Protein 7SCK (pdb70)

B-factor: mean 61.43, std 13.55, range [20.0, 104.61]

Solvent-accessible surface area: 49290 Å² total; per-residue (Å²): 87,88,148,71,103,34,166,60,0,16,5,47,8,0,5,37,52,87,70,7,164,152,119,31,11,70,0,22,12,17,100,113,102,177,69,48,113,68,9,84,10,0,91,7,1,21,40,12,0,80,45,22,53,5,85,24,75,72,55,88,119,0,0,0,21,0,0,20,9,4,2,4,19,8,18,114,134,20,115,66,33,12,128,108,5,139,63,65,2,128,88,39,177,59,7,108,84,0,71,1,1,1,4,1,2,4,51,12,0,35,138,84,101,48,63,73,80,23,34,10,95,33,21,10,1,2,14,0,9,1,15,2,16,18,75,50,15,18,11,63,0,1,1,0,1,1,16,4,36,108,123,21,40,122,38,13,38,62,113,13,67,16,99,61,4,35,9,66,0,102,61,143,33,20,1,0,0,36,5,81,14,25,53,64,56,86,6,8,110,5,12,48,28,2,72,109,18,69,76,36,148,27,2,1,12,7,10,11,4,97,76,61,186,78,60,82,151,104,105,67,105,92,5,82,134,19,35,74,87,37,115,122,84,80,45,171,110,5,7,48,55,0,1,1,0,2,3,1,66,7,32,53,30,6,25,80,28,2,10,77,0,0,45,2,0,0,0,0,2,5,1,10,34,9,20,18,16,0,0,38,55,20,6,61,11,40,51,0,0,4,61,14,32,46,63,29,10,106,72,7,25,49,17,3,130,52,16,106,33,65,66,7,1,38,2,10,0,11,0,1,8,0,3,27,6,0,0,4,0,1,30,23,2,1,23,0,0,0,0,3,0,22,16,36,18,54,71,35,38,3,10,1,41,5,0,5,10,56,34,1,1,0,4,15,0,5,4,49,45,17,17,13,4,5,6,0,2,29,0,18,47,24,7,48,68,169,27,40,60,77,0,0,0,4,0,9,1,71,71,48,12,117,50,126,80,57,39,12,11,103,2,0,48,13,0,8,154,6,130,41,5,19,8,0,0,0,1,4,14,6,126,124,110,81,19,43,187,158,96,39,48,104,36,105,18,84,42,47,46,39,85,11,183,64,95,41,34,10,10,11,0,79,56,36,142,63,6,122,12,23,0,0,1,2,0,28,35,55,1,60,21,37,33,27,19,2,22,0,1,0,32,0,0,52,35,4,12,31,9,0,0,0,3,1,18,48,8,14,80,146,33,125,100,126,147,120,51,5,11,38,32,177,133,49,43,27,6,0,0,0,8,1,2,0,0,0,0,0,40,0,0,2,25,0,0,23,83,18,4,9,71,71,7,30,78,44,0,36,152,65,64,7,0,12,7,0,0,0,1,0,0,4,3,2,0,0,14,39,1,4,3,10,0,2,26,43,41,126,10,115,165,157,97,86,99,60,41,18,66,64,0,0,38,53,0,9,78,69,13,27,64,26,5,10,17,80,4,26,1,0,0,0,4,5,3,9,70,13,177,37,68,90,137,104,26,93,23,109,56,19,82,204,88,75,77,1,26,35,37,83,4,2,41,12,153,74,5,23,56,28,126,145,41,68,1,40,0,36,28,29,138,119,36,159,58,2,56,68,3,25,105,8,0,35,117,24,91,12,92,21,101,52,60,124,119,0,0,0,1,0,1,28,29,40,2,9,51,11,85,107,11,171,57,172,107,22,22,126,36,5,69,140,28,102,62,34,55,138,0,18,1,1,0,2,1,0,33,45,1,1,6,114,130,92,75,77,16,5,6,51,5,93,24,73,42,0,1,2,0,0,0,0,1,6,7,37,25,20,0,69,24,0,1,1,0,6,4,13,38,2,81,20,4,73,128,39,124,3,88,151,113,49,76,20,129,38,130,20,53,1,0,2,7,11,87,67,19,111,96,66,8,59,121,29,1,61,54,9,19,122,157,54,19,164,30,3,10,2,2,46,91,135,122,25,42,59,143,194,96,111,28,91,17,3,57,2,4,14,69,0,10,0,1,4,7,4,92,43,15,59,13,7,50,39,23,11,2,7,4,0,3,6,10,0,0,0,0,5,1,6,77,14,36,29,13,1,0,55,55,31,7,10,13,75,14,0,6,4,31,0,36,51,131,68,1,78,65,1,24,75,22,0,117,86,19,30,93,123,12,4,73,12,7,7,68,3,0,52,25,0,11,72,23,21,2,74,26,8,104,14,5,0,64,5,0,0,19,3,0,2,10,54,25,2,13,17,26,23,64,55,31,34,94,7,1,4,5,50,63,12,72,207,37,27,30,77,29,24,14,73,16,26,24,78,1,36,91,106,40,6,0,0,0,0,0,16,0,106,85,112,40,142,29,0,49,122,0,0,54,39,0,17,129,1,97,12,8,35,30,0,0,0,0,2,4,13,102,140,94,112,26,23,117,115,75,105,19,41,178,44,167,10,84,47,70,49,32,126,18,79,92,64,72,28,7,24,4,0,81,19,23,122,71,6,130,10,4,0,0,0,0,2,36,9,43,6,38,30,3,35,25,39,0,1,12,0,0,2,14,1,2,38,15,11,22,11,7,0,0,0,0,4,10,40,4,11,68,111,30,144,162,123,111,58,57,70,24,18,51,100,87,28,31,62,3,1,0,0,26,0,9,0,0,0,0,1,4,7,0,0,22,12,1,25,121,125,20,50,64,70,0,49,102,36,0,22,81,86,82,11,0,23,7,0,0,0,0,0,4,0,4,63,25,2,12,67,8,1,0,1,0,0,8,27,17,131,9,123,101,166,156,88,122,102,46,18,14,88,0,0,35,55,0,11,87,54,34,65,81,29,11,9,88,74,11,4,1,0,0,0,6,13,5,12,97,41,157,45,76,108,199,106,32,52,19,57,76,21,43,76

Organism: Homo sapiens (NCBI:txid9606)

Structure (mmCIF, N/CA/C/O backbone):
data_7SCK
#
_entry.id   7SCK
#
_cell.length_a   1.00
_cell.length_b   1.00
_cell.length_c   1.00
_cell.angle_alpha   90.00
_cell.angle_beta   90.00
_cell.angle_gamma   90.00
#
_symmetry.space_group_name_H-M   'P 1'
#
loop_
_entity.id
_entity.type
_entity.pdbx_description
1 polymer Exostosin-1
2 polymer Exostosin-2
3 branched beta-D-mannopyranose-(1-4)-2-acetamido-2-deoxy-beta-D-glucopyranose-(1-4)-2-acetamido-2-deoxy-beta-D-glucopyranose
4 branched 'beta-D-glucopyranuronic acid-(1-4)-2-acetamido-2-deoxy-alpha-D-glucopyranose-(1-4)-beta-D-glucopyranuronic acid-(1-4)-2-acetamido-2-deoxy-alpha-D-glucopyranose'
5 non-polymer "URIDINE-5'-DIPHOSPHATE"
6 non-polymer 2-acetamido-2-deoxy-beta-D-glucopyranose
7 non-polymer 'MANGANESE (II) ION'
#
loop_
_atom_site.group_PDB
_atom_site.id
_atom_site.type_symbol
_atom_site.label_atom_id
_atom_site.label_alt_id
_atom_site.label_comp_id
_atom_site.label_asym_id
_atom_site.label_entity_id
_atom_site.label_seq_id
_atom_site.pdbx_PDB_ins_code
_atom_site.Cartn_x
_atom_site.Cartn_y
_atom_site.Cartn_z
_atom_site.occupancy
_atom_site.B_iso_or_equiv
_atom_site.auth_seq_id
_atom_site.auth_comp_id
_atom_site.auth_asym_id
_atom_site.auth_atom_id
_atom_site.pdbx_PDB_model_num
ATOM 1 N N . SER A 1 64 ? 105.750 111.416 141.747 1.00 83.36 90 SER A N 1
ATOM 2 C CA . SER A 1 64 ? 106.244 112.610 141.071 1.00 83.36 90 SER A CA 1
ATOM 3 C C . SER A 1 64 ? 107.341 113.295 141.879 1.00 83.36 90 SER A C 1
ATOM 4 O O . SER A 1 64 ? 108.165 114.024 141.330 1.00 83.36 90 SER A O 1
ATOM 7 N N . SER A 1 65 ? 107.338 113.064 143.193 1.00 81.32 91 SER A N 1
ATOM 8 C CA . SER A 1 65 ? 108.362 113.648 144.051 1.00 81.32 91 SER A CA 1
ATOM 9 C C . SER A 1 65 ? 109.693 112.920 143.911 1.00 81.32 91 SER A C 1
ATOM 10 O O . SER A 1 65 ? 110.757 113.538 144.031 1.00 81.32 91 SER A O 1
ATOM 13 N N . ILE A 1 66 ? 109.654 111.610 143.666 1.00 80.72 92 ILE A N 1
ATOM 14 C CA . ILE A 1 66 ? 110.886 110.839 143.543 1.00 80.72 92 ILE A CA 1
ATOM 15 C C . ILE A 1 66 ? 111.614 111.180 142.248 1.00 80.72 92 ILE A C 1
ATOM 16 O O . ILE A 1 66 ? 112.844 111.307 142.227 1.00 80.72 92 ILE A O 1
ATOM 21 N N . TYR A 1 67 ? 110.875 111.337 141.152 1.00 73.56 93 TYR A N 1
ATOM 22 C CA . TYR A 1 67 ? 111.454 111.475 139.821 1.00 73.56 93 TYR A CA 1
ATOM 23 C C . TYR A 1 67 ? 111.261 112.874 139.240 1.00 73.56 93 TYR A C 1
ATOM 24 O O . TYR A 1 67 ? 110.990 113.030 138.050 1.00 73.56 93 TYR A O 1
ATOM 33 N N . LYS A 1 68 ? 111.387 113.909 140.064 1.00 73.02 94 LYS A N 1
ATOM 34 C CA . LYS A 1 68 ? 111.278 115.285 139.571 1.00 73.02 94 LYS A CA 1
ATOM 35 C C . LYS A 1 68 ? 112.647 115.900 139.294 1.00 73.02 94 LYS A C 1
ATOM 36 O O . LYS A 1 68 ? 112.965 116.989 139.768 1.00 73.02 94 LYS A O 1
ATOM 42 N N . GLY A 1 69 ? 113.470 115.212 138.508 1.00 66.05 95 GLY A N 1
ATOM 43 C CA . GLY A 1 69 ? 114.808 115.700 138.244 1.00 66.05 95 GLY A CA 1
ATOM 44 C C . GLY A 1 69 ? 115.329 115.375 136.862 1.00 66.05 95 GLY A C 1
ATOM 45 O O . GLY A 1 69 ? 114.681 115.673 135.856 1.00 66.05 95 GLY A O 1
ATOM 46 N N . LYS A 1 70 ? 116.522 114.779 136.803 1.00 63.93 96 LYS A N 1
ATOM 47 C CA . LYS A 1 70 ? 117.062 114.305 135.536 1.00 63.93 96 LYS A CA 1
ATOM 48 C C . LYS A 1 70 ? 116.196 113.211 134.928 1.00 63.93 96 LYS A C 1
ATOM 49 O O . LYS A 1 70 ? 116.254 112.987 133.714 1.00 63.93 96 LYS A O 1
ATOM 55 N N . LYS A 1 71 ? 115.383 112.536 135.743 1.00 65.12 97 LYS A N 1
ATOM 56 C CA . LYS A 1 71 ? 114.469 111.502 135.277 1.00 65.12 97 LYS A CA 1
ATOM 57 C C . LYS A 1 71 ? 113.082 112.045 134.965 1.00 65.12 97 LYS A C 1
ATOM 58 O O . LYS A 1 71 ? 112.092 111.313 135.082 1.00 65.12 97 LYS A O 1
ATOM 64 N N . CYS A 1 72 ? 112.982 113.310 134.580 1.00 66.08 98 CYS A N 1
ATOM 65 C CA . CYS A 1 72 ? 111.684 113.924 134.352 1.00 66.08 98 CYS A CA 1
ATOM 66 C C . CYS A 1 72 ? 110.987 113.309 133.147 1.00 66.08 98 CYS A C 1
ATOM 67 O O . CYS A 1 72 ? 111.620 112.973 132.143 1.00 66.08 98 CYS A O 1
ATOM 70 N N . ARG A 1 73 ? 109.671 113.164 133.255 1.00 63.88 99 ARG A N 1
ATOM 71 C CA . ARG A 1 73 ? 108.830 112.650 132.188 1.00 63.88 99 ARG A CA 1
ATOM 72 C C . ARG A 1 73 ? 107.638 113.579 132.011 1.00 63.88 99 ARG A C 1
ATOM 73 O O . ARG A 1 73 ? 107.375 114.453 132.841 1.00 63.88 99 ARG A O 1
ATOM 81 N N . MET A 1 74 ? 106.909 113.387 130.910 1.00 65.43 100 MET A N 1
ATOM 82 C CA . MET A 1 74 ? 105.760 114.241 130.632 1.00 65.43 100 MET A CA 1
ATOM 83 C C . MET A 1 74 ? 104.609 114.000 131.601 1.00 65.43 100 MET A C 1
ATOM 84 O O . MET A 1 74 ? 103.760 114.880 131.764 1.00 65.43 100 MET A O 1
ATOM 89 N N . GLU A 1 75 ? 104.553 112.841 132.251 1.00 67.27 101 GLU A N 1
ATOM 90 C CA . GLU A 1 75 ? 103.474 112.592 133.197 1.00 67.27 101 GLU A CA 1
ATOM 91 C C . GLU A 1 75 ? 103.808 113.031 134.616 1.00 67.27 101 GLU A C 1
ATOM 92 O O . GLU A 1 75 ? 102.921 113.008 135.474 1.00 67.27 101 GLU A O 1
ATOM 98 N N . SER A 1 76 ? 105.051 113.425 134.886 1.00 67.71 102 SER A N 1
ATOM 99 C CA . SER A 1 76 ? 105.440 113.943 136.189 1.00 67.71 102 SER A CA 1
ATOM 100 C C . SER A 1 76 ? 105.841 115.409 136.140 1.00 67.71 102 SER A C 1
ATOM 101 O O . SER A 1 76 ? 105.281 116.227 136.875 1.00 67.71 102 SER A O 1
ATOM 104 N N . CYS A 1 77 ? 106.793 115.767 135.287 1.00 68.15 103 CYS A N 1
ATOM 105 C CA . CYS A 1 77 ? 107.250 117.151 135.188 1.00 68.15 103 CYS A CA 1
ATOM 106 C C . CYS A 1 77 ? 106.525 117.905 134.080 1.00 68.15 103 CYS A C 1
ATOM 107 O O . CYS A 1 77 ? 107.137 118.560 133.241 1.00 68.15 103 CYS A O 1
ATOM 110 N N . PHE A 1 78 ? 105.197 117.821 134.088 1.00 63.72 104 PHE A N 1
ATOM 111 C CA . PHE A 1 78 ? 104.367 118.522 133.118 1.00 63.72 104 PHE A CA 1
ATOM 112 C C . PHE A 1 78 ? 102.928 118.535 133.612 1.00 63.72 104 PHE A C 1
ATOM 113 O O . PHE A 1 78 ? 102.363 117.478 133.909 1.00 63.72 104 PHE A O 1
ATOM 121 N N . ASP A 1 79 ? 102.328 119.717 133.712 1.00 67.39 105 ASP A N 1
ATOM 122 C CA . ASP A 1 79 ? 100.974 119.855 134.235 1.00 67.39 105 ASP A CA 1
ATOM 123 C C . ASP A 1 79 ? 99.987 119.711 133.083 1.00 67.39 105 ASP A C 1
ATOM 124 O O . ASP A 1 79 ? 99.876 120.603 132.236 1.00 67.39 105 ASP A O 1
ATOM 129 N N . PHE A 1 80 ? 99.266 118.588 133.055 1.00 67.03 106 PHE A N 1
ATOM 130 C CA . PHE A 1 80 ? 98.334 118.339 131.960 1.00 67.03 106 PHE A CA 1
ATOM 131 C C . PHE A 1 80 ? 97.107 119.234 132.042 1.00 67.03 106 PHE A C 1
ATOM 132 O O . PHE A 1 80 ? 96.495 119.537 131.011 1.00 67.03 106 PHE A O 1
ATOM 140 N N . THR A 1 81 ? 96.740 119.673 133.246 1.00 67.17 107 THR A N 1
ATOM 141 C CA . THR A 1 81 ? 95.494 120.400 133.451 1.00 67.17 107 THR A CA 1
ATOM 142 C C . THR A 1 81 ? 95.478 121.770 132.789 1.00 67.17 107 THR A C 1
ATOM 143 O O . THR A 1 81 ? 94.406 122.373 132.690 1.00 67.17 107 THR A O 1
ATOM 147 N N . LEU A 1 82 ? 96.623 122.278 132.339 1.00 68.23 108 LEU A N 1
ATOM 148 C CA . LEU A 1 82 ? 96.647 123.612 131.756 1.00 68.23 108 LEU A CA 1
ATOM 149 C C . LEU A 1 82 ? 96.081 123.643 130.340 1.00 68.23 108 LEU A C 1
ATOM 150 O O . LEU A 1 82 ? 95.510 124.661 129.937 1.00 68.23 108 LEU A O 1
ATOM 155 N N . CYS A 1 83 ? 96.226 122.562 129.570 1.00 73.07 109 CYS A N 1
ATOM 156 C CA . CYS A 1 83 ? 95.619 122.524 128.241 1.00 73.07 109 CYS A CA 1
ATOM 157 C C . CYS A 1 83 ? 94.142 122.151 128.330 1.00 73.07 109 CYS A C 1
ATOM 158 O O . CYS A 1 83 ? 93.269 122.927 127.928 1.00 73.07 109 CYS A O 1
ATOM 161 N N . LYS A 1 84 ? 93.858 120.945 128.833 1.00 76.84 110 LYS A N 1
ATOM 162 C CA . LYS A 1 84 ? 92.523 120.503 129.269 1.00 76.84 110 LYS A CA 1
ATOM 163 C C . LYS A 1 84 ? 91.421 120.807 128.252 1.00 76.84 110 LYS A C 1
ATOM 164 O O . LYS A 1 84 ? 90.241 120.883 128.603 1.00 76.84 110 LYS A O 1
ATOM 170 N N . LYS A 1 85 ? 91.782 120.948 126.981 1.00 76.04 111 LYS A N 1
ATOM 171 C CA . LYS A 1 85 ? 90.803 121.273 125.951 1.00 76.04 111 LYS A CA 1
ATOM 172 C C . LYS A 1 85 ? 91.450 121.037 124.595 1.00 76.04 111 LYS A C 1
ATOM 173 O O . LYS A 1 85 ? 92.642 120.734 124.498 1.00 76.04 111 LYS A O 1
ATOM 179 N N . ASN A 1 86 ? 90.642 121.177 123.543 1.00 75.55 112 ASN A N 1
ATOM 180 C CA . ASN A 1 86 ? 91.173 121.102 122.189 1.00 75.55 112 ASN A CA 1
ATOM 181 C C . ASN A 1 86 ? 92.136 122.242 121.890 1.00 75.55 112 ASN A C 1
ATOM 182 O O . ASN A 1 86 ? 92.932 122.135 120.950 1.00 75.55 112 ASN A O 1
ATOM 187 N N . GLY A 1 87 ? 92.085 123.321 122.666 1.00 69.76 113 GLY A N 1
ATOM 188 C CA . GLY A 1 87 ? 93.021 124.414 122.506 1.00 69.76 113 GLY A CA 1
ATOM 189 C C . GLY A 1 87 ? 94.344 124.161 123.198 1.00 69.76 113 GLY A C 1
ATOM 190 O O . GLY A 1 87 ? 94.434 124.218 124.427 1.00 69.76 113 GLY A O 1
ATOM 191 N N . PHE A 1 88 ? 95.377 123.869 122.413 1.00 61.37 114 PHE A N 1
ATOM 192 C CA . PHE A 1 88 ? 96.736 123.658 122.906 1.00 61.37 114 PHE A CA 1
ATOM 193 C C . PHE A 1 88 ? 97.571 124.840 122.426 1.00 61.37 114 PHE A C 1
ATOM 194 O O . PHE A 1 88 ? 97.935 124.917 121.249 1.00 61.37 114 PHE A O 1
ATOM 202 N N . LYS A 1 89 ? 97.864 125.762 123.335 1.00 61.55 115 LYS A N 1
ATOM 203 C CA . LYS A 1 89 ? 98.501 127.019 122.981 1.00 61.55 115 LYS A CA 1
ATOM 204 C C . LYS A 1 89 ? 99.887 127.123 123.601 1.00 61.55 115 LYS A C 1
ATOM 205 O O . LYS A 1 89 ? 100.167 126.537 124.649 1.00 61.55 115 LYS A O 1
ATOM 211 N N . VAL A 1 90 ? 100.756 127.879 122.932 1.00 62.66 116 VAL A N 1
ATOM 212 C CA . VAL A 1 90 ? 102.135 128.084 123.356 1.00 62.66 116 VAL A CA 1
ATOM 213 C C . VAL A 1 90 ? 102.363 129.576 123.540 1.00 62.66 116 VAL A C 1
ATOM 214 O O . VAL A 1 90 ? 101.975 130.377 122.682 1.00 62.66 116 VAL A O 1
ATOM 218 N N . TYR A 1 91 ? 102.985 129.945 124.657 1.00 64.44 117 TYR A N 1
ATOM 219 C CA . TYR A 1 91 ? 103.222 131.335 125.019 1.00 64.44 117 TYR A CA 1
ATOM 220 C C . TYR A 1 91 ? 104.711 131.650 124.955 1.00 64.44 117 TYR A C 1
ATOM 221 O O . TYR A 1 91 ? 105.545 130.839 125.367 1.00 64.44 117 TYR A O 1
ATOM 230 N N . VAL A 1 92 ? 105.036 132.834 124.439 1.00 64.04 118 VAL A N 1
ATOM 231 C CA . VAL A 1 92 ? 106.414 133.289 124.286 1.00 64.04 118 VAL A CA 1
ATOM 232 C C . VAL A 1 92 ? 106.606 134.535 125.137 1.00 64.04 118 VAL A C 1
ATOM 233 O O . VAL A 1 92 ? 105.813 135.479 125.053 1.00 64.04 118 VAL A O 1
ATOM 237 N N . TYR A 1 93 ? 107.650 134.532 125.961 1.00 64.02 119 TYR A N 1
ATOM 238 C CA . TYR A 1 93 ? 107.900 135.654 126.849 1.00 64.02 119 TYR A CA 1
ATOM 239 C C . TYR A 1 93 ? 108.250 136.902 126.043 1.00 64.02 119 TYR A C 1
ATOM 240 O O . TYR A 1 93 ? 108.826 136.808 124.956 1.00 64.02 119 TYR A O 1
ATOM 249 N N . PRO A 1 94 ? 107.901 138.083 126.546 1.00 67.91 120 PRO A N 1
ATOM 250 C CA . PRO A 1 94 ? 108.273 139.315 125.847 1.00 67.91 120 PRO A CA 1
ATOM 251 C C . PRO A 1 94 ? 109.775 139.546 125.878 1.00 67.91 120 PRO A C 1
ATOM 252 O O . PRO A 1 94 ? 110.481 139.096 126.783 1.00 67.91 120 PRO A O 1
ATOM 256 N N . GLN A 1 95 ? 110.259 140.253 124.862 1.00 78.01 121 GLN A N 1
ATOM 257 C CA . GLN A 1 95 ? 111.667 140.605 124.754 1.00 78.01 121 GLN A CA 1
ATOM 258 C C . GLN A 1 95 ? 111.934 141.943 125.435 1.00 78.01 121 GLN A C 1
ATOM 259 O O . GLN A 1 95 ? 111.099 142.850 125.414 1.00 78.01 121 GLN A O 1
ATOM 265 N N . GLN A 1 96 ? 113.115 142.057 126.037 1.00 81.04 122 GLN A N 1
ATOM 266 C CA . GLN A 1 96 ? 113.428 143.162 126.935 1.00 81.04 122 GLN A CA 1
ATOM 267 C C . GLN A 1 96 ? 114.113 144.342 126.252 1.00 81.04 122 GLN A C 1
ATOM 268 O O . GLN A 1 96 ? 114.406 145.337 126.925 1.00 81.04 122 GLN A O 1
ATOM 274 N N . LYS A 1 97 ? 114.379 144.261 124.946 1.00 82.92 123 LYS A N 1
ATOM 275 C CA . LYS A 1 97 ? 115.000 145.355 124.192 1.00 82.92 123 LYS A CA 1
ATOM 276 C C . LYS A 1 97 ? 116.351 145.761 124.773 1.00 82.92 123 LYS A C 1
ATOM 277 O O . LYS A 1 97 ? 116.770 146.913 124.642 1.00 82.92 123 LYS A O 1
ATOM 283 N N . GLY A 1 98 ? 117.046 144.829 125.418 1.00 80.11 124 GLY A N 1
ATOM 284 C CA . GLY A 1 98 ? 118.334 145.142 126.002 1.00 80.11 124 GLY A CA 1
ATOM 285 C C . GLY A 1 98 ? 119.340 144.015 125.915 1.00 80.11 124 GLY A C 1
ATOM 286 O O . GLY A 1 98 ? 120.428 144.103 126.490 1.00 80.11 124 GLY A O 1
ATOM 287 N N . GLU A 1 99 ? 118.993 142.950 125.198 1.00 76.88 125 GLU A N 1
ATOM 288 C CA . GLU A 1 99 ? 119.847 141.779 125.086 1.00 76.88 125 GLU A CA 1
ATOM 289 C C . GLU A 1 99 ? 120.090 141.454 123.622 1.00 76.88 125 GLU A C 1
ATOM 290 O O . GLU A 1 99 ? 119.175 141.536 122.797 1.00 76.88 125 GLU A O 1
ATOM 296 N N . LYS A 1 100 ? 121.328 141.090 123.304 1.00 75.01 126 LYS A N 1
ATOM 297 C CA . LYS A 1 100 ? 121.630 140.600 121.969 1.00 75.01 126 LYS A CA 1
ATOM 298 C C . LYS A 1 100 ? 120.943 139.260 121.745 1.00 75.01 126 LYS A C 1
ATOM 299 O O . LYS A 1 100 ? 120.921 138.398 122.628 1.00 75.01 126 LYS A O 1
ATOM 305 N N . ILE A 1 101 ? 120.363 139.093 120.562 1.00 71.03 127 ILE A N 1
ATOM 306 C CA . ILE A 1 101 ? 119.639 137.882 120.205 1.00 71.03 127 ILE A CA 1
ATOM 307 C C . ILE A 1 101 ? 120.206 137.355 118.895 1.00 71.03 127 ILE A C 1
ATOM 308 O O . ILE A 1 101 ? 120.334 138.105 117.922 1.00 71.03 127 ILE A O 1
ATOM 313 N N . ALA A 1 102 ? 120.563 136.075 118.876 1.00 68.33 128 ALA A N 1
ATOM 314 C CA . ALA A 1 102 ? 121.038 135.469 117.645 1.00 68.33 128 ALA A CA 1
ATOM 315 C C . ALA A 1 102 ? 119.894 135.337 116.647 1.00 68.33 128 ALA A C 1
ATOM 316 O O . ALA A 1 102 ? 118.720 135.247 117.012 1.00 68.33 128 ALA A O 1
ATOM 318 N N . GLU A 1 103 ? 120.253 135.331 115.364 1.00 66.99 129 GLU A N 1
ATOM 319 C CA . GLU A 1 103 ? 119.238 135.274 114.320 1.00 66.99 129 GLU A CA 1
ATOM 320 C C . GLU A 1 103 ? 118.517 133.932 114.305 1.00 66.99 129 GLU A C 1
ATOM 321 O O . GLU A 1 103 ? 117.347 133.866 113.917 1.00 66.99 129 GLU A O 1
ATOM 327 N N . SER A 1 104 ? 119.188 132.858 114.727 1.00 64.53 130 SER A N 1
ATOM 328 C CA . SER A 1 104 ? 118.555 131.543 114.712 1.00 64.53 130 SER A CA 1
ATOM 329 C C . SER A 1 104 ? 117.468 131.427 115.777 1.00 64.53 130 SER A C 1
ATOM 330 O O . SER A 1 104 ? 116.362 130.941 115.497 1.00 64.53 130 SER A O 1
ATOM 333 N N . TYR A 1 105 ? 117.755 131.872 117.002 1.00 62.27 131 TYR A N 1
ATOM 334 C CA . TYR A 1 105 ? 116.725 131.861 118.034 1.00 62.27 131 TYR A CA 1
ATOM 335 C C . TYR A 1 105 ? 115.602 132.828 117.699 1.00 62.27 131 TYR A C 1
ATOM 336 O O . TYR A 1 105 ? 114.438 132.561 118.018 1.00 62.27 131 TYR A O 1
ATOM 345 N N . GLN A 1 106 ? 115.925 133.941 117.042 1.00 62.40 132 GLN A N 1
ATOM 346 C CA . GLN A 1 106 ? 114.883 134.854 116.595 1.00 62.40 132 GLN A CA 1
ATOM 347 C C . GLN A 1 106 ? 114.000 134.202 115.541 1.00 62.40 132 GLN A C 1
ATOM 348 O O . GLN A 1 106 ? 112.784 134.415 115.524 1.00 62.40 132 GLN A O 1
ATOM 354 N N . ASN A 1 107 ? 114.594 133.412 114.646 1.00 59.78 133 ASN A N 1
ATOM 355 C CA . ASN A 1 107 ? 113.801 132.681 113.663 1.00 59.78 133 ASN A CA 1
ATOM 356 C C . ASN A 1 107 ? 112.892 131.662 114.336 1.00 59.78 133 ASN A C 1
ATOM 357 O O . ASN A 1 107 ? 111.726 131.510 113.952 1.00 59.78 133 ASN A O 1
ATOM 362 N N . ILE A 1 108 ? 113.406 130.960 115.347 1.00 58.33 134 ILE A N 1
ATOM 363 C CA . ILE A 1 108 ? 112.580 130.011 116.093 1.00 58.33 134 ILE A CA 1
ATOM 364 C C . ILE A 1 108 ? 111.406 130.730 116.750 1.00 58.33 134 ILE A C 1
ATOM 365 O O . ILE A 1 108 ? 110.253 130.276 116.689 1.00 58.33 134 ILE A O 1
ATOM 370 N N . LEU A 1 109 ? 111.683 131.871 117.385 1.00 57.95 135 LEU A N 1
ATOM 371 C CA . LEU A 1 109 ? 110.631 132.637 118.045 1.00 57.95 135 LEU A CA 1
ATOM 372 C C . LEU A 1 109 ? 109.600 133.145 117.047 1.00 57.95 135 LEU A C 1
ATOM 373 O O . LEU A 1 109 ? 108.396 133.100 117.317 1.00 57.95 135 LEU A O 1
ATOM 378 N N . ALA A 1 110 ? 110.050 133.638 115.895 1.00 55.12 136 ALA A N 1
ATOM 379 C CA . ALA A 1 110 ? 109.120 134.129 114.888 1.00 55.12 136 ALA A CA 1
ATOM 380 C C . ALA A 1 110 ? 108.266 133.001 114.337 1.00 55.12 136 ALA A C 1
ATOM 381 O O . ALA A 1 110 ? 107.083 133.199 114.039 1.00 55.12 136 ALA A O 1
ATOM 383 N N . ALA A 1 111 ? 108.851 131.813 114.183 1.00 55.84 137 ALA A N 1
ATOM 384 C CA . ALA A 1 111 ? 108.086 130.670 113.698 1.00 55.84 137 ALA A CA 1
ATOM 385 C C . ALA A 1 111 ? 107.023 130.247 114.704 1.00 55.84 137 ALA A C 1
ATOM 386 O O . ALA A 1 111 ? 105.908 129.880 114.316 1.00 55.84 137 ALA A O 1
ATOM 388 N N . ILE A 1 112 ? 107.345 130.284 115.998 1.00 54.85 138 ILE A N 1
ATOM 389 C CA . ILE A 1 112 ? 106.329 129.980 117.004 1.00 54.85 138 ILE A CA 1
ATOM 390 C C . ILE A 1 112 ? 105.246 131.054 117.025 1.00 54.85 138 ILE A C 1
ATOM 391 O O . ILE A 1 112 ? 104.051 130.745 117.098 1.00 54.85 138 ILE A O 1
ATOM 396 N N . GLU A 1 113 ? 105.640 132.328 116.959 1.00 55.88 139 GLU A N 1
ATOM 397 C CA . GLU A 1 113 ? 104.673 133.421 117.046 1.00 55.88 139 GLU A CA 1
ATOM 398 C C . GLU A 1 113 ? 103.728 133.434 115.852 1.00 55.88 139 GLU A C 1
ATOM 399 O O . GLU A 1 113 ? 102.540 133.738 115.999 1.00 55.88 139 GLU A O 1
ATOM 405 N N . GLY A 1 114 ? 104.232 133.119 114.667 1.00 53.99 140 GLY A N 1
ATOM 406 C CA . GLY A 1 114 ? 103.385 133.045 113.499 1.00 53.99 140 GLY A CA 1
ATOM 407 C C . GLY A 1 114 ? 102.579 131.778 113.375 1.00 53.99 140 GLY A C 1
ATOM 408 O O . GLY A 1 114 ? 101.806 131.633 112.425 1.00 53.99 140 GLY A O 1
ATOM 409 N N . SER A 1 115 ? 102.737 130.851 114.312 1.00 53.81 141 SER A N 1
ATOM 410 C CA . SER A 1 115 ? 102.040 129.578 114.264 1.00 53.81 141 SER A CA 1
ATOM 411 C C . SER A 1 115 ? 100.626 129.708 114.822 1.00 53.81 141 SER A C 1
ATOM 412 O O . SER A 1 115 ? 100.227 130.743 115.362 1.00 53.81 141 SER A O 1
ATOM 415 N N . ARG A 1 116 ? 99.861 128.626 114.682 1.00 53.48 142 ARG A N 1
ATOM 416 C CA . ARG A 1 116 ? 98.533 128.531 115.268 1.00 53.48 142 ARG A CA 1
ATOM 417 C C . ARG A 1 116 ? 98.568 128.165 116.744 1.00 53.48 142 ARG A C 1
ATOM 418 O O . ARG A 1 116 ? 97.526 128.225 117.404 1.00 53.48 142 ARG A O 1
ATOM 426 N N . PHE A 1 117 ? 99.729 127.785 117.272 1.00 55.81 143 PHE A N 1
ATOM 427 C CA . PHE A 1 117 ? 99.890 127.463 118.682 1.00 55.81 143 PHE A CA 1
ATOM 428 C C . PHE A 1 117 ? 100.181 128.683 119.544 1.00 55.81 143 PHE A C 1
ATOM 429 O O . PHE A 1 117 ? 100.309 128.543 120.763 1.00 55.81 143 PHE A O 1
ATOM 437 N N . TYR A 1 118 ? 100.289 129.867 118.950 1.00 58.94 144 TYR A N 1
ATOM 438 C CA . TYR A 1 118 ? 100.737 131.057 119.659 1.00 58.94 144 TYR A CA 1
ATOM 439 C C . TYR A 1 118 ? 99.562 131.801 120.276 1.00 58.94 144 TYR A C 1
ATOM 440 O O . TYR A 1 118 ? 98.552 132.049 119.610 1.00 58.94 144 TYR A O 1
ATOM 449 N N . THR A 1 119 ? 99.706 132.161 121.550 1.00 63.08 145 THR A N 1
ATOM 450 C CA . THR A 1 119 ? 98.741 132.995 122.249 1.00 63.08 145 THR A CA 1
ATOM 451 C C . THR A 1 119 ? 99.498 134.003 123.099 1.00 63.08 145 THR A C 1
ATOM 452 O O . THR A 1 119 ? 100.657 133.793 123.463 1.00 63.08 145 THR A O 1
ATOM 456 N N . SER A 1 120 ? 98.830 135.112 123.406 1.00 63.19 146 SER A N 1
ATOM 457 C CA . SER A 1 120 ? 99.423 136.184 124.191 1.00 63.19 146 SER A CA 1
ATOM 458 C C . SER A 1 120 ? 99.039 136.130 125.663 1.00 63.19 146 SER A C 1
ATOM 459 O O . SER A 1 120 ? 99.470 136.994 126.431 1.00 63.19 146 SER A O 1
ATOM 462 N N . ASP A 1 121 ? 98.250 135.144 126.075 1.00 67.00 147 ASP A N 1
ATOM 463 C CA . ASP A 1 121 ? 97.762 135.072 127.446 1.00 67.00 147 ASP A CA 1
ATOM 464 C C . ASP A 1 121 ? 98.486 133.969 128.200 1.00 67.00 147 ASP A C 1
ATOM 465 O O . ASP A 1 121 ? 98.303 132.785 127.878 1.00 67.00 147 ASP A O 1
ATOM 470 N N . PRO A 1 122 ? 99.310 134.296 129.194 1.00 66.10 148 PRO A N 1
ATOM 471 C CA . PRO A 1 122 ? 99.980 133.244 129.974 1.00 66.10 148 PRO A CA 1
ATOM 472 C C . PRO A 1 122 ? 99.027 132.322 130.713 1.00 66.10 148 PRO A C 1
ATOM 473 O O . PRO A 1 122 ? 99.412 131.193 131.041 1.00 66.10 148 PRO A O 1
ATOM 477 N N . SER A 1 123 ? 97.805 132.767 131.004 1.00 65.85 149 SER A N 1
ATOM 478 C CA . SER A 1 123 ? 96.866 131.916 131.724 1.00 65.85 149 SER A CA 1
ATOM 479 C C . SER A 1 123 ? 96.322 130.806 130.833 1.00 65.85 149 SER A C 1
ATOM 480 O O . SER A 1 123 ? 96.154 129.668 131.283 1.00 65.85 149 SER A O 1
ATOM 483 N N . GLN A 1 124 ? 96.039 131.118 129.569 1.00 66.20 150 GLN A N 1
ATOM 484 C CA . GLN A 1 124 ? 95.411 130.142 128.686 1.00 66.20 150 GLN A CA 1
ATOM 485 C C . GLN A 1 124 ? 96.399 129.085 128.204 1.00 66.20 150 GLN A C 1
ATOM 486 O O . GLN A 1 124 ? 96.035 127.912 128.061 1.00 66.20 150 GLN A O 1
ATOM 492 N N . ALA A 1 125 ? 97.642 129.476 127.946 1.00 67.60 151 ALA A N 1
ATOM 493 C CA . ALA A 1 125 ? 98.606 128.576 127.335 1.00 67.60 151 ALA A CA 1
ATOM 494 C C . ALA A 1 125 ? 99.054 127.494 128.312 1.00 67.60 151 ALA A C 1
ATOM 495 O O . ALA A 1 125 ? 98.959 127.636 129.532 1.00 67.60 151 ALA A O 1
ATOM 497 N N . CYS A 1 126 ? 99.544 126.387 127.747 1.00 69.52 152 CYS A N 1
ATOM 498 C CA . CYS A 1 126 ? 100.159 125.325 128.534 1.00 69.52 152 CYS A CA 1
ATOM 499 C C . CYS A 1 126 ? 101.563 124.991 128.041 1.00 69.52 152 CYS A C 1
ATOM 500 O O . CYS A 1 126 ? 102.078 123.911 128.338 1.00 69.52 152 CYS A O 1
ATOM 503 N N . LEU A 1 127 ? 102.196 125.905 127.308 1.00 65.85 153 LEU A N 1
ATOM 504 C CA . LEU A 1 127 ? 103.586 125.745 126.892 1.00 65.85 153 LEU A CA 1
ATOM 505 C C . LEU A 1 127 ? 104.210 127.128 126.800 1.00 65.85 153 LEU A C 1
ATOM 506 O O . LEU A 1 127 ? 103.692 127.993 126.089 1.00 65.85 153 LEU A O 1
ATOM 511 N N . PHE A 1 128 ? 105.310 127.342 127.517 1.00 63.95 154 PHE A N 1
ATOM 512 C CA . PHE A 1 128 ? 105.961 128.643 127.581 1.00 63.95 154 PHE A CA 1
ATOM 513 C C . PHE A 1 128 ? 107.327 128.582 126.913 1.00 63.95 154 PHE A C 1
ATOM 514 O O . PHE A 1 128 ? 108.078 127.622 127.103 1.00 63.95 154 PHE A O 1
ATOM 522 N N . VAL A 1 129 ? 107.644 129.614 126.138 1.00 65.58 155 VAL A N 1
ATOM 523 C CA . VAL A 1 129 ? 108.908 129.712 125.416 1.00 65.58 155 VAL A CA 1
ATOM 524 C C . VAL A 1 129 ? 109.656 130.940 125.912 1.00 65.58 155 VAL A C 1
ATOM 525 O O . VAL A 1 129 ? 109.110 132.050 125.906 1.00 65.58 155 VAL A O 1
ATOM 529 N N . LEU A 1 130 ? 110.900 130.741 126.339 1.00 62.80 156 LEU A N 1
ATOM 530 C CA . LEU A 1 130 ? 111.716 131.847 126.811 1.00 62.80 156 LEU A CA 1
ATOM 531 C C . LEU A 1 130 ? 112.131 132.744 125.654 1.00 62.80 156 LEU A C 1
ATOM 532 O O . LEU A 1 130 ? 112.325 132.291 124.524 1.00 62.80 156 LEU A O 1
ATOM 537 N N . SER A 1 131 ? 112.261 134.036 125.946 1.00 64.55 157 SER A N 1
ATOM 538 C CA . SER A 1 131 ? 112.801 134.995 124.994 1.00 64.55 157 SER A CA 1
ATOM 539 C C . SER A 1 131 ? 114.304 135.170 125.132 1.00 64.55 157 SER A C 1
ATOM 540 O O . SER A 1 131 ? 114.918 135.828 124.289 1.00 64.55 157 SER A O 1
ATOM 543 N N . LEU A 1 132 ? 114.907 134.602 126.171 1.00 67.14 158 LEU A N 1
ATOM 544 C CA . LEU A 1 132 ? 116.353 134.616 126.319 1.00 67.14 158 LEU A CA 1
ATOM 545 C C . LEU A 1 132 ? 116.974 133.604 125.369 1.00 67.14 158 LEU A C 1
ATOM 546 O O . LEU A 1 132 ? 116.418 132.528 125.134 1.00 67.14 158 LEU A O 1
ATOM 551 N N . ASP A 1 133 ? 118.133 133.952 124.820 1.00 67.76 159 ASP A N 1
ATOM 552 C CA . ASP A 1 133 ? 118.798 133.109 123.830 1.00 67.76 159 ASP A CA 1
ATOM 553 C C . ASP A 1 133 ? 119.513 131.976 124.553 1.00 67.76 159 ASP A C 1
ATOM 554 O O . ASP A 1 133 ? 120.565 132.175 125.163 1.00 67.76 159 ASP A O 1
ATOM 559 N N . THR A 1 134 ? 118.940 130.778 124.484 1.00 63.91 160 THR A N 1
ATOM 560 C CA . THR A 1 134 ? 119.555 129.576 125.027 1.00 63.91 160 THR A CA 1
ATOM 561 C C . THR A 1 134 ? 120.135 128.675 123.943 1.00 63.91 160 THR A C 1
ATOM 562 O O . THR A 1 134 ? 120.458 127.518 124.224 1.00 63.91 160 THR A O 1
ATOM 566 N N . LEU A 1 135 ? 120.268 129.175 122.711 1.00 63.70 161 LEU A N 1
ATOM 567 C CA . LEU A 1 135 ? 120.743 128.337 121.615 1.00 63.70 161 LEU A CA 1
ATOM 568 C C . LEU A 1 135 ? 122.204 127.954 121.791 1.00 63.70 161 LEU A C 1
ATOM 569 O O . LEU A 1 135 ? 122.577 126.790 121.610 1.00 63.70 161 LEU A O 1
ATOM 574 N N . ASP A 1 136 ? 123.052 128.921 122.121 1.00 67.25 162 ASP A N 1
ATOM 575 C CA . ASP A 1 136 ? 124.482 128.690 122.258 1.00 67.25 162 ASP A CA 1
ATOM 576 C C . ASP A 1 136 ? 124.864 128.843 123.721 1.00 67.25 162 ASP A C 1
ATOM 577 O O . ASP A 1 136 ? 124.670 129.912 124.309 1.00 67.25 162 ASP A O 1
ATOM 582 N N . ARG A 1 137 ? 125.401 127.776 124.304 1.00 69.11 163 ARG A N 1
ATOM 583 C CA . ARG A 1 137 ? 125.865 127.795 125.682 1.00 69.11 163 ARG A CA 1
ATOM 584 C C . ARG A 1 137 ? 127.377 127.675 125.778 1.00 69.11 163 ARG A C 1
ATOM 585 O O . ARG A 1 137 ? 127.907 127.468 126.874 1.00 69.11 163 ARG A O 1
ATOM 593 N N . ASP A 1 138 ? 128.083 127.797 124.658 1.00 72.81 164 ASP A N 1
ATOM 594 C CA . ASP A 1 138 ? 129.537 127.769 124.680 1.00 72.81 164 ASP A CA 1
ATOM 595 C C . ASP A 1 138 ? 130.060 129.116 125.159 1.00 72.81 164 ASP A C 1
ATOM 596 O O . ASP A 1 138 ? 129.829 130.144 124.516 1.00 72.81 164 ASP A O 1
ATOM 601 N N . GLN A 1 139 ? 130.776 129.105 126.286 1.00 75.12 165 GLN A N 1
ATOM 602 C CA . GLN A 1 139 ? 131.238 130.350 126.888 1.00 75.12 165 GLN A CA 1
ATOM 603 C C . GLN A 1 139 ? 132.137 131.135 125.945 1.00 75.12 165 GLN A C 1
ATOM 604 O O . GLN A 1 139 ? 132.173 132.368 126.004 1.00 75.12 165 GLN A O 1
ATOM 610 N N . LEU A 1 140 ? 132.864 130.444 125.069 1.00 76.46 166 LEU A N 1
ATOM 611 C CA . LEU A 1 140 ? 133.742 131.107 124.119 1.00 76.46 166 LEU A CA 1
ATOM 612 C C . LEU A 1 140 ? 133.007 131.624 122.891 1.00 76.46 166 LEU A C 1
ATOM 613 O O . LEU A 1 140 ? 133.613 132.336 122.084 1.00 76.46 166 LEU A O 1
ATOM 618 N N . SER A 1 141 ? 131.732 131.284 122.725 1.00 74.07 167 SER A N 1
ATOM 619 C CA . SER A 1 141 ? 130.994 131.699 121.544 1.00 74.07 167 SER A CA 1
ATOM 620 C C . SER A 1 141 ? 130.595 133.169 121.639 1.00 74.07 167 SER A C 1
ATOM 621 O O . SER A 1 141 ? 130.290 133.669 122.723 1.00 74.07 167 SER A O 1
ATOM 624 N N . PRO A 1 142 ? 130.588 133.881 120.510 1.00 73.51 168 PRO A N 1
ATOM 625 C CA . PRO A 1 142 ? 130.196 135.299 120.539 1.00 73.51 168 PRO A CA 1
ATOM 626 C C . PRO A 1 142 ? 128.732 135.528 120.866 1.00 73.51 168 PRO A C 1
ATOM 627 O O . PRO A 1 142 ? 128.384 136.629 121.311 1.00 73.51 168 PRO A O 1
ATOM 631 N N . GLN A 1 143 ? 127.864 134.539 120.657 1.00 71.40 169 GLN A N 1
ATOM 632 C CA . GLN A 1 143 ? 126.434 134.684 120.893 1.00 71.40 169 GLN A CA 1
ATOM 633 C C . GLN A 1 143 ? 126.004 134.159 122.257 1.00 71.40 169 GLN A C 1
ATOM 634 O O . GLN A 1 143 ? 124.806 134.134 122.549 1.00 71.40 169 GLN A O 1
ATOM 640 N N . TYR A 1 144 ? 126.949 133.734 123.087 1.00 71.45 170 TYR A N 1
ATOM 641 C CA . TYR A 1 144 ? 126.636 133.338 124.451 1.00 71.45 170 TYR A CA 1
ATOM 642 C C . TYR A 1 144 ? 126.223 134.555 125.265 1.00 71.45 170 TYR A C 1
ATOM 643 O O . TYR A 1 144 ? 126.831 135.624 125.164 1.00 71.45 170 TYR A O 1
ATOM 652 N N . VAL A 1 145 ? 125.182 134.393 126.075 1.00 71.29 171 VAL A N 1
ATOM 653 C CA . VAL A 1 145 ? 124.653 135.465 126.911 1.00 71.29 171 VAL A CA 1
ATOM 654 C C . VAL A 1 145 ? 125.017 135.164 128.355 1.00 71.29 171 VAL A C 1
ATOM 655 O O . VAL A 1 145 ? 124.729 134.072 128.861 1.00 71.29 171 VAL A O 1
ATOM 659 N N . HIS A 1 146 ? 125.653 136.126 129.014 1.00 70.73 172 HIS A N 1
ATOM 660 C CA . HIS A 1 146 ? 126.150 135.937 130.367 1.00 70.73 172 HIS A CA 1
ATOM 661 C C . HIS A 1 146 ? 125.054 136.215 131.386 1.00 70.73 172 HIS A C 1
ATOM 662 O O . HIS A 1 146 ? 124.083 136.926 131.116 1.00 70.73 172 HIS A O 1
ATOM 669 N N . ASN A 1 147 ? 125.232 135.644 132.575 1.00 73.95 173 ASN A N 1
ATOM 670 C CA . ASN A 1 147 ? 124.324 135.837 133.701 1.00 73.95 173 ASN A CA 1
ATOM 671 C C . ASN A 1 147 ? 122.897 135.456 133.314 1.00 73.95 173 ASN A C 1
ATOM 672 O O . ASN A 1 147 ? 121.971 136.266 133.344 1.00 73.95 173 ASN A O 1
ATOM 677 N N . LEU A 1 148 ? 122.738 134.190 132.934 1.00 72.74 174 LEU A N 1
ATOM 678 C CA . LEU A 1 148 ? 121.443 133.669 132.520 1.00 72.74 174 LEU A CA 1
ATOM 679 C C . LEU A 1 148 ? 120.706 132.947 133.634 1.00 72.74 174 LEU A C 1
ATOM 680 O O . LEU A 1 148 ? 119.472 132.941 133.639 1.00 72.74 174 LEU A O 1
ATOM 685 N N . ARG A 1 149 ? 121.430 132.346 134.579 1.00 72.89 175 ARG A N 1
ATOM 686 C CA . ARG A 1 149 ? 120.778 131.640 135.676 1.00 72.89 175 ARG A CA 1
ATOM 687 C C . ARG A 1 149 ? 119.939 132.594 136.518 1.00 72.89 175 ARG A C 1
ATOM 688 O O . ARG A 1 149 ? 118.746 132.356 136.750 1.00 72.89 175 ARG A O 1
ATOM 696 N N . SER A 1 150 ? 120.546 133.693 136.972 1.00 73.87 176 SER A N 1
ATOM 697 C CA . SER A 1 150 ? 119.803 134.680 137.747 1.00 73.87 176 SER A CA 1
ATOM 698 C C . SER A 1 150 ? 118.776 135.405 136.890 1.00 73.87 176 SER A C 1
ATOM 699 O O . SER A 1 150 ? 117.746 135.852 137.407 1.00 73.87 176 SER A O 1
ATOM 702 N N . LYS A 1 151 ? 119.035 135.533 135.589 1.00 72.07 177 LYS A N 1
ATOM 703 C CA . LYS A 1 151 ? 118.110 136.245 134.719 1.00 72.07 177 LYS A CA 1
ATOM 704 C C . LYS A 1 151 ? 116.857 135.434 134.430 1.00 72.07 177 LYS A C 1
ATOM 705 O O . LYS A 1 151 ? 115.798 136.013 134.165 1.00 72.07 177 LYS A O 1
ATOM 711 N N . VAL A 1 152 ? 116.952 134.107 134.468 1.00 72.93 178 VAL A N 1
ATOM 712 C CA . VAL A 1 152 ? 115.773 133.276 134.266 1.00 72.93 178 VAL A CA 1
ATOM 713 C C . VAL A 1 152 ? 115.092 132.945 135.590 1.00 72.93 178 VAL A C 1
ATOM 714 O O . VAL A 1 152 ? 113.869 132.775 135.628 1.00 72.93 178 VAL A O 1
ATOM 718 N N . GLN A 1 153 ? 115.850 132.863 136.686 1.00 74.55 179 GLN A N 1
ATOM 719 C CA . GLN A 1 153 ? 115.233 132.638 137.986 1.00 74.55 179 GLN A CA 1
ATOM 720 C C . GLN A 1 153 ? 114.397 133.828 138.436 1.00 74.55 179 GLN A C 1
ATOM 721 O O . GLN A 1 153 ? 113.478 133.655 139.243 1.00 74.55 179 GLN A O 1
ATOM 727 N N . SER A 1 154 ? 114.683 135.024 137.923 1.00 72.13 180 SER A N 1
ATOM 728 C CA . SER A 1 154 ? 113.920 136.215 138.270 1.00 72.13 180 SER A CA 1
ATOM 729 C C . SER A 1 154 ? 112.616 136.338 137.495 1.00 72.13 180 SER A C 1
ATOM 730 O O . SER A 1 154 ? 111.839 137.257 137.771 1.00 72.13 180 SER A O 1
ATOM 733 N N . LEU A 1 155 ? 112.362 135.454 136.535 1.00 70.82 181 LEU A N 1
ATOM 734 C CA . LEU A 1 155 ? 111.116 135.499 135.782 1.00 70.82 181 LEU A CA 1
ATOM 735 C C . LEU A 1 155 ? 109.950 135.024 136.641 1.00 70.82 181 LEU A C 1
ATOM 736 O O . LEU A 1 155 ? 110.045 134.018 137.349 1.00 70.82 181 LEU A O 1
ATOM 741 N N . HIS A 1 156 ? 108.840 135.761 136.574 1.00 71.92 182 HIS A N 1
ATOM 742 C CA . HIS A 1 156 ? 107.692 135.456 137.420 1.00 71.92 182 HIS A CA 1
ATOM 743 C C . HIS A 1 156 ? 106.957 134.204 136.959 1.00 71.92 182 HIS A C 1
ATOM 744 O O . HIS A 1 156 ? 106.383 133.485 137.785 1.00 71.92 182 HIS A O 1
ATOM 751 N N . LEU A 1 157 ? 106.971 133.920 135.660 1.00 69.53 183 LEU A N 1
ATOM 752 C CA . LEU A 1 157 ? 106.228 132.808 135.083 1.00 69.53 183 LEU A CA 1
ATOM 753 C C . LEU A 1 157 ? 107.044 131.528 135.018 1.00 69.53 183 LEU A C 1
ATOM 754 O O . LEU A 1 157 ? 106.575 130.540 134.448 1.00 69.53 183 LEU A O 1
ATOM 759 N N . TRP A 1 158 ? 108.254 131.528 135.576 1.00 67.80 184 TRP A N 1
ATOM 760 C CA . TRP A 1 158 ? 109.142 130.384 135.417 1.00 67.80 184 TRP A CA 1
ATOM 761 C C . TRP A 1 158 ? 108.551 129.132 136.053 1.00 67.80 184 TRP A C 1
ATOM 762 O O . TRP A 1 158 ? 108.439 128.090 135.400 1.00 67.80 184 TRP A O 1
ATOM 773 N N . ASN A 1 159 ? 108.147 129.222 137.317 1.00 67.37 185 ASN A N 1
ATOM 774 C CA . ASN A 1 159 ? 107.525 128.105 138.027 1.00 67.37 185 ASN A CA 1
ATOM 775 C C . ASN A 1 159 ? 108.402 126.859 137.950 1.00 67.37 185 ASN A C 1
ATOM 776 O O . ASN A 1 159 ? 107.934 125.750 137.691 1.00 67.37 185 ASN A O 1
ATOM 781 N N . ASN A 1 160 ? 109.701 127.061 138.160 1.00 66.75 186 ASN A N 1
ATOM 782 C CA . ASN A 1 160 ? 110.713 126.020 138.019 1.00 66.75 186 ASN A CA 1
ATOM 783 C C . ASN A 1 160 ? 110.748 125.449 136.607 1.00 66.75 186 ASN A C 1
ATOM 784 O O . ASN A 1 160 ? 111.258 124.347 136.390 1.00 66.75 186 ASN A O 1
ATOM 789 N N . GLY A 1 161 ? 110.218 126.194 135.637 1.00 68.67 187 GLY A N 1
ATOM 790 C CA . GLY A 1 161 ? 110.114 125.727 134.269 1.00 68.67 187 GLY A CA 1
ATOM 791 C C . GLY A 1 161 ? 109.247 124.495 134.139 1.00 68.67 187 GLY A C 1
ATOM 792 O O . GLY A 1 161 ? 109.750 123.420 133.809 1.00 68.67 187 GLY A O 1
ATOM 793 N N . ARG A 1 162 ? 107.948 124.621 134.399 1.00 68.61 188 ARG A N 1
ATOM 794 C CA . ARG A 1 162 ? 107.105 123.432 134.421 1.00 68.61 188 ARG A CA 1
ATOM 795 C C . ARG A 1 162 ? 106.516 123.121 133.050 1.00 68.61 188 ARG A C 1
ATOM 796 O O . ARG A 1 162 ? 106.485 121.958 132.636 1.00 68.61 188 ARG A O 1
ATOM 804 N N . ASN A 1 163 ? 106.050 124.141 132.333 1.00 64.67 189 ASN A N 1
ATOM 805 C CA . ASN A 1 163 ? 105.542 123.940 130.984 1.00 64.67 189 ASN A CA 1
ATOM 806 C C . ASN A 1 163 ? 106.368 124.738 129.989 1.00 64.67 189 ASN A C 1
ATOM 807 O O . ASN A 1 163 ? 105.819 125.441 129.136 1.00 64.67 189 ASN A O 1
ATOM 812 N N . HIS A 1 164 ? 107.688 124.635 130.095 1.00 66.22 190 HIS A N 1
ATOM 813 C CA . HIS A 1 164 ? 108.608 125.445 129.313 1.00 66.22 190 HIS A CA 1
ATOM 814 C C . HIS A 1 164 ? 109.378 124.591 128.316 1.00 66.22 190 HIS A C 1
ATOM 815 O O . HIS A 1 164 ? 109.880 123.513 128.655 1.00 66.22 190 HIS A O 1
ATOM 822 N N . LEU A 1 165 ? 109.472 125.089 127.088 1.00 65.80 191 LEU A N 1
ATOM 823 C CA . LEU A 1 165 ? 110.286 124.491 126.040 1.00 65.80 191 LEU A CA 1
ATOM 824 C C . LEU A 1 165 ? 111.491 125.391 125.800 1.00 65.80 191 LEU A C 1
ATOM 825 O O . LEU A 1 165 ? 111.331 126.566 125.456 1.00 65.80 191 LEU A O 1
ATOM 830 N N . ILE A 1 166 ? 112.688 124.842 125.982 1.00 62.99 192 ILE A N 1
ATOM 831 C CA . ILE A 1 166 ? 113.935 125.585 125.854 1.00 62.99 192 ILE A CA 1
ATOM 832 C C . ILE A 1 166 ? 114.664 125.073 124.620 1.00 62.99 192 ILE A C 1
ATOM 833 O O . ILE A 1 166 ? 115.045 123.898 124.558 1.00 62.99 192 ILE A O 1
ATOM 838 N N . PHE A 1 167 ? 114.870 125.952 123.645 1.00 61.23 193 PHE A N 1
ATOM 839 C CA . PHE A 1 167 ? 115.576 125.596 122.422 1.00 61.23 193 PHE A CA 1
ATOM 840 C C . PHE A 1 167 ? 117.073 125.793 122.621 1.00 61.23 193 PHE A C 1
ATOM 841 O O . PHE A 1 167 ? 117.514 126.871 123.030 1.00 61.23 193 PHE A O 1
ATOM 849 N N . ASN A 1 168 ? 117.847 124.751 122.333 1.00 59.88 194 ASN A N 1
ATOM 850 C CA . ASN A 1 168 ? 119.291 124.772 122.518 1.00 59.88 194 ASN A CA 1
ATOM 851 C C . ASN A 1 168 ? 119.950 124.080 121.336 1.00 59.88 194 ASN A C 1
ATOM 852 O O . ASN A 1 168 ? 119.476 123.032 120.888 1.00 59.88 194 ASN A O 1
ATOM 857 N N . LEU A 1 169 ? 121.037 124.663 120.834 1.00 58.47 195 LEU A N 1
ATOM 858 C CA . LEU A 1 169 ? 121.757 124.115 119.692 1.00 58.47 195 LEU A CA 1
ATOM 859 C C . LEU A 1 169 ? 123.177 123.681 120.013 1.00 58.47 195 LEU A C 1
ATOM 860 O O . LEU A 1 169 ? 123.656 122.708 119.429 1.00 58.47 195 LEU A O 1
ATOM 865 N N . TYR A 1 170 ? 123.860 124.371 120.922 1.00 60.68 196 TYR A N 1
ATOM 866 C CA . TYR A 1 170 ? 125.225 124.038 121.295 1.00 60.68 196 TYR A CA 1
ATOM 867 C C . TYR A 1 170 ? 125.358 124.033 122.808 1.00 60.68 196 TYR A C 1
ATOM 868 O O . TYR A 1 170 ? 124.648 124.753 123.513 1.00 60.68 196 TYR A O 1
ATOM 877 N N . SER A 1 171 ? 126.275 123.212 123.306 1.00 65.61 197 SER A N 1
ATOM 878 C CA . SER A 1 171 ? 126.569 123.194 124.730 1.00 65.61 197 SER A CA 1
ATOM 879 C C . SER A 1 171 ? 127.979 122.664 124.943 1.00 65.61 197 SER A C 1
ATOM 880 O O . SER A 1 171 ? 128.481 121.862 124.152 1.00 65.61 197 SER A O 1
ATOM 883 N N . GLY A 1 172 ? 128.605 123.123 126.013 1.00 70.37 198 GLY A N 1
ATOM 884 C CA . GLY A 1 172 ? 129.903 122.627 126.414 1.00 70.37 198 GLY A CA 1
ATOM 885 C C . GLY A 1 172 ? 131.021 123.593 126.064 1.00 70.37 198 GLY A C 1
ATOM 886 O O . GLY A 1 172 ? 130.941 124.364 125.100 1.00 70.37 198 GLY A O 1
ATOM 887 N N . THR A 1 173 ? 132.082 123.550 126.864 1.00 71.13 199 THR A N 1
ATOM 888 C CA . THR A 1 173 ? 133.266 124.361 126.642 1.00 71.13 199 THR A CA 1
ATOM 889 C C . THR A 1 173 ? 134.322 123.546 125.898 1.00 71.13 199 THR A C 1
ATOM 890 O O . THR A 1 173 ? 134.065 122.441 125.415 1.00 71.13 199 THR A O 1
ATOM 894 N N . TRP A 1 174 ? 135.530 124.100 125.808 1.00 71.19 200 TRP A N 1
ATOM 895 C CA . TRP A 1 174 ? 136.588 123.452 125.034 1.00 71.19 200 TRP A CA 1
ATOM 896 C C . TRP A 1 174 ? 136.977 122.076 125.560 1.00 71.19 200 TRP A C 1
ATOM 897 O O . TRP A 1 174 ? 137.021 121.128 124.758 1.00 71.19 200 TRP A O 1
ATOM 908 N N . PRO A 1 175 ? 137.281 121.880 126.846 1.00 70.35 201 PRO A N 1
ATOM 909 C CA . PRO A 1 175 ? 137.671 120.536 127.284 1.00 70.35 201 PRO A CA 1
ATOM 910 C C . PRO A 1 175 ? 136.481 119.695 127.712 1.00 70.35 201 PRO A C 1
ATOM 911 O O . PRO A 1 175 ? 135.705 120.107 128.580 1.00 70.35 201 PRO A O 1
ATOM 915 N N . ASP A 1 176 ? 136.332 118.516 127.105 1.00 72.75 202 ASP A N 1
ATOM 916 C CA . ASP A 1 176 ? 135.279 117.561 127.449 1.00 72.75 202 ASP A CA 1
ATOM 917 C C . ASP A 1 176 ? 133.892 118.193 127.282 1.00 72.75 202 ASP A C 1
ATOM 918 O O . ASP A 1 176 ? 133.167 118.447 128.247 1.00 72.75 202 ASP A O 1
ATOM 923 N N . TYR A 1 177 ? 133.562 118.468 126.019 1.00 68.66 203 TYR A N 1
ATOM 924 C CA . TYR A 1 177 ? 132.242 118.981 125.669 1.00 68.66 203 TYR A CA 1
ATOM 925 C C . TYR A 1 177 ? 131.146 118.115 126.273 1.00 68.66 203 TYR A C 1
ATOM 926 O O . TYR A 1 177 ? 131.106 116.901 126.055 1.00 68.66 203 TYR A O 1
ATOM 935 N N . THR A 1 178 ? 130.250 118.744 127.029 1.00 70.50 204 THR A N 1
ATOM 936 C CA . THR A 1 178 ? 129.163 118.030 127.686 1.00 70.50 204 THR A CA 1
ATOM 937 C C . THR A 1 178 ? 127.895 118.865 127.569 1.00 70.50 204 THR A C 1
ATOM 938 O O . THR A 1 178 ? 127.855 119.879 126.866 1.00 70.50 204 THR A O 1
ATOM 942 N N . GLU A 1 179 ? 126.851 118.425 128.264 1.00 71.30 205 GLU A N 1
ATOM 943 C CA . GLU A 1 179 ? 125.548 119.086 128.236 1.00 71.30 205 GLU A CA 1
ATOM 944 C C . GLU A 1 179 ? 125.433 120.155 129.320 1.00 71.30 205 GLU A C 1
ATOM 945 O O . GLU A 1 179 ? 124.482 120.188 130.098 1.00 71.30 205 GLU A O 1
ATOM 951 N N . ASP A 1 180 ? 126.414 121.050 129.367 1.00 74.93 206 ASP A N 1
ATOM 952 C CA . ASP A 1 180 ? 126.391 122.175 130.298 1.00 74.93 206 ASP A CA 1
ATOM 953 C C . ASP A 1 180 ? 125.495 123.252 129.705 1.00 74.93 206 ASP A C 1
ATOM 954 O O . ASP A 1 180 ? 125.942 124.125 128.960 1.00 74.93 206 ASP A O 1
ATOM 959 N N . VAL A 1 181 ? 124.204 123.189 130.039 1.00 69.48 207 VAL A N 1
ATOM 960 C CA . VAL A 1 181 ? 123.254 124.157 129.506 1.00 69.48 207 VAL A CA 1
ATOM 961 C C . VAL A 1 181 ? 123.459 125.541 130.105 1.00 69.48 207 VAL A C 1
ATOM 962 O O . VAL A 1 181 ? 122.865 126.514 129.627 1.00 69.48 207 VAL A O 1
ATOM 966 N N . GLY A 1 182 ? 124.306 125.661 131.124 1.00 69.51 208 GLY A N 1
ATOM 967 C CA . GLY A 1 182 ? 124.536 126.928 131.786 1.00 69.51 208 GLY A CA 1
ATOM 968 C C . GLY A 1 182 ? 123.721 127.107 133.049 1.00 69.51 208 GLY A C 1
ATOM 969 O O . GLY A 1 182 ? 124.270 127.098 134.155 1.00 69.51 208 GLY A O 1
ATOM 970 N N . PHE A 1 183 ? 122.414 127.272 132.903 1.00 68.80 209 PHE A N 1
ATOM 971 C CA . PHE A 1 183 ? 121.543 127.471 134.047 1.00 68.80 209 PHE A CA 1
ATOM 972 C C . PHE A 1 183 ? 120.906 126.154 134.477 1.00 68.80 209 PHE A C 1
ATOM 973 O O . PHE A 1 183 ? 121.134 125.098 133.886 1.00 68.80 209 PHE A O 1
ATOM 981 N N . ASP A 1 184 ? 120.101 126.229 135.532 1.00 70.15 210 ASP A N 1
ATOM 982 C CA . ASP A 1 184 ? 119.345 125.084 136.024 1.00 70.15 210 ASP A CA 1
ATOM 983 C C . ASP A 1 184 ? 117.989 125.079 135.332 1.00 70.15 210 ASP A C 1
ATOM 984 O O . ASP A 1 184 ? 117.134 125.924 135.616 1.00 70.15 210 ASP A O 1
ATOM 989 N N . ILE A 1 185 ? 117.795 124.126 134.418 1.00 67.61 211 ILE A N 1
ATOM 990 C CA . ILE A 1 185 ? 116.556 124.058 133.652 1.00 67.61 211 ILE A CA 1
ATOM 991 C C . ILE A 1 185 ? 115.373 123.729 134.553 1.00 67.61 211 ILE A C 1
ATOM 992 O O . ILE A 1 185 ? 114.256 124.205 134.321 1.00 67.61 211 ILE A O 1
ATOM 997 N N . GLY A 1 186 ? 115.584 122.912 135.580 1.00 66.89 212 GLY A N 1
ATOM 998 C CA . GLY A 1 186 ? 114.519 122.570 136.498 1.00 66.89 212 GLY A CA 1
ATOM 999 C C . GLY A 1 186 ? 113.656 121.431 136.004 1.00 66.89 212 GLY A C 1
ATOM 1000 O O . GLY A 1 186 ? 114.068 120.268 136.046 1.00 66.89 212 GLY A O 1
ATOM 1001 N N . GLN A 1 187 ? 112.448 121.753 135.547 1.00 67.78 213 GLN A N 1
ATOM 1002 C CA . GLN A 1 187 ? 111.529 120.767 134.997 1.00 67.78 213 GLN A CA 1
ATOM 1003 C C . GLN A 1 187 ? 111.237 120.984 133.519 1.00 67.78 213 GLN A C 1
ATOM 1004 O O . GLN A 1 187 ? 110.462 120.221 132.938 1.00 67.78 213 GLN A O 1
ATOM 1010 N N . ALA A 1 188 ? 111.822 122.004 132.904 1.00 66.62 214 ALA A N 1
ATOM 1011 C CA . ALA A 1 188 ? 111.549 122.290 131.505 1.00 66.62 214 ALA A CA 1
ATOM 1012 C C . ALA A 1 188 ? 112.190 121.247 130.601 1.00 66.62 214 ALA A C 1
ATOM 1013 O O . ALA A 1 188 ? 113.346 120.859 130.792 1.00 66.62 214 ALA A O 1
ATOM 1015 N N . MET A 1 189 ? 111.427 120.790 129.613 1.00 66.08 215 MET A N 1
ATOM 1016 C CA . MET A 1 189 ? 111.966 119.907 128.590 1.00 66.08 215 MET A CA 1
ATOM 1017 C C . MET A 1 189 ? 112.737 120.731 127.572 1.00 66.08 215 MET A C 1
ATOM 1018 O O . MET A 1 189 ? 112.223 121.721 127.044 1.00 66.08 215 MET A O 1
ATOM 1023 N N . LEU A 1 190 ? 113.974 120.329 127.304 1.00 62.14 216 LEU A N 1
ATOM 1024 C CA . LEU A 1 190 ? 114.851 121.066 126.407 1.00 62.14 216 LEU A CA 1
ATOM 1025 C C . LEU A 1 190 ? 114.870 120.388 125.044 1.00 62.14 216 LEU A C 1
ATOM 1026 O O . LEU A 1 190 ? 115.147 119.189 124.942 1.00 62.14 216 LEU A O 1
ATOM 1031 N N . ALA A 1 191 ? 114.549 121.154 124.007 1.00 58.75 217 ALA A N 1
ATOM 1032 C CA . ALA A 1 191 ? 114.623 120.673 122.631 1.00 58.75 217 ALA A CA 1
ATOM 1033 C C . ALA A 1 191 ? 116.039 120.876 122.088 1.00 58.75 217 ALA A C 1
ATOM 1034 O O . ALA A 1 191 ? 116.281 121.615 121.136 1.00 58.75 217 ALA A O 1
ATOM 1036 N N . LYS A 1 192 ? 116.984 120.194 122.730 1.00 57.09 218 LYS A N 1
ATOM 1037 C CA . LYS A 1 192 ? 118.393 120.372 122.417 1.00 57.09 218 LYS A CA 1
ATOM 1038 C C . LYS A 1 192 ? 118.738 119.702 121.094 1.00 57.09 218 LYS A C 1
ATOM 1039 O O . LYS A 1 192 ? 118.076 118.758 120.657 1.00 57.09 218 LYS A O 1
ATOM 1045 N N . ALA A 1 193 ? 119.789 120.207 120.447 1.00 56.25 219 ALA A N 1
ATOM 1046 C CA . ALA A 1 193 ? 120.145 119.729 119.115 1.00 56.25 219 ALA A CA 1
ATOM 1047 C C . ALA A 1 193 ? 120.895 118.403 119.170 1.00 56.25 219 ALA A C 1
ATOM 1048 O O . ALA A 1 193 ? 120.403 117.378 118.685 1.00 56.25 219 ALA A O 1
ATOM 1050 N N . SER A 1 194 ? 122.086 118.403 119.758 1.00 54.40 220 SER A N 1
ATOM 1051 C CA . SER A 1 194 ? 122.954 117.228 119.774 1.00 54.40 220 SER A CA 1
ATOM 1052 C C . SER A 1 194 ? 122.845 116.582 121.149 1.00 54.40 220 SER A C 1
ATOM 1053 O O . SER A 1 194 ? 123.586 116.913 122.073 1.00 54.40 220 SER A O 1
ATOM 1056 N N . ILE A 1 195 ? 121.918 115.638 121.277 1.00 55.94 221 ILE A N 1
ATOM 1057 C CA . ILE A 1 195 ? 121.622 114.987 122.544 1.00 55.94 221 ILE A CA 1
ATOM 1058 C C . ILE A 1 195 ? 122.159 113.567 122.494 1.00 55.94 221 ILE A C 1
ATOM 1059 O O . ILE A 1 195 ? 121.843 112.809 121.571 1.00 55.94 221 ILE A O 1
ATOM 1064 N N . SER A 1 196 ? 122.967 113.209 123.483 1.00 58.05 222 SER A N 1
ATOM 1065 C CA . SER A 1 196 ? 123.402 111.833 123.609 1.00 58.05 222 SER A CA 1
ATOM 1066 C C . SER A 1 196 ? 122.247 110.968 124.100 1.00 58.05 222 SER A C 1
ATOM 1067 O O . SER A 1 196 ? 121.250 111.459 124.634 1.00 58.05 222 SER A O 1
ATOM 1070 N N . THR A 1 197 ? 122.385 109.660 123.899 1.00 58.75 223 THR A N 1
ATOM 1071 C CA . THR A 1 197 ? 121.281 108.760 124.205 1.00 58.75 223 THR A CA 1
ATOM 1072 C C . THR A 1 197 ? 121.066 108.634 125.707 1.00 58.75 223 THR A C 1
ATOM 1073 O O . THR A 1 197 ? 119.923 108.535 126.167 1.00 58.75 223 THR A O 1
ATOM 1077 N N . GLU A 1 198 ? 122.143 108.640 126.487 1.00 63.69 224 GLU A N 1
ATOM 1078 C CA . GLU A 1 198 ? 122.014 108.469 127.929 1.00 63.69 224 GLU A CA 1
ATOM 1079 C C . GLU A 1 198 ? 121.578 109.739 128.644 1.00 63.69 224 GLU A C 1
ATOM 1080 O O . GLU A 1 198 ? 121.256 109.679 129.835 1.00 63.69 224 GLU A O 1
ATOM 1086 N N . ASN A 1 199 ? 121.554 110.880 127.955 1.00 62.30 225 ASN A N 1
ATOM 1087 C CA . ASN A 1 199 ? 121.123 112.145 128.534 1.00 62.30 225 ASN A CA 1
ATOM 1088 C C . ASN A 1 199 ? 119.795 112.617 127.956 1.00 62.30 225 ASN A C 1
ATOM 1089 O O . ASN A 1 199 ? 119.445 113.793 128.094 1.00 62.30 225 ASN A O 1
ATOM 1094 N N . PHE A 1 200 ? 119.049 111.725 127.314 1.00 57.21 226 PHE A N 1
ATOM 1095 C CA . PHE A 1 200 ? 117.819 112.066 126.614 1.00 57.21 226 PHE A CA 1
ATOM 1096 C C . PHE A 1 200 ? 116.639 111.465 127.362 1.00 57.21 226 PHE A C 1
ATOM 1097 O O . PHE A 1 200 ? 116.590 110.249 127.576 1.00 57.21 226 PHE A O 1
ATOM 1105 N N . ARG A 1 201 ? 115.702 112.315 127.766 1.00 59.38 227 ARG A N 1
ATOM 1106 C CA . ARG A 1 201 ? 114.476 111.839 128.391 1.00 59.38 227 ARG A CA 1
ATOM 1107 C C . ARG A 1 201 ? 113.512 111.369 127.309 1.00 59.38 227 ARG A C 1
ATOM 1108 O O . ARG A 1 201 ? 113.140 112.164 126.440 1.00 59.38 227 ARG A O 1
ATOM 1116 N N . PRO A 1 202 ? 113.081 110.105 127.329 1.00 61.00 228 PRO A N 1
ATOM 1117 C CA . PRO A 1 202 ? 112.399 109.546 126.147 1.00 61.00 228 PRO A CA 1
ATOM 1118 C C . PRO A 1 202 ? 111.094 110.236 125.794 1.00 61.00 228 PRO A C 1
ATOM 1119 O O . PRO A 1 202 ? 110.950 110.752 124.679 1.00 61.00 228 PRO A O 1
ATOM 1123 N N . ASN A 1 203 ? 110.134 110.262 126.712 1.00 61.49 229 ASN A N 1
ATOM 1124 C CA . ASN A 1 203 ? 108.829 110.849 126.444 1.00 61.49 229 ASN A CA 1
ATOM 1125 C C . ASN A 1 203 ? 108.751 112.296 126.905 1.00 61.49 229 ASN A C 1
ATOM 1126 O O . ASN A 1 203 ? 107.653 112.852 127.014 1.00 61.49 229 ASN A O 1
ATOM 1131 N N . PHE A 1 204 ? 109.893 112.914 127.192 1.00 61.16 230 PHE A N 1
ATOM 1132 C CA . PHE A 1 204 ? 109.928 114.302 127.627 1.00 61.16 230 PHE A CA 1
ATOM 1133 C C . PHE A 1 204 ? 110.700 115.198 126.673 1.00 61.16 230 PHE A C 1
ATOM 1134 O O . PHE A 1 204 ? 110.150 116.192 126.188 1.00 61.16 230 PHE A O 1
ATOM 1142 N N . ASP A 1 205 ? 111.956 114.874 126.380 1.00 58.43 231 ASP A N 1
ATOM 1143 C CA . ASP A 1 205 ? 112.765 115.730 125.527 1.00 58.43 231 ASP A CA 1
ATOM 1144 C C . ASP A 1 205 ? 112.499 115.440 124.055 1.00 58.43 231 ASP A C 1
ATOM 1145 O O . ASP A 1 205 ? 112.015 114.370 123.678 1.00 58.43 231 ASP A O 1
ATOM 1150 N N . VAL A 1 206 ? 112.822 116.420 123.219 1.00 53.20 232 VAL A N 1
ATOM 1151 C CA . VAL A 1 206 ? 112.714 116.298 121.773 1.00 53.20 232 VAL A CA 1
ATOM 1152 C C . VAL A 1 206 ? 114.085 116.570 121.173 1.00 53.20 232 VAL A C 1
ATOM 1153 O O . VAL A 1 206 ? 114.670 117.632 121.410 1.00 53.20 232 VAL A O 1
ATOM 1157 N N . SER A 1 207 ? 114.595 115.614 120.400 1.00 50.94 233 SER A N 1
ATOM 1158 C CA . SER A 1 207 ? 115.890 115.751 119.741 1.00 50.94 233 SER A CA 1
ATOM 1159 C C . SER A 1 207 ? 115.682 116.489 118.426 1.00 50.94 233 SER A C 1
ATOM 1160 O O . SER A 1 207 ? 115.062 115.958 117.500 1.00 50.94 233 SER A O 1
ATOM 1163 N N . ILE A 1 208 ? 116.189 117.712 118.346 1.00 50.42 234 ILE A N 1
ATOM 1164 C CA . ILE A 1 208 ? 116.000 118.538 117.158 1.00 50.42 234 ILE A CA 1
ATOM 1165 C C . ILE A 1 208 ? 117.283 118.517 116.338 1.00 50.42 234 ILE A C 1
ATOM 1166 O O . ILE A 1 208 ? 118.358 118.227 116.878 1.00 50.42 234 ILE A O 1
ATOM 1171 N N . PRO A 1 209 ? 117.220 118.787 115.038 1.00 49.43 235 PRO A N 1
ATOM 1172 C CA . PRO A 1 209 ? 118.444 118.842 114.241 1.00 49.43 235 PRO A CA 1
ATOM 1173 C C . PRO A 1 209 ? 119.275 120.066 114.585 1.00 49.43 235 PRO A C 1
ATOM 1174 O O . PRO A 1 209 ? 118.784 121.059 115.126 1.00 49.43 235 PRO A O 1
ATOM 1178 N N . LEU A 1 210 ? 120.560 119.978 114.260 1.00 54.63 236 LEU A N 1
ATOM 1179 C CA . LEU A 1 210 ? 121.484 121.092 114.410 1.00 54.63 236 LEU A CA 1
ATOM 1180 C C . LEU A 1 210 ? 121.514 121.871 113.103 1.00 54.63 236 LEU A C 1
ATOM 1181 O O . LEU A 1 210 ? 121.934 121.340 112.070 1.00 54.63 236 LEU A O 1
ATOM 1186 N N . PHE A 1 211 ? 121.070 123.120 113.148 1.00 53.75 237 PHE A N 1
ATOM 1187 C CA . PHE A 1 211 ? 120.992 123.962 111.966 1.00 53.75 237 PHE A CA 1
ATOM 1188 C C . PHE A 1 211 ? 121.738 125.266 112.206 1.00 53.75 237 PHE A C 1
ATOM 1189 O O . PHE A 1 211 ? 121.824 125.755 113.334 1.00 53.75 237 PHE A O 1
ATOM 1197 N N . SER A 1 212 ? 122.275 125.824 111.127 1.00 56.13 238 SER A N 1
ATOM 1198 C CA . SER A 1 212 ? 123.056 127.050 111.190 1.00 56.13 238 SER A CA 1
ATOM 1199 C C . SER A 1 212 ? 122.125 128.259 111.222 1.00 56.13 238 SER A C 1
ATOM 1200 O O . SER A 1 212 ? 120.904 128.133 111.342 1.00 56.13 238 SER A O 1
ATOM 1203 N N . LYS A 1 213 ? 122.702 129.454 111.118 1.00 61.65 239 LYS A N 1
ATOM 1204 C CA . LYS A 1 213 ? 121.916 130.678 111.049 1.00 61.65 239 LYS A CA 1
ATOM 1205 C C . LYS A 1 213 ? 121.392 130.964 109.650 1.00 61.65 239 LYS A C 1
ATOM 1206 O O . LYS A 1 213 ? 120.520 131.825 109.497 1.00 61.65 239 LYS A O 1
ATOM 1212 N N . ASP A 1 214 ? 121.895 130.270 108.636 1.00 61.70 240 ASP A N 1
ATOM 1213 C CA . ASP A 1 214 ? 121.447 130.456 107.265 1.00 61.70 240 ASP A CA 1
ATOM 1214 C C . ASP A 1 214 ? 120.300 129.530 106.890 1.00 61.70 240 ASP A C 1
ATOM 1215 O O . ASP A 1 214 ? 119.840 129.572 105.744 1.00 61.70 240 ASP A O 1
ATOM 1220 N N . HIS A 1 215 ? 119.837 128.701 107.818 1.00 52.91 241 HIS A N 1
ATOM 1221 C CA . HIS A 1 215 ? 118.712 127.820 107.547 1.00 52.91 241 HIS A CA 1
ATOM 1222 C C . HIS A 1 215 ? 117.472 128.657 107.253 1.00 52.91 241 HIS A C 1
ATOM 1223 O O . HIS A 1 215 ? 117.184 129.607 107.995 1.00 52.91 241 HIS A O 1
ATOM 1230 N N . PRO A 1 216 ? 116.729 128.357 106.190 1.00 50.80 242 PRO A N 1
ATOM 1231 C CA . PRO A 1 216 ? 115.609 129.223 105.807 1.00 50.80 242 PRO A CA 1
ATOM 1232 C C . PRO A 1 216 ? 114.551 129.290 106.897 1.00 50.80 242 PRO A C 1
ATOM 1233 O O . PRO A 1 216 ? 114.284 128.310 107.595 1.00 50.80 242 PRO A O 1
ATOM 1237 N N . ARG A 1 217 ? 113.958 130.473 107.047 1.00 55.03 243 ARG A N 1
ATOM 1238 C CA . ARG A 1 217 ? 112.920 130.656 108.054 1.00 55.03 243 ARG A CA 1
ATOM 1239 C C . ARG A 1 217 ? 111.660 129.882 107.692 1.00 55.03 243 ARG A C 1
ATOM 1240 O O . ARG A 1 217 ? 111.122 129.132 108.514 1.00 55.03 243 ARG A O 1
ATOM 1248 N N . THR A 1 218 ? 111.181 130.040 106.459 1.00 54.59 244 THR A N 1
ATOM 1249 C CA . THR A 1 218 ? 109.934 129.420 106.030 1.00 54.59 244 THR A CA 1
ATOM 1250 C C . THR A 1 218 ? 110.014 128.704 104.692 1.00 54.59 244 THR A C 1
ATOM 1251 O O . THR A 1 218 ? 109.105 127.925 104.384 1.00 54.59 244 THR A O 1
ATOM 1255 N N . GLY A 1 219 ? 111.051 128.931 103.893 1.00 54.97 245 GLY A N 1
ATOM 1256 C CA . GLY A 1 219 ? 111.131 128.335 102.574 1.00 54.97 245 GLY A CA 1
ATOM 1257 C C . GLY A 1 219 ? 111.520 126.871 102.575 1.00 54.97 245 GLY A C 1
ATOM 1258 O O . GLY A 1 219 ? 111.196 126.127 103.507 1.00 54.97 245 GLY A O 1
ATOM 1259 N N . GLY A 1 220 ? 112.205 126.444 101.519 1.00 53.32 246 GLY A N 1
ATOM 1260 C CA . GLY A 1 220 ? 112.672 125.078 101.421 1.00 53.32 246 GLY A CA 1
ATOM 1261 C C . GLY A 1 220 ? 113.669 124.870 100.302 1.00 53.32 246 GLY A C 1
ATOM 1262 O O . GLY A 1 220 ? 113.508 125.415 99.207 1.00 53.32 246 GLY A O 1
ATOM 1263 N N . GLU A 1 221 ? 114.708 124.080 100.567 1.00 48.70 247 GLU A N 1
ATOM 1264 C CA . GLU A 1 221 ? 115.681 123.750 99.536 1.00 48.70 247 GLU A CA 1
ATOM 1265 C C . GLU A 1 221 ? 115.134 122.774 98.504 1.00 48.70 247 GLU A C 1
ATOM 1266 O O . GLU A 1 221 ? 115.751 122.615 97.445 1.00 48.70 247 GLU A O 1
ATOM 1272 N N . ARG A 1 222 ? 114.010 122.117 98.794 1.00 48.40 248 ARG A N 1
ATOM 1273 C CA . ARG A 1 222 ? 113.328 121.228 97.853 1.00 48.40 248 ARG A CA 1
ATOM 1274 C C . ARG A 1 222 ? 114.201 120.045 97.444 1.00 48.40 248 ARG A C 1
ATOM 1275 O O . ARG A 1 222 ? 114.103 119.545 96.321 1.00 48.40 248 ARG A O 1
ATOM 1283 N N . GLY A 1 223 ? 115.064 119.586 98.344 1.00 46.11 249 GLY A N 1
ATOM 1284 C CA . GLY A 1 223 ? 115.819 118.373 98.095 1.00 46.11 249 GLY A CA 1
ATOM 1285 C C . GLY A 1 223 ? 116.795 118.509 96.938 1.00 46.11 249 GLY A C 1
ATOM 1286 O O . GLY A 1 223 ? 117.092 119.600 96.447 1.00 46.11 249 GLY A O 1
ATOM 1287 N N . PHE A 1 224 ? 117.304 117.357 96.504 1.00 47.04 250 PHE A N 1
ATOM 1288 C CA . PHE A 1 224 ? 118.226 117.335 95.376 1.00 47.04 250 PHE A CA 1
ATOM 1289 C C . PHE A 1 224 ? 117.866 116.258 94.362 1.00 47.04 250 PHE A C 1
ATOM 1290 O O . PHE A 1 224 ? 118.161 116.397 93.171 1.00 47.04 250 PHE A O 1
ATOM 1298 N N . LEU A 1 225 ? 117.227 115.186 94.819 1.00 43.29 251 LEU A N 1
ATOM 1299 C CA . LEU A 1 225 ? 116.927 114.041 93.966 1.00 43.29 251 LEU A CA 1
ATOM 1300 C C . LEU A 1 225 ? 115.790 114.414 93.027 1.00 43.29 251 LEU A C 1
ATOM 1301 O O . LEU A 1 225 ? 114.615 114.322 93.386 1.00 43.29 251 LEU A O 1
ATOM 1306 N N . LYS A 1 226 ? 116.136 114.852 91.820 1.00 47.53 252 LYS A N 1
ATOM 1307 C CA . LYS A 1 226 ? 115.153 115.104 90.778 1.00 47.53 252 LYS A CA 1
ATOM 1308 C C . LYS A 1 226 ? 115.070 113.977 89.761 1.00 47.53 252 LYS A C 1
ATOM 1309 O O . LYS A 1 226 ? 114.172 113.993 88.914 1.00 47.53 252 LYS A O 1
ATOM 1315 N N . PHE A 1 227 ? 115.981 113.010 89.823 1.00 48.11 253 PHE A N 1
ATOM 1316 C CA . PHE A 1 227 ? 115.924 111.796 89.023 1.00 48.11 253 PHE A CA 1
ATOM 1317 C C . PHE A 1 227 ? 115.938 110.593 89.949 1.00 48.11 253 PHE A C 1
ATOM 1318 O O . PHE A 1 227 ? 116.713 110.548 90.908 1.00 48.11 253 PHE A O 1
ATOM 1326 N N . ASN A 1 228 ? 115.093 109.613 89.660 1.00 46.68 254 ASN A N 1
ATOM 1327 C CA . ASN A 1 228 ? 115.101 108.345 90.382 1.00 46.68 254 ASN A CA 1
ATOM 1328 C C . ASN A 1 228 ? 115.397 107.258 89.354 1.00 46.68 254 ASN A C 1
ATOM 1329 O O . ASN A 1 228 ? 114.485 106.677 88.761 1.00 46.68 254 ASN A O 1
ATOM 1334 N N . THR A 1 229 ? 116.680 106.991 89.144 1.00 48.50 255 THR A N 1
ATOM 1335 C CA . THR A 1 229 ? 117.134 106.065 88.121 1.00 48.50 255 THR A CA 1
ATOM 1336 C C . THR A 1 229 ? 117.733 104.821 88.760 1.00 48.50 255 THR A C 1
ATOM 1337 O O . THR A 1 229 ? 118.383 104.891 89.805 1.00 48.50 255 THR A O 1
ATOM 1341 N N . ILE A 1 230 ? 117.506 103.677 88.123 1.00 49.31 256 ILE A N 1
ATOM 1342 C CA . ILE A 1 230 ? 118.041 102.416 88.625 1.00 49.31 256 ILE A CA 1
ATOM 1343 C C . ILE A 1 230 ? 119.227 102.007 87.759 1.00 49.31 256 ILE A C 1
ATOM 1344 O O . ILE A 1 230 ? 119.233 102.285 86.553 1.00 49.31 256 ILE A O 1
ATOM 1349 N N . PRO A 1 231 ? 120.262 101.372 88.325 1.00 48.11 257 PRO A N 1
ATOM 1350 C CA . PRO A 1 231 ? 120.399 101.062 89.750 1.00 48.11 257 PRO A CA 1
ATOM 1351 C C . PRO A 1 231 ? 120.663 102.309 90.584 1.00 48.11 257 PRO A C 1
ATOM 1352 O O . PRO A 1 231 ? 121.285 103.248 90.090 1.00 48.11 257 PRO A O 1
ATOM 1356 N N . PRO A 1 232 ? 120.196 102.318 91.830 1.00 48.33 258 PRO A N 1
ATOM 1357 C CA . PRO A 1 232 ? 120.297 103.530 92.650 1.00 48.33 258 PRO A CA 1
ATOM 1358 C C . PRO A 1 232 ? 121.694 103.766 93.197 1.00 48.33 258 PRO A C 1
ATOM 1359 O O . PRO A 1 232 ? 121.869 103.986 94.399 1.00 48.33 258 PRO A O 1
ATOM 1363 N N . LEU A 1 233 ? 122.694 103.729 92.324 1.00 47.99 259 LEU A N 1
ATOM 1364 C CA . LEU A 1 233 ? 124.077 103.962 92.699 1.00 47.99 259 LEU A CA 1
ATOM 1365 C C . LEU A 1 233 ? 124.631 105.149 91.924 1.00 47.99 259 LEU A C 1
ATOM 1366 O O . LEU A 1 233 ? 124.126 105.521 90.863 1.00 47.99 259 LEU A O 1
ATOM 1371 N N . ARG A 1 234 ? 125.677 105.745 92.475 1.00 48.15 260 ARG A N 1
ATOM 1372 C CA . ARG A 1 234 ? 126.312 106.918 91.898 1.00 48.15 260 ARG A CA 1
ATOM 1373 C C . ARG A 1 234 ? 127.803 106.644 91.706 1.00 48.15 260 ARG A C 1
ATOM 1374 O O . ARG A 1 234 ? 128.262 105.501 91.792 1.00 48.15 260 ARG A O 1
ATOM 1382 N N . LYS A 1 235 ? 128.556 107.709 91.429 1.00 50.43 261 LYS A N 1
ATOM 1383 C CA . LYS A 1 235 ? 129.976 107.567 91.127 1.00 50.43 261 LYS A CA 1
ATOM 1384 C C . LYS A 1 235 ? 130.735 106.908 92.275 1.00 50.43 261 LYS A C 1
ATOM 1385 O O . LYS A 1 235 ? 131.461 105.930 92.074 1.00 50.43 261 LYS A O 1
ATOM 1391 N N . TYR A 1 236 ? 130.573 107.424 93.486 1.00 50.64 262 TYR A N 1
ATOM 1392 C CA . TYR A 1 236 ? 131.258 106.892 94.651 1.00 50.64 262 TYR A CA 1
ATOM 1393 C C . TYR A 1 236 ? 130.295 106.050 95.475 1.00 50.64 262 TYR A C 1
ATOM 1394 O O . TYR A 1 236 ? 129.137 105.841 95.105 1.00 50.64 262 TYR A O 1
ATOM 1403 N N . MET A 1 237 ? 130.767 105.569 96.596 1.00 50.12 263 MET A N 1
ATOM 1404 C CA . MET A 1 237 ? 129.925 104.837 97.529 1.00 50.12 263 MET A CA 1
ATOM 1405 C C . MET A 1 237 ? 129.902 105.466 98.913 1.00 50.12 263 MET A C 1
ATOM 1406 O O . MET A 1 237 ? 128.835 105.547 99.526 1.00 50.12 263 MET A O 1
ATOM 1411 N N . LEU A 1 238 ? 131.048 105.914 99.418 1.00 47.01 264 LEU A N 1
ATOM 1412 C CA . LEU A 1 238 ? 131.137 106.677 100.653 1.00 47.01 264 LEU A CA 1
ATOM 1413 C C . LEU A 1 238 ? 132.005 107.899 100.408 1.00 47.01 264 LEU A C 1
ATOM 1414 O O . LEU A 1 238 ? 133.065 107.800 99.786 1.00 47.01 264 LEU A O 1
ATOM 1419 N N . VAL A 1 239 ? 131.554 109.054 100.896 1.00 48.89 265 VAL A N 1
ATOM 1420 C CA . VAL A 1 239 ? 132.288 110.301 100.746 1.00 48.89 265 VAL A CA 1
ATOM 1421 C C . VAL A 1 239 ? 132.331 111.025 102.082 1.00 48.89 265 VAL A C 1
ATOM 1422 O O . VAL A 1 239 ? 131.470 110.845 102.945 1.00 48.89 265 VAL A O 1
ATOM 1426 N N . PHE A 1 240 ? 133.357 111.857 102.237 1.00 53.91 266 PHE A N 1
ATOM 1427 C CA . PHE A 1 240 ? 133.549 112.669 103.428 1.00 53.91 266 PHE A CA 1
ATOM 1428 C C . PHE A 1 240 ? 134.631 113.694 103.145 1.00 53.91 266 PHE A C 1
ATOM 1429 O O . PHE A 1 240 ? 135.672 113.358 102.575 1.00 53.91 266 PHE A O 1
A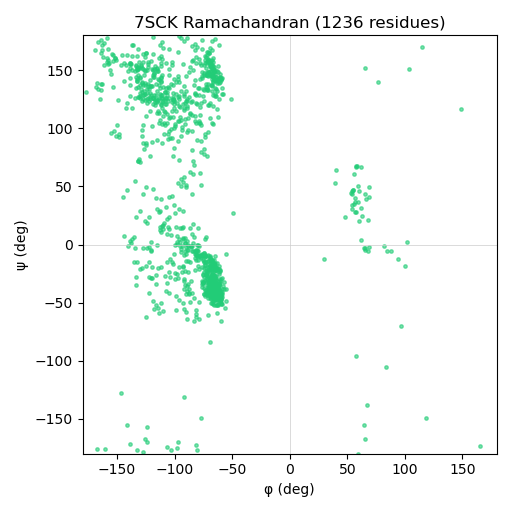TOM 1437 N N . LYS A 1 241 ? 134.383 114.936 103.545 1.00 57.60 267 LYS A N 1
ATOM 1438 C CA . LYS A 1 241 ? 135.392 115.985 103.438 1.00 57.60 267 LYS A CA 1
ATOM 1439 C C . LYS A 1 241 ? 135.155 116.973 104.566 1.00 57.60 267 LYS A C 1
ATOM 1440 O O . LYS A 1 241 ? 134.239 117.795 104.490 1.00 57.60 267 LYS A O 1
ATOM 1446 N N . GLY A 1 242 ? 135.977 116.888 105.602 1.00 62.13 268 GLY A N 1
ATOM 1447 C CA . GLY A 1 242 ? 135.858 117.785 106.735 1.00 62.13 268 GLY A CA 1
ATOM 1448 C C . GLY A 1 242 ? 137.129 117.750 107.548 1.00 62.13 268 GLY A C 1
ATOM 1449 O O . GLY A 1 242 ? 138.014 116.921 107.326 1.00 62.13 268 GLY A O 1
ATOM 1450 N N . LYS A 1 243 ? 137.205 118.660 108.507 1.00 67.46 269 LYS A N 1
ATOM 1451 C CA . LYS A 1 243 ? 138.428 118.833 109.270 1.00 67.46 269 LYS A CA 1
ATOM 1452 C C . LYS A 1 243 ? 138.601 117.730 110.304 1.00 67.46 269 LYS A C 1
ATOM 1453 O O . LYS A 1 243 ? 137.633 117.188 110.840 1.00 67.46 269 LYS A O 1
ATOM 1459 N N . ARG A 1 244 ? 139.858 117.403 110.574 1.00 72.67 270 ARG A N 1
ATOM 1460 C CA . ARG A 1 244 ? 140.238 116.473 111.621 1.00 72.67 270 ARG A CA 1
ATOM 1461 C C . ARG A 1 244 ? 141.009 117.225 112.694 1.00 72.67 270 ARG A C 1
ATOM 1462 O O . ARG A 1 244 ? 141.798 118.126 112.397 1.00 72.67 270 ARG A O 1
ATOM 1470 N N . TYR A 1 245 ? 140.775 116.852 113.945 1.00 74.92 271 TYR A N 1
ATOM 1471 C CA . TYR A 1 245 ? 141.334 117.554 115.091 1.00 74.92 271 TYR A CA 1
ATOM 1472 C C . TYR A 1 245 ? 142.434 116.701 115.703 1.00 74.92 271 TYR A C 1
ATOM 1473 O O . TYR A 1 245 ? 142.182 115.569 116.127 1.00 74.92 271 TYR A O 1
ATOM 1482 N N . LEU A 1 246 ? 143.649 117.245 115.749 1.00 79.71 272 LEU A N 1
ATOM 1483 C CA . LEU A 1 246 ? 144.773 116.490 116.282 1.00 79.71 272 LEU A CA 1
ATOM 1484 C C . LEU A 1 246 ? 144.808 116.483 117.804 1.00 79.71 272 LEU A C 1
ATOM 1485 O O . LEU A 1 246 ? 145.463 115.614 118.389 1.00 79.71 272 LEU A O 1
ATOM 1490 N N . THR A 1 247 ? 144.113 117.415 118.452 1.00 80.38 273 THR A N 1
ATOM 1491 C CA . THR A 1 247 ? 144.076 117.497 119.904 1.00 80.38 273 THR A CA 1
ATOM 1492 C C . THR A 1 247 ? 142.639 117.658 120.369 1.00 80.38 273 THR A C 1
ATOM 1493 O O . THR A 1 247 ? 141.856 118.382 119.748 1.00 80.38 273 THR A O 1
ATOM 1497 N N . GLY A 1 248 ? 142.300 116.984 121.464 1.00 76.56 274 GLY A N 1
ATOM 1498 C CA . GLY A 1 248 ? 140.984 117.127 122.050 1.00 76.56 274 GLY A CA 1
ATOM 1499 C C . GLY A 1 248 ? 140.185 115.842 122.082 1.00 76.56 274 GLY A C 1
ATOM 1500 O O . GLY A 1 248 ? 140.750 114.750 122.184 1.00 76.56 274 GLY A O 1
ATOM 1501 N N . ILE A 1 249 ? 138.863 115.964 121.995 1.00 72.20 275 ILE A N 1
ATOM 1502 C CA . ILE A 1 249 ? 137.955 114.828 122.057 1.00 72.20 275 ILE A CA 1
ATOM 1503 C C . ILE A 1 249 ? 136.996 114.907 120.880 1.00 72.20 275 ILE A C 1
ATOM 1504 O O . ILE A 1 249 ? 136.593 116.000 120.467 1.00 72.20 275 ILE A O 1
ATOM 1509 N N . GLY A 1 250 ? 136.652 113.749 120.324 1.00 67.99 276 GLY A N 1
ATOM 1510 C CA . GLY A 1 250 ? 135.700 113.666 119.238 1.00 67.99 276 GLY A CA 1
ATOM 1511 C C . GLY A 1 250 ? 136.283 113.472 117.857 1.00 67.99 276 GLY A C 1
ATOM 1512 O O . GLY A 1 250 ? 135.521 113.432 116.886 1.00 67.99 276 GLY A O 1
ATOM 1513 N N . SER A 1 251 ? 137.603 113.350 117.733 1.00 66.86 277 SER A N 1
ATOM 1514 C CA . SER A 1 251 ? 138.245 113.126 116.446 1.00 66.86 277 SER A CA 1
ATOM 1515 C C . SER A 1 251 ? 138.755 111.700 116.289 1.00 66.86 277 SER A C 1
ATOM 1516 O O . SER A 1 251 ? 139.465 111.409 115.318 1.00 66.86 277 SER A O 1
ATOM 1519 N N . ASP A 1 252 ? 138.410 110.805 117.217 1.00 65.10 278 ASP A N 1
ATOM 1520 C CA . ASP A 1 252 ? 138.844 109.417 117.099 1.00 65.10 278 ASP A CA 1
ATOM 1521 C C . ASP A 1 252 ? 138.278 108.771 115.841 1.00 65.10 278 ASP A C 1
ATOM 1522 O O . ASP A 1 252 ? 138.994 108.071 115.116 1.00 65.10 278 ASP A O 1
ATOM 1527 N N . THR A 1 253 ? 136.996 109.001 115.557 1.00 60.77 279 THR A N 1
ATOM 1528 C CA . THR A 1 253 ? 136.389 108.415 114.371 1.00 60.77 279 THR A CA 1
ATOM 1529 C C . THR A 1 253 ? 136.840 109.096 113.092 1.00 60.77 279 THR A C 1
ATOM 1530 O O . THR A 1 253 ? 136.681 108.520 112.013 1.00 60.77 279 THR A O 1
ATOM 1534 N N . ARG A 1 254 ? 137.391 110.300 113.181 1.00 60.80 280 ARG A N 1
ATOM 1535 C CA . ARG A 1 254 ? 137.856 110.995 111.992 1.00 60.80 280 ARG A CA 1
ATOM 1536 C C . ARG A 1 254 ? 139.327 110.745 111.695 1.00 60.80 280 ARG A C 1
ATOM 1537 O O . ARG A 1 254 ? 139.760 110.952 110.556 1.00 60.80 280 ARG A O 1
ATOM 1545 N N . ASN A 1 255 ? 140.100 110.302 112.683 1.00 63.30 281 ASN A N 1
ATOM 1546 C CA . ASN A 1 255 ? 141.504 109.986 112.469 1.00 63.30 281 ASN A CA 1
ATOM 1547 C C . ASN A 1 255 ? 141.727 108.585 111.918 1.00 63.30 281 ASN A C 1
ATOM 1548 O O . ASN A 1 255 ? 142.868 108.241 111.595 1.00 63.30 281 ASN A O 1
ATOM 1553 N N . ALA A 1 256 ? 140.678 107.771 111.801 1.00 59.60 282 ALA A N 1
ATOM 1554 C CA . ALA A 1 256 ? 140.798 106.402 111.317 1.00 59.60 282 ALA A CA 1
ATOM 1555 C C . ALA A 1 256 ? 140.180 106.202 109.939 1.00 59.60 282 ALA A C 1
ATOM 1556 O O . ALA A 1 256 ? 139.989 105.057 109.519 1.00 59.60 282 ALA A O 1
ATOM 1558 N N . LEU A 1 257 ? 139.861 107.279 109.227 1.00 58.35 283 LEU A N 1
ATOM 1559 C CA . LEU A 1 257 ? 139.241 107.147 107.917 1.00 58.35 283 LEU A CA 1
ATOM 1560 C C . LEU A 1 257 ? 140.238 10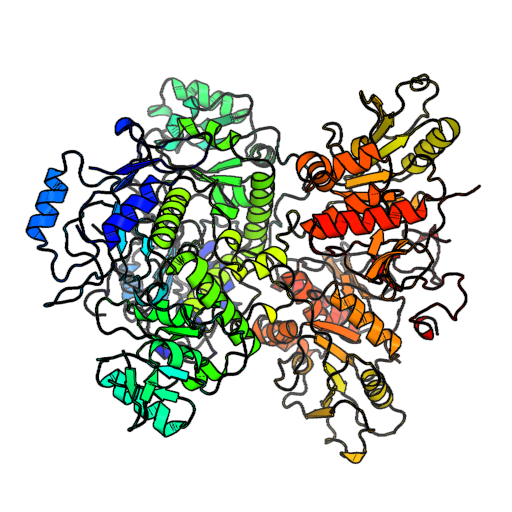6.803 106.819 1.00 58.35 283 LEU A C 1
ATOM 1561 O O . LEU A 1 257 ? 139.832 106.285 105.772 1.00 58.35 283 LEU A O 1
ATOM 1566 N N . TYR A 1 258 ? 141.529 107.073 107.032 1.00 60.85 284 TYR A N 1
ATOM 1567 C CA . TYR A 1 258 ? 142.533 106.701 106.041 1.00 60.85 284 TYR A CA 1
ATOM 1568 C C . TYR A 1 258 ? 142.670 105.189 105.925 1.00 60.85 284 TYR A C 1
ATOM 1569 O O . TYR A 1 258 ? 143.101 104.686 104.881 1.00 60.85 284 TYR A O 1
ATOM 1578 N N . HIS A 1 259 ? 142.322 104.454 106.984 1.00 59.17 285 HIS A N 1
ATOM 1579 C CA . HIS A 1 259 ? 142.318 102.998 106.912 1.00 59.17 285 HIS A CA 1
ATOM 1580 C C . HIS A 1 259 ? 141.339 102.510 105.856 1.00 59.17 285 HIS A C 1
ATOM 1581 O O . HIS A 1 259 ? 141.644 101.598 105.079 1.00 59.17 285 HIS A O 1
ATOM 1588 N N . VAL A 1 260 ? 140.150 103.108 105.817 1.00 56.89 286 VAL A N 1
ATOM 1589 C CA . VAL A 1 260 ? 139.105 102.632 104.924 1.00 56.89 286 VAL A CA 1
ATOM 1590 C C . VAL A 1 260 ? 139.210 103.296 103.560 1.00 56.89 286 VAL A C 1
ATOM 1591 O O . VAL A 1 260 ? 138.736 102.744 102.561 1.00 56.89 286 VAL A O 1
ATOM 1595 N N . HIS A 1 261 ? 139.827 104.471 103.489 1.00 53.81 287 HIS A N 1
ATOM 1596 C CA . HIS A 1 261 ? 139.934 105.185 102.226 1.00 53.81 287 HIS A CA 1
ATOM 1597 C C . HIS A 1 261 ? 140.645 104.328 101.189 1.00 53.81 287 HIS A C 1
ATOM 1598 O O . HIS A 1 261 ? 141.717 103.776 101.451 1.00 53.81 287 HIS A O 1
ATOM 1605 N N . ASN A 1 262 ? 140.042 104.212 100.011 1.00 52.36 288 ASN A N 1
ATOM 1606 C CA . ASN A 1 262 ? 140.637 103.461 98.916 1.00 52.36 288 ASN A CA 1
ATOM 1607 C C . ASN A 1 262 ? 140.881 104.294 97.671 1.00 52.36 288 ASN A C 1
ATOM 1608 O O . ASN A 1 262 ? 141.807 103.990 96.918 1.00 52.36 288 ASN A O 1
ATOM 1613 N N . GLY A 1 263 ? 140.083 105.329 97.434 1.00 53.83 289 GLY A N 1
ATOM 1614 C CA . GLY A 1 263 ? 140.290 106.247 96.342 1.00 53.83 289 GLY A CA 1
ATOM 1615 C C . GLY A 1 263 ? 139.425 105.996 95.126 1.00 53.83 289 GLY A C 1
ATOM 1616 O O . GLY A 1 263 ? 139.265 106.904 94.303 1.00 53.83 289 GLY A O 1
ATOM 1617 N N . GLU A 1 264 ? 138.857 104.801 94.993 1.00 54.55 290 GLU A N 1
ATOM 1618 C CA . GLU A 1 264 ? 138.019 104.489 93.839 1.00 54.55 290 GLU A CA 1
ATOM 1619 C C . GLU A 1 264 ? 136.555 104.823 94.109 1.00 54.55 290 GLU A C 1
ATOM 1620 O O . GLU A 1 264 ? 135.944 105.610 93.379 1.00 54.55 290 GLU A O 1
ATOM 1626 N N . ASP A 1 265 ? 135.982 104.228 95.157 1.00 53.61 291 ASP A N 1
ATOM 1627 C CA . ASP A 1 265 ? 134.605 104.479 95.547 1.00 53.61 291 ASP A CA 1
ATOM 1628 C C . ASP A 1 265 ? 134.444 104.922 96.994 1.00 53.61 291 ASP A C 1
ATOM 1629 O O . ASP A 1 265 ? 133.396 105.479 97.333 1.00 53.61 291 ASP A O 1
ATOM 1634 N N . VAL A 1 266 ? 135.437 104.694 97.845 1.00 50.14 292 VAL A N 1
ATOM 1635 C CA . VAL A 1 266 ? 135.419 105.124 99.237 1.00 50.14 292 VAL A CA 1
ATOM 1636 C C . VAL A 1 266 ? 136.436 106.250 99.359 1.00 50.14 292 VAL A C 1
ATOM 1637 O O . VAL A 1 266 ? 137.633 106.006 99.538 1.00 50.14 292 VAL A O 1
ATOM 1641 N N . VAL A 1 267 ? 135.969 107.491 99.257 1.00 50.57 293 VAL A N 1
ATOM 1642 C CA . VAL A 1 267 ? 136.834 108.664 99.304 1.00 50.57 293 VAL A CA 1
ATOM 1643 C C . VAL A 1 267 ? 136.573 109.397 100.611 1.00 50.57 293 VAL A C 1
ATOM 1644 O O . VAL A 1 267 ? 135.511 110.003 100.790 1.00 50.57 293 VAL A O 1
ATOM 1648 N N . LEU A 1 268 ? 137.550 109.357 101.516 1.00 53.87 294 LEU A N 1
ATOM 1649 C CA . LEU A 1 268 ? 137.440 109.977 102.836 1.00 53.87 294 LEU A CA 1
ATOM 1650 C C . LEU A 1 268 ? 138.545 111.022 102.959 1.00 53.87 294 LEU A C 1
ATOM 1651 O O . LEU A 1 268 ? 139.706 110.683 103.197 1.00 53.87 294 LEU A O 1
ATOM 1656 N N . LEU A 1 269 ? 138.177 112.289 102.804 1.00 59.14 295 LEU A N 1
ATOM 1657 C CA . LEU A 1 269 ? 139.121 113.395 102.797 1.00 59.14 295 LEU A CA 1
ATOM 1658 C C . LEU A 1 269 ? 139.084 114.139 104.124 1.00 59.14 295 LEU A C 1
ATOM 1659 O O . LEU A 1 269 ? 138.011 114.376 104.684 1.00 59.14 295 LEU A O 1
ATOM 1664 N N . THR A 1 270 ? 140.262 114.507 104.622 1.00 66.78 296 THR A N 1
ATOM 1665 C CA . THR A 1 270 ? 140.385 115.245 105.870 1.00 66.78 296 THR A CA 1
ATOM 1666 C C . THR A 1 270 ? 141.446 116.325 105.724 1.00 66.78 296 THR A C 1
ATOM 1667 O O . THR A 1 270 ? 142.348 116.222 104.890 1.00 66.78 296 THR A O 1
ATOM 1671 N N . THR A 1 271 ? 141.322 117.370 106.542 1.00 73.38 297 THR A N 1
ATOM 1672 C CA . THR A 1 271 ? 142.343 118.399 106.675 1.00 73.38 297 THR A CA 1
ATOM 1673 C C . THR A 1 271 ? 142.602 118.653 108.152 1.00 73.38 297 THR A C 1
ATOM 1674 O O . THR A 1 271 ? 141.676 118.622 108.967 1.00 73.38 297 THR A O 1
ATOM 1678 N N . CYS A 1 272 ? 143.863 118.890 108.495 1.00 81.08 298 CYS A N 1
ATOM 1679 C CA . CYS A 1 272 ? 144.250 119.135 109.876 1.00 81.08 298 CYS A CA 1
ATOM 1680 C C . CYS A 1 272 ? 144.218 120.609 110.247 1.00 81.08 298 CYS A C 1
ATOM 1681 O O . CYS A 1 272 ? 144.422 120.941 111.418 1.00 81.08 298 CYS A O 1
ATOM 1684 N N . LYS A 1 273 ? 143.962 121.496 109.290 1.00 85.63 299 LYS A N 1
ATOM 1685 C CA . LYS A 1 273 ? 143.987 122.935 109.542 1.00 85.63 299 LYS A CA 1
ATOM 1686 C C . LYS A 1 273 ? 142.787 123.314 110.397 1.00 85.63 299 LYS A C 1
ATOM 1687 O O . LYS A 1 273 ? 141.684 123.523 109.890 1.00 85.63 299 LYS A O 1
ATOM 1693 N N . HIS A 1 274 ? 143.003 123.410 111.706 1.00 88.14 300 HIS A N 1
ATOM 1694 C CA . HIS A 1 274 ? 141.969 123.798 112.653 1.00 88.14 300 HIS A CA 1
ATOM 1695 C C . HIS A 1 274 ? 142.473 124.970 113.479 1.00 88.14 300 HIS A C 1
ATOM 1696 O O . HIS A 1 274 ? 143.573 124.910 114.038 1.00 88.14 300 HIS A O 1
ATOM 1703 N N . GLY A 1 275 ? 141.669 126.027 113.559 1.00 91.17 301 GLY A N 1
ATOM 1704 C CA . GLY A 1 275 ? 142.070 127.193 114.330 1.00 91.17 301 GLY A CA 1
ATOM 1705 C C . GLY A 1 275 ? 143.261 127.895 113.705 1.00 91.17 301 GLY A C 1
ATOM 1706 O O . GLY A 1 275 ? 143.347 128.064 112.484 1.00 91.17 301 GLY A O 1
ATOM 1707 N N . LYS A 1 276 ? 144.196 128.319 114.559 1.00 93.23 302 LYS A N 1
ATOM 1708 C CA . LYS A 1 276 ? 145.394 129.017 114.118 1.00 93.23 302 LYS A CA 1
ATOM 1709 C C . LYS A 1 276 ? 146.695 128.348 114.538 1.00 93.23 302 LYS A C 1
ATOM 1710 O O . LYS A 1 276 ? 147.745 128.692 113.986 1.00 93.23 302 LYS A O 1
ATOM 1716 N N . ASP A 1 277 ? 146.663 127.414 115.488 1.00 93.96 303 ASP A N 1
ATOM 1717 C CA . ASP A 1 277 ? 147.862 126.734 115.963 1.00 93.96 303 ASP A CA 1
ATOM 1718 C C . ASP A 1 277 ? 147.945 125.293 115.472 1.00 93.96 303 ASP A C 1
ATOM 1719 O O . ASP A 1 277 ? 148.635 124.472 116.085 1.00 93.96 303 ASP A O 1
ATOM 1724 N N . TRP A 1 278 ? 147.253 124.967 114.378 1.00 90.50 304 TRP A N 1
ATOM 1725 C CA . TRP A 1 278 ? 147.260 123.596 113.877 1.00 90.50 304 TRP A CA 1
ATOM 1726 C C . TRP A 1 278 ? 148.632 123.186 113.361 1.00 90.50 304 TRP A C 1
ATOM 1727 O O . TRP A 1 278 ? 148.955 121.993 113.352 1.00 90.50 304 TRP A O 1
ATOM 1738 N N . GLN A 1 279 ? 149.443 124.150 112.920 1.00 89.93 305 GLN A N 1
ATOM 1739 C CA . GLN A 1 279 ? 150.764 123.823 112.397 1.00 89.93 305 GLN A CA 1
ATOM 1740 C C . GLN A 1 279 ? 151.673 123.269 113.483 1.00 89.93 305 GLN A C 1
ATOM 1741 O O . GLN A 1 279 ? 152.564 122.462 113.196 1.00 89.93 305 GLN A O 1
ATOM 1747 N N . LYS A 1 280 ? 151.474 123.698 114.729 1.00 90.21 306 LYS A N 1
ATOM 1748 C CA . LYS A 1 280 ? 152.352 123.269 115.812 1.00 90.21 306 LYS A CA 1
ATOM 1749 C C . LYS A 1 280 ? 152.230 121.773 116.074 1.00 90.21 306 LYS A C 1
ATOM 1750 O O . LYS A 1 280 ? 153.235 121.097 116.323 1.00 90.21 306 LYS A O 1
ATOM 1756 N N . HIS A 1 281 ? 151.013 121.239 116.029 1.00 89.57 307 HIS A N 1
ATOM 1757 C CA . HIS A 1 281 ? 150.758 119.855 116.401 1.00 89.57 307 HIS A CA 1
ATOM 1758 C C . HIS A 1 281 ? 150.677 118.915 115.207 1.00 89.57 307 HIS A C 1
ATOM 1759 O O . HIS A 1 281 ? 150.329 117.744 115.385 1.00 89.57 307 HIS A O 1
ATOM 1766 N N . LYS A 1 282 ? 150.987 119.389 114.004 1.00 90.13 308 LYS A N 1
ATOM 1767 C CA . LYS A 1 282 ? 150.881 118.547 112.822 1.00 90.13 308 LYS A CA 1
ATOM 1768 C C . LYS A 1 282 ? 151.901 117.417 112.873 1.00 90.13 308 LYS A C 1
ATOM 1769 O O . LYS A 1 282 ? 152.953 117.525 113.508 1.00 90.13 308 LYS A O 1
ATOM 1775 N N . ASP A 1 283 ? 151.577 116.323 112.197 1.00 87.34 309 ASP A N 1
ATOM 1776 C CA . ASP A 1 283 ? 152.442 115.154 112.132 1.00 87.34 309 ASP A CA 1
ATOM 1777 C C . ASP A 1 283 ? 152.726 114.814 110.670 1.00 87.34 309 ASP A C 1
ATOM 1778 O O . ASP A 1 283 ? 152.419 115.588 109.758 1.00 87.34 309 ASP A O 1
ATOM 1783 N N . SER A 1 284 ? 153.332 113.645 110.455 1.00 85.01 310 SER A N 1
ATOM 1784 C CA . SER A 1 284 ? 153.725 113.248 109.108 1.00 85.01 310 SER A CA 1
ATOM 1785 C C . SER A 1 284 ? 152.515 113.085 108.198 1.00 85.01 310 SER A C 1
ATOM 1786 O O . SER A 1 284 ? 152.553 113.470 107.024 1.00 85.01 310 SER A O 1
ATOM 1789 N N . ARG A 1 285 ? 151.431 112.514 108.722 1.00 78.69 311 ARG A N 1
ATOM 1790 C CA . ARG A 1 285 ? 150.290 112.183 107.879 1.00 78.69 311 ARG A CA 1
ATOM 1791 C C . ARG A 1 285 ? 149.549 113.425 107.404 1.00 78.69 311 ARG A C 1
ATOM 1792 O O . ARG A 1 285 ? 148.942 113.403 106.328 1.00 78.69 311 ARG A O 1
ATOM 1800 N N . CYS A 1 286 ? 149.587 114.511 108.180 1.00 81.93 312 CYS A N 1
ATOM 1801 C CA . CYS A 1 286 ? 148.777 115.680 107.851 1.00 81.93 312 CYS A CA 1
ATOM 1802 C C . CYS A 1 286 ? 149.202 116.306 106.530 1.00 81.93 312 CYS A C 1
ATOM 1803 O O . CYS A 1 286 ? 148.363 116.830 105.788 1.00 81.93 312 CYS A O 1
ATOM 1806 N N . ASP A 1 287 ? 150.500 116.275 106.221 1.00 81.56 313 ASP A N 1
ATOM 1807 C CA . ASP A 1 287 ? 150.968 116.868 104.972 1.00 81.56 313 ASP A CA 1
ATOM 1808 C C . ASP A 1 287 ? 150.385 116.147 103.763 1.00 81.56 313 ASP A C 1
ATOM 1809 O O . ASP A 1 287 ? 149.953 116.787 102.798 1.00 81.56 313 ASP A O 1
ATOM 1814 N N . ARG A 1 288 ? 150.364 114.814 103.799 1.00 79.04 314 ARG A N 1
ATOM 1815 C CA . ARG A 1 288 ? 149.794 114.051 102.693 1.00 79.04 314 ARG A CA 1
ATOM 1816 C C . ARG A 1 288 ? 148.295 114.294 102.578 1.00 79.04 314 ARG A C 1
ATOM 1817 O O . ARG A 1 288 ? 147.770 114.505 101.479 1.00 79.04 314 ARG A O 1
ATOM 1825 N N . ASP A 1 289 ? 147.590 114.269 103.711 1.00 76.67 315 ASP A N 1
ATOM 1826 C CA . ASP A 1 289 ? 146.139 114.411 103.686 1.00 76.67 315 ASP A CA 1
ATOM 1827 C C . ASP A 1 289 ? 145.720 115.792 103.202 1.00 76.67 315 ASP A C 1
ATOM 1828 O O . ASP A 1 289 ? 144.778 115.917 102.412 1.00 76.67 315 ASP A O 1
ATOM 1833 N N . ASN A 1 290 ? 146.403 116.841 103.664 1.00 75.22 316 ASN A N 1
ATOM 1834 C CA . ASN A 1 290 ? 146.005 118.192 103.287 1.00 75.22 316 ASN A CA 1
ATOM 1835 C C . ASN A 1 290 ? 146.187 118.437 101.796 1.00 75.22 316 ASN A C 1
ATOM 1836 O O . ASN A 1 290 ? 145.462 119.245 101.209 1.00 75.22 316 ASN A O 1
ATOM 1841 N N . THR A 1 291 ? 147.150 117.758 101.171 1.00 72.80 317 THR A N 1
ATOM 1842 C CA . THR A 1 291 ? 147.348 117.909 99.734 1.00 72.80 317 THR A CA 1
ATOM 1843 C C . THR A 1 291 ? 146.144 117.402 98.950 1.00 72.80 317 THR A C 1
ATOM 1844 O O . THR A 1 291 ? 145.723 118.030 97.973 1.00 72.80 317 THR A O 1
ATOM 1848 N N . GLU A 1 292 ? 145.577 116.268 99.363 1.00 71.66 318 GLU A N 1
ATOM 1849 C CA . GLU A 1 292 ? 144.428 115.686 98.681 1.00 71.66 318 GLU A CA 1
ATOM 1850 C C . GLU A 1 292 ? 143.119 116.389 99.010 1.00 71.66 318 GLU A C 1
ATOM 1851 O O . GLU A 1 292 ? 142.106 116.109 98.361 1.00 71.66 318 GLU A O 1
ATOM 1857 N N . TYR A 1 293 ? 143.118 117.287 99.994 1.00 66.20 319 TYR A N 1
ATOM 1858 C CA . TYR A 1 293 ? 141.883 117.932 100.420 1.00 66.20 319 TYR A CA 1
ATOM 1859 C C . TYR A 1 293 ? 141.313 118.819 99.320 1.00 66.20 319 TYR A C 1
ATOM 1860 O O . TYR A 1 293 ? 140.108 118.787 99.047 1.00 66.20 319 TYR A O 1
ATOM 1869 N N . GLU A 1 294 ? 142.164 119.612 98.666 1.00 72.28 320 GLU A N 1
ATOM 1870 C CA . GLU A 1 294 ? 141.684 120.536 97.645 1.00 72.28 320 GLU A CA 1
ATOM 1871 C C . GLU A 1 294 ? 141.302 119.840 96.347 1.00 72.28 320 GLU A C 1
ATOM 1872 O O . GLU A 1 294 ? 140.757 120.495 95.453 1.00 72.28 320 GLU A O 1
ATOM 1878 N N . LYS A 1 295 ? 141.577 118.541 96.218 1.00 68.17 321 LYS A N 1
ATOM 1879 C CA . LYS A 1 295 ? 141.295 117.850 94.967 1.00 68.17 321 LYS A CA 1
ATOM 1880 C C . LYS A 1 295 ? 139.804 117.809 94.661 1.00 68.17 321 LYS A C 1
ATOM 1881 O O . LYS A 1 295 ? 139.408 117.955 93.500 1.00 68.17 321 LYS A O 1
ATOM 1887 N N . TYR A 1 296 ? 138.966 117.618 95.677 1.00 64.84 322 TYR A N 1
ATOM 1888 C CA . TYR A 1 296 ? 137.543 117.377 95.487 1.00 64.84 322 TYR A CA 1
ATOM 1889 C C . TYR A 1 296 ? 136.716 118.468 96.153 1.00 64.84 322 TYR A C 1
ATOM 1890 O O . TYR A 1 296 ? 137.084 118.982 97.213 1.00 64.84 322 TYR A O 1
ATOM 1899 N N . ASP A 1 297 ? 135.600 118.817 95.522 1.00 61.71 323 ASP A N 1
ATOM 1900 C CA . ASP A 1 297 ? 134.668 119.796 96.064 1.00 61.71 323 ASP A CA 1
ATOM 1901 C C . ASP A 1 297 ? 133.611 119.089 96.899 1.00 61.71 323 ASP A C 1
ATOM 1902 O O . ASP A 1 297 ? 133.076 118.053 96.496 1.00 61.71 323 ASP A O 1
ATOM 1907 N N . TYR A 1 298 ? 133.307 119.661 98.064 1.00 58.42 324 TYR A N 1
ATOM 1908 C CA . TYR A 1 298 ? 132.392 119.013 98.999 1.00 58.42 324 TYR A CA 1
ATOM 1909 C C . TYR A 1 298 ? 130.973 118.948 98.445 1.00 58.42 324 TYR A C 1
ATOM 1910 O O . TYR A 1 298 ? 130.308 117.910 98.539 1.00 58.42 324 TYR A O 1
ATOM 1919 N N . ARG A 1 299 ? 130.486 120.049 97.869 1.00 58.48 325 ARG A N 1
ATOM 1920 C CA . ARG A 1 299 ? 129.125 120.061 97.339 1.00 58.48 325 ARG A CA 1
ATOM 1921 C C . ARG A 1 299 ? 128.984 119.123 96.149 1.00 58.48 325 ARG A C 1
ATOM 1922 O O . ARG A 1 299 ? 127.959 118.448 96.000 1.00 58.48 325 ARG A O 1
ATOM 1930 N N . GLU A 1 300 ? 129.998 119.069 95.286 1.00 59.18 326 GLU A N 1
ATOM 1931 C CA . GLU A 1 300 ? 129.974 118.138 94.166 1.00 59.18 326 GLU A CA 1
ATOM 1932 C C . GLU A 1 300 ? 130.203 116.700 94.608 1.00 59.18 326 GLU A C 1
ATOM 1933 O O . GLU A 1 300 ? 129.917 115.775 93.843 1.00 59.18 326 GLU A O 1
ATOM 1939 N N . MET A 1 301 ? 130.716 116.496 95.819 1.00 56.67 327 MET A N 1
ATOM 1940 C CA . MET A 1 301 ? 131.015 115.157 96.308 1.00 56.67 327 MET A CA 1
ATOM 1941 C C . MET A 1 301 ? 129.785 114.493 96.915 1.00 56.67 327 MET A C 1
ATOM 1942 O O . MET A 1 301 ? 129.546 113.301 96.690 1.00 56.67 327 MET A O 1
ATOM 1947 N N . LEU A 1 302 ? 128.997 115.246 97.689 1.00 53.22 328 LEU A N 1
ATOM 1948 C CA . LEU A 1 302 ? 127.781 114.691 98.275 1.00 53.22 328 LEU A CA 1
ATOM 1949 C C . LEU A 1 302 ? 126.761 114.326 97.208 1.00 53.22 328 LEU A C 1
ATOM 1950 O O . LEU A 1 302 ? 125.947 113.419 97.413 1.00 53.22 328 LEU A O 1
ATOM 1955 N N . HIS A 1 303 ? 126.790 115.012 96.072 1.00 50.22 329 HIS A N 1
ATOM 1956 C CA . HIS A 1 303 ? 125.851 114.753 94.994 1.00 50.22 329 HIS A CA 1
ATOM 1957 C C . HIS A 1 303 ? 126.288 113.618 94.083 1.00 50.22 329 HIS A C 1
ATOM 1958 O O . HIS A 1 303 ? 125.560 113.288 93.141 1.00 50.22 329 HIS A O 1
ATOM 1965 N N . ASN A 1 304 ? 127.452 113.017 94.331 1.00 51.89 330 ASN A N 1
ATOM 1966 C CA . ASN A 1 304 ? 127.957 111.922 93.512 1.00 51.89 330 ASN A CA 1
ATOM 1967 C C . ASN A 1 304 ? 128.210 110.664 94.330 1.00 51.89 330 ASN A C 1
ATOM 1968 O O . ASN A 1 304 ? 129.008 109.816 93.923 1.00 51.89 330 ASN A O 1
ATOM 1973 N N . ALA A 1 305 ? 127.544 110.519 95.471 1.00 46.64 331 ALA A N 1
ATOM 1974 C CA . ALA A 1 305 ? 127.718 109.358 96.329 1.00 46.64 331 ALA A CA 1
ATOM 1975 C C . ALA A 1 305 ? 126.363 108.779 96.689 1.00 46.64 331 ALA A C 1
ATOM 1976 O O . ALA A 1 305 ? 125.429 109.526 96.995 1.00 46.64 331 ALA A O 1
ATOM 1978 N N . THR A 1 306 ? 126.255 107.452 96.649 1.00 47.15 332 THR A N 1
ATOM 1979 C CA . THR A 1 306 ? 125.034 106.811 97.120 1.00 47.15 332 THR A CA 1
ATOM 1980 C C . THR A 1 306 ? 124.873 106.997 98.620 1.00 47.15 332 THR A C 1
ATOM 1981 O O . THR A 1 306 ? 123.756 107.192 99.113 1.00 47.15 332 THR A O 1
ATOM 1985 N N . PHE A 1 307 ? 125.974 106.955 99.359 1.00 45.94 333 PHE A N 1
ATOM 1986 C CA . PHE A 1 307 ? 125.960 107.142 100.798 1.00 45.94 333 PHE A CA 1
ATOM 1987 C C . PHE A 1 307 ? 126.952 108.229 101.188 1.00 45.94 333 PHE A C 1
ATOM 1988 O O . PHE A 1 307 ? 128.065 108.294 100.662 1.00 45.94 333 PHE A O 1
ATOM 1996 N N . CYS A 1 308 ? 126.531 109.092 102.111 1.00 47.50 334 CYS A N 1
ATOM 1997 C CA . CYS A 1 308 ? 127.363 110.177 102.618 1.00 47.50 334 CYS A CA 1
ATOM 1998 C C . CYS A 1 308 ? 127.672 109.912 104.079 1.00 47.50 334 CYS A C 1
ATOM 1999 O O . CYS A 1 308 ? 126.771 109.942 104.921 1.00 47.50 334 CYS A O 1
ATOM 2002 N N . LEU A 1 309 ? 128.939 109.657 104.379 1.00 48.92 335 LEU A N 1
ATOM 2003 C CA . LEU A 1 309 ? 129.358 109.462 105.757 1.00 48.92 335 LEU A CA 1
ATOM 2004 C C . LEU A 1 309 ? 129.144 110.744 106.551 1.00 48.92 335 LEU A C 1
ATOM 2005 O O . LEU A 1 309 ? 129.491 111.836 106.092 1.00 48.92 335 LEU A O 1
ATOM 2010 N N . VAL A 1 310 ? 128.565 110.613 107.739 1.00 51.35 336 VAL A N 1
ATOM 2011 C CA . VAL A 1 310 ? 128.307 111.752 108.615 1.00 51.35 336 VAL A CA 1
ATOM 2012 C C . VAL A 1 310 ? 128.916 111.434 109.974 1.00 51.35 336 VAL A C 1
ATOM 2013 O O . VAL A 1 310 ? 128.207 110.964 110.874 1.00 51.35 336 VAL A O 1
ATOM 2017 N N . PRO A 1 311 ? 130.210 111.639 110.161 1.00 54.34 337 PRO A N 1
ATOM 2018 C CA . PRO A 1 311 ? 130.860 111.251 111.413 1.00 54.34 337 PRO A CA 1
ATOM 2019 C C . PRO A 1 311 ? 130.622 112.294 112.499 1.00 54.34 337 PRO A C 1
ATOM 2020 O O . PRO A 1 311 ? 129.923 113.285 112.310 1.00 54.34 337 PRO A O 1
ATOM 2024 N N . ARG A 1 312 ? 131.229 112.044 113.651 1.00 60.30 338 ARG A N 1
ATOM 2025 C CA . ARG A 1 312 ? 131.114 112.920 114.805 1.00 60.30 338 ARG A CA 1
ATOM 2026 C C . ARG A 1 312 ? 132.285 113.892 114.839 1.00 60.30 338 ARG A C 1
ATOM 2027 O O . ARG A 1 312 ? 133.441 113.488 114.676 1.00 60.30 338 ARG A O 1
ATOM 2035 N N . GLY A 1 313 ? 131.984 115.171 115.045 1.00 66.60 339 GLY A N 1
ATOM 2036 C CA . GLY A 1 313 ? 133.020 116.167 115.233 1.00 66.60 339 GLY A CA 1
ATOM 2037 C C . GLY A 1 313 ? 133.347 116.348 116.699 1.00 66.60 339 GLY A C 1
ATOM 2038 O O . GLY A 1 313 ? 133.575 115.367 117.413 1.00 66.60 339 GLY A O 1
ATOM 2039 N N . ARG A 1 314 ? 133.390 117.598 117.163 1.00 70.18 340 ARG A N 1
ATOM 2040 C CA . ARG A 1 314 ? 133.531 117.833 118.596 1.00 70.18 340 ARG A CA 1
ATOM 2041 C C . ARG A 1 314 ? 132.305 117.340 119.350 1.00 70.18 340 ARG A C 1
ATOM 2042 O O . ARG A 1 314 ? 132.428 116.733 120.420 1.00 70.18 340 ARG A O 1
ATOM 2050 N N . ARG A 1 315 ? 131.119 117.578 118.801 1.00 63.83 341 ARG A N 1
ATOM 2051 C CA . ARG A 1 315 ? 129.856 117.162 119.388 1.00 63.83 341 ARG A CA 1
ATOM 2052 C C . ARG A 1 315 ? 129.238 116.043 118.554 1.00 63.83 341 ARG A C 1
ATOM 2053 O O . ARG A 1 315 ? 129.689 115.739 117.446 1.00 63.83 341 ARG A O 1
ATOM 2061 N N . LEU A 1 316 ? 128.194 115.421 119.109 1.00 55.46 342 LEU A N 1
ATOM 2062 C CA . LEU A 1 316 ? 127.606 114.242 118.476 1.00 55.46 342 LEU A CA 1
ATOM 2063 C C . LEU A 1 316 ? 126.999 114.577 117.118 1.00 55.46 342 LEU A C 1
ATOM 2064 O O . LEU A 1 316 ? 127.208 113.854 116.138 1.00 55.46 342 LEU A O 1
ATOM 2069 N N . GLY A 1 317 ? 126.247 115.670 117.037 1.00 52.28 343 GLY A N 1
ATOM 2070 C CA . GLY A 1 317 ? 125.601 116.054 115.802 1.00 52.28 343 GLY A CA 1
ATOM 2071 C C . GLY A 1 317 ? 126.454 116.985 114.971 1.00 52.28 343 GLY A C 1
ATOM 2072 O O . GLY A 1 317 ? 127.531 117.419 115.374 1.00 52.28 343 GLY A O 1
ATOM 2073 N N . SER A 1 318 ? 125.949 117.298 113.780 1.00 52.32 344 SER A N 1
ATOM 2074 C CA . SER A 1 318 ? 126.665 118.191 112.879 1.00 52.32 344 SER A CA 1
ATOM 2075 C C . SER A 1 318 ? 125.718 118.681 111.799 1.00 52.32 344 SER A C 1
ATOM 2076 O O . SER A 1 318 ? 124.635 118.128 111.600 1.00 52.32 344 SER A O 1
ATOM 2079 N N . PHE A 1 319 ? 126.144 119.736 111.102 1.00 52.40 345 PHE A N 1
ATOM 2080 C CA . PHE A 1 319 ? 125.395 120.220 109.949 1.00 52.40 345 PHE A CA 1
ATOM 2081 C C . PHE A 1 319 ? 125.390 119.211 108.816 1.00 52.40 345 PHE A C 1
ATOM 2082 O O . PHE A 1 319 ? 124.581 119.333 107.891 1.00 52.40 345 PHE A O 1
ATOM 2090 N N . ARG A 1 320 ? 126.292 118.234 108.859 1.00 52.69 346 ARG A N 1
ATOM 2091 C CA . ARG A 1 320 ? 126.438 117.283 107.770 1.00 52.69 346 ARG A CA 1
ATOM 2092 C C . ARG A 1 320 ? 125.229 116.370 107.629 1.00 52.69 346 ARG A C 1
ATOM 2093 O O . ARG A 1 320 ? 124.980 115.862 106.533 1.00 52.69 346 ARG A O 1
ATOM 2101 N N . PHE A 1 321 ? 124.472 116.154 108.705 1.00 44.45 347 PHE A N 1
ATOM 2102 C CA . PHE A 1 321 ? 123.302 115.285 108.631 1.00 44.45 347 PHE A CA 1
ATOM 2103 C C . PHE A 1 321 ? 122.238 115.870 107.711 1.00 44.45 347 PHE A C 1
ATOM 2104 O O . PHE A 1 321 ? 121.695 115.175 106.844 1.00 44.45 347 PHE A O 1
ATOM 2112 N N . LEU A 1 322 ? 121.923 117.151 107.889 1.00 45.02 348 LEU A N 1
ATOM 2113 C CA . LEU A 1 322 ? 120.897 117.778 107.063 1.00 45.02 348 LEU A CA 1
ATOM 2114 C C . LEU A 1 322 ? 121.349 117.898 105.616 1.00 45.02 348 LEU A C 1
ATOM 2115 O O . LEU A 1 322 ? 120.545 117.719 104.695 1.00 45.02 348 LEU A O 1
ATOM 2120 N N . GLU A 1 323 ? 122.629 118.201 105.392 1.00 48.21 349 GLU A N 1
ATOM 2121 C CA . GLU A 1 323 ? 123.140 118.246 104.027 1.00 48.21 349 GLU A CA 1
ATOM 2122 C C . GLU A 1 323 ? 123.105 116.869 103.381 1.00 48.21 349 GLU A C 1
ATOM 2123 O O . GLU A 1 323 ? 122.838 116.749 102.181 1.00 48.21 349 GLU A O 1
ATOM 2129 N N . ALA A 1 324 ? 123.371 115.818 104.157 1.00 43.75 350 ALA A N 1
ATOM 2130 C CA . ALA A 1 324 ? 123.250 114.463 103.631 1.00 43.75 350 ALA A CA 1
ATOM 2131 C C . ALA A 1 324 ? 121.812 114.148 103.250 1.00 43.75 350 ALA A C 1
ATOM 2132 O O . ALA A 1 324 ? 121.558 113.575 102.184 1.00 43.75 350 ALA A O 1
ATOM 2134 N N . LEU A 1 325 ? 120.854 114.512 104.109 1.00 39.02 351 LEU A N 1
ATOM 2135 C CA . LEU A 1 325 ? 119.452 114.264 103.782 1.00 39.02 351 LEU A CA 1
ATOM 2136 C C . LEU A 1 325 ? 119.041 115.035 102.537 1.00 39.02 351 LEU A C 1
ATOM 2137 O O . LEU A 1 325 ? 118.331 114.506 101.676 1.00 39.02 351 LEU A O 1
ATOM 2142 N N . GLN A 1 326 ? 119.473 116.289 102.426 1.00 40.58 352 GLN A N 1
ATOM 2143 C CA . GLN A 1 326 ? 119.108 117.099 101.272 1.00 40.58 352 GLN A CA 1
ATOM 2144 C C . GLN A 1 326 ? 119.726 116.560 99.990 1.00 40.58 352 GLN A C 1
ATOM 2145 O O . GLN A 1 326 ? 119.059 116.499 98.952 1.00 40.58 352 GLN A O 1
ATOM 2151 N N . ALA A 1 327 ? 120.993 116.157 100.040 1.00 44.86 353 ALA A N 1
ATOM 2152 C CA . ALA A 1 327 ? 121.701 115.715 98.847 1.00 44.86 353 ALA A CA 1
ATOM 2153 C C . ALA A 1 327 ? 121.257 114.346 98.362 1.00 44.86 353 ALA A C 1
ATOM 2154 O O . ALA A 1 327 ? 121.866 113.821 97.425 1.00 44.86 353 ALA A O 1
ATOM 2156 N N . ALA A 1 328 ? 120.240 113.755 98.986 1.00 44.87 354 ALA A N 1
ATOM 2157 C CA . ALA A 1 328 ? 119.641 112.471 98.639 1.00 44.87 354 ALA A CA 1
ATOM 2158 C C . ALA A 1 328 ? 120.564 111.295 98.902 1.00 44.87 354 ALA A C 1
ATOM 2159 O O . ALA A 1 328 ? 120.156 110.151 98.680 1.00 44.87 354 ALA A O 1
ATOM 2161 N N . CYS A 1 329 ? 121.787 111.524 99.362 1.00 46.89 355 CYS A N 1
ATOM 2162 C CA . CYS A 1 329 ? 122.662 110.420 99.717 1.00 46.89 355 CYS A CA 1
ATOM 2163 C C . CYS A 1 329 ? 122.321 109.937 101.115 1.00 46.89 355 CYS A C 1
ATOM 2164 O O . CYS A 1 329 ? 122.218 110.733 102.051 1.00 46.89 355 CYS A O 1
ATOM 2167 N N . VAL A 1 330 ? 122.139 108.631 101.254 1.00 43.20 356 VAL A N 1
ATOM 2168 C CA . VAL A 1 330 ? 121.698 108.047 102.512 1.00 43.20 356 VAL A CA 1
ATOM 2169 C C . VAL A 1 330 ? 122.804 108.229 103.542 1.00 43.20 356 VAL A C 1
ATOM 2170 O O . VAL A 1 330 ? 123.917 107.724 103.348 1.00 43.20 356 VAL A O 1
ATOM 2174 N N . PRO A 1 331 ? 122.550 108.928 104.643 1.00 41.39 357 PRO A N 1
ATOM 2175 C CA . PRO A 1 331 ? 123.614 109.161 105.620 1.00 41.39 357 PRO A CA 1
ATOM 2176 C C . PRO A 1 331 ? 123.969 107.899 106.384 1.00 41.39 357 PRO A C 1
ATOM 2177 O O . PRO A 1 331 ? 123.099 107.175 106.869 1.00 41.39 357 PRO A O 1
ATOM 2181 N N . VAL A 1 332 ? 125.268 107.642 106.485 1.00 46.10 358 VAL A N 1
ATOM 2182 C CA . VAL A 1 332 ? 125.780 106.568 107.323 1.00 46.10 358 VAL A CA 1
ATOM 2183 C C . VAL A 1 332 ? 126.370 107.204 108.571 1.00 46.10 358 VAL A C 1
ATOM 2184 O O . VAL A 1 332 ? 127.545 107.586 108.593 1.00 46.10 358 VAL A O 1
ATOM 2188 N N . MET A 1 333 ? 125.557 107.332 109.613 1.00 49.40 359 MET A N 1
ATOM 2189 C CA . MET A 1 333 ? 125.966 108.060 110.803 1.00 49.40 359 MET A CA 1
ATOM 2190 C C . MET A 1 333 ? 126.942 107.229 111.618 1.00 49.40 359 MET A C 1
ATOM 2191 O O . MET A 1 333 ? 126.663 106.075 111.952 1.00 49.40 359 MET A O 1
ATOM 2196 N N . LEU A 1 334 ? 128.090 107.824 111.940 1.00 53.51 360 LEU A N 1
ATOM 2197 C CA . LEU A 1 334 ? 129.101 107.176 112.762 1.00 53.51 360 LEU A CA 1
ATOM 2198 C C . LEU A 1 334 ? 129.227 107.828 114.133 1.00 53.51 360 LEU A C 1
ATOM 2199 O O . LEU A 1 334 ? 130.217 107.603 114.836 1.00 53.51 360 LEU A O 1
ATOM 2204 N N . SER A 1 335 ? 128.243 108.630 114.524 1.00 53.26 361 SER A N 1
ATOM 2205 C CA . SER A 1 335 ? 128.219 109.260 115.839 1.00 53.26 361 SER A CA 1
ATOM 2206 C C . SER A 1 335 ? 127.508 108.315 116.794 1.00 53.26 361 SER A C 1
ATOM 2207 O O . SER A 1 335 ? 126.278 108.286 116.855 1.00 53.26 361 SER A O 1
ATOM 2210 N N . ASN A 1 336 ? 128.282 107.534 117.539 1.00 57.11 362 ASN A N 1
ATOM 2211 C CA . ASN A 1 336 ? 127.698 106.593 118.479 1.00 57.11 362 ASN A CA 1
ATOM 2212 C C . ASN A 1 336 ? 126.945 107.330 119.577 1.00 57.11 362 ASN A C 1
ATOM 2213 O O . ASN A 1 336 ? 127.373 108.386 120.048 1.00 57.11 362 ASN A O 1
ATOM 2218 N N . GLY A 1 337 ? 125.816 106.760 119.983 1.00 55.28 363 GLY A N 1
ATOM 2219 C CA . GLY A 1 337 ? 125.023 107.350 121.045 1.00 55.28 363 GLY A CA 1
ATOM 2220 C C . GLY A 1 337 ? 124.409 108.683 120.688 1.00 55.28 363 GLY A C 1
ATOM 2221 O O . GLY A 1 337 ? 124.360 109.587 121.530 1.00 55.28 363 GLY A O 1
ATOM 2222 N N . TRP A 1 338 ? 123.940 108.829 119.455 1.00 48.54 364 TRP A N 1
ATOM 2223 C CA . TRP A 1 338 ? 123.253 110.033 119.017 1.00 48.54 364 TRP A CA 1
ATOM 2224 C C . TRP A 1 338 ? 121.779 109.714 118.852 1.00 48.54 364 TRP A C 1
ATOM 2225 O O . TRP A 1 338 ? 121.408 108.918 117.983 1.00 48.54 364 TRP A O 1
ATOM 2236 N N . GLU A 1 339 ? 120.943 110.327 119.684 1.00 51.35 365 GLU A N 1
ATOM 2237 C CA . GLU A 1 339 ? 119.503 110.261 119.474 1.00 51.35 365 GLU A CA 1
ATOM 2238 C C . GLU A 1 339 ? 119.166 111.058 118.223 1.00 51.35 365 GLU A C 1
ATOM 2239 O O . GLU A 1 339 ? 119.245 112.289 118.223 1.00 51.35 365 GLU A O 1
ATOM 2245 N N . LEU A 1 340 ? 118.790 110.358 117.160 1.00 45.06 366 LEU A N 1
ATOM 2246 C CA . LEU A 1 340 ? 118.572 111.000 115.879 1.00 45.06 366 LEU A CA 1
ATOM 2247 C C . LEU A 1 340 ? 117.434 112.008 115.986 1.00 45.06 366 LEU A C 1
ATOM 2248 O O . LEU A 1 340 ? 116.567 111.883 116.852 1.00 45.06 366 LEU A O 1
ATOM 2253 N N . PRO A 1 341 ? 117.432 113.035 115.139 1.00 43.72 367 PRO A N 1
ATOM 2254 C CA . PRO A 1 341 ? 116.393 114.066 115.234 1.00 43.72 367 PRO A CA 1
ATOM 2255 C C . PRO A 1 341 ? 114.997 113.483 115.076 1.00 43.72 367 PRO A C 1
ATOM 2256 O O . PRO A 1 341 ? 114.717 112.741 114.132 1.00 43.72 367 PRO A O 1
ATOM 2260 N N . PHE A 1 342 ? 114.118 113.833 116.020 1.00 44.12 368 PHE A N 1
ATOM 2261 C CA . PHE A 1 342 ? 112.721 113.394 116.018 1.00 44.12 368 PHE A CA 1
ATOM 2262 C C . PHE A 1 342 ? 112.611 111.873 115.994 1.00 44.12 368 PHE A C 1
ATOM 2263 O O . PHE A 1 342 ? 111.751 111.305 115.321 1.00 44.12 368 PHE A O 1
ATOM 2271 N N . SER A 1 343 ? 113.486 111.207 116.746 1.00 45.43 369 SER A N 1
ATOM 2272 C CA . SER A 1 343 ? 113.513 109.750 116.748 1.00 45.43 369 SER A CA 1
ATOM 2273 C C . SER A 1 343 ? 112.286 109.146 117.409 1.00 45.43 369 SER A C 1
ATOM 2274 O O . SER A 1 343 ? 112.007 107.961 117.199 1.00 45.43 369 SER A O 1
ATOM 2277 N N . GLU A 1 344 ? 111.552 109.923 118.204 1.00 48.92 370 GLU A N 1
ATOM 2278 C CA . GLU A 1 344 ? 110.365 109.386 118.858 1.00 48.92 370 GLU A CA 1
ATOM 2279 C C . GLU A 1 344 ? 109.238 109.140 117.867 1.00 48.92 370 GLU A C 1
ATOM 2280 O O . GLU A 1 344 ? 108.354 108.317 118.131 1.00 48.92 370 GLU A O 1
ATOM 2286 N N . VAL A 1 345 ? 109.247 109.829 116.731 1.00 43.25 371 VAL A N 1
ATOM 2287 C CA . VAL A 1 345 ? 108.187 109.696 115.740 1.00 43.25 371 VAL A CA 1
ATOM 2288 C C . VAL A 1 345 ? 108.685 109.207 114.391 1.00 43.25 371 VAL A C 1
ATOM 2289 O O . VAL A 1 345 ? 107.875 108.704 113.599 1.00 43.25 371 VAL A O 1
ATOM 2293 N N . ILE A 1 346 ? 109.976 109.318 114.099 1.00 40.13 372 ILE A N 1
ATOM 2294 C CA . ILE A 1 346 ? 110.540 108.936 112.810 1.00 40.1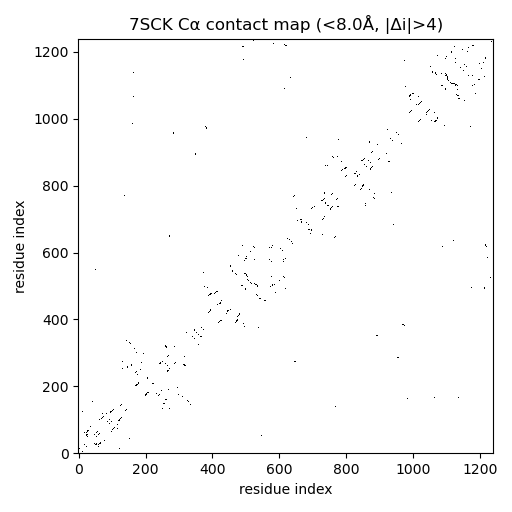3 372 ILE A CA 1
ATOM 2295 C C . ILE A 1 346 ? 111.314 107.642 112.983 1.00 40.13 372 ILE A C 1
ATOM 2296 O O . ILE A 1 346 ? 112.129 107.518 113.904 1.00 40.13 372 ILE A O 1
ATOM 2301 N N . ASN A 1 347 ? 111.059 106.679 112.104 1.00 39.56 373 ASN A N 1
ATOM 2302 C CA . ASN A 1 347 ? 111.859 105.464 112.035 1.00 39.56 373 ASN A CA 1
ATOM 2303 C C . ASN A 1 347 ? 113.047 105.736 111.121 1.00 39.56 373 ASN A C 1
ATOM 2304 O O . ASN A 1 347 ? 112.877 105.935 109.914 1.00 39.56 373 ASN A O 1
ATOM 2309 N N . TRP A 1 348 ? 114.247 105.763 111.697 1.00 39.02 374 TRP A N 1
ATOM 2310 C CA . TRP A 1 348 ? 115.448 106.104 110.949 1.00 39.02 374 TRP A CA 1
ATOM 2311 C C . TRP A 1 348 ? 116.110 104.910 110.281 1.00 39.02 374 TRP A C 1
ATOM 2312 O O . TRP A 1 348 ? 117.088 105.097 109.549 1.00 39.02 374 TRP A O 1
ATOM 2323 N N . ASN A 1 349 ? 115.617 103.696 110.510 1.00 40.43 375 ASN A N 1
ATOM 2324 C CA . ASN A 1 349 ? 116.086 102.561 109.733 1.00 40.43 375 ASN A CA 1
ATOM 2325 C C . ASN A 1 349 ? 115.633 102.642 108.284 1.00 40.43 375 ASN A C 1
ATOM 2326 O O . ASN A 1 349 ? 116.249 102.014 107.418 1.00 40.43 375 ASN A O 1
ATOM 2331 N N . GLN A 1 350 ? 114.581 103.401 108.003 1.00 39.37 376 GLN A N 1
ATOM 2332 C CA . GLN A 1 350 ? 114.042 103.515 106.660 1.00 39.37 376 GLN A CA 1
ATOM 2333 C C . GLN A 1 350 ? 114.694 104.615 105.838 1.00 39.37 376 GLN A C 1
ATOM 2334 O O . GLN A 1 350 ? 114.520 104.630 104.616 1.00 39.37 376 GLN A O 1
ATOM 2340 N N . ALA A 1 351 ? 115.442 105.526 106.462 1.00 38.90 377 ALA A N 1
ATOM 2341 C CA . ALA A 1 351 ? 116.029 106.648 105.744 1.00 38.90 377 ALA A CA 1
ATOM 2342 C C . ALA A 1 351 ? 117.527 106.806 105.950 1.00 38.90 377 ALA A C 1
ATOM 2343 O O . ALA A 1 351 ? 118.123 107.699 105.343 1.00 38.90 377 ALA A O 1
ATOM 2345 N N . ALA A 1 352 ? 118.150 105.984 106.786 1.00 39.28 378 ALA A N 1
ATOM 2346 C CA . ALA A 1 352 ? 119.571 106.135 107.042 1.00 39.28 378 ALA A CA 1
ATOM 2347 C C . ALA A 1 352 ? 120.131 104.814 107.537 1.00 39.28 378 ALA A C 1
ATOM 2348 O O . ALA A 1 352 ? 119.407 103.972 108.073 1.00 39.28 378 ALA A O 1
ATOM 2350 N N . VAL A 1 353 ? 121.432 104.647 107.348 1.00 43.18 379 VAL A N 1
ATOM 2351 C CA . VAL A 1 353 ? 122.157 103.482 107.831 1.00 43.18 379 VAL A CA 1
ATOM 2352 C C . VAL A 1 353 ? 122.916 103.885 109.083 1.00 43.18 379 VAL A C 1
ATOM 2353 O O . VAL A 1 353 ? 123.722 104.822 109.054 1.00 43.18 379 VAL A O 1
ATOM 2357 N N . ILE A 1 354 ? 122.663 103.187 110.181 1.00 46.77 380 ILE A N 1
ATOM 2358 C CA . ILE A 1 354 ? 123.290 103.490 111.459 1.00 46.77 380 ILE A CA 1
ATOM 2359 C C . ILE A 1 354 ? 124.502 102.588 111.615 1.00 46.77 380 ILE A C 1
ATOM 2360 O O . ILE A 1 354 ? 124.364 101.374 111.804 1.00 46.77 380 ILE A O 1
ATOM 2365 N N . GLY A 1 355 ? 125.689 103.179 111.539 1.00 52.88 381 GLY A N 1
ATOM 2366 C CA . GLY A 1 355 ? 126.912 102.419 111.660 1.00 52.88 381 GLY A CA 1
ATOM 2367 C C . GLY A 1 355 ? 127.624 102.668 112.969 1.00 52.88 381 GLY A C 1
ATOM 2368 O O . GLY A 1 355 ? 127.817 103.819 113.371 1.00 52.88 381 GLY A O 1
ATOM 2369 N N . ASP A 1 356 ? 128.015 101.596 113.646 1.00 59.88 382 ASP A N 1
ATOM 2370 C CA . ASP A 1 356 ? 128.714 101.731 114.911 1.00 59.88 382 ASP A CA 1
ATOM 2371 C C . ASP A 1 356 ? 130.136 102.227 114.679 1.00 59.88 382 ASP A C 1
ATOM 2372 O O . ASP A 1 356 ? 130.780 101.898 113.681 1.00 59.88 382 ASP A O 1
ATOM 2377 N N . GLU A 1 357 ? 130.623 103.038 115.620 1.00 61.30 383 GLU A N 1
ATOM 2378 C CA . GLU A 1 357 ? 131.973 103.575 115.500 1.00 61.30 383 GLU A CA 1
ATOM 2379 C C . GLU A 1 357 ? 133.027 102.494 115.689 1.00 61.30 383 GLU A C 1
ATOM 2380 O O . GLU A 1 357 ? 134.095 102.561 115.070 1.00 61.30 383 GLU A O 1
ATOM 2386 N N . ARG A 1 358 ? 132.754 101.498 116.534 1.00 62.65 384 ARG A N 1
ATOM 2387 C CA . ARG A 1 358 ? 133.738 100.447 116.768 1.00 62.65 384 ARG A CA 1
ATOM 2388 C C . ARG A 1 358 ? 134.009 99.652 115.499 1.00 62.65 384 ARG A C 1
ATOM 2389 O O . ARG A 1 358 ? 135.155 99.283 115.221 1.00 62.65 384 ARG A O 1
ATOM 2397 N N . LEU A 1 359 ? 132.969 99.376 114.720 1.00 61.17 385 LEU A N 1
ATOM 2398 C CA . LEU A 1 359 ? 133.111 98.626 113.474 1.00 61.17 385 LEU A CA 1
ATOM 2399 C C . LEU A 1 359 ? 133.272 99.581 112.292 1.00 61.17 385 LEU A C 1
ATOM 2400 O O . LEU A 1 359 ? 132.514 99.561 111.325 1.00 61.17 385 LEU A O 1
ATOM 2405 N N . LEU A 1 360 ? 134.289 100.436 112.389 1.00 57.75 386 LEU A N 1
ATOM 2406 C CA . LEU A 1 360 ? 134.545 101.403 111.327 1.00 57.75 386 LEU A CA 1
ATOM 2407 C C . LEU A 1 360 ? 135.189 100.754 110.112 1.00 57.75 386 LEU A C 1
ATOM 2408 O O . LEU A 1 360 ? 134.949 101.189 108.982 1.00 57.75 386 LEU A O 1
ATOM 2413 N N . LEU A 1 361 ? 136.009 99.722 110.320 1.00 57.11 387 LEU A N 1
ATOM 2414 C CA . LEU A 1 361 ? 136.673 99.065 109.200 1.00 57.11 387 LEU A CA 1
ATOM 2415 C C . LEU A 1 361 ? 135.702 98.237 108.370 1.00 57.11 387 LEU A C 1
ATOM 2416 O O . LEU A 1 361 ? 135.906 98.076 107.162 1.00 57.11 387 LEU A O 1
ATOM 2421 N N . GLN A 1 362 ? 134.644 97.714 108.989 1.00 57.13 388 GLN A N 1
ATOM 2422 C CA . GLN A 1 362 ? 133.666 96.889 108.289 1.00 57.13 388 GLN A CA 1
ATOM 2423 C C . GLN A 1 362 ? 132.596 97.707 107.583 1.00 57.13 388 GLN A C 1
ATOM 2424 O O . GLN A 1 362 ? 131.688 97.118 106.990 1.00 57.13 388 GLN A O 1
ATOM 2430 N N . ILE A 1 363 ? 132.674 99.037 107.642 1.00 57.39 389 ILE A N 1
ATOM 2431 C CA . ILE A 1 363 ? 131.640 99.870 107.024 1.00 57.39 389 ILE A CA 1
ATOM 2432 C C . ILE A 1 363 ? 131.520 99.637 105.522 1.00 57.39 389 ILE A C 1
ATOM 2433 O O . ILE A 1 363 ? 130.388 99.492 105.034 1.00 57.39 389 ILE A O 1
ATOM 2438 N N . PRO A 1 364 ? 132.605 99.613 104.736 1.00 57.08 390 PRO A N 1
ATOM 2439 C CA . PRO A 1 364 ? 132.422 99.382 103.294 1.00 57.08 390 PRO A CA 1
ATOM 2440 C C . PRO A 1 364 ? 131.786 98.040 102.974 1.00 57.08 390 PRO A C 1
ATOM 2441 O O . PRO A 1 364 ? 130.985 97.951 102.037 1.00 57.08 390 PRO A O 1
ATOM 2445 N N . SER A 1 365 ? 132.094 96.995 103.743 1.00 56.13 391 SER A N 1
ATOM 2446 C CA . SER A 1 365 ? 131.484 95.694 103.494 1.00 56.13 391 SER A CA 1
ATOM 2447 C C . SER A 1 365 ? 129.984 95.726 103.768 1.00 56.13 391 SER A C 1
ATOM 2448 O O . SER A 1 365 ? 129.179 95.277 102.940 1.00 56.13 391 SER A O 1
ATOM 2451 N N . THR A 1 366 ? 129.591 96.262 104.927 1.00 54.89 392 THR A N 1
ATOM 2452 C CA . THR A 1 366 ? 128.173 96.367 105.253 1.00 54.89 392 THR A CA 1
ATOM 2453 C C . THR A 1 366 ? 127.443 97.264 104.267 1.00 54.89 392 THR A C 1
ATOM 2454 O O . THR A 1 366 ? 126.258 97.051 103.992 1.00 54.89 392 THR A O 1
ATOM 2458 N N . ILE A 1 367 ? 128.131 98.264 103.726 1.00 53.76 393 ILE A N 1
ATOM 2459 C CA . ILE A 1 367 ? 127.521 99.142 102.736 1.00 53.76 393 ILE A CA 1
ATOM 2460 C C . ILE A 1 367 ? 127.306 98.403 101.421 1.00 53.76 393 ILE A C 1
ATOM 2461 O O . ILE A 1 367 ? 126.249 98.526 100.790 1.00 53.76 393 ILE A O 1
ATOM 2466 N N . ARG A 1 368 ? 128.301 97.628 100.984 1.00 55.51 394 ARG A N 1
ATOM 2467 C CA . ARG A 1 368 ? 128.160 96.874 99.744 1.00 55.51 394 ARG A CA 1
ATOM 2468 C C . ARG A 1 368 ? 127.101 95.788 99.862 1.00 55.51 394 ARG A C 1
ATOM 2469 O O . ARG A 1 368 ? 126.469 95.433 98.861 1.00 55.51 394 ARG A O 1
ATOM 2477 N N . SER A 1 369 ? 126.890 95.248 101.062 1.00 53.74 395 SER A N 1
ATOM 2478 C CA . SER A 1 369 ? 125.861 94.230 101.233 1.00 53.74 395 SER A CA 1
ATOM 2479 C C . SER A 1 369 ? 124.446 94.766 101.043 1.00 53.74 395 SER A C 1
ATOM 2480 O O . SER A 1 369 ? 123.516 93.964 100.917 1.00 53.74 395 SER A O 1
ATOM 2483 N N . ILE A 1 370 ? 124.257 96.084 101.028 1.00 52.31 396 ILE A N 1
ATOM 2484 C CA . ILE A 1 370 ? 122.920 96.648 100.891 1.00 52.31 396 ILE A CA 1
ATOM 2485 C C . ILE A 1 370 ? 122.422 96.438 99.468 1.00 52.31 396 ILE A C 1
ATOM 2486 O O . ILE A 1 370 ? 123.144 96.689 98.495 1.00 52.31 396 ILE A O 1
ATOM 2491 N N . HIS A 1 371 ? 121.182 95.980 99.342 1.00 50.83 397 HIS A N 1
ATOM 2492 C CA . HIS A 1 371 ? 120.598 95.648 98.055 1.00 50.83 397 HIS A CA 1
ATOM 2493 C C . HIS A 1 371 ? 120.073 96.898 97.357 1.00 50.83 397 HIS A C 1
ATOM 2494 O O . HIS A 1 371 ? 119.953 97.973 97.946 1.00 50.83 397 HIS A O 1
ATOM 2501 N N . GLN A 1 372 ? 119.759 96.741 96.071 1.00 50.32 398 GLN A N 1
ATOM 2502 C CA . GLN A 1 372 ? 119.277 97.859 95.268 1.00 50.32 398 GLN A CA 1
ATOM 2503 C C . GLN A 1 372 ? 117.933 98.377 95.767 1.00 50.32 398 GLN A C 1
ATOM 2504 O O . GLN A 1 372 ? 117.721 99.594 95.843 1.00 50.32 398 GLN A O 1
ATOM 2510 N N . ASP A 1 373 ? 117.009 97.473 96.103 1.00 50.46 399 ASP A N 1
ATOM 2511 C CA . ASP A 1 373 ? 115.690 97.893 96.568 1.00 50.46 399 ASP A CA 1
ATOM 2512 C C . ASP A 1 373 ? 115.780 98.663 97.878 1.00 50.46 399 ASP A C 1
ATOM 2513 O O . ASP A 1 373 ? 115.101 99.684 98.061 1.00 50.46 399 ASP A O 1
ATOM 2518 N N . LYS A 1 374 ? 116.619 98.190 98.801 1.00 45.35 400 LYS A N 1
ATOM 2519 C CA . LYS A 1 374 ? 116.817 98.898 100.057 1.00 45.35 400 LYS A CA 1
ATOM 2520 C C . LYS A 1 374 ? 117.369 100.295 99.814 1.00 45.35 400 LYS A C 1
ATOM 2521 O O . LYS A 1 374 ? 116.937 101.257 100.456 1.00 45.35 400 LYS A O 1
ATOM 2527 N N . ILE A 1 375 ? 118.318 100.429 98.886 1.00 44.09 401 ILE A N 1
ATOM 2528 C CA . ILE A 1 375 ? 118.896 101.738 98.591 1.00 44.09 401 ILE A CA 1
ATOM 2529 C C . ILE A 1 375 ? 117.850 102.663 97.986 1.00 44.09 401 ILE A C 1
ATOM 2530 O O . ILE A 1 375 ? 117.786 103.854 98.319 1.00 44.09 401 ILE A O 1
ATOM 2535 N N . LEU A 1 376 ? 117.023 102.138 97.081 1.00 43.52 402 LEU A N 1
ATOM 2536 C CA . LEU A 1 376 ? 115.966 102.951 96.489 1.00 43.52 402 LEU A CA 1
ATOM 2537 C C . LEU A 1 376 ? 115.019 103.468 97.564 1.00 43.52 402 LEU A C 1
ATOM 2538 O O . LEU A 1 376 ? 114.697 104.668 97.617 1.00 43.52 402 LEU A O 1
ATOM 2543 N N . ALA A 1 377 ? 114.596 102.574 98.461 1.00 42.83 403 ALA A N 1
ATOM 2544 C CA . ALA A 1 377 ? 113.710 102.973 99.546 1.00 42.83 403 ALA A CA 1
ATOM 2545 C C . ALA A 1 377 ? 114.370 104.003 100.450 1.00 42.83 403 ALA A C 1
ATOM 2546 O O . ALA A 1 377 ? 113.731 104.978 100.855 1.00 42.83 403 ALA A O 1
ATOM 2548 N N . LEU A 1 378 ? 115.649 103.803 100.780 1.00 41.38 404 LEU A N 1
ATOM 2549 C CA . LEU A 1 378 ? 116.340 104.720 101.679 1.00 41.38 404 LEU A CA 1
ATOM 2550 C C . LEU A 1 378 ? 116.457 106.111 101.075 1.00 41.38 404 LEU A C 1
ATOM 2551 O O . LEU A 1 378 ? 116.240 107.114 101.766 1.00 41.38 404 LEU A O 1
ATOM 2556 N N . ARG A 1 379 ? 116.802 106.194 99.790 1.00 43.46 405 ARG A N 1
ATOM 2557 C CA . ARG A 1 379 ? 116.909 107.496 99.142 1.00 43.46 405 ARG A CA 1
ATOM 2558 C C . ARG A 1 379 ? 115.565 108.210 99.126 1.00 43.46 405 ARG A C 1
ATOM 2559 O O . ARG A 1 379 ? 115.468 109.399 99.470 1.00 43.46 405 ARG A O 1
ATOM 2567 N N . GLN A 1 380 ? 114.507 107.497 98.738 1.00 41.83 406 GLN A N 1
ATOM 2568 C CA . GLN A 1 380 ? 113.202 108.144 98.702 1.00 41.83 406 GLN A CA 1
ATOM 2569 C C . GLN A 1 380 ? 112.762 108.574 100.097 1.00 41.83 406 GLN A C 1
ATOM 2570 O O . GLN A 1 380 ? 112.185 109.655 100.268 1.00 41.83 406 GLN A O 1
ATOM 2576 N N . GLN A 1 381 ? 113.055 107.760 101.111 1.00 39.00 407 GLN A N 1
ATOM 2577 C CA . GLN A 1 381 ? 112.629 108.085 102.465 1.00 39.00 407 GLN A CA 1
ATOM 2578 C C . GLN A 1 381 ? 113.385 109.284 103.016 1.00 39.00 407 GLN A C 1
ATOM 2579 O O . GLN A 1 381 ? 112.797 110.128 103.703 1.00 39.00 407 GLN A O 1
ATOM 2585 N N . THR A 1 382 ? 114.687 109.385 102.736 1.00 41.11 408 THR A N 1
ATOM 2586 C CA . THR A 1 382 ? 115.435 110.536 103.232 1.00 41.11 408 THR A CA 1
ATOM 2587 C C . THR A 1 382 ? 114.985 111.811 102.531 1.00 41.11 408 THR A C 1
ATOM 2588 O O . THR A 1 382 ? 114.896 112.877 103.155 1.00 41.11 408 THR A O 1
ATOM 2592 N N . GLN A 1 383 ? 114.651 111.718 101.241 1.00 39.35 409 GLN A N 1
ATOM 2593 C CA . GLN A 1 383 ? 114.101 112.885 100.562 1.00 39.35 409 GLN A CA 1
ATOM 2594 C C . GLN A 1 383 ? 112.763 113.300 101.162 1.00 39.35 409 GLN A C 1
ATOM 2595 O O . GLN A 1 383 ? 112.501 114.496 101.352 1.00 39.35 409 GLN A O 1
ATOM 2601 N N . PHE A 1 384 ? 111.904 112.326 101.471 1.00 37.45 410 PHE A N 1
ATOM 2602 C CA . PHE A 1 384 ? 110.622 112.645 102.093 1.00 37.45 410 PHE A CA 1
ATOM 2603 C C . PHE A 1 384 ? 110.816 113.303 103.452 1.00 37.45 410 PHE A C 1
ATOM 2604 O O . PHE A 1 384 ? 110.150 114.294 103.775 1.00 37.45 410 PHE A O 1
ATOM 2612 N N . LEU A 1 385 ? 111.720 112.758 104.267 1.00 35.32 411 LEU A N 1
ATOM 2613 C CA . LEU A 1 385 ? 111.958 113.324 105.589 1.00 35.32 411 LEU A CA 1
ATOM 2614 C C . LEU A 1 385 ? 112.470 114.751 105.490 1.00 35.32 411 LEU A C 1
ATOM 2615 O O . LEU A 1 385 ? 112.029 115.629 106.243 1.00 35.32 411 LEU A O 1
ATOM 2620 N N . TRP A 1 386 ? 113.392 115.007 104.561 1.00 35.98 412 TRP A N 1
ATOM 2621 C CA . TRP A 1 386 ? 113.857 116.372 104.362 1.00 35.98 412 TRP A CA 1
ATOM 2622 C C . TRP A 1 386 ? 112.709 117.293 103.984 1.00 35.98 412 TRP A C 1
ATOM 2623 O O . TRP A 1 386 ? 112.515 118.346 104.600 1.00 35.98 412 TRP A O 1
ATOM 2634 N N . GLU A 1 387 ? 111.928 116.911 102.974 1.00 38.66 413 GLU A N 1
ATOM 2635 C CA . GLU A 1 387 ? 110.895 117.814 102.485 1.00 38.66 413 GLU A CA 1
ATOM 2636 C C . GLU A 1 387 ? 109.758 117.995 103.478 1.00 38.66 413 GLU A C 1
ATOM 2637 O O . GLU A 1 387 ? 109.006 118.966 103.365 1.00 38.66 413 GLU A O 1
ATOM 2643 N N . ALA A 1 388 ? 109.609 117.090 104.442 1.00 36.78 414 ALA A N 1
ATOM 2644 C CA . ALA A 1 388 ? 108.483 117.152 105.363 1.00 36.78 414 ALA A CA 1
ATOM 2645 C C . ALA A 1 388 ? 108.827 117.792 106.701 1.00 36.78 414 ALA A C 1
ATOM 2646 O O . ALA A 1 388 ? 108.049 118.602 107.207 1.00 36.78 414 ALA A O 1
ATOM 2648 N N . TYR A 1 389 ? 109.968 117.447 107.301 1.00 39.01 415 TYR A N 1
ATOM 2649 C CA . TYR A 1 389 ? 110.226 117.835 108.679 1.00 39.01 415 TYR A CA 1
ATOM 2650 C C . TYR A 1 389 ? 111.457 118.708 108.892 1.00 39.01 415 TYR A C 1
ATOM 2651 O O . TYR A 1 389 ? 111.461 119.500 109.840 1.00 39.01 415 TYR A O 1
ATOM 2660 N N . PHE A 1 390 ? 112.492 118.605 108.053 1.00 38.52 416 PHE A N 1
ATOM 2661 C CA . PHE A 1 390 ? 113.755 119.284 108.318 1.00 38.52 416 PHE A CA 1
ATOM 2662 C C . PHE A 1 390 ? 114.074 120.395 107.326 1.00 38.52 416 PHE A C 1
ATOM 2663 O O . PHE A 1 390 ? 115.208 120.881 107.311 1.00 38.52 416 PHE A O 1
ATOM 2671 N N . SER A 1 391 ? 113.117 120.814 106.502 1.00 42.87 417 SER A N 1
ATOM 2672 C CA . SER A 1 391 ? 113.440 121.722 105.407 1.00 42.87 417 SER A CA 1
ATOM 2673 C C . SER A 1 391 ? 113.722 123.136 105.905 1.00 42.87 417 SER A C 1
ATOM 2674 O O . SER A 1 391 ? 114.676 123.776 105.452 1.00 42.87 417 SER A O 1
ATOM 2677 N N . SER A 1 392 ? 112.905 123.646 106.823 1.00 48.32 418 SER A N 1
ATOM 2678 C CA . SER A 1 392 ? 113.054 125.008 107.316 1.00 48.32 418 SER A CA 1
ATOM 2679 C C . SER A 1 392 ? 112.870 125.022 108.825 1.00 48.32 418 SER A C 1
ATOM 2680 O O . SER A 1 392 ? 112.492 124.020 109.437 1.00 48.32 418 SER A O 1
ATOM 2683 N N . VAL A 1 393 ? 113.151 126.181 109.427 1.00 50.69 419 VAL A N 1
ATOM 2684 C CA . VAL A 1 393 ? 113.075 126.305 110.879 1.00 50.69 419 VAL A CA 1
ATOM 2685 C C . VAL A 1 393 ? 111.633 126.185 111.354 1.00 50.69 419 VAL A C 1
ATOM 2686 O O . VAL A 1 393 ? 111.359 125.601 112.412 1.00 50.69 419 VAL A O 1
ATOM 2690 N N . GLU A 1 394 ? 110.689 126.730 110.585 1.00 51.53 420 GLU A N 1
ATOM 2691 C CA . GLU A 1 394 ? 109.287 126.586 110.954 1.00 51.53 420 GLU A CA 1
ATOM 2692 C C . GLU A 1 394 ? 108.878 125.121 110.964 1.00 51.53 420 GLU A C 1
ATOM 2693 O O . GLU A 1 394 ? 108.137 124.686 111.850 1.00 51.53 420 GLU A O 1
ATOM 2699 N N . LYS A 1 395 ? 109.371 124.339 109.999 1.00 47.14 421 LYS A N 1
ATOM 2700 C CA . LYS A 1 395 ? 109.097 122.907 109.996 1.00 47.14 421 LYS A CA 1
ATOM 2701 C C . LYS A 1 395 ? 109.596 122.253 111.274 1.00 47.14 421 LYS A C 1
ATOM 2702 O O . LYS A 1 395 ? 108.881 121.460 111.895 1.00 47.14 421 LYS A O 1
ATOM 2708 N N . ILE A 1 396 ? 110.812 122.595 111.697 1.00 49.58 422 ILE A N 1
ATOM 2709 C CA . ILE A 1 396 ? 111.398 121.965 112.874 1.00 49.58 422 ILE A CA 1
ATOM 2710 C C . ILE A 1 396 ? 110.604 122.319 114.124 1.00 49.58 422 ILE A C 1
ATOM 2711 O O . ILE A 1 396 ? 110.279 121.448 114.940 1.00 49.58 422 ILE A O 1
ATOM 2716 N N . VAL A 1 397 ? 110.276 123.601 114.295 1.00 52.47 423 VAL A N 1
ATOM 2717 C CA . VAL A 1 397 ? 109.587 124.008 115.516 1.00 52.47 423 VAL A CA 1
ATOM 2718 C C . VAL A 1 397 ? 108.158 123.472 115.536 1.00 52.47 423 VAL A C 1
ATOM 2719 O O . VAL A 1 397 ? 107.655 123.062 116.590 1.00 52.47 423 VAL A O 1
ATOM 2723 N N . LEU A 1 398 ? 107.484 123.447 114.381 1.00 50.64 424 LEU A N 1
ATOM 2724 C CA . LEU A 1 398 ? 106.149 122.866 114.330 1.00 50.64 424 LEU A CA 1
ATOM 2725 C C . LEU A 1 398 ? 106.191 121.376 114.628 1.00 50.64 424 LEU A C 1
ATOM 2726 O O . LEU A 1 398 ? 105.304 120.850 115.307 1.00 50.64 424 LEU A O 1
ATOM 2731 N N . THR A 1 399 ? 107.214 120.677 114.131 1.00 48.69 425 THR A N 1
ATOM 2732 C CA . THR A 1 399 ? 107.358 119.263 114.445 1.00 48.69 425 THR A CA 1
ATOM 2733 C C . THR A 1 399 ? 107.560 119.056 115.936 1.00 48.69 425 THR A C 1
ATOM 2734 O O . THR A 1 399 ? 106.971 118.144 116.527 1.00 48.69 425 THR A O 1
ATOM 2738 N N . THR A 1 400 ? 108.389 119.893 116.561 1.00 50.22 426 THR A N 1
ATOM 2739 C CA . THR A 1 400 ? 108.601 119.776 118.000 1.00 50.22 426 THR A CA 1
ATOM 2740 C C . THR A 1 400 ? 107.300 119.995 118.761 1.00 50.22 426 THR A C 1
ATOM 2741 O O . THR A 1 400 ? 106.954 119.226 119.669 1.00 50.22 426 THR A O 1
ATOM 2745 N N . LEU A 1 401 ? 106.553 121.032 118.384 1.00 52.36 427 LEU A N 1
ATOM 2746 C CA . LEU A 1 401 ? 105.305 121.328 119.074 1.00 52.36 427 LEU A CA 1
ATOM 2747 C C . LEU A 1 401 ? 104.291 120.207 118.890 1.00 52.36 427 LEU A C 1
ATOM 2748 O O . LEU A 1 401 ? 103.572 119.856 119.829 1.00 52.36 427 LEU A O 1
ATOM 2753 N N . GLU A 1 402 ? 104.219 119.624 117.689 1.00 50.39 428 GLU A N 1
ATOM 2754 C CA . GLU A 1 402 ? 103.262 118.545 117.456 1.00 50.39 428 GLU A CA 1
ATOM 2755 C C . GLU A 1 402 ? 103.668 117.256 118.162 1.00 50.39 428 GLU A C 1
ATOM 2756 O O . GLU A 1 402 ? 102.800 116.509 118.628 1.00 50.39 428 GLU A O 1
ATOM 2762 N N . ILE A 1 403 ? 104.968 116.977 118.258 1.00 49.90 429 ILE A N 1
ATOM 2763 C CA . ILE A 1 403 ? 105.422 115.832 119.040 1.00 49.90 429 ILE A CA 1
ATOM 2764 C C . ILE A 1 403 ? 105.060 116.021 120.505 1.00 49.90 429 ILE A C 1
ATOM 2765 O O . ILE A 1 403 ? 104.658 115.071 121.188 1.00 49.90 429 ILE A O 1
ATOM 2770 N N . ILE A 1 404 ? 105.197 117.248 121.012 1.00 54.57 430 ILE A N 1
ATOM 2771 C CA . ILE A 1 404 ? 104.745 117.539 122.372 1.00 54.57 430 ILE A CA 1
ATOM 2772 C C . ILE A 1 404 ? 103.238 117.340 122.488 1.00 54.57 430 ILE A C 1
ATOM 2773 O O . ILE A 1 404 ? 102.745 116.747 123.456 1.00 54.57 430 ILE A O 1
ATOM 2778 N N . GLN A 1 405 ? 102.488 117.824 121.497 1.00 53.92 431 GLN A N 1
ATOM 2779 C CA . GLN A 1 405 ? 101.030 117.783 121.552 1.00 53.92 431 GLN A CA 1
ATOM 2780 C C . GLN A 1 405 ? 100.512 116.353 121.569 1.00 53.92 431 GLN A C 1
ATOM 2781 O O . GLN A 1 405 ? 99.548 116.041 122.277 1.00 53.92 431 GLN A O 1
ATOM 2787 N N . ASP A 1 406 ? 101.137 115.470 120.793 1.00 54.39 432 ASP A N 1
ATOM 2788 C CA . ASP A 1 406 ? 100.705 114.081 120.738 1.00 54.39 432 ASP A CA 1
ATOM 2789 C C . ASP A 1 406 ? 100.852 113.360 122.069 1.00 54.39 432 ASP A C 1
ATOM 2790 O O . ASP A 1 406 ? 100.262 112.289 122.238 1.00 54.39 432 ASP A O 1
ATOM 2795 N N . ARG A 1 407 ? 101.615 113.907 123.010 1.00 56.75 433 ARG A N 1
ATOM 2796 C CA . ARG A 1 407 ? 101.849 113.242 124.283 1.00 56.75 433 ARG A CA 1
ATOM 2797 C C . ARG A 1 407 ? 100.829 113.610 125.351 1.00 56.75 433 ARG A C 1
ATOM 2798 O O . ARG A 1 407 ? 100.899 113.071 126.460 1.00 56.75 433 ARG A O 1
ATOM 2806 N N . ILE A 1 408 ? 99.885 114.499 125.049 1.00 55.91 434 ILE A N 1
ATOM 2807 C CA . ILE A 1 408 ? 98.893 114.909 126.039 1.00 55.91 434 ILE A CA 1
ATOM 2808 C C . ILE A 1 408 ? 97.678 113.995 125.992 1.00 55.91 434 ILE A C 1
ATOM 2809 O O . ILE A 1 408 ? 97.378 113.277 126.953 1.00 55.91 434 ILE A O 1
ATOM 2814 N N . PHE A 1 409 ? 96.962 114.007 124.872 1.00 55.69 435 PHE A N 1
ATOM 2815 C CA . PHE A 1 409 ? 95.823 113.125 124.649 1.00 55.69 435 PHE A CA 1
ATOM 2816 C C . PHE A 1 409 ? 96.310 111.916 123.862 1.00 55.69 435 PHE A C 1
ATOM 2817 O O . PHE A 1 409 ? 96.586 112.018 122.664 1.00 55.69 435 PHE A O 1
ATOM 2825 N N . LYS A 1 410 ? 96.417 110.772 124.536 1.00 54.18 436 LYS A N 1
ATOM 2826 C CA . LYS A 1 410 ? 96.976 109.591 123.893 1.00 54.18 436 LYS A CA 1
ATOM 2827 C C . LYS A 1 410 ? 96.047 109.032 122.824 1.00 54.18 436 LYS A C 1
ATOM 2828 O O . LYS A 1 410 ? 96.513 108.605 121.763 1.00 54.18 436 LYS A O 1
ATOM 2834 N N . HIS A 1 411 ? 94.739 109.026 123.079 1.00 54.72 437 HIS A N 1
ATOM 2835 C CA . HIS A 1 411 ? 93.779 108.534 122.101 1.00 54.72 437 HIS A CA 1
ATOM 2836 C C . HIS A 1 411 ? 93.670 109.437 120.882 1.00 54.72 437 HIS A C 1
ATOM 2837 O O . HIS A 1 411 ? 93.085 109.029 119.875 1.00 54.72 437 HIS A O 1
ATOM 2844 N N . ILE A 1 412 ? 94.205 110.651 120.954 1.00 51.68 438 ILE A N 1
ATOM 2845 C CA . ILE A 1 412 ? 94.266 111.540 119.803 1.00 51.68 438 ILE A CA 1
ATOM 2846 C C . ILE A 1 412 ? 95.731 111.766 119.467 1.00 51.68 438 ILE A C 1
ATOM 2847 O O . ILE A 1 412 ? 96.365 112.694 119.982 1.00 51.68 438 ILE A O 1
ATOM 2852 N N . SER A 1 413 ? 96.279 110.919 118.604 1.00 51.57 439 SER A N 1
ATOM 2853 C CA . SER A 1 413 ? 97.696 110.977 118.291 1.00 51.57 439 SER A CA 1
ATOM 2854 C C . SER A 1 413 ? 97.911 110.408 116.901 1.00 51.57 439 SER A C 1
ATOM 2855 O O . SER A 1 413 ? 97.053 109.710 116.355 1.00 51.57 439 SER A O 1
ATOM 2858 N N . ARG A 1 414 ? 99.072 110.716 116.339 1.00 44.36 440 ARG A N 1
ATOM 2859 C CA . ARG A 1 414 ? 99.450 110.216 115.028 1.00 44.36 440 ARG A CA 1
ATOM 2860 C C . ARG A 1 414 ? 100.191 108.897 115.194 1.00 44.36 440 ARG A C 1
ATOM 2861 O O . ARG A 1 414 ? 101.203 108.832 115.900 1.00 44.36 440 ARG A O 1
ATOM 2869 N N . ASN A 1 415 ? 99.685 107.851 114.552 1.00 44.34 441 ASN A N 1
ATOM 2870 C CA . ASN A 1 415 ? 100.368 106.571 114.549 1.00 44.34 441 ASN A CA 1
ATOM 2871 C C . ASN A 1 415 ? 101.636 106.658 113.701 1.00 44.34 441 ASN A C 1
ATOM 2872 O O . ASN A 1 415 ? 101.836 107.596 112.926 1.00 44.34 441 ASN A O 1
ATOM 2877 N N . SER A 1 416 ? 102.508 105.660 113.862 1.00 42.46 442 SER A N 1
ATOM 2878 C CA . SER A 1 416 ? 103.790 105.672 113.168 1.00 42.46 442 SER A CA 1
ATOM 2879 C C . SER A 1 416 ? 103.637 105.673 111.656 1.00 42.46 442 SER A C 1
ATOM 2880 O O . SER A 1 416 ? 104.533 106.149 110.954 1.00 42.46 442 SER A O 1
ATOM 2883 N N . LEU A 1 417 ? 102.528 105.157 111.138 1.00 43.64 443 LEU A N 1
ATOM 2884 C CA . LEU A 1 417 ? 102.276 105.204 109.707 1.00 43.64 443 LEU A CA 1
ATOM 2885 C C . LEU A 1 417 ? 102.017 106.620 109.215 1.00 43.64 443 LEU A C 1
ATOM 2886 O O . LEU A 1 417 ? 102.133 106.878 108.014 1.00 43.64 443 LEU A O 1
ATOM 2891 N N . ILE A 1 418 ? 101.685 107.545 110.115 1.00 40.66 444 ILE A N 1
ATOM 2892 C CA . ILE A 1 418 ? 101.435 108.924 109.711 1.00 40.66 444 ILE A CA 1
ATOM 2893 C C . ILE A 1 418 ? 102.743 109.698 109.586 1.00 40.66 444 ILE A C 1
ATOM 2894 O O . ILE A 1 418 ? 102.960 110.422 108.609 1.00 40.66 444 ILE A O 1
ATOM 2899 N N . TRP A 1 419 ? 103.633 109.560 110.572 1.00 41.58 445 TRP A N 1
ATOM 2900 C CA . TRP A 1 419 ? 104.903 110.279 110.544 1.00 41.58 445 TRP A CA 1
ATOM 2901 C C . TRP A 1 419 ? 105.801 109.796 109.414 1.00 41.58 445 TRP A C 1
ATOM 2902 O O . TRP A 1 419 ? 106.428 110.606 108.722 1.00 41.58 445 TRP A O 1
ATOM 2913 N N . ASN A 1 420 ? 105.879 108.482 109.213 1.00 40.22 446 ASN A N 1
ATOM 2914 C CA . ASN A 1 420 ? 106.851 107.877 108.313 1.00 40.22 446 ASN A CA 1
ATOM 2915 C C . ASN A 1 420 ? 106.283 107.608 106.928 1.00 40.22 446 ASN A C 1
ATOM 2916 O O . ASN A 1 420 ? 106.700 106.655 106.264 1.00 40.22 446 ASN A O 1
ATOM 2921 N N . LYS A 1 421 ? 105.342 108.424 106.473 1.00 42.70 447 LYS A N 1
ATOM 2922 C CA . LYS A 1 421 ? 104.764 108.231 105.157 1.00 42.70 447 LYS A CA 1
ATOM 2923 C C . LYS A 1 421 ? 104.172 109.547 104.693 1.00 42.70 447 LYS A C 1
ATOM 2924 O O . LYS A 1 421 ? 103.872 110.432 105.496 1.00 42.70 447 LYS A O 1
ATOM 2930 N N . HIS A 1 422 ? 104.015 109.667 103.386 1.00 41.94 448 HIS A N 1
ATOM 2931 C CA . HIS A 1 422 ? 103.382 110.846 102.832 1.00 41.94 448 HIS A CA 1
ATOM 2932 C C . HIS A 1 422 ? 101.960 110.952 103.377 1.00 41.94 448 HIS A C 1
ATOM 2933 O O . HIS A 1 422 ? 101.273 109.933 103.515 1.00 41.94 448 HIS A O 1
ATOM 2940 N N . PRO A 1 423 ? 101.484 112.160 103.710 1.00 41.68 449 PRO A N 1
ATOM 2941 C CA . PRO A 1 423 ? 102.123 113.472 103.589 1.00 41.68 449 PRO A CA 1
ATOM 2942 C C . PRO A 1 423 ? 102.991 113.866 104.776 1.00 41.68 449 PRO A C 1
ATOM 2943 O O . PRO A 1 423 ? 103.772 114.804 104.670 1.00 41.68 449 PRO A O 1
ATOM 2947 N N . GLY A 1 424 ? 102.843 113.171 105.892 1.00 41.27 450 GLY A N 1
ATOM 2948 C CA . GLY A 1 424 ? 103.606 113.456 107.087 1.00 41.27 450 GLY A CA 1
ATOM 2949 C C . GLY A 1 424 ? 102.727 113.949 108.223 1.00 41.27 450 GLY A C 1
ATOM 2950 O O . GLY A 1 424 ? 101.547 114.255 108.060 1.00 41.27 450 GLY A O 1
ATOM 2951 N N . GLY A 1 425 ? 103.347 114.030 109.400 1.00 41.86 451 GLY A N 1
ATOM 2952 C CA . GLY A 1 425 ? 102.610 114.353 110.607 1.00 41.86 451 GLY A CA 1
ATOM 2953 C C . GLY A 1 425 ? 102.163 115.794 110.708 1.00 41.86 451 GLY A C 1
ATOM 2954 O O . GLY A 1 425 ? 101.210 116.084 111.437 1.00 41.86 451 GLY A O 1
ATOM 2955 N N . LEU A 1 426 ? 102.833 116.707 110.005 1.00 42.73 452 LEU A N 1
ATOM 2956 C CA . LEU A 1 426 ? 102.436 118.109 110.050 1.00 42.73 452 LEU A CA 1
ATOM 2957 C C . LEU A 1 426 ? 101.047 118.306 109.466 1.00 42.73 452 LEU A C 1
ATOM 2958 O O . LEU A 1 426 ? 100.243 119.077 110.002 1.00 42.73 452 LEU A O 1
ATOM 2963 N N . PHE A 1 427 ? 100.748 117.623 108.367 1.00 40.02 453 PHE A N 1
ATOM 2964 C CA . PHE A 1 427 ? 99.487 117.799 107.667 1.00 40.02 453 PHE A CA 1
ATOM 2965 C C . PHE A 1 427 ? 98.428 116.780 108.055 1.00 40.02 453 PHE A C 1
ATOM 2966 O O . PHE A 1 427 ? 97.313 116.843 107.531 1.00 40.02 453 PHE A O 1
ATOM 2974 N N . VAL A 1 428 ? 98.737 115.848 108.945 1.00 41.39 454 VAL A N 1
ATOM 2975 C CA . VAL A 1 428 ? 97.775 114.863 109.416 1.00 41.39 454 VAL A CA 1
ATOM 2976 C C . VAL A 1 428 ? 97.509 115.157 110.884 1.00 41.39 454 VAL A C 1
ATOM 2977 O O . VAL A 1 428 ? 98.362 114.909 111.744 1.00 41.39 454 VAL A O 1
ATOM 2981 N N . LEU A 1 429 ? 96.323 115.689 111.171 1.00 42.98 455 LEU A N 1
ATOM 2982 C CA . LEU A 1 429 ? 95.962 116.126 112.507 1.00 42.98 455 LEU A CA 1
ATOM 2983 C C . LEU A 1 429 ? 95.064 115.090 113.156 1.00 42.98 455 LEU A C 1
ATOM 2984 O O . LEU A 1 429 ? 93.944 114.868 112.674 1.00 42.98 455 LEU A O 1
ATOM 2989 N N . PRO A 1 430 ? 95.499 114.433 114.234 1.00 47.71 456 PRO A N 1
ATOM 2990 C CA . PRO A 1 430 ? 94.662 113.402 114.861 1.00 47.71 456 PRO A CA 1
ATOM 2991 C C . PRO A 1 430 ? 93.387 113.933 115.491 1.00 47.71 456 PRO A C 1
ATOM 2992 O O . PRO A 1 430 ? 92.484 113.136 115.772 1.00 47.71 456 PRO A O 1
ATOM 2996 N N . GLN A 1 431 ? 93.285 115.241 115.735 1.00 49.65 457 GLN A N 1
ATOM 2997 C CA . GLN A 1 431 ? 92.068 115.792 116.319 1.00 49.65 457 GLN A CA 1
ATOM 2998 C C . GLN A 1 431 ? 90.877 115.631 115.385 1.00 49.65 457 GLN A C 1
ATOM 2999 O O . GLN A 1 431 ? 89.726 115.652 115.836 1.00 49.65 457 GLN A O 1
ATOM 3005 N N . TYR A 1 432 ? 91.128 115.474 114.086 1.00 45.75 458 TYR A N 1
ATOM 3006 C CA . TYR A 1 432 ? 90.062 115.134 113.153 1.00 45.75 458 TYR A CA 1
ATOM 3007 C C . TYR A 1 432 ? 89.597 113.700 113.364 1.00 45.75 458 TYR A C 1
ATOM 3008 O O . TYR A 1 432 ? 88.431 113.452 113.691 1.00 45.75 458 TYR A O 1
ATOM 3017 N N . SER A 1 433 ? 90.502 112.743 113.186 1.00 49.07 459 SER A N 1
ATOM 3018 C CA . SER A 1 433 ? 90.214 111.337 113.423 1.00 49.07 459 SER A CA 1
ATOM 3019 C C . SER A 1 433 ? 91.528 110.582 113.505 1.00 49.07 459 SER A C 1
ATOM 3020 O O . SER A 1 433 ? 92.440 110.835 112.718 1.00 49.07 459 SER A O 1
ATOM 3023 N N . SER A 1 434 ? 91.622 109.668 114.460 1.00 53.23 460 SER A N 1
ATOM 3024 C CA . SER A 1 434 ? 92.793 108.818 114.595 1.00 53.23 460 SER A CA 1
ATOM 3025 C C . SER A 1 434 ? 92.713 107.578 113.717 1.00 53.23 460 SER A C 1
ATOM 3026 O O . SER A 1 434 ? 93.659 106.785 113.696 1.00 53.23 460 SER A O 1
ATOM 3029 N N . TYR A 1 435 ? 91.610 107.397 112.998 1.00 52.49 461 TYR A N 1
ATOM 3030 C CA . TYR A 1 435 ? 91.446 106.261 112.103 1.00 52.49 461 TYR A CA 1
ATOM 3031 C C . TYR A 1 435 ? 92.085 106.582 110.759 1.00 52.49 461 TYR A C 1
ATOM 3032 O O . TYR A 1 435 ? 91.733 107.579 110.122 1.00 52.49 461 TYR A O 1
ATOM 3041 N N . LEU A 1 436 ? 93.023 105.735 110.331 1.00 49.00 462 LEU A N 1
ATOM 3042 C CA . LEU A 1 436 ? 93.776 105.997 109.112 1.00 49.00 462 LEU A CA 1
ATOM 3043 C C . LEU A 1 436 ? 92.900 105.986 107.872 1.00 49.00 462 LEU A C 1
ATOM 3044 O O . LEU A 1 436 ? 93.239 106.649 106.886 1.00 49.00 462 LEU A O 1
ATOM 3049 N N . GLY A 1 437 ? 91.788 105.260 107.893 1.00 47.23 463 GLY A N 1
ATOM 3050 C CA . GLY A 1 437 ? 90.910 105.245 106.745 1.00 47.23 463 GLY A CA 1
ATOM 3051 C C . GLY A 1 437 ? 90.099 106.499 106.551 1.00 47.23 463 GLY A C 1
ATOM 3052 O O . GLY A 1 437 ? 89.466 106.656 105.505 1.00 47.23 463 GLY A O 1
ATOM 3053 N N . ASP A 1 438 ? 90.101 107.396 107.529 1.00 50.42 464 ASP A N 1
ATOM 3054 C CA . ASP A 1 438 ? 89.412 108.671 107.406 1.00 50.42 464 ASP A CA 1
ATOM 3055 C C . ASP A 1 438 ? 90.242 109.717 106.678 1.00 50.42 464 ASP A C 1
ATOM 3056 O O . ASP A 1 438 ? 89.830 110.877 106.605 1.00 50.42 464 ASP A O 1
ATOM 3061 N N . PHE A 1 439 ? 91.392 109.328 106.138 1.00 44.95 465 PHE A N 1
ATOM 3062 C CA . PHE A 1 439 ? 92.282 110.203 105.403 1.00 44.95 465 PHE A CA 1
ATOM 3063 C C . PHE A 1 439 ? 92.430 109.714 103.970 1.00 44.95 465 PHE A C 1
ATOM 3064 O O . PHE A 1 439 ? 92.318 108.514 103.705 1.00 44.95 465 PHE A O 1
ATOM 3072 N N . PRO A 1 440 ? 92.680 110.611 103.028 1.00 42.07 466 PRO A N 1
ATOM 3073 C CA . PRO A 1 440 ? 92.722 110.203 101.621 1.00 42.07 466 PRO A CA 1
ATOM 3074 C C . PRO A 1 440 ? 94.081 109.700 101.170 1.00 42.07 466 PRO A C 1
ATOM 3075 O O . PRO A 1 440 ? 94.327 109.577 99.966 1.00 42.07 466 PRO A O 1
ATOM 3079 N N . TYR A 1 441 ? 94.976 109.402 102.113 1.00 40.92 467 TYR A N 1
ATOM 3080 C CA . TYR A 1 441 ? 96.342 109.047 101.764 1.00 40.92 467 TYR A CA 1
ATOM 3081 C C . TYR A 1 441 ? 96.701 107.596 102.035 1.00 40.92 467 TYR A C 1
ATOM 3082 O O . TYR A 1 441 ? 97.681 107.109 101.466 1.00 40.92 467 TYR A O 1
ATOM 3091 N N . TYR A 1 442 ? 95.949 106.898 102.879 1.00 44.09 468 TYR A N 1
ATOM 3092 C CA . TYR A 1 442 ? 96.335 105.579 103.360 1.00 44.09 468 TYR A CA 1
ATOM 3093 C C . TYR A 1 442 ? 95.406 104.478 102.855 1.00 44.09 468 TYR A C 1
ATOM 3094 O O . TYR A 1 442 ? 95.246 103.445 103.506 1.00 44.09 468 TYR A O 1
ATOM 3103 N N . TYR A 1 443 ? 94.789 104.686 101.691 1.00 45.70 469 TYR A N 1
ATOM 3104 C CA . TYR A 1 443 ? 93.921 103.661 101.123 1.00 45.70 469 TYR A CA 1
ATOM 3105 C C . TYR A 1 443 ? 94.726 102.476 100.608 1.00 45.70 469 TYR A C 1
ATOM 3106 O O . TYR A 1 443 ? 94.331 101.321 100.797 1.00 45.70 469 TYR A O 1
ATOM 3115 N N . ALA A 1 444 ? 95.858 102.741 99.953 1.00 46.63 470 ALA A N 1
ATOM 3116 C CA . ALA A 1 444 ? 96.684 101.657 99.434 1.00 46.63 470 ALA A CA 1
ATOM 3117 C C . ALA A 1 444 ? 97.371 100.889 100.556 1.00 46.63 470 ALA A C 1
ATOM 3118 O O . ALA A 1 444 ? 97.518 99.665 100.474 1.00 46.63 470 ALA A O 1
ATOM 3120 N N . ASN A 1 445 ? 97.814 101.584 101.604 1.00 49.14 471 ASN A N 1
ATOM 3121 C CA . ASN A 1 445 ? 98.518 100.907 102.689 1.00 49.14 471 ASN A CA 1
ATOM 3122 C C . ASN A 1 445 ? 97.604 99.959 103.447 1.00 49.14 471 ASN A C 1
ATOM 3123 O O . ASN A 1 445 ? 98.080 98.991 104.049 1.00 49.14 471 ASN A O 1
ATOM 3128 N N . LEU A 1 446 ? 96.305 100.223 103.441 1.00 49.92 472 LEU A N 1
ATOM 3129 C CA . LEU A 1 446 ? 95.309 99.299 103.949 1.00 49.92 472 LEU A CA 1
ATOM 3130 C C . LEU A 1 446 ? 94.711 98.534 102.772 1.00 49.92 472 LEU A C 1
ATOM 3131 O O . LEU A 1 446 ? 95.144 98.677 101.625 1.00 49.92 472 LEU A O 1
ATOM 3136 N N . GLY A 1 447 ? 93.706 97.717 103.044 1.00 49.02 473 GLY A N 1
ATOM 3137 C CA . GLY A 1 447 ? 93.008 97.040 101.974 1.00 49.02 473 GLY A CA 1
ATOM 3138 C C . GLY A 1 447 ? 91.682 97.701 101.672 1.00 49.02 473 GLY A C 1
ATOM 3139 O O . GLY A 1 447 ? 90.673 97.020 101.459 1.00 49.02 473 GLY A O 1
ATOM 3140 N N . LEU A 1 448 ? 91.670 99.029 101.652 1.00 47.11 474 LEU A N 1
ATOM 3141 C CA . LEU A 1 448 ? 90.438 99.792 101.558 1.00 47.11 474 LEU A CA 1
ATOM 3142 C C . LEU A 1 448 ? 90.337 100.509 100.222 1.00 47.11 474 LEU A C 1
ATOM 3143 O O . LEU A 1 448 ? 91.332 100.987 99.673 1.00 47.11 474 LEU A O 1
ATOM 3148 N N . LYS A 1 449 ? 89.119 100.575 99.710 1.00 46.69 475 LYS A N 1
ATOM 3149 C CA . LYS A 1 449 ? 88.759 101.335 98.532 1.00 46.69 475 LYS A CA 1
ATOM 3150 C C . LYS A 1 449 ? 88.067 102.626 98.941 1.00 46.69 475 LYS A C 1
ATOM 3151 O O . LYS A 1 449 ? 87.486 102.712 100.028 1.00 46.69 475 LYS A O 1
ATOM 3157 N N . PRO A 1 450 ? 88.121 103.658 98.104 1.00 47.02 476 PRO A N 1
ATOM 3158 C CA . PRO A 1 450 ? 87.486 104.918 98.466 1.00 47.02 476 PRO A CA 1
ATOM 3159 C C . PRO A 1 450 ? 85.997 104.730 98.663 1.00 47.02 476 PRO A C 1
ATOM 3160 O O . PRO A 1 450 ? 85.365 103.889 97.996 1.00 47.02 476 PRO A O 1
ATOM 3164 N N . PRO A 1 451 ? 85.395 105.476 99.586 1.00 48.69 477 PRO A N 1
ATOM 3165 C CA . PRO A 1 451 ? 83.955 105.332 99.820 1.00 48.69 477 PRO A CA 1
ATOM 3166 C C . PRO A 1 451 ? 83.169 105.662 98.562 1.00 48.69 477 PRO A C 1
ATOM 3167 O O . PRO A 1 451 ? 83.543 106.546 97.789 1.00 48.69 477 PRO A O 1
ATOM 3171 N N . SER A 1 452 ? 82.074 104.935 98.359 1.00 52.25 478 SER A N 1
ATOM 3172 C CA . SER A 1 452 ? 81.281 105.052 97.145 1.00 52.25 478 SER A CA 1
ATOM 3173 C C . SER A 1 452 ? 80.197 106.112 97.238 1.00 52.25 478 SER A C 1
ATOM 3174 O O . SER A 1 452 ? 79.424 106.269 96.290 1.00 52.25 478 SER A O 1
ATOM 3177 N N . LYS A 1 453 ? 80.117 106.838 98.347 1.00 55.12 479 LYS A N 1
ATOM 3178 C CA . LYS A 1 453 ? 79.092 107.850 98.541 1.00 55.12 479 LYS A CA 1
ATOM 3179 C C . LYS A 1 453 ? 79.748 109.186 98.856 1.00 55.12 479 LYS A C 1
ATOM 3180 O O . LYS A 1 453 ? 80.835 109.238 99.437 1.00 55.12 479 LYS A O 1
ATOM 3186 N N . PHE A 1 454 ? 79.078 110.271 98.471 1.00 54.92 480 PHE A N 1
ATOM 3187 C CA . PHE A 1 454 ? 79.589 111.611 98.715 1.00 54.92 480 PHE A CA 1
ATOM 3188 C C . PHE A 1 454 ? 78.464 112.519 99.189 1.00 54.92 480 PHE A C 1
ATOM 3189 O O . PHE A 1 454 ? 77.279 112.223 99.014 1.00 54.92 480 PHE A O 1
ATOM 3197 N N . THR A 1 455 ? 78.858 113.640 99.792 1.00 56.16 481 THR A N 1
ATOM 3198 C CA . THR A 1 455 ? 77.939 114.641 100.321 1.00 56.16 481 THR A CA 1
ATOM 3199 C C . THR A 1 455 ? 78.111 115.937 99.545 1.00 56.16 481 THR A C 1
ATOM 3200 O O . THR A 1 455 ? 79.239 116.397 99.347 1.00 56.16 481 THR A O 1
ATOM 3204 N N . ALA A 1 456 ? 77.003 116.521 99.111 1.00 57.58 482 ALA A N 1
ATOM 3205 C CA . ALA A 1 456 ? 77.020 117.756 98.342 1.00 57.58 482 ALA A CA 1
ATOM 3206 C C . ALA A 1 456 ? 76.798 118.941 99.270 1.00 57.58 482 ALA A C 1
ATOM 3207 O O . ALA A 1 456 ? 75.839 118.955 100.049 1.00 57.58 482 ALA A O 1
ATOM 3209 N N . VAL A 1 457 ? 77.684 119.929 99.187 1.00 61.44 483 VAL A N 1
ATOM 3210 C CA . VAL A 1 457 ? 77.586 121.153 99.973 1.00 61.44 483 VAL A CA 1
ATOM 3211 C C . VAL A 1 457 ? 77.413 122.308 99.002 1.00 61.44 483 VAL A C 1
ATOM 3212 O O . VAL A 1 457 ? 78.280 122.545 98.152 1.00 61.44 483 VAL A O 1
ATOM 3216 N N . ILE A 1 458 ? 76.303 123.025 99.127 1.00 68.77 484 ILE A N 1
ATOM 3217 C CA . ILE A 1 458 ? 75.960 124.111 98.220 1.00 68.77 484 ILE A CA 1
ATOM 3218 C C . ILE A 1 458 ? 76.081 125.419 98.984 1.00 68.77 484 ILE A C 1
ATOM 3219 O O . ILE A 1 458 ? 75.438 125.600 100.026 1.00 68.77 484 ILE A O 1
ATOM 3224 N N . HIS A 1 459 ? 76.905 126.326 98.473 1.00 74.14 485 HIS A N 1
ATOM 3225 C CA . HIS A 1 459 ? 77.111 127.632 99.083 1.00 74.14 485 HIS A CA 1
ATOM 3226 C C . HIS A 1 459 ? 76.165 128.618 98.416 1.00 74.14 485 HIS A C 1
ATOM 3227 O O . HIS A 1 459 ? 76.378 129.010 97.265 1.00 74.14 485 HIS A O 1
ATOM 3234 N N . ALA A 1 460 ? 75.122 129.016 99.138 1.00 77.44 486 ALA A N 1
ATOM 3235 C CA . ALA A 1 460 ? 74.130 129.954 98.638 1.00 77.44 486 ALA A CA 1
ATOM 3236 C C . ALA A 1 460 ? 74.352 131.311 99.284 1.00 77.44 486 ALA A C 1
ATOM 3237 O O . ALA A 1 460 ? 74.407 131.417 100.513 1.00 77.44 486 ALA A O 1
ATOM 3239 N N . VAL A 1 461 ? 74.486 132.342 98.455 1.00 82.71 487 VAL A N 1
ATOM 3240 C CA . VAL A 1 461 ? 74.608 133.713 98.933 1.00 82.71 487 VAL A CA 1
ATOM 3241 C C . VAL A 1 461 ? 73.499 134.615 98.419 1.00 82.71 487 VAL A C 1
ATOM 3242 O O . VAL A 1 461 ? 73.426 135.779 98.839 1.00 82.71 487 VAL A O 1
ATOM 3246 N N . THR A 1 462 ? 72.637 134.128 97.532 1.00 87.88 488 THR A N 1
ATOM 3247 C CA . THR A 1 462 ? 71.520 134.889 97.003 1.00 87.88 488 THR A CA 1
ATOM 3248 C C . THR A 1 462 ? 70.198 134.321 97.511 1.00 87.88 488 THR A C 1
ATOM 3249 O O . THR A 1 462 ? 70.071 133.109 97.709 1.00 87.88 488 THR A O 1
ATOM 3253 N N . PRO A 1 463 ? 69.197 135.168 97.734 1.00 91.89 489 PRO A N 1
ATOM 3254 C CA . PRO A 1 463 ? 67.913 134.670 98.236 1.00 91.89 489 PRO A CA 1
ATOM 3255 C C . PRO A 1 463 ? 67.181 133.848 97.189 1.00 91.89 489 PRO A C 1
ATOM 3256 O O . PRO A 1 463 ? 67.361 134.025 95.982 1.00 91.89 489 PRO A O 1
ATOM 3260 N N . LEU A 1 464 ? 66.341 132.936 97.672 1.00 95.36 490 LEU A N 1
ATOM 3261 C CA . LEU A 1 464 ? 65.518 132.096 96.805 1.00 95.36 490 LEU A CA 1
ATOM 3262 C C . LEU A 1 464 ? 64.249 132.865 96.462 1.00 95.36 490 LEU A C 1
ATOM 3263 O O . LEU A 1 464 ? 63.290 132.882 97.235 1.00 95.36 490 LEU A O 1
ATOM 3268 N N . VAL A 1 465 ? 64.240 133.507 95.294 1.00 95.03 491 VAL A N 1
ATOM 3269 C CA . VAL A 1 465 ? 63.120 134.337 94.885 1.00 95.03 491 VAL A CA 1
ATOM 3270 C C . VAL A 1 465 ? 62.269 133.688 93.797 1.00 95.03 491 VAL A C 1
ATOM 3271 O O . VAL A 1 465 ? 61.052 133.905 93.771 1.00 95.03 491 VAL A O 1
ATOM 3275 N N . SER A 1 466 ? 62.864 132.903 92.902 1.00 93.72 492 SER A N 1
ATOM 3276 C CA . SER A 1 466 ? 62.141 132.272 91.809 1.00 93.72 492 SER A CA 1
ATOM 3277 C C . SER A 1 466 ? 62.532 130.806 91.719 1.00 93.72 492 SER A C 1
ATOM 3278 O O . SER A 1 466 ? 63.628 130.413 92.126 1.00 93.72 492 SER A O 1
ATOM 3281 N N . GLN A 1 467 ? 61.620 129.994 91.183 1.00 93.50 493 GLN A N 1
ATOM 3282 C CA . GLN A 1 467 ? 61.883 128.567 91.053 1.00 93.50 493 GLN A CA 1
ATOM 3283 C C . GLN A 1 467 ? 62.879 128.248 89.948 1.00 93.50 493 GLN A C 1
ATOM 3284 O O . GLN A 1 467 ? 63.314 127.096 89.844 1.00 93.50 493 GLN A O 1
ATOM 3290 N N . SER A 1 468 ? 63.249 129.228 89.129 1.00 93.45 494 SER A N 1
ATOM 3291 C CA . SER A 1 468 ? 64.170 129.024 88.022 1.00 93.45 494 SER A CA 1
ATOM 3292 C C . SER A 1 468 ? 65.619 129.306 88.396 1.00 93.45 494 SER A C 1
ATOM 3293 O O . SER A 1 468 ? 66.488 129.273 87.519 1.00 93.45 494 SER A O 1
ATOM 3296 N N . GLN A 1 469 ? 65.898 129.587 89.667 1.00 88.06 495 GLN A N 1
ATOM 3297 C CA . GLN A 1 469 ? 67.259 129.881 90.082 1.00 88.06 495 GLN A CA 1
ATOM 3298 C C . GLN A 1 469 ? 68.142 128.642 89.943 1.00 88.06 495 GLN A C 1
ATOM 3299 O O . GLN A 1 469 ? 67.685 127.515 90.152 1.00 88.06 495 GLN A O 1
ATOM 3305 N N . PRO A 1 470 ? 69.415 128.828 89.586 1.00 84.36 496 PRO A N 1
ATOM 3306 C CA . PRO A 1 470 ? 70.293 127.671 89.353 1.00 84.36 496 PRO A CA 1
ATOM 3307 C C . PRO A 1 470 ? 70.527 126.807 90.578 1.00 84.36 496 PRO A C 1
ATOM 3308 O O . PRO A 1 470 ? 70.924 125.645 90.424 1.00 84.36 496 PRO A O 1
ATOM 3312 N N . VAL A 1 471 ? 70.309 127.326 91.787 1.00 81.90 497 VAL A N 1
ATOM 3313 C CA . VAL A 1 471 ? 70.545 126.519 92.979 1.00 81.90 497 VAL A CA 1
ATOM 3314 C C . VAL A 1 471 ? 69.540 125.376 93.079 1.00 81.90 497 VAL A C 1
ATOM 3315 O O . VAL A 1 471 ? 69.830 124.339 93.687 1.00 81.90 497 VAL A O 1
ATOM 3319 N N . LEU A 1 472 ? 68.353 125.531 92.490 1.00 83.16 498 LEU A N 1
ATOM 3320 C CA . LEU A 1 472 ? 67.345 124.479 92.579 1.00 83.16 498 LEU A CA 1
ATOM 3321 C C . LEU A 1 472 ? 67.636 123.345 91.605 1.00 83.16 498 LEU A C 1
ATOM 3322 O O . LEU A 1 472 ? 67.628 122.172 91.989 1.00 83.16 498 LEU A O 1
ATOM 3327 N N . LYS A 1 473 ? 67.895 123.678 90.339 1.00 80.35 499 LYS A N 1
ATOM 3328 C CA . LYS A 1 473 ? 68.178 122.645 89.348 1.00 80.35 499 LYS A CA 1
ATOM 3329 C C . LYS A 1 473 ? 69.457 121.891 89.678 1.00 80.35 499 LYS A C 1
ATOM 3330 O O . LYS A 1 473 ? 69.611 120.729 89.289 1.00 80.35 499 LYS A O 1
ATOM 3336 N N . LEU A 1 474 ? 70.385 122.533 90.386 1.00 77.22 500 LEU A N 1
ATOM 3337 C CA . LEU A 1 474 ? 71.616 121.858 90.771 1.00 77.22 500 LEU A CA 1
ATOM 3338 C C . LEU A 1 474 ? 71.389 120.895 91.926 1.00 77.22 500 LEU A C 1
ATOM 3339 O O . LEU A 1 474 ? 72.042 119.848 91.995 1.00 77.22 500 LEU A O 1
ATOM 3344 N N . LEU A 1 475 ? 70.482 121.232 92.842 1.00 78.47 501 LEU A N 1
ATOM 3345 C CA . LEU A 1 475 ? 70.219 120.358 93.980 1.00 78.47 501 LEU A CA 1
ATOM 3346 C C . LEU A 1 475 ? 69.615 119.033 93.529 1.00 78.47 501 LEU A C 1
ATOM 3347 O O . LEU A 1 475 ? 70.008 117.967 94.016 1.00 78.47 501 LEU A O 1
ATOM 3352 N N . VAL A 1 476 ? 68.662 119.077 92.596 1.00 75.42 502 VAL A N 1
ATOM 3353 C CA . VAL A 1 476 ? 68.082 117.841 92.084 1.00 75.42 502 VAL A CA 1
ATOM 3354 C C . VAL A 1 476 ? 69.089 117.092 91.219 1.00 75.42 502 VAL A C 1
ATOM 3355 O O . VAL A 1 476 ? 69.079 115.856 91.171 1.00 75.42 502 VAL A O 1
ATOM 3359 N N . ALA A 1 477 ? 69.976 117.817 90.532 1.00 71.97 503 ALA A N 1
ATOM 3360 C CA . ALA A 1 477 ? 70.956 117.166 89.669 1.00 71.97 503 ALA A CA 1
ATOM 3361 C C . ALA A 1 477 ? 71.890 116.268 90.468 1.00 71.97 503 ALA A C 1
ATOM 3362 O O . ALA A 1 477 ? 72.198 115.149 90.045 1.00 71.97 503 ALA A O 1
ATOM 3364 N N . ALA A 1 478 ? 72.352 116.740 91.625 1.00 69.77 504 ALA A N 1
ATOM 3365 C CA . ALA A 1 478 ? 73.215 115.917 92.461 1.00 69.77 504 ALA A CA 1
ATOM 3366 C C . ALA A 1 478 ? 72.457 114.753 93.083 1.00 69.77 504 ALA A C 1
ATOM 3367 O O . ALA A 1 478 ? 73.042 113.690 93.315 1.00 69.77 504 ALA A O 1
ATOM 3369 N N . ALA A 1 479 ? 71.164 114.935 93.367 1.00 69.45 505 ALA A N 1
ATOM 3370 C CA . ALA A 1 479 ? 70.384 113.875 94.000 1.00 69.45 505 ALA A CA 1
ATOM 3371 C C . ALA A 1 479 ? 70.229 112.666 93.085 1.00 69.45 505 ALA A C 1
ATOM 3372 O O . ALA A 1 479 ? 70.318 111.522 93.543 1.00 69.45 505 ALA A O 1
ATOM 3374 N N . LYS A 1 480 ? 70.000 112.896 91.790 1.00 69.31 506 LYS A N 1
ATOM 3375 C CA . LYS A 1 480 ? 69.762 111.791 90.870 1.00 69.31 506 LYS A CA 1
ATOM 3376 C C . LYS A 1 480 ? 70.974 110.885 90.725 1.00 69.31 506 LYS A C 1
ATOM 3377 O O . LYS A 1 480 ? 70.834 109.754 90.247 1.00 69.31 506 LYS A O 1
ATOM 3383 N N . SER A 1 481 ? 72.155 111.352 91.118 1.00 63.84 507 SER A N 1
ATOM 3384 C CA . SER A 1 481 ? 73.349 110.527 91.039 1.00 63.84 507 SER A CA 1
ATOM 3385 C C . SER A 1 481 ? 73.251 109.357 92.007 1.00 63.84 507 SER A C 1
ATOM 3386 O O . SER A 1 481 ? 72.758 109.496 93.128 1.00 63.84 507 SER A O 1
ATOM 3389 N N . GLN A 1 482 ? 73.715 108.191 91.559 1.00 61.02 508 GLN A N 1
ATOM 3390 C CA . GLN A 1 482 ? 73.646 106.985 92.372 1.00 61.02 508 GLN A CA 1
ATOM 3391 C C . GLN A 1 482 ? 74.650 106.982 93.514 1.00 61.02 508 GLN A C 1
ATOM 3392 O O . GLN A 1 482 ? 74.566 106.113 94.386 1.00 61.02 508 GLN A O 1
ATOM 3398 N N . TYR A 1 483 ? 75.590 107.920 93.532 1.00 59.08 509 TYR A N 1
ATOM 3399 C CA . TYR A 1 483 ? 76.595 107.953 94.583 1.00 59.08 509 TYR A CA 1
ATOM 3400 C C . TYR A 1 483 ? 76.250 108.910 95.713 1.00 59.08 509 TYR A C 1
ATOM 3401 O O . TYR A 1 483 ? 76.811 108.780 96.803 1.00 59.08 509 TYR A O 1
ATOM 3410 N N . CYS A 1 484 ? 75.354 109.863 95.483 1.00 62.49 510 CYS A N 1
ATOM 3411 C CA . CYS A 1 484 ? 75.082 110.883 96.485 1.00 62.49 510 CYS A CA 1
ATOM 3412 C C . CYS A 1 484 ? 74.448 110.273 97.727 1.00 62.49 510 CYS A C 1
ATOM 3413 O O . CYS A 1 484 ? 73.639 109.345 97.643 1.00 62.49 510 CYS A O 1
ATOM 3416 N N . ALA A 1 485 ? 74.828 110.798 98.886 1.00 62.64 511 ALA A N 1
ATOM 3417 C CA . ALA A 1 485 ? 74.243 110.406 100.160 1.00 62.64 511 ALA A CA 1
ATOM 3418 C C . ALA A 1 485 ? 73.328 111.466 100.749 1.00 62.64 511 ALA A C 1
ATOM 3419 O O . ALA A 1 485 ? 72.282 111.126 101.306 1.00 62.64 511 ALA A O 1
ATOM 3421 N N . GLN A 1 486 ? 73.691 112.742 100.643 1.00 61.02 512 GLN A N 1
ATOM 3422 C CA . GLN A 1 486 ? 72.864 113.826 101.159 1.00 61.02 512 GLN A CA 1
ATOM 3423 C C . GLN A 1 486 ? 73.337 115.133 100.541 1.00 61.02 512 GLN A C 1
ATOM 3424 O O . GLN A 1 486 ? 74.318 115.175 99.797 1.00 61.02 512 GLN A O 1
ATOM 3430 N N . ILE A 1 487 ? 72.617 116.205 100.852 1.00 61.18 513 ILE A N 1
ATOM 3431 C CA . ILE A 1 487 ? 72.917 117.541 100.361 1.00 61.18 513 ILE A CA 1
ATOM 3432 C C . ILE A 1 487 ? 72.844 118.512 101.528 1.00 61.18 513 ILE A C 1
ATOM 3433 O O . ILE A 1 487 ? 71.905 118.464 102.330 1.00 61.18 513 ILE A O 1
ATOM 3438 N N . ILE A 1 488 ? 73.837 119.390 101.626 1.00 63.22 514 ILE A N 1
ATOM 3439 C CA . ILE A 1 488 ? 73.864 120.456 102.619 1.00 63.22 514 ILE A CA 1
ATOM 3440 C C . ILE A 1 488 ? 73.830 121.777 101.873 1.00 63.22 514 ILE A C 1
ATOM 3441 O O . ILE A 1 488 ? 74.666 122.018 100.994 1.00 63.22 514 ILE A O 1
ATOM 3446 N N . VAL A 1 489 ? 72.868 122.627 102.212 1.00 70.30 515 VAL A N 1
ATOM 3447 C CA . VAL A 1 489 ? 72.736 123.940 101.597 1.00 70.30 515 VAL A CA 1
ATOM 3448 C C . VAL A 1 489 ? 73.128 124.970 102.641 1.00 70.30 515 VAL A C 1
ATOM 3449 O O . VAL A 1 489 ? 72.361 125.252 103.571 1.00 70.30 515 VAL A O 1
ATOM 3453 N N . LEU A 1 490 ? 74.325 125.532 102.494 1.00 74.36 516 LEU A N 1
ATOM 3454 C CA . LEU A 1 490 ? 74.817 126.560 103.407 1.00 74.36 516 LEU A CA 1
ATOM 3455 C C . LEU A 1 490 ? 74.171 127.878 103.018 1.00 74.36 516 LEU A C 1
ATOM 3456 O O . LEU A 1 490 ? 74.519 128.483 102.002 1.00 74.36 516 LEU A O 1
ATOM 3461 N N . TRP A 1 491 ? 73.218 128.324 103.832 1.00 84.35 517 TRP A N 1
ATOM 3462 C CA . TRP A 1 491 ? 72.466 129.542 103.551 1.00 84.35 517 TRP A CA 1
ATOM 3463 C C . TRP A 1 491 ? 73.149 130.696 104.269 1.00 84.35 517 TRP A C 1
ATOM 3464 O O . TRP A 1 491 ? 72.957 130.916 105.465 1.00 84.35 517 TRP A O 1
ATOM 3475 N N . ASN A 1 492 ? 73.961 131.445 103.523 1.00 82.05 518 ASN A N 1
ATOM 3476 C CA . ASN A 1 492 ? 74.665 132.606 104.049 1.00 82.05 518 ASN A CA 1
ATOM 3477 C C . ASN A 1 492 ? 74.084 133.916 103.534 1.00 82.05 518 ASN A C 1
ATOM 3478 O O . ASN A 1 492 ? 74.818 134.890 103.347 1.00 82.05 518 ASN A O 1
ATOM 3483 N N . CYS A 1 493 ? 72.779 133.957 103.297 1.00 86.46 519 CYS A N 1
ATOM 3484 C CA . CYS A 1 493 ? 72.125 135.142 102.766 1.00 86.46 519 CYS A CA 1
ATOM 3485 C C . CYS A 1 493 ? 71.599 136.021 103.895 1.00 86.46 519 CYS A C 1
ATOM 3486 O O . CYS A 1 493 ? 71.338 135.552 105.006 1.00 86.46 519 CYS A O 1
ATOM 3489 N N . ASP A 1 494 ? 71.451 137.315 103.597 1.00 90.05 520 ASP A N 1
ATOM 3490 C CA . ASP A 1 494 ? 70.904 138.242 104.582 1.00 90.05 520 ASP A CA 1
ATOM 3491 C C . ASP A 1 494 ? 69.446 137.936 104.894 1.00 90.05 520 ASP A C 1
ATOM 3492 O O . ASP A 1 494 ? 69.018 138.069 106.045 1.00 90.05 520 ASP A O 1
ATOM 3497 N N . LYS A 1 495 ? 68.674 137.531 103.890 1.00 90.58 521 LYS A N 1
ATOM 3498 C CA . LYS A 1 495 ? 67.279 137.193 104.093 1.00 90.58 521 LYS A CA 1
ATOM 3499 C C . LYS A 1 495 ? 67.159 135.916 104.921 1.00 90.58 521 LYS A C 1
ATOM 3500 O O . LYS A 1 495 ? 68.080 135.097 104.954 1.00 90.58 521 LYS A O 1
ATOM 3506 N N . PRO A 1 496 ? 66.032 135.729 105.615 1.00 91.82 522 PRO A N 1
ATOM 3507 C CA . PRO A 1 496 ? 65.859 134.516 106.429 1.00 91.82 522 PRO A CA 1
ATOM 3508 C C . PRO A 1 496 ? 65.808 133.241 105.601 1.00 91.82 522 PRO A C 1
ATOM 3509 O O . PRO A 1 496 ? 65.843 133.285 104.367 1.00 91.82 522 PRO A O 1
ATOM 3513 N N . LEU A 1 497 ? 65.721 132.100 106.278 1.00 94.08 523 LEU A N 1
ATOM 3514 C CA . LEU A 1 497 ? 65.734 130.819 105.589 1.00 94.08 523 LEU A CA 1
ATOM 3515 C C . LEU A 1 497 ? 64.457 130.634 104.772 1.00 94.08 523 LEU A C 1
ATOM 3516 O O . LEU A 1 497 ? 63.383 131.083 105.184 1.00 94.08 523 LEU A O 1
ATOM 3521 N N . PRO A 1 498 ? 64.541 129.983 103.615 1.00 100.40 524 PRO A N 1
ATOM 3522 C CA . PRO A 1 498 ? 63.333 129.711 102.830 1.00 100.40 524 PRO A CA 1
ATOM 3523 C C . PRO A 1 498 ? 62.464 128.654 103.495 1.00 100.40 524 PRO A C 1
ATOM 3524 O O . PRO A 1 498 ? 62.884 127.943 104.411 1.00 100.40 524 PRO A O 1
ATOM 3528 N N . ALA A 1 499 ? 61.226 128.564 103.016 1.00 102.53 525 ALA A N 1
ATOM 3529 C CA . ALA A 1 499 ? 60.283 127.593 103.546 1.00 102.53 525 ALA A CA 1
ATOM 3530 C C . ALA A 1 499 ? 60.723 126.170 103.208 1.00 102.53 525 ALA A C 1
ATOM 3531 O O . ALA A 1 499 ? 61.435 125.923 102.231 1.00 102.53 525 ALA A O 1
ATOM 3533 N N . LYS A 1 500 ? 60.289 125.226 104.047 1.00 103.23 526 LYS A N 1
ATOM 3534 C CA . LYS A 1 500 ? 60.669 123.829 103.855 1.00 103.23 526 LYS A CA 1
ATOM 3535 C C . LYS A 1 500 ? 60.107 123.273 102.553 1.00 103.23 526 LYS A C 1
ATOM 3536 O O . LYS A 1 500 ? 60.780 122.507 101.855 1.00 103.23 526 LYS A O 1
ATOM 3542 N N . HIS A 1 501 ? 58.871 123.643 102.211 1.00 104.61 527 HIS A N 1
ATOM 3543 C CA . HIS A 1 501 ? 58.271 123.157 100.975 1.00 104.61 527 HIS A CA 1
ATOM 3544 C C . HIS A 1 501 ? 58.975 123.701 99.741 1.00 104.61 527 HIS A C 1
ATOM 3545 O O . HIS A 1 501 ? 58.793 123.153 98.648 1.00 104.61 527 HIS A O 1
ATOM 3552 N N . ARG A 1 502 ? 59.771 124.764 99.886 1.00 101.17 528 ARG A N 1
ATOM 3553 C CA . ARG A 1 502 ? 60.498 125.306 98.747 1.00 101.17 528 ARG A CA 1
ATOM 3554 C C . ARG A 1 502 ? 61.581 124.360 98.245 1.00 101.17 528 ARG A C 1
ATOM 3555 O O . ARG A 1 502 ? 62.017 124.494 97.097 1.00 101.17 528 ARG A O 1
ATOM 3563 N N . TRP A 1 503 ? 62.022 123.415 99.067 1.00 95.93 529 TRP A N 1
ATOM 3564 C CA . TRP A 1 503 ? 63.039 122.465 98.638 1.00 95.93 529 TRP A CA 1
ATOM 3565 C C . TRP A 1 503 ? 62.394 121.352 97.824 1.00 95.93 529 TRP A C 1
ATOM 3566 O O . TRP A 1 503 ? 61.501 120.667 98.334 1.00 95.93 529 TRP A O 1
ATOM 3577 N N . PRO A 1 504 ? 62.802 121.139 96.575 1.00 95.38 530 PRO A N 1
ATOM 3578 C CA . PRO A 1 504 ? 62.213 120.055 95.785 1.00 95.38 530 PRO A CA 1
ATOM 3579 C C . PRO A 1 504 ? 62.533 118.696 96.386 1.00 95.38 530 PRO A C 1
ATOM 3580 O O . PRO A 1 504 ? 63.565 118.503 97.032 1.00 95.38 530 PRO A O 1
ATOM 3584 N N . ALA A 1 505 ? 61.621 117.751 96.175 1.00 95.74 531 ALA A N 1
ATOM 3585 C CA . ALA A 1 505 ? 61.767 116.419 96.746 1.00 95.74 531 ALA A CA 1
ATOM 3586 C C . ALA A 1 505 ? 62.945 115.692 96.112 1.00 95.74 531 ALA A C 1
ATOM 3587 O O . ALA A 1 505 ? 63.130 115.731 94.892 1.00 95.74 531 ALA A O 1
ATOM 3589 N N . THR A 1 506 ? 63.744 115.028 96.945 1.00 89.24 532 THR A N 1
ATOM 3590 C CA . THR A 1 506 ? 64.912 114.293 96.485 1.00 89.24 532 THR A CA 1
ATOM 3591 C C . THR A 1 506 ? 64.992 112.960 97.215 1.00 89.24 532 THR A C 1
ATOM 3592 O O . THR A 1 506 ? 64.475 112.802 98.324 1.00 89.24 532 THR A O 1
ATOM 3596 N N . ALA A 1 507 ? 65.650 111.994 96.572 1.00 84.18 533 ALA A N 1
ATOM 3597 C CA . ALA A 1 507 ? 65.826 110.681 97.184 1.00 84.18 533 ALA A CA 1
ATOM 3598 C C . ALA A 1 507 ? 66.705 110.764 98.425 1.00 84.18 533 ALA A C 1
ATOM 3599 O O . ALA A 1 507 ? 66.407 110.145 99.453 1.00 84.18 533 ALA A O 1
ATOM 3601 N N . VAL A 1 508 ? 67.793 111.521 98.348 1.00 74.99 534 VAL A N 1
ATOM 3602 C CA . VAL A 1 508 ? 68.715 111.681 99.468 1.00 74.99 534 VAL A CA 1
ATOM 3603 C C . VAL A 1 508 ? 68.189 112.778 100.387 1.00 74.99 534 VAL A C 1
ATOM 3604 O O . VAL A 1 508 ? 67.506 113.700 99.918 1.00 74.99 534 VAL A O 1
ATOM 3608 N N . PRO A 1 509 ? 68.466 112.722 101.687 1.00 70.54 535 PRO A N 1
ATOM 3609 C CA . PRO A 1 509 ? 68.017 113.796 102.577 1.00 70.54 535 PRO A CA 1
ATOM 3610 C C . PRO A 1 509 ? 68.726 115.106 102.273 1.00 70.54 535 PRO A C 1
ATOM 3611 O O . PRO A 1 509 ? 69.871 115.130 101.815 1.00 70.54 535 PRO A O 1
ATOM 3615 N N . VAL A 1 510 ? 68.026 116.206 102.534 1.00 68.49 536 VAL A N 1
ATOM 3616 C CA . VAL A 1 510 ? 68.557 117.550 102.346 1.00 68.49 536 VAL A CA 1
ATOM 3617 C C . VAL A 1 510 ? 68.555 118.255 103.694 1.00 68.49 536 VAL A C 1
ATOM 3618 O O . VAL A 1 510 ? 67.518 118.320 104.365 1.00 68.49 536 VAL A O 1
ATOM 3622 N N . VAL A 1 511 ? 69.711 118.780 104.086 1.00 68.64 537 VAL A N 1
ATOM 3623 C CA . VAL A 1 511 ? 69.893 119.459 105.361 1.00 68.64 537 VAL A CA 1
ATOM 3624 C C . VAL A 1 511 ? 70.344 120.883 105.080 1.00 68.64 537 VAL A C 1
ATOM 3625 O O . VAL A 1 511 ? 71.294 121.098 104.319 1.00 68.64 537 VAL A O 1
ATOM 3629 N N . VAL A 1 512 ? 69.665 121.852 105.686 1.00 74.47 538 VAL A N 1
ATOM 3630 C CA . VAL A 1 512 ? 69.961 123.266 105.487 1.00 74.47 538 VAL A CA 1
ATOM 3631 C C . VAL A 1 512 ? 70.552 123.820 106.773 1.00 74.47 538 VAL A C 1
ATOM 3632 O O . VAL A 1 512 ? 69.983 123.638 107.855 1.00 74.47 538 VAL A O 1
ATOM 3636 N N . ILE A 1 513 ? 71.697 124.488 106.653 1.00 79.68 539 ILE A N 1
ATOM 3637 C CA . ILE A 1 513 ? 72.399 125.087 107.781 1.00 79.68 539 ILE A CA 1
ATOM 3638 C C . ILE A 1 513 ? 72.533 126.581 107.524 1.00 79.68 539 ILE A C 1
ATOM 3639 O O . ILE A 1 513 ? 73.021 126.992 106.465 1.00 79.68 539 ILE A O 1
ATOM 3644 N N . GLU A 1 514 ? 72.102 127.388 108.489 1.00 87.57 540 GLU A N 1
ATOM 3645 C CA . GLU A 1 514 ? 72.261 128.834 108.416 1.00 87.57 540 GLU A CA 1
ATOM 3646 C C . GLU A 1 514 ? 73.569 129.216 109.096 1.00 87.57 540 GLU A C 1
ATOM 3647 O O . GLU A 1 514 ? 73.740 128.983 110.298 1.00 87.57 540 GLU A O 1
ATOM 3653 N N . GLY A 1 515 ? 74.489 129.790 108.327 1.00 88.87 541 GLY A N 1
ATOM 3654 C CA . GLY A 1 515 ? 75.806 130.103 108.857 1.00 88.87 541 GLY A CA 1
ATOM 3655 C C . GLY A 1 515 ? 75.737 131.186 109.918 1.00 88.87 541 GLY A C 1
ATOM 3656 O O . GLY A 1 515 ? 75.146 132.251 109.704 1.00 88.87 541 GLY A O 1
ATOM 3657 N N . GLU A 1 516 ? 76.345 130.915 111.076 1.00 89.77 542 GLU A N 1
ATOM 3658 C CA . GLU A 1 516 ? 76.417 131.923 112.128 1.00 89.77 542 GLU A CA 1
ATOM 3659 C C . GLU A 1 516 ? 77.248 133.121 111.686 1.00 89.77 542 GLU A C 1
ATOM 3660 O O . GLU A 1 516 ? 76.868 134.273 111.925 1.00 89.77 542 GLU A O 1
ATOM 3666 N N . SER A 1 517 ? 78.384 132.869 111.040 1.00 82.37 543 SER A N 1
ATOM 3667 C CA . SER A 1 517 ? 79.250 133.914 110.507 1.00 82.37 543 SER A CA 1
ATOM 3668 C C . SER A 1 517 ? 79.256 133.787 108.990 1.00 82.37 543 SER A C 1
ATOM 3669 O O . SER A 1 517 ? 79.746 132.792 108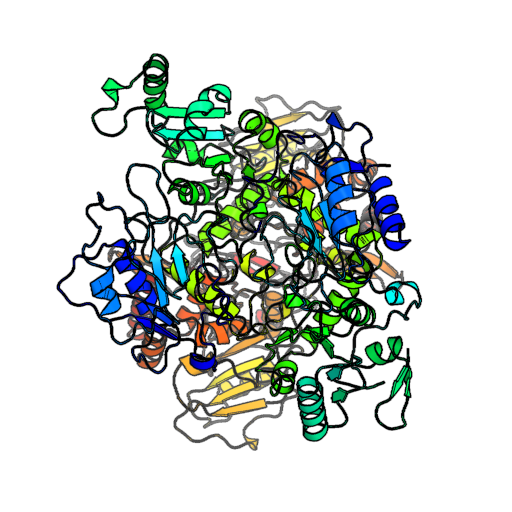.448 1.00 82.37 543 SER A O 1
ATOM 3672 N N . LYS A 1 518 ? 78.719 134.797 108.308 1.00 82.98 544 LYS A N 1
ATOM 3673 C CA . LYS A 1 518 ? 78.557 134.753 106.856 1.00 82.98 544 LYS A CA 1
ATOM 3674 C C . LYS A 1 518 ? 79.854 135.164 106.154 1.00 82.98 544 LYS A C 1
ATOM 3675 O O . LYS A 1 518 ? 79.957 136.206 105.510 1.00 82.98 544 LYS A O 1
ATOM 3681 N N . VAL A 1 519 ? 80.857 134.301 106.287 1.00 71.31 545 VAL A N 1
ATOM 3682 C CA . VAL A 1 519 ? 82.169 134.519 105.699 1.00 71.31 545 VAL A CA 1
ATOM 3683 C C . VAL A 1 519 ? 82.502 133.336 104.800 1.00 71.31 545 VAL A C 1
ATOM 3684 O O . VAL A 1 519 ? 81.995 132.226 104.977 1.00 71.31 545 VAL A O 1
ATOM 3688 N N . MET A 1 520 ? 83.374 133.589 103.820 1.00 66.57 546 MET A N 1
ATOM 3689 C CA . MET A 1 520 ? 83.724 132.560 102.848 1.00 66.57 546 MET A CA 1
ATOM 3690 C C . MET A 1 520 ? 84.452 131.383 103.480 1.00 66.57 546 MET A C 1
ATOM 3691 O O . MET A 1 520 ? 84.467 130.297 102.894 1.00 66.57 546 MET A O 1
ATOM 3696 N N . SER A 1 521 ? 85.050 131.566 104.653 1.00 63.27 547 SER A N 1
ATOM 3697 C CA . SER A 1 521 ? 85.712 130.464 105.334 1.00 63.27 547 SER A CA 1
ATOM 3698 C C . SER A 1 521 ? 84.737 129.524 106.024 1.00 63.27 547 SER A C 1
ATOM 3699 O O . SER A 1 521 ? 85.160 128.464 106.497 1.00 63.27 547 SER A O 1
ATOM 3702 N N . SER A 1 522 ? 83.454 129.882 106.101 1.00 62.84 548 SER A N 1
ATOM 3703 C CA . SER A 1 522 ? 82.474 128.997 106.723 1.00 62.84 548 SER A CA 1
ATOM 3704 C C . SER A 1 522 ? 82.160 127.798 105.841 1.00 62.84 548 SER A C 1
ATOM 3705 O O . SER A 1 522 ? 81.765 126.744 106.350 1.00 62.84 548 SER A O 1
ATOM 3708 N N . ARG A 1 523 ? 82.325 127.938 104.525 1.00 59.88 549 ARG A N 1
ATOM 3709 C CA . ARG A 1 523 ? 82.046 126.845 103.604 1.00 59.88 549 ARG A CA 1
ATOM 3710 C C . ARG A 1 523 ? 83.038 125.700 103.728 1.00 59.88 549 ARG A C 1
ATOM 3711 O O . ARG A 1 523 ? 82.777 124.620 103.189 1.00 59.88 549 ARG A O 1
ATOM 3719 N N . PHE A 1 524 ? 84.162 125.902 104.413 1.00 53.93 550 PHE A N 1
ATOM 3720 C CA . PHE A 1 524 ? 85.165 124.865 104.600 1.00 53.93 550 PHE A CA 1
ATOM 3721 C C . PHE A 1 524 ? 85.219 124.368 106.038 1.00 53.93 550 PHE A C 1
ATOM 3722 O O . PHE A 1 524 ? 86.214 123.760 106.444 1.00 53.93 550 PHE A O 1
ATOM 3730 N N . LEU A 1 525 ? 84.178 124.620 106.819 1.00 54.07 551 LEU A N 1
ATOM 3731 C CA . LEU A 1 525 ? 84.154 124.136 108.185 1.00 54.07 551 LEU A CA 1
ATOM 3732 C C . LEU A 1 525 ? 83.882 122.634 108.213 1.00 54.07 551 LEU A C 1
ATOM 3733 O O . LEU A 1 525 ? 83.164 122.108 107.360 1.00 54.07 551 LEU A O 1
ATOM 3738 N N . PRO A 1 526 ? 84.444 121.922 109.183 1.00 54.22 552 PRO A N 1
ATOM 3739 C CA . PRO A 1 526 ? 84.171 120.478 109.325 1.00 54.22 552 PRO A CA 1
ATOM 3740 C C . PRO A 1 526 ? 82.807 120.200 109.952 1.00 54.22 552 PRO A C 1
ATOM 3741 O O . PRO A 1 526 ? 82.662 119.904 111.138 1.00 54.22 552 PRO A O 1
ATOM 3745 N N . TYR A 1 527 ? 81.767 120.301 109.129 1.00 59.08 553 TYR A N 1
ATOM 3746 C CA . TYR A 1 527 ? 80.411 120.074 109.608 1.00 59.08 553 TYR A CA 1
ATOM 3747 C C . TYR A 1 527 ? 80.216 118.619 110.009 1.00 59.08 553 TYR A C 1
ATOM 3748 O O . TYR A 1 527 ? 80.694 117.704 109.332 1.00 59.08 553 TYR A O 1
ATOM 3757 N N . ASP A 1 528 ? 79.506 118.406 111.117 1.00 62.81 554 ASP A N 1
ATOM 3758 C CA . ASP A 1 528 ? 79.167 117.057 111.548 1.00 62.81 554 ASP A CA 1
ATOM 3759 C C . ASP A 1 528 ? 78.032 116.455 110.732 1.00 62.81 554 ASP A C 1
ATOM 3760 O O . ASP A 1 528 ? 77.754 115.260 110.875 1.00 62.81 554 ASP A O 1
ATOM 3765 N N . ASN A 1 529 ? 77.375 117.247 109.886 1.00 64.49 555 ASN A N 1
ATOM 3766 C CA . ASN A 1 529 ? 76.293 116.747 109.051 1.00 64.49 555 ASN A CA 1
ATOM 3767 C C . ASN A 1 529 ? 76.783 116.036 107.797 1.00 64.49 555 ASN A C 1
ATOM 3768 O O . ASN A 1 529 ? 75.969 115.420 107.101 1.00 64.49 555 ASN A O 1
ATOM 3773 N N . ILE A 1 530 ? 78.074 116.100 107.491 1.00 60.38 556 ILE A N 1
ATOM 3774 C CA . ILE A 1 530 ? 78.639 115.390 106.350 1.00 60.38 556 ILE A CA 1
ATOM 3775 C C . ILE A 1 530 ? 79.002 113.985 106.813 1.00 60.38 556 ILE A C 1
ATOM 3776 O O . ILE A 1 530 ? 79.901 113.804 107.638 1.00 60.38 556 ILE A O 1
ATOM 3781 N N . ILE A 1 531 ? 78.296 112.984 106.282 1.00 58.69 557 ILE A N 1
ATOM 3782 C CA . ILE A 1 531 ? 78.483 111.599 106.704 1.00 58.69 557 ILE A CA 1
ATOM 3783 C C . ILE A 1 531 ? 79.368 110.803 105.756 1.00 58.69 557 ILE A C 1
ATOM 3784 O O . ILE A 1 531 ? 79.609 109.612 106.009 1.00 58.69 557 ILE A O 1
ATOM 3789 N N . THR A 1 532 ? 79.858 111.413 104.681 1.00 55.38 558 THR A N 1
ATOM 3790 C CA . THR A 1 532 ? 80.717 110.742 103.721 1.00 55.38 558 THR A CA 1
ATOM 3791 C C . THR A 1 532 ? 82.078 111.420 103.680 1.00 55.38 558 THR A C 1
ATOM 3792 O O . THR A 1 532 ? 82.190 112.636 103.861 1.00 55.38 558 THR A O 1
ATOM 3796 N N . ASP A 1 533 ? 83.118 110.617 103.438 1.00 52.83 559 ASP A N 1
ATOM 3797 C CA . ASP A 1 533 ? 84.470 111.159 103.371 1.00 52.83 559 ASP A CA 1
ATOM 3798 C C . ASP A 1 533 ? 84.661 112.059 102.159 1.00 52.83 559 ASP A C 1
ATOM 3799 O O . ASP A 1 533 ? 85.575 112.890 102.146 1.00 52.83 559 ASP A O 1
ATOM 3804 N N . ALA A 1 534 ? 83.827 111.913 101.139 1.00 48.76 560 ALA A N 1
ATOM 3805 C CA . ALA A 1 534 ? 83.926 112.735 99.946 1.00 48.76 560 ALA A CA 1
ATOM 3806 C C . ALA A 1 534 ? 82.945 113.895 100.013 1.00 48.76 560 ALA A C 1
ATOM 3807 O O . ALA A 1 534 ? 81.841 113.772 100.549 1.00 48.76 560 ALA A O 1
ATOM 3809 N N . VAL A 1 535 ? 83.361 115.033 99.465 1.00 47.93 561 VAL A N 1
ATOM 3810 C CA . VAL A 1 535 ? 82.550 116.243 99.451 1.00 47.93 561 VAL A CA 1
ATOM 3811 C C . VAL A 1 535 ? 82.525 116.789 98.036 1.00 47.93 561 VAL A C 1
ATOM 3812 O O . VAL A 1 535 ? 83.581 117.017 97.437 1.00 47.93 561 VAL A O 1
ATOM 3816 N N . LEU A 1 536 ? 81.329 116.999 97.502 1.00 52.33 562 LEU A N 1
ATOM 3817 C CA . LEU A 1 536 ? 81.143 117.675 96.222 1.00 52.33 562 LEU A CA 1
ATOM 3818 C C . LEU A 1 536 ? 80.751 119.115 96.524 1.00 52.33 562 LEU A C 1
ATOM 3819 O O . LEU A 1 536 ? 79.595 119.403 96.842 1.00 52.33 562 LEU A O 1
ATOM 3824 N N . SER A 1 537 ? 81.721 120.018 96.438 1.00 56.98 563 SER A N 1
ATOM 3825 C CA . SER A 1 537 ? 81.485 121.414 96.769 1.00 56.98 563 SER A CA 1
ATOM 3826 C C . SER A 1 537 ? 81.056 122.179 95.528 1.00 56.98 563 SER A C 1
ATOM 3827 O O . SER A 1 537 ? 81.784 122.226 94.533 1.00 56.98 563 SER A O 1
ATOM 3830 N N . LEU A 1 538 ? 79.875 122.784 95.592 1.00 63.62 564 LEU A N 1
ATOM 3831 C CA . LEU A 1 538 ? 79.322 123.536 94.481 1.00 63.62 564 LEU A CA 1
ATOM 3832 C C . LEU A 1 538 ? 78.916 124.920 94.957 1.00 63.62 564 LEU A C 1
ATOM 3833 O O . LEU A 1 538 ? 78.587 125.120 96.129 1.00 63.62 564 LEU A O 1
ATOM 3838 N N . ASP A 1 539 ? 78.960 125.875 94.041 1.00 70.11 565 ASP A N 1
ATOM 3839 C CA . ASP A 1 539 ? 78.433 127.202 94.299 1.00 70.11 565 ASP A CA 1
ATOM 3840 C C . ASP A 1 539 ? 76.960 127.257 93.907 1.00 70.11 565 ASP A C 1
ATOM 3841 O O . ASP A 1 539 ? 76.382 126.285 93.417 1.00 70.11 565 ASP A O 1
ATOM 3846 N N . GLU A 1 540 ? 76.347 128.415 94.137 1.00 78.74 566 GLU A N 1
ATOM 3847 C CA . GLU A 1 540 ? 74.949 128.585 93.763 1.00 78.74 566 GLU A CA 1
ATOM 3848 C C . GLU A 1 540 ? 74.773 128.593 92.251 1.00 78.74 566 GLU A C 1
ATOM 3849 O O . GLU A 1 540 ? 73.749 128.121 91.744 1.00 78.74 566 GLU A O 1
ATOM 3855 N N . ASP A 1 541 ? 75.752 129.119 91.517 1.00 75.93 567 ASP A N 1
ATOM 3856 C CA . ASP A 1 541 ? 75.658 129.273 90.073 1.00 75.93 567 ASP A CA 1
ATOM 3857 C C . ASP A 1 541 ? 76.395 128.170 89.323 1.00 75.93 567 ASP A C 1
ATOM 3858 O O . ASP A 1 541 ? 76.848 128.389 88.196 1.00 75.93 567 ASP A O 1
ATOM 3863 N N . THR A 1 542 ? 76.534 126.995 89.930 1.00 72.62 568 THR A N 1
ATOM 3864 C CA . THR A 1 542 ? 77.216 125.879 89.287 1.00 72.62 568 THR A CA 1
ATOM 3865 C C . THR A 1 542 ? 76.224 125.054 88.480 1.00 72.62 568 THR A C 1
ATOM 3866 O O . THR A 1 542 ? 75.226 124.565 89.017 1.00 72.62 568 THR A O 1
ATOM 3870 N N . VAL A 1 543 ? 76.501 124.897 87.190 1.00 66.63 569 VAL A N 1
ATOM 3871 C CA . VAL A 1 543 ? 75.645 124.148 86.280 1.00 66.63 569 VAL A CA 1
ATOM 3872 C C . VAL A 1 543 ? 76.323 122.823 85.977 1.00 66.63 569 VAL A C 1
ATOM 3873 O O . VAL A 1 543 ? 77.469 122.792 85.514 1.00 66.63 569 VAL A O 1
ATOM 3877 N N . LEU A 1 544 ? 75.619 121.729 86.246 1.00 64.71 570 LEU A N 1
ATOM 3878 C CA . LEU A 1 544 ? 76.175 120.399 86.067 1.00 64.71 570 LEU A CA 1
ATOM 3879 C C . LEU A 1 544 ? 75.075 119.457 85.608 1.00 64.71 570 LEU A C 1
ATOM 3880 O O . LEU A 1 544 ? 73.884 119.752 85.727 1.00 64.71 570 LEU A O 1
ATOM 3885 N N . SER A 1 545 ? 75.495 118.322 85.072 1.00 61.45 571 SER A N 1
ATOM 3886 C CA . SER A 1 545 ? 74.612 117.203 84.804 1.00 61.45 571 SER A CA 1
ATOM 3887 C C . SER A 1 545 ? 74.972 116.052 85.731 1.00 61.45 571 SER A C 1
ATOM 3888 O O . SER A 1 545 ? 76.055 116.015 86.318 1.00 61.45 571 SER A O 1
ATOM 3891 N N . THR A 1 546 ? 74.039 115.111 85.870 1.00 60.50 572 THR A N 1
ATOM 3892 C CA . THR A 1 546 ? 74.288 113.947 86.710 1.00 60.50 572 THR A CA 1
ATOM 3893 C C . THR A 1 546 ? 75.458 113.125 86.187 1.00 60.50 572 THR A C 1
ATOM 3894 O O . THR A 1 546 ? 76.236 112.576 86.976 1.00 60.50 572 THR A O 1
ATOM 3898 N N . THR A 1 547 ? 75.603 113.036 84.865 1.00 61.05 573 THR A N 1
ATOM 3899 C CA . THR A 1 547 ? 76.712 112.284 84.291 1.00 61.05 573 THR A CA 1
ATOM 3900 C C . THR A 1 547 ? 78.049 112.919 84.644 1.00 61.05 573 THR A C 1
ATOM 3901 O O . THR A 1 547 ? 79.026 112.211 84.909 1.00 61.05 573 THR A O 1
ATOM 3905 N N . GLU A 1 548 ? 78.118 114.253 84.640 1.00 60.39 574 GLU A N 1
ATOM 3906 C CA . GLU A 1 548 ? 79.358 114.930 85.008 1.00 60.39 574 GLU A CA 1
ATOM 3907 C C . GLU A 1 548 ? 79.737 114.644 86.454 1.00 60.39 574 GLU A C 1
ATOM 3908 O O . GLU A 1 548 ? 80.905 114.376 86.756 1.00 60.39 574 GLU A O 1
ATOM 3914 N N . VAL A 1 549 ? 78.762 114.684 87.361 1.00 57.37 575 VAL A N 1
ATOM 3915 C CA . VAL A 1 549 ? 79.038 114.375 88.759 1.00 57.37 575 VAL A CA 1
ATOM 3916 C C . VAL A 1 549 ? 79.487 112.930 88.903 1.00 57.37 575 VAL A C 1
ATOM 3917 O O . VAL A 1 549 ? 80.439 112.629 89.638 1.00 57.37 575 VAL A O 1
ATOM 3921 N N . ASP A 1 550 ? 78.809 112.011 88.212 1.00 58.61 576 ASP A N 1
ATOM 3922 C CA . ASP A 1 550 ? 79.182 110.604 88.293 1.00 58.61 576 ASP A CA 1
ATOM 3923 C C . ASP A 1 550 ? 80.600 110.381 87.789 1.00 58.61 576 ASP A C 1
ATOM 3924 O O . ASP A 1 550 ? 81.386 109.661 88.418 1.00 58.61 576 ASP A O 1
ATOM 3929 N N . PHE A 1 551 ? 80.949 111.002 86.661 1.00 56.24 577 PHE A N 1
ATOM 3930 C CA . PHE A 1 551 ? 82.294 110.858 86.120 1.00 56.24 577 PHE A CA 1
ATOM 3931 C C . PHE A 1 551 ? 83.333 111.439 87.065 1.00 56.24 577 PHE A C 1
ATOM 3932 O O . PHE A 1 551 ? 84.378 110.824 87.302 1.00 56.24 577 PHE A O 1
ATOM 3940 N N . ALA A 1 552 ? 83.064 112.625 87.615 1.00 50.14 578 ALA A N 1
ATOM 3941 C CA . ALA A 1 552 ? 84.024 113.249 88.516 1.00 50.14 578 ALA A CA 1
ATOM 3942 C C . ALA A 1 552 ? 84.242 112.394 89.752 1.00 50.14 578 ALA A C 1
ATOM 3943 O O . ALA A 1 552 ? 85.376 112.237 90.212 1.00 50.14 578 ALA A O 1
ATOM 3945 N N . PHE A 1 553 ? 83.174 111.818 90.298 1.00 47.23 579 PHE A N 1
ATOM 3946 C CA . PHE A 1 553 ? 83.338 110.983 91.480 1.00 47.23 579 PHE A CA 1
ATOM 3947 C C . PHE A 1 553 ? 84.072 109.689 91.150 1.00 47.23 579 PHE A C 1
ATOM 3948 O O . PHE A 1 553 ? 84.912 109.230 91.934 1.00 47.23 579 PHE A O 1
ATOM 3956 N N . THR A 1 554 ? 83.783 109.088 89.993 1.00 49.02 580 THR A N 1
ATOM 3957 C CA . THR A 1 554 ? 84.489 107.868 89.613 1.00 49.02 580 THR A CA 1
ATOM 3958 C C . THR A 1 554 ? 85.976 108.136 89.415 1.00 49.02 580 THR A C 1
ATOM 3959 O O . THR A 1 554 ? 86.821 107.327 89.815 1.00 49.02 580 THR A O 1
ATOM 3963 N N . VAL A 1 555 ? 86.313 109.270 88.799 1.00 46.82 581 VAL A N 1
ATOM 3964 C CA . VAL A 1 555 ? 87.711 109.644 88.618 1.00 46.82 581 VAL A CA 1
ATOM 3965 C C . VAL A 1 555 ? 88.363 109.954 89.960 1.00 46.82 581 VAL A C 1
ATOM 3966 O O . VAL A 1 555 ? 89.530 109.622 90.191 1.00 46.82 581 VAL A O 1
ATOM 3970 N N . TRP A 1 556 ? 87.620 110.588 90.867 1.00 43.29 582 TRP A N 1
ATOM 3971 C CA . TRP A 1 556 ? 88.128 110.820 92.211 1.00 43.29 582 TRP A CA 1
ATOM 3972 C C . TRP A 1 556 ? 88.432 109.513 92.918 1.00 43.29 582 TRP A C 1
ATOM 3973 O O . TRP A 1 556 ? 89.370 109.442 93.718 1.00 43.29 582 TRP A O 1
ATOM 3984 N N . GLN A 1 557 ? 87.656 108.469 92.633 1.00 44.65 583 GLN A N 1
ATOM 3985 C CA . GLN A 1 557 ? 87.859 107.192 93.303 1.00 44.65 583 GLN A CA 1
ATOM 3986 C C . GLN A 1 557 ? 89.235 106.601 93.026 1.00 44.65 583 GLN A C 1
ATOM 3987 O O . GLN A 1 557 ? 89.674 105.715 93.765 1.00 44.65 583 GLN A O 1
ATOM 3993 N N . SER A 1 558 ? 89.923 107.052 91.981 1.00 45.86 584 SER A N 1
ATOM 3994 C CA . SER A 1 558 ? 91.296 106.625 91.752 1.00 45.86 584 SER A CA 1
ATOM 3995 C C . SER A 1 558 ? 92.314 107.573 92.363 1.00 45.86 584 SER A C 1
ATOM 3996 O O . SER A 1 558 ? 93.445 107.154 92.634 1.00 45.86 584 SER A O 1
ATOM 3999 N N . PHE A 1 559 ? 91.943 108.833 92.584 1.00 44.65 585 PHE A N 1
ATOM 4000 C CA . PHE A 1 559 ? 92.840 109.852 93.128 1.00 44.65 585 PHE A CA 1
ATOM 4001 C C . PHE A 1 559 ? 92.140 110.585 94.266 1.00 44.65 585 PHE A C 1
ATOM 4002 O O . PHE A 1 559 ? 91.752 111.751 94.130 1.00 44.65 585 PHE A O 1
ATOM 4010 N N . PRO A 1 560 ? 91.966 109.924 95.411 1.00 43.33 586 PRO A N 1
ATOM 4011 C CA . PRO A 1 560 ? 91.197 110.544 96.498 1.00 43.33 586 PRO A CA 1
ATOM 4012 C C . PRO A 1 560 ? 91.919 111.686 97.191 1.00 43.33 586 PRO A C 1
ATOM 4013 O O . PRO A 1 560 ? 91.257 112.564 97.759 1.00 43.33 586 PRO A O 1
ATOM 4017 N N . GLU A 1 561 ? 93.252 111.710 97.164 1.00 43.78 587 GLU A N 1
ATOM 4018 C CA . GLU A 1 561 ? 94.004 112.712 97.909 1.00 43.78 587 GLU A CA 1
ATOM 4019 C C . GLU A 1 561 ? 94.069 114.059 97.208 1.00 43.78 587 GLU A C 1
ATOM 4020 O O . GLU A 1 561 ? 94.578 115.015 97.795 1.00 43.78 587 GLU A O 1
ATOM 4026 N N . ARG A 1 562 ? 93.564 114.166 95.992 1.00 42.28 588 ARG A N 1
ATOM 4027 C CA . ARG A 1 562 ? 93.641 115.387 95.213 1.00 42.28 588 ARG A CA 1
ATOM 4028 C C . ARG A 1 562 ? 92.279 116.063 95.162 1.00 42.28 588 ARG A C 1
ATOM 4029 O O . ARG A 1 562 ? 91.320 115.649 95.814 1.00 42.28 588 ARG A O 1
ATOM 4037 N N . ILE A 1 563 ? 92.210 117.126 94.375 1.00 47.15 589 ILE A N 1
ATOM 4038 C CA . ILE A 1 563 ? 90.968 117.824 94.086 1.00 47.15 589 ILE A CA 1
ATOM 4039 C C . ILE A 1 563 ? 90.595 117.527 92.641 1.00 47.15 589 ILE A C 1
ATOM 4040 O O . ILE A 1 563 ? 91.388 117.772 91.724 1.00 47.15 589 ILE A O 1
ATOM 4045 N N . VAL A 1 564 ? 89.393 117.005 92.436 1.00 47.22 590 VAL A N 1
ATOM 4046 C CA . VAL A 1 564 ? 88.885 116.674 91.112 1.00 47.22 590 VAL A CA 1
ATOM 4047 C C . VAL A 1 564 ? 87.786 117.671 90.784 1.00 47.22 590 VAL A C 1
ATOM 4048 O O . VAL A 1 564 ? 86.736 117.684 91.437 1.00 47.22 590 VAL A O 1
ATOM 4052 N N . GLY A 1 565 ? 88.014 118.504 89.775 1.00 51.15 591 GLY A N 1
ATOM 4053 C CA . GLY A 1 565 ? 87.046 119.531 89.434 1.00 51.15 591 GLY A CA 1
ATOM 4054 C C . GLY A 1 565 ? 87.280 120.077 88.045 1.00 51.15 591 GLY A C 1
ATOM 4055 O O . GLY A 1 565 ? 88.313 119.834 87.419 1.00 51.15 591 GLY A O 1
ATOM 4056 N N . TYR A 1 566 ? 86.294 120.824 87.569 1.00 58.36 592 TYR A N 1
ATOM 4057 C CA . TYR A 1 566 ? 86.266 121.345 86.205 1.00 58.36 592 TYR A CA 1
ATOM 4058 C C . TYR A 1 566 ? 87.100 122.611 86.001 1.00 58.36 592 TYR A C 1
ATOM 4059 O O . TYR A 1 566 ? 87.981 122.618 85.133 1.00 58.36 592 TYR A O 1
ATOM 4068 N N . PRO A 1 567 ? 86.875 123.702 86.760 1.00 56.61 593 PRO A N 1
ATOM 4069 C CA . PRO A 1 567 ? 87.476 124.988 86.375 1.00 56.61 593 PRO A CA 1
ATOM 4070 C C . PRO A 1 567 ? 88.958 125.108 86.703 1.00 56.61 593 PRO A C 1
ATOM 4071 O O . PRO A 1 567 ? 89.327 125.580 87.783 1.00 56.61 593 PRO A O 1
ATOM 4075 N N . ALA A 1 568 ? 89.817 124.687 85.778 1.00 54.24 594 ALA A N 1
ATOM 4076 C CA . ALA A 1 568 ? 91.254 124.743 86.011 1.00 54.24 594 ALA A CA 1
ATOM 4077 C C . ALA A 1 568 ? 91.794 126.154 85.811 1.00 54.24 594 ALA A C 1
ATOM 4078 O O . ALA A 1 568 ? 91.462 126.826 84.831 1.00 54.24 594 ALA A O 1
ATOM 4080 N N . ARG A 1 569 ? 92.639 126.593 86.743 1.00 56.87 595 ARG A N 1
ATOM 4081 C CA . ARG A 1 569 ? 93.339 127.867 86.664 1.00 56.87 595 ARG A CA 1
ATOM 4082 C C . ARG A 1 569 ? 94.818 127.636 86.939 1.00 56.87 595 ARG A C 1
ATOM 4083 O O . ARG A 1 569 ? 95.190 126.706 87.656 1.00 56.87 595 ARG A O 1
ATOM 4091 N N . SER A 1 570 ? 95.660 128.489 86.368 1.00 55.03 596 SER A N 1
ATOM 4092 C CA . SER A 1 570 ? 97.103 128.322 86.450 1.00 55.03 596 SER A CA 1
ATOM 4093 C C . SER A 1 570 ? 97.745 129.513 87.147 1.00 55.03 596 SER A C 1
ATOM 4094 O O . SER A 1 570 ? 97.145 130.580 87.296 1.00 55.03 596 SER A O 1
ATOM 4097 N N . HIS A 1 571 ? 98.991 129.319 87.571 1.00 52.79 597 HIS A N 1
ATOM 4098 C CA . HIS A 1 571 ? 99.793 130.373 88.170 1.00 52.79 597 HIS A CA 1
ATOM 4099 C C . HIS A 1 571 ? 101.103 130.501 87.409 1.00 52.79 597 HIS A C 1
ATOM 4100 O O . HIS A 1 571 ? 101.486 129.615 86.641 1.00 52.79 597 HIS A O 1
ATOM 4107 N N . PHE A 1 572 ? 101.794 131.616 87.631 1.00 58.45 598 PHE A N 1
ATOM 4108 C CA . PHE A 1 572 ? 103.043 131.872 86.932 1.00 58.45 598 PHE A CA 1
ATOM 4109 C C . PHE A 1 572 ? 103.841 132.926 87.681 1.00 58.45 598 PHE A C 1
ATOM 4110 O O . PHE A 1 572 ? 103.365 133.523 88.650 1.00 58.45 598 PHE A O 1
ATOM 4118 N N . TRP A 1 573 ? 105.067 133.149 87.215 1.00 63.22 599 TRP A N 1
ATOM 4119 C CA . TRP A 1 573 ? 105.951 134.164 87.771 1.00 63.22 599 TRP A CA 1
ATOM 4120 C C . TRP A 1 573 ? 106.133 135.288 86.763 1.00 63.22 599 TRP A C 1
ATOM 4121 O O . TRP A 1 573 ? 106.519 135.043 85.617 1.00 63.22 599 TRP A O 1
ATOM 4132 N N . ASP A 1 574 ? 105.857 136.515 87.195 1.00 69.92 600 ASP A N 1
ATOM 4133 C CA . ASP A 1 574 ? 105.985 137.701 86.354 1.00 69.92 600 ASP A CA 1
ATOM 4134 C C . ASP A 1 574 ? 107.312 138.371 86.688 1.00 69.92 600 ASP A C 1
ATOM 4135 O O . ASP A 1 574 ? 107.434 139.058 87.705 1.00 69.92 600 ASP A O 1
ATOM 4140 N N . ASN A 1 575 ? 108.310 138.170 85.824 1.00 72.57 601 ASN A N 1
ATOM 4141 C CA . ASN A 1 575 ? 109.614 138.782 86.052 1.00 72.57 601 ASN A CA 1
ATOM 4142 C C . ASN A 1 575 ? 109.555 140.297 85.916 1.00 72.57 601 ASN A C 1
ATOM 4143 O O . ASN A 1 575 ? 110.364 141.003 86.528 1.00 72.57 601 ASN A O 1
ATOM 4148 N N . SER A 1 576 ? 108.612 140.812 85.123 1.00 72.49 602 SER A N 1
ATOM 4149 C CA . SER A 1 576 ? 108.503 142.257 84.953 1.00 72.49 602 SER A CA 1
ATOM 4150 C C . SER A 1 576 ? 108.128 142.947 86.257 1.00 72.49 602 SER A C 1
ATOM 4151 O O . SER A 1 576 ? 108.381 144.146 86.419 1.00 72.49 602 SER A O 1
ATOM 4154 N N . LYS A 1 577 ? 107.525 142.214 87.192 1.00 70.44 603 LYS A N 1
ATOM 4155 C CA . LYS A 1 577 ? 107.203 142.737 88.510 1.00 70.44 603 LYS A CA 1
ATOM 4156 C C . LYS A 1 577 ? 107.828 141.927 89.636 1.00 70.44 603 LYS A C 1
ATOM 4157 O O . LYS A 1 577 ? 107.666 142.295 90.805 1.00 70.44 603 LYS A O 1
ATOM 4163 N N . GLU A 1 578 ? 108.535 140.840 89.318 1.00 73.20 604 GLU A N 1
ATOM 4164 C CA . GLU A 1 578 ? 109.209 139.998 90.307 1.00 73.20 604 GLU A CA 1
ATOM 4165 C C . GLU A 1 578 ? 108.237 139.501 91.377 1.00 73.20 604 GLU A C 1
ATOM 4166 O O . GLU A 1 578 ? 108.517 139.550 92.576 1.00 73.20 604 GLU A O 1
ATOM 4172 N N . ARG A 1 579 ? 107.081 139.013 90.931 1.00 67.13 605 ARG A N 1
ATOM 4173 C CA . ARG A 1 579 ? 106.066 138.503 91.841 1.00 67.13 605 ARG A CA 1
ATOM 4174 C C . ARG A 1 579 ? 105.241 137.441 91.131 1.00 67.13 605 ARG A C 1
ATOM 4175 O O . ARG A 1 579 ? 105.211 137.365 89.901 1.00 67.13 605 ARG A O 1
ATOM 4183 N N . TRP A 1 580 ? 104.566 136.616 91.930 1.00 58.30 606 TRP A N 1
ATOM 4184 C CA . TRP A 1 580 ? 103.704 135.576 91.390 1.00 58.30 606 TRP A CA 1
ATOM 4185 C C . TRP A 1 580 ? 102.476 136.187 90.724 1.00 58.30 606 TRP A C 1
ATOM 4186 O O . TRP A 1 580 ? 102.052 137.302 91.038 1.00 58.30 606 TRP A O 1
ATOM 4197 N N . GLY A 1 581 ? 101.905 135.439 89.793 1.00 60.99 607 GLY A N 1
ATOM 4198 C CA . GLY A 1 581 ? 100.773 135.922 89.027 1.00 60.99 607 GLY A CA 1
ATOM 4199 C C . GLY A 1 581 ? 99.736 134.838 88.838 1.00 60.99 607 GLY A C 1
ATOM 4200 O O . GLY A 1 581 ? 100.057 133.662 88.654 1.00 60.99 607 GLY A O 1
ATOM 4201 N N . TYR A 1 582 ? 98.476 135.255 88.880 1.00 61.55 608 TYR A N 1
ATOM 4202 C CA . TYR A 1 582 ? 97.333 134.362 88.756 1.00 61.55 608 TYR A CA 1
ATOM 4203 C C . TYR A 1 582 ? 96.778 134.462 87.345 1.00 61.55 608 TYR A C 1
ATOM 4204 O O . TYR A 1 582 ? 96.486 135.562 86.866 1.00 61.55 608 TYR A O 1
ATOM 4213 N N . THR A 1 583 ? 96.636 133.321 86.684 1.00 59.74 609 THR A N 1
ATOM 4214 C CA . THR A 1 583 ? 96.099 133.268 85.335 1.00 59.74 609 THR A CA 1
ATOM 4215 C C . THR A 1 583 ? 94.841 132.418 85.319 1.00 59.74 609 THR A C 1
ATOM 4216 O O . THR A 1 583 ? 94.789 131.351 85.936 1.00 59.74 609 THR A O 1
ATOM 4220 N N . SER A 1 584 ? 93.824 132.906 84.617 1.00 63.04 610 SER A N 1
ATOM 4221 C CA . SER A 1 584 ? 92.591 132.167 84.430 1.00 63.04 610 SER A CA 1
ATOM 4222 C C . SER A 1 584 ? 92.276 131.893 82.971 1.00 63.04 610 SER A C 1
ATOM 4223 O O . SER A 1 584 ? 91.291 131.200 82.691 1.00 63.04 610 SER A O 1
ATOM 4226 N N . LYS A 1 585 ? 93.071 132.411 82.040 1.00 65.99 611 LYS A N 1
ATOM 4227 C CA . LYS A 1 585 ? 92.832 132.169 80.629 1.00 65.99 611 LYS A CA 1
ATOM 4228 C C . LYS A 1 585 ? 93.138 130.717 80.279 1.00 65.99 611 LYS A C 1
ATOM 4229 O O . LYS A 1 585 ? 93.783 129.989 81.039 1.00 65.99 611 LYS A O 1
ATOM 4235 N N . TRP A 1 586 ? 92.659 130.296 79.111 1.00 67.47 612 TRP A N 1
ATOM 4236 C CA . TRP A 1 586 ? 92.918 128.940 78.641 1.00 67.47 612 TRP A CA 1
ATOM 4237 C C . TRP A 1 586 ? 94.403 128.791 78.348 1.00 67.47 612 TRP A C 1
ATOM 4238 O O . TRP A 1 586 ? 94.894 129.278 77.325 1.00 67.47 612 TRP A O 1
ATOM 4249 N N . THR A 1 587 ? 95.119 128.123 79.240 1.00 63.81 613 THR A N 1
ATOM 4250 C CA . THR A 1 587 ? 96.540 127.875 79.073 1.00 63.81 613 THR A CA 1
ATOM 4251 C C . THR A 1 587 ? 96.776 126.394 78.821 1.00 63.81 613 THR A C 1
ATOM 4252 O O . THR A 1 587 ? 95.941 125.545 79.140 1.00 63.81 613 THR A O 1
ATOM 4256 N N . ASN A 1 588 ? 97.936 126.092 78.243 1.00 60.50 614 ASN A N 1
ATOM 4257 C CA . ASN A 1 588 ? 98.306 124.709 77.970 1.00 60.50 614 ASN A CA 1
ATOM 4258 C C . ASN A 1 588 ? 98.671 123.938 79.224 1.00 60.50 614 ASN A C 1
ATOM 4259 O O . ASN A 1 588 ? 99.134 122.801 79.108 1.00 60.50 614 ASN A O 1
ATOM 4264 N N . ASP A 1 589 ? 98.501 124.527 80.404 1.00 55.38 615 ASP A N 1
ATOM 4265 C CA . ASP A 1 589 ? 98.822 123.860 81.655 1.00 55.38 615 ASP A CA 1
ATOM 4266 C C . ASP A 1 589 ? 98.045 124.538 82.772 1.00 55.38 615 ASP A C 1
ATOM 4267 O O . ASP A 1 589 ? 97.636 125.696 82.655 1.00 55.38 615 ASP A O 1
ATOM 4272 N N . TYR A 1 590 ? 97.848 123.800 83.860 1.00 53.36 616 TYR A N 1
ATOM 4273 C CA . TYR A 1 590 ? 97.089 124.287 84.998 1.00 53.36 616 TYR A CA 1
ATOM 4274 C C . TYR A 1 590 ? 97.714 123.764 86.281 1.00 53.36 616 TYR A C 1
ATOM 4275 O O . TYR A 1 590 ? 98.399 122.740 86.291 1.00 53.36 616 TYR A O 1
ATOM 4284 N N . SER A 1 591 ? 97.469 124.483 87.370 1.00 51.58 617 SER A N 1
ATOM 4285 C CA . SER A 1 591 ? 97.860 124.014 88.689 1.00 51.58 617 SER A CA 1
ATOM 4286 C C . SER A 1 591 ? 96.800 124.261 89.749 1.00 51.58 617 SER A C 1
ATOM 4287 O O . SER A 1 591 ? 97.039 123.937 90.915 1.00 51.58 617 SER A O 1
ATOM 4290 N N . MET A 1 592 ? 95.652 124.829 89.390 1.00 54.66 618 MET A N 1
ATOM 4291 C CA . MET A 1 592 ? 94.568 125.065 90.331 1.00 54.66 618 MET A CA 1
ATOM 4292 C C . MET A 1 592 ? 93.240 124.741 89.671 1.00 54.66 618 MET A C 1
ATOM 4293 O O . MET A 1 592 ? 92.944 125.248 88.587 1.00 54.66 618 MET A O 1
ATOM 4298 N N . VAL A 1 593 ? 92.441 123.909 90.329 1.00 52.44 619 VAL A N 1
ATOM 4299 C CA . VAL A 1 593 ? 91.048 123.690 89.960 1.00 52.44 619 VAL A CA 1
ATOM 4300 C C . VAL A 1 593 ? 90.197 124.204 91.112 1.00 52.44 619 VAL A C 1
ATOM 4301 O O . VAL A 1 593 ? 90.353 123.764 92.257 1.00 52.44 619 VAL A O 1
ATOM 4305 N N . LEU A 1 594 ? 89.310 125.146 90.815 1.00 54.54 620 LEU A N 1
ATOM 4306 C CA . LEU A 1 594 ? 88.620 125.874 91.864 1.00 54.54 620 LEU A CA 1
ATOM 4307 C C . LEU A 1 594 ? 87.646 124.971 92.613 1.00 54.54 620 LEU A C 1
ATOM 4308 O O . LEU A 1 594 ? 87.171 123.954 92.102 1.00 54.54 620 LEU A O 1
ATOM 4313 N N . THR A 1 595 ? 87.353 125.364 93.848 1.00 56.73 621 THR A N 1
ATOM 4314 C CA . THR A 1 595 ? 86.407 124.653 94.696 1.00 56.73 621 THR A CA 1
ATOM 4315 C C . THR A 1 595 ? 84.960 124.987 94.357 1.00 56.73 621 THR A C 1
ATOM 4316 O O . THR A 1 595 ? 84.048 124.446 94.990 1.00 56.73 621 THR A O 1
ATOM 4320 N N . GLY A 1 596 ? 84.733 125.858 93.372 1.00 61.68 622 GLY A N 1
ATOM 4321 C CA . GLY A 1 596 ? 83.375 126.152 92.952 1.00 61.68 622 GLY A CA 1
ATOM 4322 C C . GLY A 1 596 ? 82.648 124.930 92.425 1.00 61.68 622 GLY A C 1
ATOM 4323 O O . GLY A 1 596 ? 81.436 124.798 92.596 1.00 61.68 622 GLY A O 1
ATOM 4324 N N . ALA A 1 597 ? 83.373 124.031 91.760 1.00 57.71 623 ALA A N 1
ATOM 4325 C CA . ALA A 1 597 ? 82.817 122.740 91.344 1.00 57.71 623 ALA A CA 1
ATOM 4326 C C . ALA A 1 597 ? 83.967 121.733 91.365 1.00 57.71 623 ALA A C 1
ATOM 4327 O O . ALA A 1 597 ? 84.689 121.577 90.378 1.00 57.71 623 ALA A O 1
ATOM 4329 N N . ALA A 1 598 ? 84.128 121.057 92.500 1.00 49.91 624 ALA A N 1
ATOM 4330 C CA . ALA A 1 598 ? 85.248 120.149 92.677 1.00 49.91 624 ALA A CA 1
ATOM 4331 C C . ALA A 1 598 ? 84.916 119.148 93.766 1.00 49.91 624 ALA A C 1
ATOM 4332 O O . ALA A 1 598 ? 84.098 119.418 94.646 1.00 49.91 624 ALA A O 1
ATOM 4334 N N . ILE A 1 599 ? 85.563 117.991 93.696 1.00 44.87 625 ILE A N 1
ATOM 4335 C CA . ILE A 1 599 ? 85.377 116.908 94.652 1.00 44.87 625 ILE A CA 1
ATOM 4336 C C . ILE A 1 599 ? 86.694 116.691 95.378 1.00 44.87 625 ILE A C 1
ATOM 4337 O O . ILE A 1 599 ? 87.741 116.538 94.741 1.00 44.87 625 ILE A O 1
ATOM 4342 N N . TYR A 1 600 ? 86.640 116.676 96.705 1.00 45.08 626 TYR A N 1
ATOM 4343 C CA . TYR A 1 600 ? 87.834 116.528 97.517 1.00 45.08 626 TYR A CA 1
ATOM 4344 C C . TYR A 1 600 ? 87.451 115.872 98.831 1.00 45.08 626 TYR A C 1
ATOM 4345 O O . TYR A 1 600 ? 86.287 115.869 99.230 1.00 45.08 626 TYR A O 1
ATOM 4354 N N . HIS A 1 601 ? 88.447 115.309 99.500 1.00 43.91 627 HIS A N 1
ATOM 4355 C CA . HIS A 1 601 ? 88.208 114.637 100.766 1.00 43.91 627 HIS A CA 1
ATOM 4356 C C . HIS A 1 601 ? 87.810 115.648 101.830 1.00 43.91 627 HIS A C 1
ATOM 4357 O O . HIS A 1 601 ? 88.284 116.787 101.836 1.00 43.91 627 HIS A O 1
ATOM 4364 N N . LYS A 1 602 ? 86.928 115.229 102.738 1.00 48.69 628 LYS A N 1
ATOM 4365 C CA . LYS A 1 602 ? 86.417 116.160 103.736 1.00 48.69 628 LYS A CA 1
ATOM 4366 C C . LYS A 1 602 ? 87.435 116.481 104.820 1.00 48.69 628 LYS A C 1
ATOM 4367 O O . LYS A 1 602 ? 87.168 117.356 105.651 1.00 48.69 628 LYS A O 1
ATOM 4373 N N . TYR A 1 603 ? 88.581 115.798 104.843 1.00 42.57 629 TYR A N 1
ATOM 4374 C CA . TYR A 1 603 ? 89.639 116.173 105.773 1.00 42.57 629 TYR A CA 1
ATOM 4375 C C . TYR A 1 603 ? 90.238 117.528 105.428 1.00 42.57 629 TYR A C 1
ATOM 4376 O O . TYR A 1 603 ? 90.762 118.218 106.312 1.00 42.57 629 TYR A O 1
ATOM 4385 N N . TYR A 1 604 ? 90.177 117.927 104.162 1.00 42.78 630 TYR A N 1
ATOM 4386 C CA . TYR A 1 604 ? 90.682 119.237 103.787 1.00 42.78 630 TYR A CA 1
ATOM 4387 C C . TYR A 1 604 ? 89.854 120.359 104.392 1.00 42.78 630 TYR A C 1
ATOM 4388 O O . TYR A 1 604 ? 90.382 121.455 104.604 1.00 42.78 630 TYR A O 1
ATOM 4397 N N . HIS A 1 605 ? 88.584 120.101 104.709 1.00 45.72 631 HIS A N 1
ATOM 4398 C CA . HIS A 1 605 ? 87.802 121.062 105.477 1.00 45.72 631 HIS A CA 1
ATOM 4399 C C . HIS A 1 605 ? 88.425 121.305 106.845 1.00 45.72 631 HIS A C 1
ATOM 4400 O O . HIS A 1 605 ? 88.621 122.455 107.258 1.00 45.72 631 HIS A O 1
ATOM 4407 N N . TYR A 1 606 ? 88.756 120.229 107.558 1.00 42.95 632 TYR A N 1
ATOM 4408 C CA . TYR A 1 606 ? 89.404 120.379 108.854 1.00 42.95 632 TYR A CA 1
ATOM 4409 C C . TYR A 1 606 ? 90.757 121.058 108.714 1.00 42.95 632 TYR A C 1
ATOM 4410 O O . TYR A 1 606 ? 91.138 121.886 109.553 1.00 42.95 632 TYR A O 1
ATOM 4419 N N . LEU A 1 607 ? 91.503 120.710 107.665 1.00 43.93 633 LEU A N 1
ATOM 4420 C CA . LEU A 1 607 ? 92.809 121.322 107.449 1.00 43.93 633 LEU A CA 1
ATOM 4421 C C . LEU A 1 607 ? 92.685 122.826 107.252 1.00 43.93 633 LEU A C 1
ATOM 4422 O O . LEU A 1 607 ? 93.431 123.605 107.852 1.00 43.93 633 LEU A O 1
ATOM 4427 N N . TYR A 1 608 ? 91.740 123.252 106.420 1.00 47.77 634 TYR A N 1
ATOM 4428 C CA . TYR A 1 608 ? 91.532 124.678 106.210 1.00 47.77 634 TYR A CA 1
ATOM 4429 C C . TYR A 1 608 ? 91.082 125.358 107.492 1.00 47.77 634 TYR A C 1
ATOM 4430 O O . TYR A 1 608 ? 91.504 126.480 107.788 1.00 47.77 634 TYR A O 1
ATOM 4439 N N . SER A 1 609 ? 90.227 124.694 108.268 1.00 45.52 635 SER A N 1
ATOM 4440 C CA . SER A 1 609 ? 89.682 125.328 109.462 1.00 45.52 635 SER A CA 1
ATOM 4441 C C . SER A 1 609 ? 90.739 125.495 110.547 1.00 45.52 635 SER A C 1
ATOM 4442 O O . SER A 1 609 ? 90.714 126.483 111.290 1.00 45.52 635 SER A O 1
ATOM 4445 N N . HIS A 1 610 ? 91.671 124.553 110.664 1.00 44.28 636 HIS A N 1
ATOM 4446 C CA . HIS A 1 610 ? 92.596 124.560 111.791 1.00 44.28 636 HIS A CA 1
ATOM 4447 C C . HIS A 1 610 ? 94.041 124.855 111.416 1.00 44.28 636 HIS A C 1
ATOM 4448 O O . HIS A 1 610 ? 94.672 125.713 112.040 1.00 44.28 636 HIS A O 1
ATOM 4455 N N . TYR A 1 611 ? 94.591 124.159 110.422 1.00 45.02 637 TYR A N 1
ATOM 4456 C CA . TYR A 1 611 ? 96.020 124.253 110.138 1.00 45.02 637 TYR A CA 1
ATOM 4457 C C . TYR A 1 611 ? 96.424 125.655 109.697 1.00 45.02 637 TYR A C 1
ATOM 4458 O O . TYR A 1 611 ? 97.458 126.171 110.133 1.00 45.02 637 TYR A O 1
ATOM 4467 N N . LEU A 1 612 ? 95.633 126.282 108.838 1.00 46.82 638 LEU A N 1
ATOM 4468 C CA . LEU A 1 612 ? 96.009 127.571 108.287 1.00 46.82 638 LEU A CA 1
ATOM 4469 C C . LEU A 1 612 ? 96.006 128.649 109.370 1.00 46.82 638 LEU A C 1
ATOM 4470 O O . LEU A 1 612 ? 95.270 128.551 110.354 1.00 46.82 638 LEU A O 1
ATOM 4475 N N . PRO A 1 613 ? 96.824 129.687 109.211 1.00 51.51 639 PRO A N 1
ATOM 4476 C CA . PRO A 1 613 ? 96.883 130.740 110.225 1.00 51.51 639 PRO A CA 1
ATOM 4477 C C . PRO A 1 613 ? 95.625 131.591 110.220 1.00 51.51 639 PRO A C 1
ATOM 4478 O O . PRO A 1 613 ? 94.896 131.674 109.231 1.00 51.51 639 PRO A O 1
ATOM 4482 N N . ALA A 1 614 ? 95.384 132.238 111.360 1.00 54.90 640 ALA A N 1
ATOM 4483 C CA . ALA A 1 614 ? 94.227 133.115 111.476 1.00 54.90 640 ALA A CA 1
ATOM 4484 C C . ALA A 1 614 ? 94.330 134.314 110.546 1.00 54.90 640 ALA A C 1
ATOM 4485 O O . ALA A 1 614 ? 93.303 134.835 110.104 1.00 54.90 640 ALA A O 1
ATOM 4487 N N . SER A 1 615 ? 95.546 134.766 110.237 1.00 54.20 641 SER A N 1
ATOM 4488 C CA . SER A 1 615 ? 95.709 135.960 109.411 1.00 54.20 641 SER A CA 1
ATOM 4489 C C . SER A 1 615 ? 95.217 135.726 107.987 1.00 54.20 641 SER A C 1
ATOM 4490 O O . SER A 1 615 ? 94.487 136.553 107.427 1.00 54.20 641 SER A O 1
ATOM 4493 N N . LEU A 1 616 ? 95.612 134.604 107.383 1.00 55.63 642 LEU A N 1
ATOM 4494 C CA . LEU A 1 616 ? 95.196 134.307 106.016 1.00 55.63 642 LEU A CA 1
ATOM 4495 C C . LEU A 1 616 ? 93.686 134.139 105.922 1.00 55.63 642 LEU A C 1
ATOM 4496 O O . LEU A 1 616 ? 93.047 134.677 105.011 1.00 55.63 642 LEU A O 1
ATOM 4501 N N . LYS A 1 617 ? 93.096 133.402 106.863 1.00 54.35 643 LYS A N 1
ATOM 4502 C CA . LYS A 1 617 ? 91.654 133.197 106.851 1.00 54.35 643 LYS A CA 1
ATOM 4503 C C . LYS A 1 617 ? 90.909 134.501 107.101 1.00 54.35 643 LYS A C 1
ATOM 4504 O O . LYS A 1 617 ? 89.859 134.747 106.497 1.00 54.35 643 LYS A O 1
ATOM 4510 N N . ASN A 1 618 ? 91.433 135.350 107.988 1.00 57.24 644 ASN A N 1
ATOM 4511 C CA . ASN A 1 618 ? 90.809 136.646 108.229 1.00 57.24 644 ASN A CA 1
ATOM 4512 C C . ASN A 1 618 ? 90.863 137.526 106.989 1.00 57.24 644 ASN A C 1
ATOM 4513 O O . ASN A 1 618 ? 89.892 138.220 106.676 1.00 57.24 644 ASN A O 1
ATOM 4518 N N . MET A 1 619 ? 91.987 137.515 106.271 1.00 59.67 645 MET A N 1
ATOM 4519 C CA . MET A 1 619 ? 92.069 138.279 105.029 1.00 59.67 645 MET A CA 1
ATOM 4520 C C . MET A 1 619 ? 91.100 137.734 103.987 1.00 59.67 645 MET A C 1
ATOM 4521 O O . MET A 1 619 ? 90.475 138.501 103.241 1.00 59.67 645 MET A O 1
ATOM 4526 N N . VAL A 1 620 ? 90.969 136.407 103.921 1.00 59.93 646 VAL A N 1
ATOM 4527 C CA . VAL A 1 620 ? 90.007 135.789 103.013 1.00 59.93 646 VAL A CA 1
ATOM 4528 C C . VAL A 1 620 ? 88.596 136.248 103.346 1.00 59.93 646 VAL A C 1
ATOM 4529 O O . VAL A 1 620 ? 87.810 136.593 102.455 1.00 59.93 646 VAL A O 1
ATOM 4533 N N . ASP A 1 621 ? 88.255 136.266 104.635 1.00 60.49 647 ASP A N 1
ATOM 4534 C CA . ASP A 1 621 ? 86.941 136.740 105.051 1.00 60.49 647 ASP A CA 1
ATOM 4535 C C . ASP A 1 621 ? 86.742 138.209 104.700 1.00 60.49 647 ASP A C 1
ATOM 4536 O O . ASP A 1 621 ? 85.662 138.605 104.246 1.00 60.49 647 ASP A O 1
ATOM 4541 N N . GLN A 1 622 ? 87.770 139.033 104.908 1.00 61.13 648 GLN A N 1
ATOM 4542 C CA . GLN A 1 622 ? 87.639 140.465 104.659 1.00 61.13 648 GLN A CA 1
ATOM 4543 C C . GLN A 1 622 ? 87.419 140.757 103.180 1.00 61.13 648 GLN A C 1
ATOM 4544 O O . GLN A 1 622 ? 86.554 141.563 102.821 1.00 61.13 648 GLN A O 1
ATOM 4550 N N . LEU A 1 623 ? 88.188 140.113 102.303 1.00 63.44 649 LEU A N 1
ATOM 4551 C CA . LEU A 1 623 ? 88.027 140.380 100.878 1.00 63.44 649 LEU A CA 1
ATOM 4552 C C . LEU A 1 623 ? 86.882 139.602 100.247 1.00 63.44 649 LEU A C 1
ATOM 4553 O O . LEU A 1 623 ? 86.507 139.909 99.110 1.00 63.44 649 LEU A O 1
ATOM 4558 N N . ALA A 1 624 ? 86.314 138.623 100.953 1.00 62.71 650 ALA A N 1
ATOM 4559 C CA . ALA A 1 624 ? 85.284 137.744 100.399 1.00 62.71 650 ALA A CA 1
ATOM 4560 C C . ALA A 1 624 ? 85.756 137.097 99.099 1.00 62.71 650 ALA A C 1
ATOM 4561 O O . ALA A 1 624 ? 85.039 137.068 98.097 1.00 62.71 650 ALA A O 1
ATOM 4563 N N . ASN A 1 625 ? 86.982 136.581 99.115 1.00 62.94 651 ASN A N 1
ATOM 4564 C CA . ASN A 1 625 ? 87.582 135.964 97.940 1.00 62.94 651 ASN A CA 1
ATOM 4565 C C . ASN A 1 625 ? 88.698 135.036 98.400 1.00 62.94 651 ASN A C 1
ATOM 4566 O O . ASN A 1 625 ? 88.990 134.928 99.593 1.00 62.94 651 ASN A O 1
ATOM 4571 N N . CYS A 1 626 ? 89.309 134.352 97.434 1.00 62.02 652 CYS A N 1
ATOM 4572 C CA . CYS A 1 626 ? 90.534 133.574 97.591 1.00 62.02 652 CYS A CA 1
ATOM 4573 C C . CYS A 1 626 ? 90.376 132.336 98.462 1.00 62.02 652 CYS A C 1
ATOM 4574 O O . CYS A 1 626 ? 91.377 131.836 98.988 1.00 62.02 652 CYS A O 1
ATOM 4577 N N . GLU A 1 627 ? 89.160 131.822 98.643 1.00 60.97 653 GLU A N 1
ATOM 4578 C CA . GLU A 1 627 ? 89.011 130.585 99.404 1.00 60.97 653 GLU A CA 1
ATOM 4579 C C . GLU A 1 627 ? 89.464 129.376 98.589 1.00 60.97 653 GLU A C 1
ATOM 4580 O O . GLU A 1 627 ? 90.165 128.497 99.106 1.00 60.97 653 GLU A O 1
ATOM 4586 N N . ASP A 1 628 ? 89.091 129.328 97.309 1.00 58.80 654 ASP A N 1
ATOM 4587 C CA . ASP A 1 628 ? 89.479 128.207 96.459 1.00 58.80 654 ASP A CA 1
ATOM 4588 C C . ASP A 1 628 ? 90.982 128.187 96.214 1.00 58.80 654 ASP A C 1
ATOM 4589 O O . ASP A 1 628 ? 91.601 127.115 96.200 1.00 58.80 654 ASP A O 1
ATOM 4594 N N . ILE A 1 629 ? 91.587 129.360 96.012 1.00 55.11 655 ILE A N 1
ATOM 4595 C CA . ILE A 1 629 ? 93.032 129.424 95.817 1.00 55.11 655 ILE A CA 1
ATOM 4596 C C . ILE A 1 629 ? 93.754 128.896 97.046 1.00 55.11 655 ILE A C 1
ATOM 4597 O O . ILE A 1 629 ? 94.713 128.126 96.937 1.00 55.11 655 ILE A O 1
ATOM 4602 N N . LEU A 1 630 ? 93.303 129.294 98.232 1.00 51.60 656 LEU A N 1
ATOM 4603 C CA . LEU A 1 630 ? 93.943 128.829 99.454 1.00 51.60 656 LEU A CA 1
ATOM 4604 C C . LEU A 1 630 ? 93.742 127.333 99.644 1.00 51.60 656 LEU A C 1
ATOM 4605 O O . LEU A 1 630 ? 94.649 126.633 100.111 1.00 51.60 656 LEU A O 1
ATOM 4610 N N . MET A 1 631 ? 92.561 126.821 99.285 1.00 50.42 657 MET A N 1
ATOM 4611 C CA . MET A 1 631 ? 92.329 125.384 99.381 1.00 50.42 657 MET A CA 1
ATOM 4612 C C . MET A 1 631 ? 93.271 124.614 98.466 1.00 50.42 657 MET A C 1
ATOM 4613 O O . MET A 1 631 ? 93.840 123.593 98.865 1.00 50.42 657 MET A O 1
ATOM 4618 N N . ASN A 1 632 ? 93.452 125.091 97.234 1.00 47.40 658 ASN A N 1
ATOM 4619 C CA . ASN A 1 632 ? 94.379 124.432 96.318 1.00 47.40 658 ASN A CA 1
ATOM 4620 C C . ASN A 1 632 ? 95.813 124.534 96.814 1.00 47.40 658 ASN A C 1
ATOM 4621 O O . ASN A 1 632 ? 96.589 123.586 96.671 1.00 47.40 658 ASN A O 1
ATOM 4626 N N . PHE A 1 633 ? 96.190 125.685 97.374 1.00 45.80 659 PHE A N 1
ATOM 4627 C CA . PHE A 1 633 ? 97.504 125.820 97.991 1.00 45.80 659 PHE A CA 1
ATOM 4628 C C . PHE A 1 633 ? 97.712 124.749 99.047 1.00 45.80 659 PHE A C 1
ATOM 4629 O O . PHE A 1 633 ? 98.735 124.059 99.058 1.00 45.80 659 PHE A O 1
ATOM 4637 N N . LEU A 1 634 ? 96.735 124.587 99.935 1.00 43.50 660 LEU A N 1
ATOM 4638 C CA . LEU A 1 634 ? 96.870 123.618 101.012 1.00 43.50 660 LEU A CA 1
ATOM 4639 C C . LEU A 1 634 ? 96.930 122.194 100.474 1.00 43.50 660 LEU A C 1
ATOM 4640 O O . LEU A 1 634 ? 97.719 121.375 100.958 1.00 43.50 660 LEU A O 1
ATOM 4645 N N . VAL A 1 635 ? 96.107 121.880 99.469 1.00 42.90 661 VAL A N 1
ATOM 4646 C CA . VAL A 1 635 ? 96.085 120.524 98.921 1.00 42.90 661 VAL A CA 1
ATOM 4647 C C . VAL A 1 635 ? 97.391 120.205 98.203 1.00 42.90 661 VAL A C 1
ATOM 4648 O O . VAL A 1 635 ? 97.945 119.111 98.353 1.00 42.90 661 VAL A O 1
ATOM 4652 N N . SER A 1 636 ? 97.899 121.142 97.403 1.00 41.02 662 SER A N 1
ATOM 4653 C CA . SER A 1 636 ? 99.167 120.918 96.723 1.00 41.02 662 SER A CA 1
ATOM 4654 C C . SER A 1 636 ? 100.329 120.884 97.704 1.00 41.02 662 SER A C 1
ATOM 4655 O O . SER A 1 636 ? 101.344 120.238 97.434 1.00 41.02 662 SER A O 1
ATOM 4658 N N . ALA A 1 637 ? 100.207 121.572 98.837 1.00 39.07 663 ALA A N 1
ATOM 4659 C CA . ALA A 1 637 ? 101.251 121.503 99.848 1.00 39.07 663 ALA A CA 1
ATOM 4660 C C . ALA A 1 637 ? 101.239 120.162 100.561 1.00 39.07 663 ALA A C 1
ATOM 4661 O O . ALA A 1 637 ? 102.299 119.576 100.807 1.00 39.07 663 ALA A O 1
ATOM 4663 N N . VAL A 1 638 ? 100.053 119.661 100.911 1.00 39.55 664 VAL A N 1
ATOM 4664 C CA . VAL A 1 638 ? 99.977 118.394 101.628 1.00 39.55 664 VAL A CA 1
ATOM 4665 C C . VAL A 1 638 ? 100.335 117.229 100.710 1.00 39.55 664 VAL A C 1
ATOM 4666 O O . VAL A 1 638 ? 101.066 116.316 101.106 1.00 39.55 664 VAL A O 1
ATOM 4670 N N . THR A 1 639 ? 99.861 117.249 99.466 1.00 40.60 665 THR A N 1
ATOM 4671 C CA . THR A 1 639 ? 100.037 116.109 98.576 1.00 40.60 665 THR A CA 1
ATOM 4672 C C . THR A 1 639 ? 101.298 116.181 97.729 1.00 40.60 665 THR A C 1
ATOM 4673 O O . THR A 1 639 ? 101.772 115.137 97.269 1.00 40.60 665 THR A O 1
ATOM 4677 N N . LYS A 1 640 ? 101.849 117.376 97.511 1.00 40.19 666 LYS A N 1
ATOM 4678 C CA . LYS A 1 640 ? 103.007 117.567 96.639 1.00 40.19 666 LYS A CA 1
ATOM 4679 C C . LYS A 1 640 ? 102.733 117.045 95.236 1.00 40.19 666 LYS A C 1
ATOM 4680 O O . LYS A 1 640 ? 103.649 116.629 94.523 1.00 40.19 666 LYS A O 1
ATOM 4686 N N . LEU A 1 641 ? 101.469 117.057 94.837 1.00 39.52 667 LEU A N 1
ATOM 4687 C CA . LEU A 1 641 ? 101.042 116.563 93.542 1.00 39.52 667 LEU A CA 1
ATOM 4688 C C . LEU A 1 641 ? 100.109 117.585 92.919 1.00 39.52 667 LEU A C 1
ATOM 4689 O O . LEU A 1 641 ? 99.420 118.316 93.637 1.00 39.52 667 LEU A O 1
ATOM 4694 N N . PRO A 1 642 ? 100.073 117.667 91.592 1.00 40.65 668 PRO A N 1
ATOM 4695 C CA . PRO A 1 642 ? 99.177 118.620 90.953 1.00 40.65 668 PRO A CA 1
ATOM 4696 C C . PRO A 1 642 ? 97.732 118.177 91.085 1.00 40.65 668 PRO A C 1
ATOM 4697 O O . PRO A 1 642 ? 97.447 116.981 91.263 1.00 40.65 668 PRO A O 1
ATOM 4701 N N . PRO A 1 643 ? 96.785 119.105 91.011 1.00 45.12 669 PRO A N 1
ATOM 4702 C CA . PRO A 1 643 ? 95.374 118.724 91.062 1.00 45.12 669 PRO A CA 1
ATOM 4703 C C . PRO A 1 643 ? 94.925 118.071 89.763 1.00 45.12 669 PRO A C 1
ATOM 4704 O O . PRO A 1 643 ? 95.571 118.184 88.719 1.00 45.12 669 PRO A O 1
ATOM 4708 N N . ILE A 1 644 ? 93.793 117.377 89.842 1.00 46.10 670 ILE A N 1
ATOM 4709 C CA . ILE A 1 644 ? 93.219 116.691 88.692 1.00 46.10 670 ILE A CA 1
ATOM 4710 C C . ILE A 1 644 ? 92.072 117.521 88.142 1.00 46.10 670 ILE A C 1
ATOM 4711 O O . ILE A 1 644 ? 91.142 117.873 88.874 1.00 46.10 670 ILE A O 1
ATOM 4716 N N . LYS A 1 645 ? 92.131 117.833 86.855 1.00 50.85 671 LYS A N 1
ATOM 4717 C CA . LYS A 1 645 ? 91.011 118.421 86.142 1.00 50.85 671 LYS A CA 1
ATOM 4718 C C . LYS A 1 645 ? 90.383 117.364 85.247 1.00 50.85 671 LYS A C 1
ATOM 4719 O O . LYS A 1 645 ? 91.089 116.613 84.567 1.00 50.85 671 LYS A O 1
ATOM 4725 N N . VAL A 1 646 ? 89.057 117.306 85.253 1.00 50.28 672 VAL A N 1
ATOM 4726 C CA . VAL A 1 646 ? 88.321 116.301 84.505 1.00 50.28 672 VAL A CA 1
ATOM 4727 C C . VAL A 1 646 ? 87.441 116.989 83.475 1.00 50.28 672 VAL A C 1
ATOM 4728 O O . VAL A 1 646 ? 87.002 118.127 83.663 1.00 50.28 672 VAL A O 1
ATOM 4732 N N . THR A 1 647 ? 87.202 116.286 82.369 1.00 53.92 673 THR A N 1
ATOM 4733 C CA . THR A 1 647 ? 86.374 116.745 81.257 1.00 53.92 673 THR A CA 1
ATOM 4734 C C . THR A 1 647 ? 86.894 118.034 80.635 1.00 53.92 673 THR A C 1
ATOM 4735 O O . THR A 1 647 ? 87.914 118.582 81.061 1.00 53.92 673 THR A O 1
ATOM 4739 N N . GLN A 1 648 ? 86.188 118.514 79.617 1.00 61.62 674 GLN A N 1
ATOM 4740 C CA . GLN A 1 648 ? 86.569 119.687 78.848 1.00 61.62 674 GLN A CA 1
ATOM 4741 C C . GLN A 1 648 ? 85.823 120.938 79.300 1.00 61.62 674 GLN A C 1
ATOM 4742 O O . GLN A 1 648 ? 85.847 121.956 78.600 1.00 61.62 674 GLN A O 1
ATOM 4748 N N . LYS A 1 649 ? 85.203 120.874 80.479 1.00 65.77 675 LYS A N 1
ATOM 4749 C CA . LYS A 1 649 ? 84.383 122.014 80.968 1.00 65.77 675 LYS A CA 1
ATOM 4750 C C . LYS A 1 649 ? 85.269 123.242 81.169 1.00 65.77 675 LYS A C 1
ATOM 4751 O O . LYS A 1 649 ? 86.161 123.192 82.038 1.00 65.77 675 LYS A O 1
ATOM 4757 N N . LYS A 1 650 ? 85.015 124.302 80.402 1.00 70.61 676 LYS A N 1
ATOM 4758 C CA . LYS A 1 650 ? 85.860 125.518 80.485 1.00 70.61 676 LYS A CA 1
ATOM 4759 C C . LYS A 1 650 ? 85.176 126.581 81.346 1.00 70.61 676 LYS A C 1
ATOM 4760 O O . LYS A 1 650 ? 85.901 127.428 81.903 1.00 70.61 676 LYS A O 1
ATOM 4766 N N . GLN A 1 651 ? 83.845 126.536 81.461 1.00 73.49 677 GLN A N 1
ATOM 4767 C CA . GLN A 1 651 ? 83.085 127.525 82.279 1.00 73.49 677 GLN A CA 1
ATOM 4768 C C . GLN A 1 651 ? 82.007 126.799 83.090 1.00 73.49 677 GLN A C 1
ATOM 4769 O O . GLN A 1 651 ? 81.107 126.216 82.467 1.00 73.49 677 GLN A O 1
ATOM 4775 N N . TYR A 1 652 ? 82.080 126.850 84.424 1.00 72.83 678 TYR A N 1
ATOM 4776 C CA . TYR A 1 652 ? 81.149 126.126 85.279 1.00 72.83 678 TYR A CA 1
ATOM 4777 C C . TYR A 1 652 ? 80.083 127.032 85.885 1.00 72.83 678 TYR A C 1
ATOM 4778 O O . TYR A 1 652 ? 79.322 126.585 86.749 1.00 72.83 678 TYR A O 1
ATOM 4787 N N . LYS A 1 653 ? 80.008 128.286 85.455 1.00 76.90 679 LYS A N 1
ATOM 4788 C CA . LYS A 1 653 ? 79.068 129.262 85.984 1.00 76.90 679 LYS A CA 1
ATOM 4789 C C . LYS A 1 653 ? 78.023 129.589 84.923 1.00 76.90 679 LYS A C 1
ATOM 4790 O O . LYS A 1 653 ? 78.102 129.131 83.780 1.00 76.90 679 LYS A O 1
ATOM 4796 N N . GLU A 1 654 ? 77.037 130.388 85.318 1.00 77.05 680 GLU A N 1
ATOM 4797 C CA . GLU A 1 654 ? 76.000 130.876 84.413 1.00 77.05 680 GLU A CA 1
ATOM 4798 C C . GLU A 1 654 ? 75.244 129.731 83.746 1.00 77.05 680 GLU A C 1
ATOM 4799 O O . GLU A 1 654 ? 74.560 128.955 84.413 1.00 77.05 680 GLU A O 1
ATOM 4805 N N . PRO A 1 669 ? 87.491 143.932 87.533 1.00 72.41 695 PRO A N 1
ATOM 4806 C CA . PRO A 1 669 ? 88.957 143.962 87.577 1.00 72.41 695 PRO A CA 1
ATOM 4807 C C . PRO A 1 669 ? 89.499 143.830 88.996 1.00 72.41 695 PRO A C 1
ATOM 4808 O O . PRO A 1 669 ? 90.630 143.385 89.189 1.00 72.41 695 PRO A O 1
ATOM 4812 N N . ASP A 1 670 ? 88.688 144.220 89.980 1.00 70.80 696 ASP A N 1
ATOM 4813 C CA . ASP A 1 670 ? 89.120 144.126 91.369 1.00 70.80 696 ASP A CA 1
ATOM 4814 C C . ASP A 1 670 ? 89.307 142.677 91.797 1.00 70.80 696 ASP A C 1
ATOM 4815 O O . ASP A 1 670 ? 90.156 142.388 92.647 1.00 70.80 696 ASP A O 1
ATOM 4820 N N . HIS A 1 671 ? 88.533 141.760 91.215 1.00 70.11 697 HIS A N 1
ATOM 4821 C CA . HIS A 1 671 ? 88.635 140.349 91.574 1.00 70.11 697 HIS A CA 1
ATOM 4822 C C . HIS A 1 671 ? 90.036 139.812 91.295 1.00 70.11 697 HIS A C 1
ATOM 4823 O O . HIS A 1 671 ? 90.643 139.144 92.144 1.00 70.11 697 HIS A O 1
ATOM 4830 N N . PHE A 1 672 ? 90.574 140.118 90.112 1.00 68.50 698 PHE A N 1
ATOM 4831 C CA . PHE A 1 672 ? 91.890 139.611 89.738 1.00 68.50 698 PHE A CA 1
ATOM 4832 C C . PHE A 1 672 ? 92.983 140.173 90.635 1.00 68.50 698 PHE A C 1
ATOM 4833 O O . PHE A 1 672 ? 93.905 139.448 91.027 1.00 68.50 698 PHE A O 1
ATOM 4841 N N . ALA A 1 673 ? 92.916 141.468 90.949 1.00 64.83 699 ALA A N 1
ATOM 4842 C CA . ALA A 1 673 ? 93.947 142.072 91.785 1.00 64.83 699 ALA A CA 1
ATOM 4843 C C . ALA A 1 673 ? 93.956 141.455 93.174 1.00 64.83 699 ALA A C 1
ATOM 4844 O O . ALA A 1 673 ? 95.022 141.164 93.730 1.00 64.83 699 ALA A O 1
ATOM 4846 N N . GLN A 1 674 ? 92.772 141.246 93.750 1.00 65.58 700 GLN A N 1
ATOM 4847 C CA . GLN A 1 674 ? 92.691 140.601 95.053 1.00 65.58 700 GLN A CA 1
ATOM 4848 C C . GLN A 1 674 ? 93.222 139.180 94.988 1.00 65.58 700 GLN A C 1
ATOM 4849 O O . GLN A 1 674 ? 93.933 138.738 95.895 1.00 65.58 700 GLN A O 1
ATOM 4855 N N . ARG A 1 675 ? 92.901 138.451 93.916 1.00 64.07 701 ARG A N 1
ATOM 4856 C CA . ARG A 1 675 ? 93.412 137.090 93.780 1.00 64.07 701 ARG A CA 1
ATOM 4857 C C . ARG A 1 675 ? 94.934 137.071 93.699 1.00 64.07 701 ARG A C 1
ATOM 4858 O O . ARG A 1 675 ? 95.585 136.219 94.314 1.00 64.07 701 ARG A O 1
ATOM 4866 N N . GLN A 1 676 ? 95.519 137.997 92.939 1.00 63.23 702 GLN A N 1
ATOM 4867 C CA . GLN A 1 676 ? 96.972 138.021 92.790 1.00 63.23 702 GLN A CA 1
ATOM 4868 C C . GLN A 1 676 ? 97.660 138.408 94.094 1.00 63.23 702 GLN A C 1
ATOM 4869 O O . GLN A 1 676 ? 98.682 137.812 94.471 1.00 63.23 702 GLN A O 1
ATOM 4875 N N . SER A 1 677 ? 97.115 139.399 94.801 1.00 61.35 703 SER A N 1
ATOM 4876 C CA . SER A 1 677 ? 97.652 139.740 96.112 1.00 61.35 703 SER A CA 1
ATOM 4877 C C . SER A 1 677 ? 97.539 138.558 97.062 1.00 61.35 703 SER A C 1
ATOM 4878 O O . SER A 1 677 ? 98.451 138.298 97.855 1.00 61.35 703 SER A O 1
ATOM 4881 N N . CYS A 1 678 ? 96.425 137.826 96.989 1.00 62.51 704 CYS A N 1
ATOM 4882 C CA . CYS A 1 678 ? 96.267 136.623 97.794 1.00 62.51 704 CYS A CA 1
ATOM 4883 C C . CYS A 1 678 ? 97.347 135.607 97.474 1.00 62.51 704 CYS A C 1
ATOM 4884 O O . CYS A 1 678 ? 97.914 134.991 98.380 1.00 62.51 704 CYS A O 1
ATOM 4887 N N . MET A 1 679 ? 97.626 135.400 96.188 1.00 60.83 705 MET A N 1
ATOM 4888 C CA . MET A 1 679 ? 98.637 134.422 95.803 1.00 60.83 705 MET A CA 1
ATOM 4889 C C . MET A 1 679 ? 100.001 134.804 96.349 1.00 60.83 705 MET A C 1
ATOM 4890 O O . MET A 1 679 ? 100.722 133.958 96.890 1.00 60.83 705 MET A O 1
ATOM 4895 N N . ASN A 1 680 ? 100.365 136.083 96.231 1.00 58.87 706 ASN A N 1
ATOM 4896 C CA . ASN A 1 680 ? 101.649 136.528 96.765 1.00 58.87 706 ASN A CA 1
ATOM 4897 C C . ASN A 1 680 ? 101.704 136.370 98.279 1.00 58.87 706 ASN A C 1
ATOM 4898 O O . ASN A 1 680 ? 102.723 135.937 98.829 1.00 58.87 706 ASN A O 1
ATOM 4903 N N . THR A 1 681 ? 100.614 136.711 98.971 1.00 56.94 707 THR A N 1
ATOM 4904 C CA . THR A 1 681 ? 100.584 136.583 100.424 1.00 56.94 707 THR A CA 1
ATOM 4905 C C . THR A 1 681 ? 100.714 135.129 100.854 1.00 56.94 707 THR A C 1
ATOM 4906 O O . THR A 1 681 ? 101.446 134.813 101.802 1.00 56.94 707 THR A O 1
ATOM 4910 N N . PHE A 1 682 ? 100.004 134.230 100.172 1.00 55.51 708 PHE A N 1
ATOM 4911 C CA . PHE A 1 682 ? 100.081 132.814 100.507 1.00 55.51 708 PHE A CA 1
ATOM 4912 C C . PHE A 1 682 ? 101.474 132.273 100.237 1.00 55.51 708 PHE A C 1
ATOM 4913 O O . PHE A 1 682 ? 101.990 131.460 101.010 1.00 55.51 708 PHE A O 1
ATOM 4921 N N . ALA A 1 683 ? 102.096 132.704 99.138 1.00 54.57 709 ALA A N 1
ATOM 4922 C CA . ALA A 1 683 ? 103.464 132.285 98.856 1.00 54.57 709 ALA A CA 1
ATOM 4923 C C . ALA A 1 683 ? 104.417 132.776 99.934 1.00 54.57 709 ALA A C 1
ATOM 4924 O O . ALA A 1 683 ? 105.325 132.046 100.351 1.00 54.57 709 ALA A O 1
ATOM 4926 N N . SER A 1 684 ? 104.228 134.013 100.397 1.00 53.58 710 SER A N 1
ATOM 4927 C CA . SER A 1 684 ? 105.070 134.541 101.464 1.00 53.58 710 SER A CA 1
ATOM 4928 C C . SER A 1 684 ? 104.898 133.743 102.748 1.00 53.58 710 SER A C 1
ATOM 4929 O O . SER A 1 684 ? 105.879 133.453 103.441 1.00 53.58 710 SER A O 1
ATOM 4932 N N . TRP A 1 685 ? 103.660 133.380 103.086 1.00 51.41 711 TRP A N 1
ATOM 4933 C CA . TRP A 1 685 ? 103.437 132.622 104.314 1.00 51.41 711 TRP A CA 1
ATOM 4934 C C . TRP A 1 685 ? 104.002 131.211 104.207 1.00 51.41 711 TRP A C 1
ATOM 4935 O O . TRP A 1 685 ? 104.668 130.729 105.130 1.00 51.41 711 TRP A O 1
ATOM 4946 N N . PHE A 1 686 ? 103.732 130.526 103.096 1.00 50.86 712 PHE A N 1
ATOM 4947 C CA . PHE A 1 686 ? 104.264 129.181 102.908 1.00 50.86 712 PHE A CA 1
ATOM 4948 C C . PHE A 1 686 ? 105.779 129.191 102.798 1.00 50.86 712 PHE A C 1
ATOM 4949 O O . PHE A 1 686 ? 106.433 128.195 103.122 1.00 50.86 712 PHE A O 1
ATOM 4957 N N . GLY A 1 687 ? 106.351 130.305 102.355 1.00 51.66 713 GLY A N 1
ATOM 4958 C CA . GLY A 1 687 ? 107.763 130.379 102.069 1.00 51.66 713 GLY A CA 1
ATOM 4959 C C . GLY A 1 687 ? 108.135 129.975 100.665 1.00 51.66 713 GLY A C 1
ATOM 4960 O O . GLY A 1 687 ? 109.308 130.109 100.290 1.00 51.66 713 GLY A O 1
ATOM 4961 N N . TYR A 1 688 ? 107.181 129.498 99.876 1.00 47.91 714 TYR A N 1
ATOM 4962 C CA . TYR A 1 688 ? 107.433 129.049 98.513 1.00 47.91 714 TYR A CA 1
ATOM 4963 C C . TYR A 1 688 ? 106.088 128.880 97.822 1.00 47.91 714 TYR A C 1
ATOM 4964 O O . TYR A 1 688 ? 105.034 129.191 98.386 1.00 47.91 714 TYR A O 1
ATOM 4973 N N . MET A 1 689 ? 106.131 128.387 96.589 1.00 47.08 715 MET A N 1
ATOM 4974 C CA . MET A 1 689 ? 104.919 128.106 95.840 1.00 47.08 715 MET A CA 1
ATOM 4975 C C . MET A 1 689 ? 104.697 126.605 95.828 1.00 47.08 715 MET A C 1
ATOM 4976 O O . MET A 1 689 ? 105.446 125.885 95.150 1.00 47.08 715 MET A O 1
ATOM 4981 N N . PRO A 1 690 ? 103.702 126.082 96.547 1.00 45.01 716 PRO A N 1
ATOM 4982 C CA . PRO A 1 690 ? 103.470 124.638 96.551 1.00 45.01 716 PRO A CA 1
ATOM 4983 C C . PRO A 1 690 ? 102.661 124.146 95.365 1.00 45.01 716 PRO A C 1
ATOM 4984 O O . PRO A 1 690 ? 102.543 122.928 95.187 1.00 45.01 716 PRO A O 1
ATOM 4988 N N . LEU A 1 691 ? 102.115 125.050 94.560 1.00 47.36 717 LEU A N 1
ATOM 4989 C CA . LEU A 1 691 ? 101.351 124.653 93.390 1.00 47.36 717 LEU A CA 1
ATOM 4990 C C . LEU A 1 691 ? 102.269 124.074 92.321 1.00 47.36 717 LEU A C 1
ATOM 4991 O O . LEU A 1 691 ? 103.359 124.592 92.067 1.00 47.36 717 LEU A O 1
ATOM 4996 N N . ILE A 1 692 ? 101.817 122.992 91.691 1.00 46.31 718 ILE A N 1
ATOM 4997 C CA . ILE A 1 692 ? 102.601 122.248 90.713 1.00 46.31 718 ILE A CA 1
ATOM 4998 C C . ILE A 1 692 ? 101.815 122.176 89.413 1.00 46.31 718 ILE A C 1
ATOM 4999 O O . ILE A 1 692 ? 100.635 121.810 89.418 1.00 46.31 718 ILE A O 1
ATOM 5004 N N . HIS A 1 693 ? 102.464 122.520 88.306 1.00 51.18 719 HIS A N 1
ATOM 5005 C CA . HIS A 1 693 ? 101.801 122.527 87.010 1.00 51.18 719 HIS A CA 1
ATOM 5006 C C . HIS A 1 693 ? 101.495 121.110 86.537 1.00 51.18 719 HIS A C 1
ATOM 5007 O O . HIS A 1 693 ? 102.107 120.135 86.980 1.00 51.18 719 HIS A O 1
ATOM 5014 N N . SER A 1 694 ? 100.532 121.007 85.620 1.00 53.72 720 SER A N 1
ATOM 5015 C CA . SER A 1 694 ? 100.188 119.736 84.991 1.00 53.72 720 SER A CA 1
ATOM 5016 C C . SER A 1 694 ? 99.370 120.025 83.744 1.00 53.72 720 SER A C 1
ATOM 5017 O O . SER A 1 694 ? 98.425 120.818 83.797 1.00 53.72 720 SER A O 1
ATOM 5020 N N . GLN A 1 695 ? 99.721 119.378 82.631 1.00 55.02 721 GLN A N 1
ATOM 5021 C CA . GLN A 1 695 ? 99.078 119.642 81.348 1.00 55.02 721 GLN A CA 1
ATOM 5022 C C . GLN A 1 695 ? 98.327 118.425 80.817 1.00 55.02 721 GLN A C 1
ATOM 5023 O O . GLN A 1 695 ? 98.357 118.143 79.619 1.00 55.02 721 GLN A O 1
ATOM 5029 N N . MET A 1 696 ? 97.654 117.697 81.698 1.00 50.99 722 MET A N 1
ATOM 5030 C CA . MET A 1 696 ? 96.797 116.584 81.327 1.00 50.99 722 MET A CA 1
ATOM 5031 C C . MET A 1 696 ? 95.453 116.700 82.032 1.00 50.99 722 MET A C 1
ATOM 5032 O O . MET A 1 696 ? 95.349 117.278 83.117 1.00 50.99 722 MET A O 1
ATOM 5037 N N . ARG A 1 697 ? 94.421 116.135 81.410 1.00 52.42 723 ARG A N 1
ATOM 5038 C CA . ARG A 1 697 ? 93.098 116.054 82.010 1.00 52.42 723 ARG A CA 1
ATOM 5039 C C . ARG A 1 697 ? 92.570 114.641 81.846 1.00 52.42 723 ARG A C 1
ATOM 5040 O O . ARG A 1 697 ? 92.948 113.934 80.907 1.00 52.42 723 ARG A O 1
ATOM 5048 N N . LEU A 1 698 ? 91.717 114.221 82.772 1.00 51.45 724 LEU A N 1
ATOM 5049 C CA . LEU A 1 698 ? 91.124 112.892 82.739 1.00 51.45 724 LEU A CA 1
ATOM 5050 C C . LEU A 1 698 ? 89.746 112.976 82.103 1.00 51.45 724 LEU A C 1
ATOM 5051 O O . LEU A 1 698 ? 88.798 113.469 82.723 1.00 51.45 724 LEU A O 1
ATOM 5056 N N . ASP A 1 699 ? 89.643 112.496 80.873 1.00 54.48 725 ASP A N 1
ATOM 5057 C CA . ASP A 1 699 ? 88.423 112.481 80.091 1.00 54.48 725 ASP A CA 1
ATOM 5058 C C . ASP A 1 699 ? 87.912 111.054 79.995 1.00 54.48 725 ASP A C 1
ATOM 5059 O O . ASP A 1 699 ? 88.684 110.100 80.145 1.00 54.48 725 ASP A O 1
ATOM 5064 N N . PRO A 1 700 ? 86.615 110.863 79.769 1.00 55.47 726 PRO A N 1
ATOM 5065 C CA . PRO A 1 700 ? 86.094 109.499 79.661 1.00 55.47 726 PRO A CA 1
ATOM 5066 C C . PRO A 1 700 ? 86.660 108.799 78.441 1.00 55.47 726 PRO A C 1
ATOM 5067 O O . PRO A 1 700 ? 86.980 109.425 77.429 1.00 55.47 726 PRO A O 1
ATOM 5071 N N . VAL A 1 701 ? 86.801 107.477 78.555 1.00 54.37 727 VAL A N 1
ATOM 5072 C CA . VAL A 1 701 ? 87.154 106.679 77.393 1.00 54.37 727 VAL A CA 1
ATOM 5073 C C . VAL A 1 701 ? 86.044 106.812 76.362 1.00 54.37 727 VAL A C 1
ATOM 5074 O O . VAL A 1 701 ? 84.855 106.853 76.704 1.00 54.37 727 VAL A O 1
ATOM 5078 N N . LEU A 1 702 ? 86.433 106.907 75.088 1.00 57.92 728 LEU A N 1
ATOM 5079 C CA . LEU A 1 702 ? 85.498 107.102 73.977 1.00 57.92 728 LEU A CA 1
ATOM 5080 C C . LEU A 1 702 ? 84.806 108.462 74.065 1.00 57.92 728 LEU A C 1
ATOM 5081 O O . LEU A 1 702 ? 83.597 108.572 73.861 1.00 57.92 728 LEU A O 1
ATOM 5086 N N . PHE A 1 703 ? 85.575 109.504 74.369 1.00 59.06 729 PHE A N 1
ATOM 5087 C CA . PHE A 1 703 ? 85.063 110.868 74.401 1.00 59.06 729 PHE A CA 1
ATOM 5088 C C . PHE A 1 703 ? 85.355 111.535 73.066 1.00 59.06 729 PHE A C 1
ATOM 5089 O O . PHE A 1 703 ? 86.510 111.579 72.632 1.00 59.06 729 PHE A O 1
ATOM 5097 N N . LYS A 1 704 ? 84.309 112.052 72.420 1.00 66.98 730 LYS A N 1
ATOM 5098 C CA . LYS A 1 704 ? 84.417 112.629 71.079 1.00 66.98 730 LYS A CA 1
ATOM 5099 C C . LYS A 1 704 ? 85.051 111.641 70.105 1.00 66.98 730 LYS A C 1
ATOM 5100 O O . LYS A 1 704 ? 85.731 112.030 69.153 1.00 66.98 730 LYS A O 1
ATOM 5106 N N . ASP A 1 705 ? 84.829 110.353 70.348 1.00 68.78 731 ASP A N 1
ATOM 5107 C CA . ASP A 1 705 ? 85.354 109.287 69.511 1.00 68.78 731 ASP A CA 1
ATOM 5108 C C . ASP A 1 705 ? 84.253 108.784 68.589 1.00 68.78 731 ASP A C 1
ATOM 5109 O O . ASP A 1 705 ? 83.088 108.693 68.987 1.00 68.78 731 ASP A O 1
ATOM 5114 N N . GLN A 1 706 ? 84.627 108.458 67.352 1.00 71.12 732 GLN A N 1
ATOM 5115 C CA . GLN A 1 706 ? 83.660 108.070 66.327 1.00 71.12 732 GLN A CA 1
ATOM 5116 C C . GLN A 1 706 ? 83.166 106.656 66.618 1.00 71.12 732 GLN A C 1
ATOM 5117 O O . GLN A 1 706 ? 83.575 105.671 65.999 1.00 71.12 732 GLN A O 1
ATOM 5123 N N . VAL A 1 707 ? 82.265 106.562 67.591 1.00 69.85 733 VAL A N 1
ATOM 5124 C CA . VAL A 1 707 ? 81.582 105.324 67.940 1.00 69.85 733 VAL A CA 1
ATOM 5125 C C . VAL A 1 707 ? 80.087 105.612 67.978 1.00 69.85 733 VAL A C 1
ATOM 5126 O O . VAL A 1 707 ? 79.664 106.755 68.175 1.00 69.85 733 VAL A O 1
ATOM 5130 N N . SER A 1 708 ? 79.285 104.569 67.764 1.00 69.47 734 SER A N 1
ATOM 5131 C CA . SER A 1 708 ? 77.842 104.701 67.897 1.00 69.47 734 SER A CA 1
ATOM 5132 C C . SER A 1 708 ? 77.487 105.160 69.304 1.00 69.47 734 SER A C 1
ATOM 5133 O O . SER A 1 708 ? 78.007 104.636 70.293 1.00 69.47 734 SER A O 1
ATOM 5136 N N . ILE A 1 709 ? 76.589 106.143 69.388 1.00 67.58 735 ILE A N 1
ATOM 5137 C CA . ILE A 1 709 ? 76.234 106.764 70.653 1.00 67.58 735 ILE A CA 1
ATOM 5138 C C . ILE A 1 709 ? 75.538 105.802 71.607 1.00 67.58 735 ILE A C 1
ATOM 5139 O O . ILE A 1 709 ? 75.350 106.131 72.779 1.00 67.58 735 ILE A O 1
ATOM 5144 N N . LEU A 1 710 ? 75.151 104.619 71.134 1.00 67.29 736 LEU A N 1
ATOM 5145 C CA . LEU A 1 710 ? 74.510 103.627 71.987 1.00 67.29 736 LEU A CA 1
ATOM 5146 C C . LEU A 1 710 ? 75.505 102.817 72.806 1.00 67.29 736 LEU A C 1
ATOM 5147 O O . LEU A 1 710 ? 75.082 101.998 73.629 1.00 67.29 736 LEU A O 1
ATOM 5152 N N . ARG A 1 711 ? 76.804 103.014 72.599 1.00 66.38 737 ARG A N 1
ATOM 5153 C CA . ARG A 1 711 ? 77.821 102.266 73.324 1.00 66.38 737 ARG A CA 1
ATOM 5154 C C . ARG A 1 711 ? 78.490 103.072 74.424 1.00 66.38 737 ARG A C 1
ATOM 5155 O O . ARG A 1 711 ? 78.943 102.487 75.413 1.00 66.38 737 ARG A O 1
ATOM 5163 N N . LYS A 1 712 ? 78.555 104.392 74.281 1.00 64.85 738 LYS A N 1
ATOM 5164 C CA . LYS A 1 712 ? 79.170 105.230 75.295 1.00 64.85 738 LYS A CA 1
ATOM 5165 C C . LYS A 1 712 ? 78.363 105.184 76.587 1.00 64.85 738 LYS A C 1
ATOM 5166 O O . LYS A 1 712 ? 77.151 104.955 76.587 1.00 64.85 738 LYS A O 1
ATOM 5172 N N . LYS A 1 713 ? 79.053 105.407 77.704 1.00 61.73 739 LYS A N 1
ATOM 5173 C CA . LYS A 1 713 ? 78.395 105.486 79.001 1.00 61.73 739 LYS A CA 1
ATOM 5174 C C . LYS A 1 713 ? 78.014 106.913 79.379 1.00 61.73 739 LYS A C 1
ATOM 5175 O O . LYS A 1 713 ? 76.866 107.169 79.753 1.00 61.73 739 LYS A O 1
ATOM 5181 N N . TYR A 1 714 ? 78.951 107.852 79.283 1.00 62.97 740 TYR A N 1
ATOM 5182 C CA . TYR A 1 714 ? 78.684 109.247 79.621 1.00 62.97 740 TYR A CA 1
ATOM 5183 C C . TYR A 1 714 ? 78.340 110.025 78.353 1.00 62.97 740 TYR A C 1
ATOM 5184 O O . TYR A 1 714 ? 79.114 110.834 77.843 1.00 62.97 740 TYR A O 1
ATOM 5193 N N . ARG A 1 715 ? 77.137 109.755 77.845 1.00 72.23 741 ARG A N 1
ATOM 5194 C CA . ARG A 1 715 ? 76.689 110.407 76.619 1.00 72.23 741 ARG A CA 1
ATOM 5195 C C . ARG A 1 715 ? 76.535 111.912 76.791 1.00 72.23 741 ARG A C 1
ATOM 5196 O O . ARG A 1 715 ? 76.949 112.679 75.916 1.00 72.23 741 ARG A O 1
ATOM 5204 N N . ASP A 1 716 ? 75.958 112.353 77.908 1.00 74.15 742 ASP A N 1
ATOM 5205 C CA . ASP A 1 716 ? 75.507 113.732 78.049 1.00 74.15 742 ASP A CA 1
ATOM 5206 C C . ASP A 1 716 ? 76.636 114.723 78.295 1.00 74.15 742 ASP A C 1
ATOM 5207 O O . ASP A 1 716 ? 76.380 115.933 78.283 1.00 74.15 742 ASP A O 1
ATOM 5212 N N . ILE A 1 717 ? 77.866 114.254 78.521 1.00 69.44 743 ILE A N 1
ATOM 5213 C CA . ILE A 1 717 ? 78.975 115.171 78.776 1.00 69.44 743 ILE A CA 1
ATOM 5214 C C . ILE A 1 717 ? 79.213 116.065 77.567 1.00 69.44 743 ILE A C 1
ATOM 5215 O O . ILE A 1 717 ? 79.404 117.280 77.698 1.00 69.44 743 ILE A O 1
ATOM 5220 N N . GLU A 1 718 ? 79.193 115.479 76.368 1.00 73.39 744 GLU A N 1
ATOM 5221 C CA . GLU A 1 718 ? 79.350 116.278 75.157 1.00 73.39 744 GLU A CA 1
ATOM 5222 C C . GLU A 1 718 ? 78.207 117.273 75.004 1.00 73.39 744 GLU A C 1
ATOM 5223 O O . GLU A 1 718 ? 78.421 118.419 74.592 1.00 73.39 744 GLU A O 1
ATOM 5229 N N . ARG A 1 719 ? 76.989 116.855 75.332 1.00 76.83 745 ARG A N 1
ATOM 5230 C CA . ARG A 1 719 ? 75.824 117.725 75.233 1.00 76.83 745 ARG A CA 1
ATOM 5231 C C . ARG A 1 719 ? 75.939 118.905 76.191 1.00 76.83 745 ARG A C 1
ATOM 5232 O O . ARG A 1 719 ? 75.694 118.769 77.389 1.00 76.83 745 ARG A O 1
ATOM 5240 N N . ASP B 2 38 ? 121.994 99.014 135.793 1.00 74.36 82 ASP B N 1
ATOM 5241 C CA . ASP B 2 38 ? 122.392 100.404 135.618 1.00 74.36 82 ASP B CA 1
ATOM 5242 C C . ASP B 2 38 ? 121.601 101.032 134.482 1.00 74.36 82 ASP B C 1
ATOM 5243 O O . ASP B 2 38 ? 121.651 100.560 133.348 1.00 74.36 82 ASP B O 1
ATOM 5248 N N . LEU B 2 39 ? 120.868 102.103 134.792 1.00 72.97 83 LEU B N 1
ATOM 5249 C CA . LEU B 2 39 ? 120.002 102.719 133.792 1.00 72.97 83 LEU B CA 1
ATOM 5250 C C . LEU B 2 39 ? 120.798 103.379 132.674 1.00 72.97 83 LEU B C 1
ATOM 5251 O O . LEU B 2 39 ? 120.331 103.426 131.531 1.00 72.97 83 LEU B O 1
ATOM 5256 N N . SER B 2 40 ? 121.991 103.887 132.973 1.00 70.83 84 SER B N 1
ATOM 5257 C CA . SER B 2 40 ? 122.843 104.502 131.956 1.00 70.83 84 SER B CA 1
ATOM 5258 C C . SER B 2 40 ? 123.650 103.429 131.225 1.00 70.83 84 SER B C 1
ATOM 5259 O O . SER B 2 40 ? 124.861 103.289 131.389 1.00 70.83 84 SER B O 1
ATOM 5262 N N . CYS B 2 41 ? 122.938 102.659 130.401 1.00 72.61 85 CYS B N 1
ATOM 5263 C CA . CYS B 2 41 ? 123.499 101.493 129.714 1.00 72.61 85 CYS B CA 1
ATOM 5264 C C . CYS B 2 41 ? 122.774 101.356 128.376 1.00 72.61 85 CYS B C 1
ATOM 5265 O O . CYS B 2 41 ? 121.696 100.763 128.297 1.00 72.61 85 CYS B O 1
ATOM 5268 N N . ARG B 2 42 ? 123.371 101.917 127.331 1.00 67.19 86 ARG B N 1
ATOM 5269 C CA . ARG B 2 42 ? 122.826 101.886 125.983 1.00 67.19 86 ARG B CA 1
ATOM 5270 C C . ARG B 2 42 ? 123.715 101.045 125.077 1.00 67.19 86 ARG B C 1
ATOM 5271 O O . ARG B 2 42 ? 124.811 100.627 125.454 1.00 67.19 86 ARG B O 1
ATOM 5279 N N . MET B 2 43 ? 123.224 100.806 123.860 1.00 68.74 87 MET B N 1
ATOM 5280 C CA . MET B 2 43 ? 123.920 99.904 122.948 1.00 68.74 87 MET B CA 1
ATOM 5281 C C . MET B 2 43 ? 125.309 100.422 122.600 1.00 68.74 87 MET B C 1
ATOM 5282 O O . MET B 2 43 ? 126.281 99.659 122.601 1.00 68.74 87 MET B O 1
ATOM 5287 N N . HIS B 2 44 ? 125.425 101.721 122.319 1.00 64.02 88 HIS B N 1
ATOM 5288 C CA . HIS B 2 44 ? 126.685 102.294 121.865 1.00 64.02 88 HIS B CA 1
ATOM 5289 C C . HIS B 2 44 ? 127.785 102.226 122.914 1.00 64.02 88 HIS B C 1
ATOM 5290 O O . HIS B 2 44 ? 128.956 102.399 122.565 1.00 64.02 88 HIS B O 1
ATOM 5297 N N . THR B 2 45 ? 127.448 101.987 124.177 1.00 67.04 89 THR B N 1
ATOM 5298 C CA . THR B 2 45 ? 128.442 101.871 125.235 1.00 67.04 89 THR B CA 1
ATOM 5299 C C . THR B 2 45 ? 128.421 100.509 125.907 1.00 67.04 89 THR B C 1
ATOM 5300 O O . THR B 2 45 ? 129.475 99.883 126.066 1.00 67.04 89 THR B O 1
ATOM 5304 N N . CYS B 2 46 ? 127.245 100.028 126.302 1.00 72.42 90 CYS B N 1
ATOM 5305 C CA . CYS B 2 46 ? 127.150 98.757 127.010 1.00 72.42 90 CYS B CA 1
ATOM 5306 C C . CYS B 2 46 ? 127.422 97.569 126.095 1.00 72.42 90 CYS B C 1
ATOM 5307 O O . CYS B 2 46 ? 128.135 96.638 126.483 1.00 72.42 90 CYS B O 1
ATOM 5310 N N . PHE B 2 47 ? 126.862 97.576 124.888 1.00 71.59 91 PHE B N 1
ATOM 5311 C CA . PHE B 2 47 ? 126.942 96.409 124.020 1.00 71.59 91 PHE B CA 1
ATOM 5312 C C . PHE B 2 47 ? 128.332 96.268 123.418 1.00 71.59 91 PHE B C 1
ATOM 5313 O O . PHE B 2 47 ? 129.004 97.260 123.123 1.00 71.59 91 PHE B O 1
ATOM 5321 N N . ASP B 2 48 ? 128.762 95.020 123.234 1.00 72.48 92 ASP B N 1
ATOM 5322 C CA . ASP B 2 48 ? 130.072 94.707 122.670 1.00 72.48 92 ASP B CA 1
ATOM 5323 C C . ASP B 2 48 ? 129.869 94.234 121.236 1.00 72.48 92 ASP B C 1
ATOM 5324 O O . ASP B 2 48 ? 129.557 93.066 120.995 1.00 72.48 92 ASP B O 1
ATOM 5329 N N . VAL B 2 49 ? 130.058 95.147 120.278 1.00 68.59 93 VAL B N 1
ATOM 5330 C CA . VAL B 2 49 ? 129.839 94.828 118.869 1.00 68.59 93 VAL B CA 1
ATOM 5331 C C . VAL B 2 49 ? 131.045 94.187 118.207 1.00 68.59 93 VAL B C 1
ATOM 5332 O O . VAL B 2 49 ? 131.057 94.042 116.978 1.00 68.59 93 VAL B O 1
ATOM 5336 N N . TYR B 2 50 ? 132.068 93.812 118.973 1.00 71.17 94 TYR B N 1
ATOM 5337 C CA . TYR B 2 50 ? 133.163 93.040 118.404 1.00 71.17 94 TYR B CA 1
ATOM 5338 C C . TYR B 2 50 ? 132.785 91.582 118.204 1.00 71.17 94 TYR B C 1
ATOM 5339 O O . TYR B 2 50 ? 133.535 90.844 117.558 1.00 71.17 94 TYR B O 1
ATOM 5348 N N . ARG B 2 51 ? 131.645 91.152 118.743 1.00 74.48 95 ARG B N 1
ATOM 5349 C CA . ARG B 2 51 ? 131.267 89.749 118.650 1.00 74.48 95 ARG B CA 1
ATOM 5350 C C . ARG B 2 51 ? 130.499 89.437 117.373 1.00 74.48 95 ARG B C 1
ATOM 5351 O O . ARG B 2 51 ? 130.704 88.371 116.783 1.00 74.48 95 ARG B O 1
ATOM 5359 N N . CYS B 2 52 ? 129.620 90.336 116.925 1.00 70.99 96 CYS B N 1
ATOM 5360 C CA . CYS B 2 52 ? 128.903 90.150 115.660 1.00 70.99 96 CYS B CA 1
ATOM 5361 C C . CYS B 2 52 ? 129.082 91.414 114.825 1.00 70.99 96 CYS B C 1
ATOM 5362 O O . CYS B 2 52 ? 128.320 92.375 114.952 1.00 70.99 96 CYS B O 1
ATOM 5365 N N . GLY B 2 53 ? 130.090 91.400 113.963 1.00 65.65 97 GLY B N 1
ATOM 5366 C CA . GLY B 2 53 ? 130.346 92.526 113.094 1.00 65.65 97 GLY B CA 1
ATOM 5367 C C . GLY B 2 53 ? 129.465 92.533 111.864 1.00 65.65 97 GLY B C 1
ATOM 5368 O O . GLY B 2 53 ? 128.707 93.479 111.637 1.00 65.65 97 GLY B O 1
ATOM 5369 N N . PHE B 2 54 ? 129.556 91.475 111.064 1.00 61.28 98 PHE B N 1
ATOM 5370 C CA . PHE B 2 54 ? 128.831 91.412 109.806 1.00 61.28 98 PHE B CA 1
ATOM 5371 C C . PHE B 2 54 ? 128.795 89.970 109.326 1.00 61.28 98 PHE B C 1
ATOM 5372 O O . PHE B 2 54 ? 129.793 89.253 109.422 1.00 61.28 98 PHE B O 1
ATOM 5380 N N . ASN B 2 55 ? 127.641 89.556 108.816 1.00 63.96 99 ASN B N 1
ATOM 5381 C CA . ASN B 2 55 ? 127.450 88.233 108.251 1.00 63.96 99 ASN B CA 1
ATOM 5382 C C . ASN B 2 55 ? 126.716 88.371 106.929 1.00 63.96 99 ASN B C 1
ATOM 5383 O O . ASN B 2 55 ? 125.930 89.309 106.751 1.00 63.96 99 ASN B O 1
ATOM 5388 N N . PRO B 2 56 ? 126.960 87.464 105.977 1.00 63.02 100 PRO B N 1
ATOM 5389 C CA . PRO B 2 56 ? 126.205 87.527 104.715 1.00 63.02 100 PRO B CA 1
ATOM 5390 C C . PRO B 2 56 ? 124.707 87.419 104.923 1.00 63.02 100 PRO B C 1
ATOM 5391 O O . PRO B 2 56 ? 123.936 88.109 104.247 1.00 63.02 100 PRO B O 1
ATOM 5395 N N . LYS B 2 57 ? 124.275 86.573 105.852 1.00 63.72 101 LYS B N 1
ATOM 5396 C CA . LYS B 2 57 ? 122.895 86.560 106.311 1.00 63.72 101 LYS B CA 1
ATOM 5397 C C . LYS B 2 57 ? 122.813 87.414 107.568 1.00 63.72 101 LYS B C 1
ATOM 5398 O O . LYS B 2 57 ? 123.470 87.119 108.573 1.00 63.72 101 LYS B O 1
ATOM 5404 N N . ASN B 2 58 ? 122.019 88.481 107.510 1.00 60.99 102 ASN B N 1
ATOM 5405 C CA . ASN B 2 58 ? 121.962 89.453 108.598 1.00 60.99 102 ASN B CA 1
ATOM 5406 C C . ASN B 2 58 ? 121.108 88.922 109.750 1.00 60.99 102 ASN B C 1
ATOM 5407 O O . ASN B 2 58 ? 120.089 89.492 110.136 1.00 60.99 102 ASN B O 1
ATOM 5412 N N . LYS B 2 59 ? 121.559 87.802 110.304 1.00 62.18 103 LYS B N 1
ATOM 5413 C CA . LYS B 2 59 ? 120.914 87.162 111.439 1.00 62.18 103 LYS B CA 1
ATOM 5414 C C . LYS B 2 59 ? 121.947 87.011 112.541 1.00 62.18 103 LYS B C 1
ATOM 5415 O O . LYS B 2 59 ? 122.991 86.386 112.335 1.00 62.18 103 LYS B O 1
ATOM 5421 N N . ILE B 2 60 ? 121.659 87.591 113.703 1.00 64.39 104 ILE B N 1
ATOM 5422 C CA . ILE B 2 60 ? 122.577 87.478 114.820 1.00 64.39 104 ILE B CA 1
ATOM 5423 C C . ILE B 2 60 ? 122.605 86.036 115.313 1.00 64.39 104 ILE B C 1
ATOM 5424 O O . ILE B 2 60 ? 121.686 85.244 115.081 1.00 64.39 104 ILE B O 1
ATOM 5429 N N . LYS B 2 61 ? 123.690 85.689 115.987 1.00 71.21 105 LYS B N 1
ATOM 5430 C CA . LYS B 2 61 ? 123.877 84.358 116.538 1.00 71.21 105 LYS B CA 1
ATOM 5431 C C . LYS B 2 61 ? 123.589 84.373 118.032 1.00 71.21 105 LYS B C 1
ATOM 5432 O O . LYS B 2 61 ? 123.997 85.297 118.743 1.00 71.21 105 LYS B O 1
ATOM 5438 N N . VAL B 2 62 ? 122.883 83.350 118.504 1.00 69.45 106 VAL B N 1
ATOM 5439 C CA . VAL B 2 62 ? 122.509 83.230 119.906 1.00 69.45 106 VAL B CA 1
ATOM 5440 C C . VAL B 2 62 ? 123.080 81.932 120.453 1.00 69.45 106 VAL B C 1
ATOM 5441 O O . VAL B 2 62 ? 122.914 80.870 119.843 1.00 69.45 106 VAL B O 1
ATOM 5445 N N . TYR B 2 63 ? 123.748 82.018 121.596 1.00 74.39 107 TYR B N 1
ATOM 5446 C CA . TYR B 2 63 ? 124.264 80.856 122.297 1.00 74.39 107 TYR B CA 1
ATOM 5447 C C . TYR B 2 63 ? 123.501 80.665 123.600 1.00 74.39 107 TYR B C 1
ATOM 5448 O O . TYR B 2 63 ? 123.162 81.632 124.287 1.00 74.39 107 TYR B O 1
ATOM 5457 N N . ILE B 2 64 ? 123.231 79.408 123.933 1.00 72.80 108 ILE B N 1
ATOM 5458 C CA . ILE B 2 64 ? 122.469 79.051 125.123 1.00 72.80 108 ILE B CA 1
ATOM 5459 C C . ILE B 2 64 ? 123.322 78.123 125.972 1.00 72.80 108 ILE B C 1
ATOM 5460 O O . ILE B 2 64 ? 123.804 77.095 125.482 1.00 72.80 108 ILE B O 1
ATOM 5465 N N . TYR B 2 65 ? 123.504 78.480 127.240 1.00 79.17 109 TYR B N 1
ATOM 5466 C CA . TYR B 2 65 ? 124.213 77.609 128.168 1.00 79.17 109 TYR B CA 1
ATOM 5467 C C . TYR B 2 65 ? 123.389 76.357 128.443 1.00 79.17 109 TYR B C 1
ATOM 5468 O O . TYR B 2 65 ? 122.155 76.396 128.418 1.00 79.17 109 TYR B O 1
ATOM 5477 N N . ALA B 2 66 ? 124.070 75.248 128.703 1.00 83.15 110 ALA B N 1
ATOM 5478 C CA . ALA B 2 66 ? 123.398 73.991 129.012 1.00 83.15 110 ALA B CA 1
ATOM 5479 C C . ALA B 2 66 ? 122.577 74.107 130.293 1.00 83.15 110 ALA B C 1
ATOM 5480 O O . ALA B 2 66 ? 123.122 74.082 131.395 1.00 83.15 110 ALA B O 1
ATOM 5482 N N . ILE B 2 82 ? 113.834 74.674 136.733 1.00 85.44 126 ILE B N 1
ATOM 5483 C CA . ILE B 2 82 ? 113.558 75.285 135.440 1.00 85.44 126 ILE B CA 1
ATOM 5484 C C . ILE B 2 82 ? 112.091 75.108 135.076 1.00 85.44 126 ILE B C 1
ATOM 5485 O O . ILE B 2 82 ? 111.616 73.986 134.904 1.00 85.44 126 ILE B O 1
ATOM 5490 N N . SER B 2 83 ? 111.377 76.222 134.961 1.00 83.63 127 SER B N 1
ATOM 5491 C CA . SER B 2 83 ? 109.966 76.172 134.620 1.00 83.63 127 SER B CA 1
ATOM 5492 C C . SER B 2 83 ? 109.781 75.738 133.169 1.00 83.63 127 SER B C 1
ATOM 5493 O O . SER B 2 83 ? 110.675 75.870 132.330 1.00 83.63 127 SER B O 1
ATOM 5496 N N . ARG B 2 84 ? 108.593 75.205 132.881 1.00 80.97 128 ARG B N 1
ATOM 5497 C CA . ARG B 2 84 ? 108.311 74.715 131.537 1.00 80.97 128 ARG B CA 1
ATOM 5498 C C . ARG B 2 84 ? 108.229 75.849 130.526 1.00 80.97 128 ARG B C 1
ATOM 5499 O O . ARG B 2 84 ? 108.542 75.647 129.348 1.00 80.97 128 ARG B O 1
ATOM 5507 N N . GLU B 2 85 ? 107.807 77.037 130.957 1.00 80.84 129 GLU B N 1
ATOM 5508 C CA . GLU B 2 85 ? 107.768 78.173 130.043 1.00 80.84 129 GLU B CA 1
ATOM 5509 C C . GLU B 2 85 ? 109.165 78.532 129.557 1.00 80.84 129 GLU B C 1
ATOM 5510 O O . GLU B 2 85 ? 109.372 78.787 128.364 1.00 80.84 129 GLU B O 1
ATOM 5516 N N . TYR B 2 86 ? 110.145 78.546 130.464 1.00 82.42 130 TYR B N 1
ATOM 5517 C CA . TYR B 2 86 ? 111.510 78.848 130.052 1.00 82.42 130 TYR B CA 1
ATOM 5518 C C . TYR B 2 86 ? 112.102 77.723 129.213 1.00 82.42 130 TYR B C 1
ATOM 5519 O O . TYR B 2 86 ? 112.903 77.983 128.308 1.00 82.42 130 TYR B O 1
ATOM 5528 N N . ASN B 2 87 ? 111.721 76.475 129.493 1.00 78.77 131 ASN B N 1
ATOM 5529 C CA . ASN B 2 87 ? 112.140 75.368 128.642 1.00 78.77 131 ASN B CA 1
ATOM 5530 C C . ASN B 2 87 ? 111.608 75.546 127.227 1.00 78.77 131 ASN B C 1
ATOM 5531 O O . ASN B 2 87 ? 112.325 75.322 126.247 1.00 78.77 131 ASN B O 1
ATOM 5536 N N . GLU B 2 88 ? 110.346 75.960 127.105 1.00 76.24 132 GLU B N 1
ATOM 5537 C CA . GLU B 2 88 ? 109.773 76.218 125.789 1.00 76.24 132 GLU B CA 1
ATOM 5538 C C . GLU B 2 88 ? 110.479 77.375 125.099 1.00 76.24 132 GLU B C 1
ATOM 5539 O O . GLU B 2 88 ? 110.713 77.331 123.887 1.00 76.24 132 GLU B O 1
ATOM 5545 N N . LEU B 2 89 ? 110.816 78.421 125.853 1.00 77.08 133 LEU B N 1
ATOM 5546 C CA . LEU B 2 89 ? 111.542 79.551 125.279 1.00 77.08 133 LEU B CA 1
ATOM 5547 C C . LEU B 2 89 ? 112.899 79.113 124.739 1.00 77.08 133 LEU B C 1
ATOM 5548 O O . LEU B 2 89 ? 113.293 79.484 123.626 1.00 77.08 133 LEU B O 1
ATOM 5553 N N . LEU B 2 90 ? 113.625 78.308 125.517 1.00 77.83 134 LEU B N 1
ATOM 5554 C CA . LEU B 2 90 ? 114.925 77.820 125.072 1.00 77.83 134 LEU B CA 1
ATOM 5555 C C . LEU B 2 90 ? 114.790 76.910 123.858 1.00 77.83 134 LEU B C 1
ATOM 5556 O O . LEU B 2 90 ? 115.621 76.959 122.945 1.00 77.83 134 LEU B O 1
ATOM 5561 N N . MET B 2 91 ? 113.758 76.063 123.834 1.00 74.61 135 MET B N 1
ATOM 5562 C CA . MET B 2 91 ? 113.528 75.215 122.669 1.00 74.61 135 MET B CA 1
ATOM 5563 C C . MET B 2 91 ? 113.237 76.051 121.433 1.00 74.61 135 MET B C 1
ATOM 5564 O O . MET B 2 91 ? 113.723 75.747 120.338 1.00 74.61 135 MET B O 1
ATOM 5569 N N . ALA B 2 92 ? 112.439 77.106 121.589 1.00 72.25 136 ALA B N 1
ATOM 5570 C CA . ALA B 2 92 ? 112.125 77.978 120.466 1.00 72.25 136 ALA B CA 1
ATOM 5571 C C . ALA B 2 92 ? 113.369 78.685 119.955 1.00 72.25 136 ALA B C 1
ATOM 5572 O O . ALA B 2 92 ? 113.538 78.859 118.743 1.00 72.25 136 ALA B O 1
ATOM 5574 N N . ILE B 2 93 ? 114.245 79.114 120.865 1.00 72.57 137 ILE B N 1
ATOM 5575 C CA . ILE B 2 93 ? 115.479 79.768 120.442 1.00 72.57 137 ILE B CA 1
ATOM 5576 C C . ILE B 2 93 ? 116.405 78.771 119.756 1.00 72.57 137 ILE B C 1
ATOM 5577 O O . ILE B 2 93 ? 117.085 79.105 118.777 1.00 72.57 137 ILE B O 1
ATOM 5582 N N . SER B 2 94 ? 116.441 77.530 120.250 1.00 72.05 138 SER B N 1
ATOM 5583 C CA . SER B 2 94 ? 117.359 76.530 119.714 1.00 72.05 138 SER B CA 1
ATOM 5584 C C . SER B 2 94 ? 117.012 76.137 118.286 1.00 72.05 138 SER B C 1
ATOM 5585 O O . SER B 2 94 ? 117.914 75.932 117.467 1.00 72.05 138 SER B O 1
ATOM 5588 N N . ASP B 2 95 ? 115.730 76.021 117.967 1.00 69.52 139 ASP B N 1
ATOM 5589 C CA . ASP B 2 95 ? 115.304 75.605 116.640 1.00 69.52 139 ASP B CA 1
ATOM 5590 C C . ASP B 2 95 ? 115.330 76.738 115.625 1.00 69.52 139 ASP B C 1
ATOM 5591 O O . ASP B 2 95 ? 115.073 76.496 114.443 1.00 69.52 139 ASP B O 1
ATOM 5596 N N . SER B 2 96 ? 115.624 77.958 116.053 1.00 68.53 140 SER B N 1
ATOM 5597 C CA . SER B 2 96 ? 115.654 79.091 115.148 1.00 68.53 140 SER B CA 1
ATOM 5598 C C . SER B 2 96 ? 117.016 79.196 114.468 1.00 68.53 140 SER B C 1
ATOM 5599 O O . SER B 2 96 ? 117.974 78.502 114.816 1.00 68.53 140 SER B O 1
ATOM 5602 N N . ASP B 2 97 ? 117.095 80.083 113.475 1.00 67.39 141 ASP B N 1
ATOM 5603 C CA . ASP B 2 97 ? 118.353 80.287 112.769 1.00 67.39 141 ASP B CA 1
ATOM 5604 C C . ASP B 2 97 ? 119.390 80.998 113.624 1.00 67.39 141 ASP B C 1
ATOM 5605 O O . ASP B 2 97 ? 120.584 80.922 113.317 1.00 67.39 141 ASP B O 1
ATOM 5610 N N . TYR B 2 98 ? 118.967 81.682 114.684 1.00 65.22 142 TYR B N 1
ATOM 5611 C CA . TYR B 2 98 ? 119.900 82.403 115.536 1.00 65.22 142 TYR B CA 1
ATOM 5612 C C . TYR B 2 98 ? 120.769 81.479 116.373 1.00 65.22 142 TYR B C 1
ATOM 5613 O O . TYR B 2 98 ? 121.761 81.941 116.944 1.00 65.22 142 TYR B O 1
ATOM 5622 N N . TYR B 2 99 ? 120.423 80.200 116.466 1.00 71.70 143 TYR B N 1
ATOM 5623 C CA . TYR B 2 99 ? 121.148 79.296 117.345 1.00 71.70 143 TYR B CA 1
ATOM 5624 C C . TYR B 2 99 ? 122.510 78.941 116.762 1.00 71.70 143 TYR B C 1
ATOM 5625 O O . TYR B 2 99 ? 122.634 78.611 115.580 1.00 71.70 143 TYR B O 1
ATOM 5634 N N . THR B 2 100 ? 123.537 79.018 117.606 1.00 73.56 144 THR B N 1
ATOM 5635 C CA . THR B 2 100 ? 124.885 78.604 117.252 1.00 73.56 144 THR B CA 1
ATOM 5636 C C . THR B 2 100 ? 125.497 77.858 118.428 1.00 73.56 144 THR B C 1
ATOM 5637 O O . THR B 2 100 ? 125.089 78.031 119.578 1.00 73.56 144 THR B O 1
ATOM 5641 N N . ASP B 2 101 ? 126.485 77.019 118.125 1.00 79.97 145 ASP B N 1
ATOM 5642 C CA . ASP B 2 101 ? 127.147 76.207 119.137 1.00 79.97 145 ASP B CA 1
ATOM 5643 C C . ASP B 2 101 ? 128.483 76.774 119.594 1.00 79.97 145 ASP B C 1
ATOM 5644 O O . ASP B 2 101 ? 128.878 76.546 120.741 1.00 79.97 145 ASP B O 1
ATOM 5649 N N . ASP B 2 102 ? 129.191 77.496 118.731 1.00 80.50 146 ASP B N 1
ATOM 5650 C CA . ASP B 2 102 ? 130.494 78.042 119.087 1.00 80.50 146 ASP B CA 1
ATOM 5651 C C . ASP B 2 102 ? 130.302 79.272 119.965 1.00 80.50 146 ASP B C 1
ATOM 5652 O O . ASP B 2 102 ? 129.648 80.238 119.557 1.00 80.50 146 ASP B O 1
ATOM 5657 N N . ILE B 2 103 ? 130.876 79.234 121.168 1.00 79.39 147 ILE B N 1
ATOM 5658 C CA . ILE B 2 103 ? 130.754 80.361 122.086 1.00 79.39 147 ILE B CA 1
ATOM 5659 C C . ILE B 2 103 ? 131.447 81.589 121.515 1.00 79.39 147 ILE B C 1
ATOM 5660 O O . ILE B 2 103 ? 130.969 82.720 121.666 1.00 79.39 147 ILE B O 1
ATOM 5665 N N . ASN B 2 104 ? 132.580 81.385 120.840 1.00 80.42 148 ASN B N 1
ATOM 5666 C CA . ASN B 2 104 ? 133.357 82.508 120.330 1.00 80.42 148 ASN B CA 1
ATOM 5667 C C . ASN B 2 104 ? 132.588 83.290 119.273 1.00 80.42 148 ASN B C 1
ATOM 5668 O O . ASN B 2 104 ? 132.649 84.524 119.242 1.00 80.42 148 ASN B O 1
ATOM 5673 N N . ARG B 2 105 ? 131.860 82.596 118.399 1.00 79.30 149 ARG B N 1
ATOM 5674 C CA . ARG B 2 105 ? 131.167 83.262 117.304 1.00 79.30 149 ARG B CA 1
ATOM 5675 C C . ARG B 2 105 ? 129.802 83.813 117.697 1.00 79.30 149 ARG B C 1
ATOM 5676 O O . ARG B 2 105 ? 129.170 84.489 116.878 1.00 79.30 149 ARG B O 1
ATOM 5684 N N . ALA B 2 106 ? 129.333 83.549 118.913 1.00 76.14 150 ALA B N 1
ATOM 5685 C CA . ALA B 2 106 ? 128.036 84.044 119.348 1.00 76.14 150 ALA B CA 1
ATOM 5686 C C . ALA B 2 106 ? 128.104 85.520 119.710 1.00 76.14 150 ALA B C 1
ATOM 5687 O O . ALA B 2 106 ? 129.160 86.047 120.070 1.00 76.14 150 ALA B O 1
ATOM 5689 N N . CYS B 2 107 ? 126.957 86.191 119.611 1.00 75.95 151 CYS B N 1
ATOM 5690 C CA . CYS B 2 107 ? 126.841 87.586 120.010 1.00 75.95 151 CYS B CA 1
ATOM 5691 C C . CYS B 2 107 ? 125.899 87.809 121.177 1.00 75.95 151 CYS B C 1
ATOM 5692 O O . CYS B 2 107 ? 126.060 88.793 121.902 1.00 75.95 151 CYS B O 1
ATOM 5695 N N . LEU B 2 108 ? 124.923 86.932 121.374 1.00 70.77 152 LEU B N 1
ATOM 5696 C CA . LEU B 2 108 ? 123.996 87.027 122.488 1.00 70.77 152 LEU B CA 1
ATOM 5697 C C . LEU B 2 108 ? 124.041 85.743 123.297 1.00 70.77 152 LEU B C 1
ATOM 5698 O O . LEU B 2 108 ? 124.093 84.646 122.735 1.00 70.77 152 LEU B O 1
ATOM 5703 N N . PHE B 2 109 ? 124.027 85.885 124.616 1.00 74.49 153 PHE B N 1
ATOM 5704 C CA . PHE B 2 109 ? 124.040 84.755 125.532 1.00 74.49 153 PHE B CA 1
ATOM 5705 C C . PHE B 2 109 ? 122.748 84.750 126.335 1.00 74.49 153 PHE B C 1
ATOM 5706 O O . PHE B 2 109 ? 122.427 85.734 127.009 1.00 74.49 153 PHE B O 1
ATOM 5714 N N . VAL B 2 110 ? 122.015 83.645 126.261 1.00 72.61 154 VAL B N 1
ATOM 5715 C CA . VAL B 2 110 ? 120.749 83.499 126.971 1.00 72.61 154 VAL B CA 1
ATOM 5716 C C . VAL B 2 110 ? 120.923 82.419 128.030 1.00 72.61 154 VAL B C 1
ATOM 5717 O O . VAL B 2 110 ? 120.963 81.227 127.695 1.00 72.61 154 VAL B O 1
ATOM 5721 N N . PRO B 2 111 ? 121.042 82.779 129.301 1.00 76.18 155 PRO B N 1
ATOM 5722 C CA . PRO B 2 111 ? 121.265 81.764 130.332 1.00 76.18 155 PRO B CA 1
ATOM 5723 C C . PRO B 2 111 ? 120.060 80.856 130.502 1.00 76.18 155 PRO B C 1
ATOM 5724 O O . PRO B 2 111 ? 118.916 81.246 130.259 1.00 76.18 155 PRO B O 1
ATOM 5728 N N . SER B 2 112 ? 120.335 79.623 130.919 1.00 78.54 156 SER B N 1
ATOM 5729 C CA . SER B 2 112 ? 119.287 78.635 131.161 1.00 78.54 156 SER B CA 1
ATOM 5730 C C . SER B 2 112 ? 118.845 78.676 132.623 1.00 78.54 156 SER B C 1
ATOM 5731 O O . SER B 2 112 ? 118.898 77.688 133.353 1.00 78.54 156 SER B O 1
ATOM 5734 N N . ILE B 2 113 ? 118.396 79.857 133.042 1.00 84.16 157 ILE B N 1
ATOM 5735 C CA . ILE B 2 113 ? 117.931 80.088 134.404 1.00 84.16 157 ILE B CA 1
ATOM 5736 C C . ILE B 2 113 ? 116.557 80.737 134.349 1.00 84.16 157 ILE B C 1
ATOM 5737 O O . ILE B 2 113 ? 116.302 81.608 133.511 1.00 84.16 157 ILE B O 1
ATOM 5742 N N . ASP B 2 114 ? 115.669 80.304 135.241 1.00 88.06 158 ASP B N 1
ATOM 5743 C CA . ASP B 2 114 ? 114.301 80.808 135.269 1.00 88.06 158 ASP B CA 1
ATOM 5744 C C . ASP B 2 114 ? 114.280 82.180 135.927 1.00 88.06 158 ASP B C 1
ATOM 5745 O O . ASP B 2 114 ? 114.511 82.304 137.134 1.00 88.06 158 ASP B O 1
ATOM 5750 N N . VAL B 2 115 ? 114.004 83.215 135.136 1.00 86.97 159 VAL B N 1
ATOM 5751 C CA . VAL B 2 115 ? 113.851 84.572 135.642 1.00 86.97 159 VAL B CA 1
ATOM 5752 C C . VAL B 2 115 ? 112.480 85.154 135.340 1.00 86.97 159 VAL B C 1
ATOM 5753 O O . VAL B 2 115 ? 112.228 86.317 135.670 1.00 86.97 159 VAL B O 1
ATOM 5757 N N . LEU B 2 116 ? 111.588 84.383 134.713 1.00 86.69 160 LEU B N 1
ATOM 5758 C CA . LEU B 2 116 ? 110.256 84.887 134.400 1.00 86.69 160 LEU B CA 1
ATOM 5759 C C . LEU B 2 116 ? 109.445 85.146 135.664 1.00 86.69 160 LEU B C 1
ATOM 5760 O O . LEU B 2 116 ? 108.716 86.141 135.747 1.00 86.69 160 LEU B O 1
ATOM 5765 N N . ASN B 2 117 ? 109.553 84.268 136.655 1.00 92.68 161 ASN B N 1
ATOM 5766 C CA . ASN B 2 117 ? 108.780 84.377 137.885 1.00 92.68 161 ASN B CA 1
ATOM 5767 C C . ASN B 2 117 ? 109.672 84.947 138.982 1.00 92.68 161 ASN B C 1
ATOM 5768 O O . ASN B 2 117 ? 110.747 84.404 139.259 1.00 92.68 161 ASN B O 1
ATOM 5773 N N . GLN B 2 118 ? 109.223 86.037 139.602 1.00 92.79 162 GLN B N 1
ATOM 5774 C CA . GLN B 2 118 ? 109.964 86.678 140.677 1.00 92.79 162 GLN B CA 1
ATOM 5775 C C . GLN B 2 118 ? 109.376 86.401 142.053 1.00 92.79 162 GLN B C 1
ATOM 5776 O O . GLN B 2 118 ? 110.034 86.686 143.059 1.00 92.79 162 GLN B O 1
ATOM 5782 N N . ASN B 2 119 ? 108.162 85.851 142.123 1.00 94.75 163 ASN B N 1
ATOM 5783 C CA . ASN B 2 119 ? 107.585 85.508 143.418 1.00 94.75 163 ASN B CA 1
ATOM 5784 C C . ASN B 2 119 ? 108.366 84.394 144.103 1.00 94.75 163 ASN B C 1
ATOM 5785 O O . ASN B 2 119 ? 108.411 84.339 145.337 1.00 94.75 163 ASN B O 1
ATOM 5790 N N . THR B 2 120 ? 108.985 83.506 143.327 1.00 98.38 164 THR B N 1
ATOM 5791 C CA . THR B 2 120 ? 109.811 82.440 143.882 1.00 98.38 164 THR B CA 1
ATOM 5792 C C . THR B 2 120 ? 111.206 82.492 143.273 1.00 98.38 164 THR B C 1
ATOM 5793 O O . THR B 2 120 ? 111.730 81.472 142.813 1.00 98.38 164 THR B O 1
ATOM 5797 N N . LEU B 2 121 ? 111.813 83.677 143.267 1.00 99.96 165 LEU B N 1
ATOM 5798 C CA . LEU B 2 121 ? 113.074 83.888 142.567 1.00 99.96 165 LEU B CA 1
ATOM 5799 C C . LEU B 2 121 ? 114.298 83.570 143.420 1.00 99.96 165 LEU B C 1
ATOM 5800 O O . LEU B 2 121 ? 115.250 82.965 142.916 1.00 99.96 165 LEU B O 1
ATOM 5805 N N . ARG B 2 122 ? 114.296 83.957 144.700 1.00 100.47 166 ARG B N 1
ATOM 5806 C CA . ARG B 2 122 ? 115.488 83.898 145.550 1.00 100.47 166 ARG B CA 1
ATOM 5807 C C . ARG B 2 122 ? 116.623 84.712 144.919 1.00 100.47 166 ARG B C 1
ATOM 5808 O O . ARG B 2 122 ? 117.648 84.188 144.481 1.00 100.47 166 ARG B O 1
ATOM 5816 N N . ILE B 2 123 ? 116.386 86.027 144.890 1.00 101.91 167 ILE B N 1
ATOM 5817 C CA . ILE B 2 123 ? 117.156 86.938 144.043 1.00 101.91 167 ILE B CA 1
ATOM 5818 C C . ILE B 2 123 ? 118.652 86.816 144.306 1.00 101.91 167 ILE B C 1
ATOM 5819 O O . ILE B 2 123 ? 119.467 86.891 143.377 1.00 101.91 167 ILE B O 1
ATOM 5824 N N . LYS B 2 124 ? 119.042 86.637 145.570 1.00 100.86 168 LYS B N 1
ATOM 5825 C CA . LYS B 2 124 ? 120.460 86.508 145.889 1.00 100.86 168 LYS B CA 1
ATOM 5826 C C . LYS B 2 124 ? 121.069 85.289 145.205 1.00 100.86 168 LYS B C 1
ATOM 5827 O O . LYS B 2 124 ? 122.141 85.374 144.591 1.00 100.86 168 LYS B O 1
ATOM 5833 N N . GLU B 2 125 ? 120.388 84.144 145.289 1.00 100.23 169 GLU B N 1
ATOM 5834 C CA . GLU B 2 125 ? 120.908 82.928 144.674 1.00 100.23 169 GLU B CA 1
ATOM 5835 C C . GLU B 2 125 ? 120.966 83.055 143.157 1.00 100.23 169 GLU B C 1
ATOM 5836 O O . GLU B 2 125 ? 121.925 82.598 142.525 1.00 100.23 169 GLU B O 1
ATOM 5842 N N . THR B 2 126 ? 119.945 83.667 142.552 1.00 100.82 170 THR B N 1
ATOM 5843 C CA . THR B 2 126 ? 119.951 83.848 141.104 1.00 100.82 170 THR B CA 1
ATOM 5844 C C . THR B 2 126 ? 121.083 84.767 140.666 1.00 100.82 170 THR B C 1
ATOM 5845 O O . THR B 2 126 ? 121.734 84.514 139.647 1.00 100.82 170 THR B O 1
ATOM 5849 N N . ALA B 2 127 ? 121.325 85.846 141.414 1.00 98.53 171 ALA B N 1
ATOM 5850 C CA . ALA B 2 127 ? 122.436 86.732 141.084 1.00 98.53 171 ALA B CA 1
ATOM 5851 C C . ALA B 2 127 ? 123.771 86.009 141.214 1.00 98.53 171 ALA B C 1
ATOM 5852 O O . ALA B 2 127 ? 124.670 86.180 140.378 1.00 98.53 171 ALA B O 1
ATOM 5854 N N . GLN B 2 128 ? 123.917 85.192 142.260 1.00 100.36 172 GLN B N 1
ATOM 5855 C CA . GLN B 2 128 ? 125.145 84.422 142.421 1.00 100.36 172 GLN B CA 1
ATOM 5856 C C . GLN B 2 128 ? 125.337 83.448 141.266 1.00 100.36 172 GLN B C 1
ATOM 5857 O O . GLN B 2 128 ? 126.454 83.281 140.770 1.00 100.36 172 GLN B O 1
ATOM 5863 N N . ALA B 2 129 ? 124.257 82.804 140.815 1.00 97.08 173 ALA B N 1
ATOM 5864 C CA . ALA B 2 129 ? 124.353 81.907 139.665 1.00 97.08 173 ALA B CA 1
ATOM 5865 C C . ALA B 2 129 ? 124.715 82.665 138.390 1.00 97.08 173 ALA B C 1
ATOM 5866 O O . ALA B 2 129 ? 125.522 82.186 137.583 1.00 97.08 173 ALA B O 1
ATOM 5868 N N . MET B 2 130 ? 124.125 83.848 138.193 1.00 95.47 174 MET B N 1
ATOM 5869 C CA . MET B 2 130 ? 124.446 84.659 137.022 1.00 95.47 174 MET B CA 1
ATOM 5870 C C . MET B 2 130 ? 125.921 85.028 137.003 1.00 95.47 174 MET B C 1
ATOM 5871 O O . MET B 2 130 ? 126.563 85.000 135.947 1.00 95.47 174 MET B O 1
ATOM 5876 N N . ALA B 2 131 ? 126.472 85.389 138.164 1.00 97.30 175 ALA B N 1
ATOM 5877 C CA . ALA B 2 131 ? 127.910 85.623 138.249 1.00 97.30 175 ALA B CA 1
ATOM 5878 C C . ALA B 2 131 ? 128.694 84.341 137.985 1.00 97.30 175 ALA B C 1
ATOM 5879 O O . ALA B 2 131 ? 129.711 84.358 137.284 1.00 97.30 175 ALA B O 1
ATOM 5881 N N . GLN B 2 132 ? 128.225 83.219 138.532 1.00 96.13 176 GLN B N 1
ATOM 5882 C CA . GLN B 2 132 ? 128.895 81.930 138.422 1.00 96.13 176 GLN B CA 1
ATOM 5883 C C . GLN B 2 132 ? 128.864 81.367 137.009 1.00 96.13 176 GLN B C 1
ATOM 5884 O O . GLN B 2 132 ? 129.592 80.410 136.727 1.00 96.13 176 GLN B O 1
ATOM 5890 N N . LEU B 2 133 ? 128.061 81.946 136.113 1.00 92.18 177 LEU B N 1
ATOM 5891 C CA . LEU B 2 133 ? 127.971 81.459 134.737 1.00 92.18 177 LEU B CA 1
ATOM 5892 C C . LEU B 2 133 ? 129.318 81.394 134.023 1.00 92.18 177 LEU B C 1
ATOM 5893 O O . LEU B 2 133 ? 129.377 80.873 132.903 1.00 92.18 177 LEU B O 1
ATOM 5898 N N . SER B 2 134 ? 130.388 81.919 134.622 1.00 94.02 178 SER B N 1
ATOM 5899 C CA . SER B 2 134 ? 131.768 81.843 134.146 1.00 94.02 178 SER B CA 1
ATOM 5900 C C . SER B 2 134 ? 131.979 82.575 132.829 1.00 94.02 178 SER B C 1
ATOM 5901 O O . SER B 2 134 ? 133.117 82.641 132.348 1.00 94.02 178 SER B O 1
ATOM 5904 N N . ARG B 2 135 ? 130.925 83.130 132.230 1.00 86.65 179 ARG B N 1
ATOM 5905 C CA . ARG B 2 135 ? 131.036 83.934 131.021 1.00 86.65 179 ARG B CA 1
ATOM 5906 C C . ARG B 2 135 ? 130.237 85.223 131.145 1.00 86.65 179 ARG B C 1
ATOM 5907 O O . ARG B 2 135 ? 129.836 85.798 130.129 1.00 86.65 179 ARG B O 1
ATOM 5915 N N . TRP B 2 136 ? 129.994 85.680 132.375 1.00 83.13 180 TRP B N 1
ATOM 5916 C CA . TRP B 2 136 ? 129.159 86.856 132.587 1.00 83.13 180 TRP B CA 1
ATOM 5917 C C . TRP B 2 136 ? 129.803 88.108 132.005 1.00 83.13 180 TRP B C 1
ATOM 5918 O O . TRP B 2 136 ? 129.133 88.907 131.342 1.00 83.13 180 TRP B O 1
ATOM 5929 N N . ASP B 2 137 ? 131.105 88.278 132.230 1.00 81.10 181 ASP B N 1
ATOM 5930 C CA . ASP B 2 137 ? 131.879 89.453 131.812 1.00 81.10 181 ASP B CA 1
ATOM 5931 C C . ASP B 2 137 ? 131.089 90.748 131.989 1.00 81.10 181 ASP B C 1
ATOM 5932 O O . ASP B 2 137 ? 130.949 91.556 131.070 1.00 81.10 181 ASP B O 1
ATOM 5937 N N . ARG B 2 138 ? 130.571 90.940 133.203 1.00 80.02 182 ARG B N 1
ATOM 5938 C CA . ARG B 2 138 ? 129.813 92.139 133.570 1.00 80.02 182 ARG B CA 1
ATOM 5939 C C . ARG B 2 138 ? 128.537 92.287 132.745 1.00 80.02 182 ARG B C 1
ATOM 5940 O O . ARG B 2 138 ? 128.023 93.394 132.573 1.00 80.02 182 ARG B O 1
ATOM 5948 N N . GLY B 2 139 ? 128.020 91.174 132.233 1.00 79.92 183 GLY B N 1
ATOM 5949 C CA . GLY B 2 139 ? 126.767 91.193 131.492 1.00 79.92 183 GLY B CA 1
ATOM 5950 C C . GLY B 2 139 ? 126.792 92.071 130.262 1.00 79.92 183 GLY B C 1
ATOM 5951 O O . GLY B 2 139 ? 125.859 92.855 130.045 1.00 79.92 183 GLY B O 1
ATOM 5952 N N . THR B 2 140 ? 127.845 91.967 129.449 1.00 77.26 184 THR B N 1
ATOM 5953 C CA . THR B 2 140 ? 127.973 92.850 128.294 1.00 77.26 184 THR B CA 1
ATOM 5954 C C . THR B 2 140 ? 126.885 92.583 127.260 1.00 77.26 184 THR B C 1
ATOM 5955 O O . THR B 2 140 ? 126.184 93.508 126.835 1.00 77.26 184 THR B O 1
ATOM 5959 N N . ASN B 2 141 ? 126.712 91.322 126.854 1.00 73.89 185 ASN B N 1
ATOM 5960 C CA . ASN B 2 141 ? 125.770 91.010 125.786 1.00 73.89 185 ASN B CA 1
ATOM 5961 C C . ASN B 2 141 ? 124.830 89.873 126.165 1.00 73.89 185 ASN B C 1
ATOM 5962 O O . ASN B 2 141 ? 124.354 89.141 125.290 1.00 73.89 185 ASN B O 1
ATOM 5967 N N . HIS B 2 142 ? 124.545 89.708 127.450 1.00 75.17 186 HIS B N 1
ATOM 5968 C CA . HIS B 2 142 ? 123.605 88.694 127.894 1.00 75.17 186 HIS B CA 1
ATOM 5969 C C . HIS B 2 142 ? 122.185 89.237 127.855 1.00 75.17 186 HIS B C 1
ATOM 5970 O O . HIS B 2 142 ? 121.955 90.443 127.978 1.00 75.17 186 HIS B O 1
ATOM 5977 N N . LEU B 2 143 ? 121.231 88.331 127.676 1.00 72.00 187 LEU B N 1
ATOM 5978 C CA . LEU B 2 143 ? 119.819 88.672 127.604 1.00 72.00 187 LEU B CA 1
ATOM 5979 C C . LEU B 2 143 ? 119.050 87.887 128.655 1.00 72.00 187 LEU B C 1
ATOM 5980 O O . LEU B 2 143 ? 119.243 86.678 128.806 1.00 72.00 187 LEU B O 1
ATOM 5985 N N . LEU B 2 144 ? 118.178 88.581 129.377 1.00 73.31 188 LEU B N 1
ATOM 5986 C CA . LEU B 2 144 ? 117.339 87.977 130.399 1.00 73.31 188 LEU B CA 1
ATOM 5987 C C . LEU B 2 144 ? 115.875 88.206 130.053 1.00 73.31 188 LEU B C 1
ATOM 5988 O O . LEU B 2 144 ? 115.488 89.309 129.654 1.00 73.31 188 LEU B O 1
ATOM 5993 N N . PHE B 2 145 ? 115.065 87.164 130.203 1.00 74.40 189 PHE B N 1
ATOM 5994 C CA . PHE B 2 145 ? 113.631 87.234 129.957 1.00 74.40 189 PHE B CA 1
ATOM 5995 C C . PHE B 2 145 ? 112.888 87.247 131.284 1.00 74.40 189 PHE B C 1
ATOM 5996 O O . PHE B 2 145 ? 113.202 86.460 132.183 1.00 74.40 189 PHE B O 1
ATOM 6004 N N . ASN B 2 146 ? 111.909 88.138 131.403 1.00 82.36 190 ASN B N 1
ATOM 6005 C CA . ASN B 2 146 ? 111.108 88.250 132.611 1.00 82.36 190 ASN B CA 1
ATOM 6006 C C . ASN B 2 146 ? 109.667 88.540 132.222 1.00 82.36 190 ASN B C 1
ATOM 6007 O O . ASN B 2 146 ? 109.390 89.070 131.145 1.00 82.36 190 ASN B O 1
ATOM 6012 N N . MET B 2 147 ? 108.742 88.164 133.106 1.00 86.38 191 MET B N 1
ATOM 6013 C CA . MET B 2 147 ? 107.335 88.478 132.892 1.00 86.38 191 MET B CA 1
ATOM 6014 C C . MET B 2 147 ? 106.618 89.000 134.128 1.00 86.38 191 MET B C 1
ATOM 6015 O O . MET B 2 147 ? 105.526 89.557 133.983 1.00 86.38 191 MET B O 1
ATOM 6020 N N . LEU B 2 148 ? 107.180 88.854 135.326 1.00 86.56 192 LEU B N 1
ATOM 6021 C CA . LEU B 2 148 ? 106.563 89.333 136.562 1.00 86.56 192 LEU B CA 1
ATOM 6022 C C . LEU B 2 148 ? 107.588 90.123 137.369 1.00 86.56 192 LEU B C 1
ATOM 6023 O O . LEU B 2 148 ? 108.101 89.643 138.386 1.00 86.56 192 LEU B O 1
ATOM 6028 N N . PRO B 2 149 ? 107.912 91.344 136.940 1.00 84.65 193 PRO B N 1
ATOM 6029 C CA . PRO B 2 149 ? 108.891 92.175 137.674 1.00 84.65 193 PRO B CA 1
ATOM 6030 C C . PRO B 2 149 ? 108.284 92.967 138.834 1.00 84.65 193 PRO B C 1
ATOM 6031 O O . PRO B 2 149 ? 107.976 94.158 138.744 1.00 84.65 193 PRO B O 1
ATOM 6035 N N . GLY B 2 150 ? 108.107 92.292 139.966 1.00 89.85 194 GLY B N 1
ATOM 6036 C CA . GLY B 2 150 ? 107.531 92.934 141.133 1.00 89.85 194 GLY B CA 1
ATOM 6037 C C . GLY B 2 150 ? 107.973 92.270 142.418 1.00 89.85 194 GLY B C 1
ATOM 6038 O O . GLY B 2 150 ? 108.483 91.145 142.422 1.00 89.85 194 GLY B O 1
ATOM 6039 N N . GLY B 2 151 ? 107.765 92.987 143.520 1.00 89.56 195 GLY B N 1
ATOM 6040 C CA . GLY B 2 151 ? 108.116 92.490 144.828 1.00 89.56 195 GLY B CA 1
ATOM 6041 C C . GLY B 2 151 ? 107.013 92.690 145.847 1.00 89.56 195 GLY B C 1
ATOM 6042 O O . GLY B 2 151 ? 106.287 93.688 145.825 1.00 89.56 195 GLY B O 1
ATOM 6043 N N . PRO B 2 152 ? 106.862 91.729 146.755 1.00 90.04 196 PRO B N 1
ATOM 6044 C CA . PRO B 2 152 ? 105.848 91.844 147.814 1.00 90.04 196 PRO B CA 1
ATOM 6045 C C . PRO B 2 152 ? 106.020 93.099 148.656 1.00 90.04 196 PRO B C 1
ATOM 6046 O O . PRO B 2 152 ? 105.014 93.715 149.040 1.00 90.04 196 PRO B O 1
ATOM 6050 N N . PRO B 2 153 ? 107.266 93.529 148.986 1.00 94.23 197 PRO B N 1
ATOM 6051 C CA . PRO B 2 153 ? 107.399 94.825 149.671 1.00 94.23 197 PRO B CA 1
ATOM 6052 C C . PRO B 2 153 ? 107.022 95.998 148.780 1.00 94.23 197 PRO B C 1
ATOM 6053 O O . PRO B 2 153 ? 106.222 96.853 149.172 1.00 94.23 197 PRO B O 1
ATOM 6057 N N . ASP B 2 154 ? 107.594 96.048 147.578 1.00 91.82 198 ASP B N 1
ATOM 6058 C CA . ASP B 2 154 ? 107.309 97.117 146.633 1.00 91.82 198 ASP B CA 1
ATOM 6059 C C . ASP B 2 154 ? 107.577 96.610 145.224 1.00 91.82 198 ASP B C 1
ATOM 6060 O O . ASP B 2 154 ? 108.471 95.788 145.004 1.00 91.82 198 ASP B O 1
ATOM 6065 N N . TYR B 2 155 ? 106.793 97.109 144.273 1.00 90.42 199 TYR B N 1
ATOM 6066 C CA . TYR B 2 155 ? 106.897 96.712 142.873 1.00 90.42 199 TYR B CA 1
ATOM 6067 C C . TYR B 2 155 ? 107.652 97.800 142.117 1.00 90.42 199 TYR B C 1
ATOM 6068 O O . TYR B 2 155 ? 107.130 98.902 141.914 1.00 90.42 199 TYR B O 1
ATOM 6077 N N . ASN B 2 156 ? 108.876 97.489 141.700 1.00 88.63 200 ASN B N 1
ATOM 6078 C CA . ASN B 2 156 ? 109.755 98.456 141.056 1.00 88.63 200 ASN B CA 1
ATOM 6079 C C . ASN B 2 156 ? 109.571 98.527 139.545 1.00 88.63 200 ASN B C 1
ATOM 6080 O O . ASN B 2 156 ? 110.260 99.319 138.893 1.00 88.63 200 ASN B O 1
ATOM 6085 N N . THR B 2 157 ? 108.665 97.724 138.980 1.00 82.48 201 THR B N 1
ATOM 6086 C CA . THR B 2 157 ? 108.418 97.687 137.535 1.00 82.48 201 THR B CA 1
ATOM 6087 C C . THR B 2 157 ? 109.695 97.369 136.761 1.00 82.48 201 THR B C 1
ATOM 6088 O O . THR B 2 157 ? 109.933 97.895 135.672 1.00 82.48 201 THR B O 1
ATOM 6092 N N . ALA B 2 158 ? 110.524 96.504 137.335 1.00 84.85 202 ALA B N 1
ATOM 6093 C CA . ALA B 2 158 ? 111.751 96.027 136.710 1.00 84.85 202 ALA B CA 1
ATOM 6094 C C . ALA B 2 158 ? 112.263 94.863 137.545 1.00 84.85 202 ALA B C 1
ATOM 6095 O O . ALA B 2 158 ? 111.794 94.623 138.661 1.00 84.85 202 ALA B O 1
ATOM 6097 N N . LEU B 2 159 ? 113.227 94.138 136.992 1.00 87.13 203 LEU B N 1
ATOM 6098 C CA . LEU B 2 159 ? 113.820 93.027 137.720 1.00 87.13 203 LEU B CA 1
ATOM 6099 C C . LEU B 2 159 ? 114.710 93.546 138.843 1.00 87.13 203 LEU B C 1
ATOM 6100 O O . LEU B 2 159 ? 115.457 94.513 138.669 1.00 87.13 203 LEU B O 1
ATOM 6105 N N . ASP B 2 160 ? 114.624 92.900 140.003 1.00 92.20 204 ASP B N 1
ATOM 6106 C CA . ASP B 2 160 ? 115.346 93.336 141.191 1.00 92.20 204 ASP B CA 1
ATOM 6107 C C . ASP B 2 160 ? 116.744 92.743 141.299 1.00 92.20 204 ASP B C 1
ATOM 6108 O O . ASP B 2 160 ? 117.460 93.057 142.256 1.00 92.20 204 ASP B O 1
ATOM 6113 N N . VAL B 2 161 ? 117.150 91.899 140.356 1.00 92.44 205 VAL B N 1
ATOM 6114 C CA . VAL B 2 161 ? 118.501 91.345 140.350 1.00 92.44 205 VAL B CA 1
ATOM 6115 C C . VAL B 2 161 ? 119.467 92.469 139.990 1.00 92.44 205 VAL B C 1
ATOM 6116 O O . VAL B 2 161 ? 119.039 93.490 139.432 1.00 92.44 205 VAL B O 1
ATOM 6120 N N . PRO B 2 162 ? 120.761 92.348 140.313 1.00 88.93 206 PRO B N 1
ATOM 6121 C CA . PRO B 2 162 ? 121.697 93.438 139.973 1.00 88.93 206 PRO B CA 1
ATOM 6122 C C . PRO B 2 162 ? 121.711 93.792 138.495 1.00 88.93 206 PRO B C 1
ATOM 6123 O O . PRO B 2 162 ? 121.495 94.962 138.148 1.00 88.93 206 PRO B O 1
ATOM 6127 N N . ARG B 2 163 ? 121.950 92.813 137.620 1.00 86.33 207 ARG B N 1
ATOM 6128 C CA . ARG B 2 163 ? 121.941 92.974 136.161 1.00 86.33 207 ARG B CA 1
ATOM 6129 C C . ARG B 2 163 ? 122.600 94.289 135.741 1.00 86.33 207 ARG B C 1
ATOM 6130 O O . ARG B 2 163 ? 121.974 95.190 135.184 1.00 86.33 207 ARG B O 1
ATOM 6138 N N . ASP B 2 164 ? 123.899 94.380 136.031 1.00 84.28 208 ASP B N 1
ATOM 6139 C CA . ASP B 2 164 ? 124.603 95.651 135.888 1.00 84.28 208 ASP B CA 1
ATOM 6140 C C . ASP B 2 164 ? 124.532 96.174 134.460 1.00 84.28 208 ASP B C 1
ATOM 6141 O O . ASP B 2 164 ? 124.317 97.373 134.242 1.00 84.28 208 ASP B O 1
ATOM 6146 N N . ARG B 2 165 ? 124.711 95.297 133.471 1.00 78.32 209 ARG B N 1
ATOM 6147 C CA . ARG B 2 165 ? 124.695 95.724 132.081 1.00 78.32 209 ARG B CA 1
ATOM 6148 C C . ARG B 2 165 ? 123.867 94.828 131.171 1.00 78.32 209 ARG B C 1
ATOM 6149 O O . ARG B 2 165 ? 123.742 95.141 129.983 1.00 78.32 209 ARG B O 1
ATOM 6157 N N . ALA B 2 166 ? 123.296 93.741 131.679 1.00 75.60 210 ALA B N 1
ATOM 6158 C CA . ALA B 2 166 ? 122.648 92.761 130.822 1.00 75.60 210 ALA B CA 1
ATOM 6159 C C . ALA B 2 166 ? 121.374 93.315 130.197 1.00 75.60 210 ALA B C 1
ATOM 6160 O O . ALA B 2 166 ? 120.654 94.118 130.796 1.00 75.60 210 ALA B O 1
ATOM 6162 N N . LEU B 2 167 ? 121.103 92.876 128.971 1.00 69.64 211 LEU B N 1
ATOM 6163 C CA . LEU B 2 167 ? 119.825 93.154 128.338 1.00 69.64 211 LEU B CA 1
ATOM 6164 C C . LEU B 2 167 ? 118.701 92.502 129.130 1.00 69.64 211 LEU B C 1
ATOM 6165 O O . LEU B 2 167 ? 118.828 91.368 129.600 1.00 69.64 211 LEU B O 1
ATOM 6170 N N . LEU B 2 168 ? 117.596 93.224 129.280 1.00 69.58 212 LEU B N 1
ATOM 6171 C CA . LEU B 2 168 ? 116.437 92.736 130.011 1.00 69.58 212 LEU B CA 1
ATOM 6172 C C . LEU B 2 168 ? 115.234 92.735 129.081 1.00 69.58 212 LEU B C 1
ATOM 6173 O O . LEU B 2 168 ? 115.031 93.686 128.322 1.00 69.58 212 LEU B O 1
ATOM 6178 N N . ALA B 2 169 ? 114.457 91.657 129.128 1.00 68.84 213 ALA B N 1
ATOM 6179 C CA . ALA B 2 169 ? 113.231 91.511 128.348 1.00 68.84 213 ALA B CA 1
ATOM 6180 C C . ALA B 2 169 ? 112.122 91.128 129.324 1.00 68.84 213 ALA B C 1
ATOM 6181 O O . ALA B 2 169 ? 111.846 89.946 129.538 1.00 68.84 213 ALA B O 1
ATOM 6183 N N . GLY B 2 170 ? 111.487 92.136 129.916 1.00 68.54 214 GLY B N 1
ATOM 6184 C CA . GLY B 2 170 ? 110.542 91.938 130.997 1.00 68.54 214 GLY B CA 1
ATOM 6185 C C . GLY B 2 170 ? 109.140 92.386 130.636 1.00 68.54 214 GLY B C 1
ATOM 6186 O O . GLY B 2 170 ? 108.950 93.252 129.781 1.00 68.54 214 GLY B O 1
ATOM 6187 N N . GLY B 2 171 ? 108.152 91.781 131.295 1.00 72.64 215 GLY B N 1
ATOM 6188 C CA . GLY B 2 171 ? 106.770 92.144 131.032 1.00 72.64 215 GLY B CA 1
ATOM 6189 C C . GLY B 2 171 ? 106.416 93.536 131.515 1.00 72.64 215 GLY B C 1
ATOM 6190 O O . GLY B 2 171 ? 105.747 94.296 130.808 1.00 72.64 215 GLY B O 1
ATOM 6191 N N . GLY B 2 172 ? 106.859 93.895 132.717 1.00 72.16 216 GLY B N 1
ATOM 6192 C CA . GLY B 2 172 ? 106.471 95.160 133.307 1.00 72.16 216 GLY B CA 1
ATOM 6193 C C . GLY B 2 172 ? 107.558 96.209 133.258 1.00 72.16 216 GLY B C 1
ATOM 6194 O O . GLY B 2 172 ? 108.571 96.099 133.953 1.00 72.16 216 GLY B O 1
ATOM 6195 N N . PHE B 2 173 ? 107.360 97.230 132.431 1.00 64.01 217 PHE B N 1
ATOM 6196 C CA . PHE B 2 173 ? 108.325 98.304 132.262 1.00 64.01 217 PHE B CA 1
ATOM 6197 C C . PHE B 2 173 ? 107.618 99.640 132.396 1.00 64.01 217 PHE B C 1
ATOM 6198 O O . PHE B 2 173 ? 106.608 99.881 131.727 1.00 64.01 217 PHE B O 1
ATOM 6206 N N . SER B 2 174 ? 108.145 100.502 133.252 1.00 62.52 218 SER B N 1
ATOM 6207 C CA . SER B 2 174 ? 107.741 101.896 133.287 1.00 62.52 218 SER B CA 1
ATOM 6208 C C . SER B 2 174 ? 108.735 102.715 132.480 1.00 62.52 218 SER B C 1
ATOM 6209 O O . SER B 2 174 ? 109.823 102.251 132.138 1.00 62.52 218 SER B O 1
ATOM 6212 N N . THR B 2 175 ? 108.354 103.952 132.175 1.00 61.25 219 THR B N 1
ATOM 6213 C CA . THR B 2 17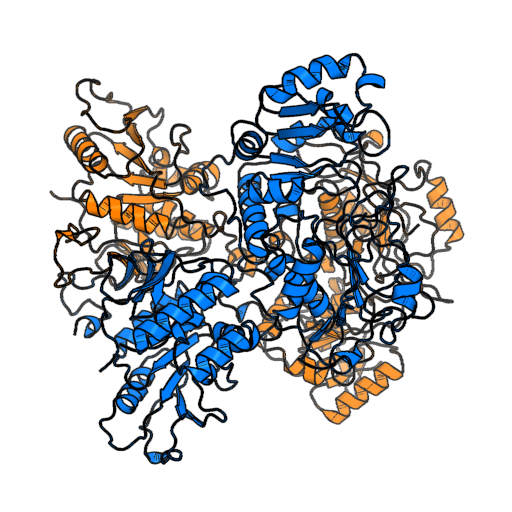5 ? 109.232 104.804 131.386 1.00 61.25 219 THR B CA 1
ATOM 6214 C C . THR B 2 175 ? 110.483 105.220 132.146 1.00 61.25 219 THR B C 1
ATOM 6215 O O . THR B 2 175 ? 111.396 105.786 131.537 1.00 61.25 219 THR B O 1
ATOM 6219 N N . TRP B 2 176 ? 110.545 104.963 133.450 1.00 63.17 220 TRP B N 1
ATOM 6220 C CA . TRP B 2 176 ? 111.737 105.240 134.237 1.00 63.17 220 TRP B CA 1
ATOM 6221 C C . TRP B 2 176 ? 112.683 104.055 134.306 1.00 63.17 220 TRP B C 1
ATOM 6222 O O . TRP B 2 176 ? 113.903 104.248 134.328 1.00 63.17 220 TRP B O 1
ATOM 6233 N N . THR B 2 177 ? 112.157 102.836 134.341 1.00 63.09 221 THR B N 1
ATOM 6234 C CA . THR B 2 177 ? 112.982 101.640 134.395 1.00 63.09 221 THR B CA 1
ATOM 6235 C C . THR B 2 177 ? 113.272 101.071 133.016 1.00 63.09 221 THR B C 1
ATOM 6236 O O . THR B 2 177 ? 113.714 99.923 132.912 1.00 63.09 221 THR B O 1
ATOM 6240 N N . TYR B 2 178 ? 113.034 101.841 131.960 1.00 61.72 222 TYR B N 1
ATOM 6241 C CA . TYR B 2 178 ? 113.164 101.374 130.588 1.00 61.72 222 TYR B CA 1
ATOM 6242 C C . TYR B 2 178 ? 114.331 102.073 129.908 1.00 61.72 222 TYR B C 1
ATOM 6243 O O . TYR B 2 178 ? 114.390 103.306 129.882 1.00 61.72 222 TYR B O 1
ATOM 6252 N N . ARG B 2 179 ? 115.248 101.286 129.354 1.00 65.04 223 ARG B N 1
ATOM 6253 C CA . ARG B 2 179 ? 116.288 101.808 128.481 1.00 65.04 223 ARG B CA 1
ATOM 6254 C C . ARG B 2 179 ? 115.784 101.744 127.048 1.00 65.04 223 ARG B C 1
ATOM 6255 O O . ARG B 2 179 ? 115.333 100.689 126.594 1.00 65.04 223 ARG B O 1
ATOM 6263 N N . GLN B 2 180 ? 115.853 102.870 126.345 1.00 63.04 224 GLN B N 1
ATOM 6264 C CA . GLN B 2 180 ? 115.124 103.023 125.093 1.00 63.04 224 GLN B CA 1
ATOM 6265 C C . GLN B 2 180 ? 115.525 101.995 124.044 1.00 63.04 224 GLN B C 1
ATOM 6266 O O . GLN B 2 180 ? 114.713 101.149 123.657 1.00 63.04 224 GLN B O 1
ATOM 6272 N N . GLY B 2 181 ? 116.765 102.055 123.581 1.00 62.16 225 GLY B N 1
ATOM 6273 C CA . GLY B 2 181 ? 117.243 101.149 122.562 1.00 62.16 225 GLY B CA 1
ATOM 6274 C C . GLY B 2 181 ? 117.936 99.915 123.082 1.00 62.16 225 GLY B C 1
ATOM 6275 O O . GLY B 2 181 ? 118.606 99.225 122.310 1.00 62.16 225 GLY B O 1
ATOM 6276 N N . TYR B 2 182 ? 117.808 99.617 124.371 1.00 66.64 226 TYR B N 1
ATOM 6277 C CA . TYR B 2 182 ? 118.530 98.518 124.990 1.00 66.64 226 TYR B CA 1
ATOM 6278 C C . TYR B 2 182 ? 117.592 97.409 125.447 1.00 66.64 226 TYR B C 1
ATOM 6279 O O . TYR B 2 182 ? 117.707 96.272 124.982 1.00 66.64 226 TYR B O 1
ATOM 6288 N N . ASP B 2 183 ? 116.642 97.711 126.325 1.00 67.90 227 ASP B N 1
ATOM 6289 C CA . ASP B 2 183 ? 115.713 96.695 126.786 1.00 67.90 227 ASP B CA 1
ATOM 6290 C C . ASP B 2 183 ? 114.592 96.490 125.771 1.00 67.90 227 ASP B C 1
ATOM 6291 O O . ASP B 2 183 ? 114.344 97.325 124.896 1.00 67.90 227 ASP B O 1
ATOM 6296 N N . VAL B 2 184 ? 113.916 95.348 125.890 1.00 64.24 228 VAL B N 1
ATOM 6297 C CA . VAL B 2 184 ? 112.777 95.008 125.046 1.00 64.24 228 VAL B CA 1
ATOM 6298 C C . VAL B 2 184 ? 111.609 94.641 125.949 1.00 64.24 228 VAL B C 1
ATOM 6299 O O . VAL B 2 184 ? 111.774 93.861 126.893 1.00 64.24 228 VAL B O 1
ATOM 6303 N N . SER B 2 185 ? 110.436 95.201 125.666 1.00 60.99 229 SER B N 1
ATOM 6304 C CA . SER B 2 185 ? 109.241 94.938 126.459 1.00 60.99 229 SER B CA 1
ATOM 6305 C C . SER B 2 185 ? 108.469 93.781 125.839 1.00 60.99 229 SER B C 1
ATOM 6306 O O . SER B 2 185 ? 108.062 93.855 124.674 1.00 60.99 229 SER B O 1
ATOM 6309 N N . ILE B 2 186 ? 108.264 92.717 126.610 1.00 62.71 230 ILE B N 1
ATOM 6310 C CA . ILE B 2 186 ? 107.622 91.515 126.088 1.00 62.71 230 ILE B CA 1
ATOM 6311 C C . ILE B 2 186 ? 106.254 91.330 126.736 1.00 62.71 230 ILE B C 1
ATOM 6312 O O . ILE B 2 186 ? 106.025 91.817 127.854 1.00 62.71 230 ILE B O 1
ATOM 6317 N N . PRO B 2 187 ? 105.315 90.664 126.067 1.00 59.18 231 PRO B N 1
ATOM 6318 C CA . PRO B 2 187 ? 104.000 90.432 126.672 1.00 59.18 231 PRO B CA 1
ATOM 6319 C C . PRO B 2 187 ? 104.070 89.465 127.837 1.00 59.18 231 PRO B C 1
ATOM 6320 O O . PRO B 2 187 ? 104.958 88.613 127.918 1.00 59.18 231 PRO B O 1
ATOM 6324 N N . VAL B 2 188 ? 103.115 89.608 128.750 1.00 65.77 232 VAL B N 1
ATOM 6325 C CA . VAL B 2 188 ? 102.950 88.656 129.842 1.00 65.77 232 VAL B CA 1
ATOM 6326 C C . VAL B 2 188 ? 102.168 87.469 129.294 1.00 65.77 232 VAL B C 1
ATOM 6327 O O . VAL B 2 188 ? 100.957 87.558 129.079 1.00 65.77 232 VAL B O 1
ATOM 6331 N N . TYR B 2 189 ? 102.862 86.361 129.060 1.00 66.35 233 TYR B N 1
ATOM 6332 C CA . TYR B 2 189 ? 102.253 85.213 128.405 1.00 66.35 233 TYR B CA 1
ATOM 6333 C C . TYR B 2 189 ? 101.148 84.623 129.269 1.00 66.35 233 TYR B C 1
ATOM 6334 O O . TYR B 2 189 ? 101.355 84.325 130.450 1.00 66.35 233 TYR B O 1
ATOM 6343 N N . SER B 2 190 ? 99.971 84.453 128.670 1.00 65.35 234 SER B N 1
ATOM 6344 C CA . SER B 2 190 ? 98.824 83.883 129.355 1.00 65.35 234 SER B CA 1
ATOM 6345 C C . SER B 2 190 ? 98.679 82.426 128.962 1.00 65.35 234 SER B C 1
ATOM 6346 O O . SER B 2 190 ? 98.584 82.131 127.760 1.00 65.35 234 SER B O 1
ATOM 6349 N N . PRO B 2 191 ? 98.666 81.488 129.908 1.00 65.68 235 PRO B N 1
ATOM 6350 C CA . PRO B 2 191 ? 98.394 80.093 129.540 1.00 65.68 235 PRO B CA 1
ATOM 6351 C C . PRO B 2 191 ? 97.031 79.905 128.905 1.00 65.68 235 PRO B C 1
ATOM 6352 O O . PRO B 2 191 ? 96.836 78.931 128.169 1.00 65.68 235 PRO B O 1
ATOM 6356 N N . LEU B 2 192 ? 96.091 80.816 129.155 1.00 66.53 236 LEU B N 1
ATOM 6357 C CA . LEU B 2 192 ? 94.762 80.735 128.562 1.00 66.53 236 LEU B CA 1
ATOM 6358 C C . LEU B 2 192 ? 94.792 80.887 127.046 1.00 66.53 236 LEU B C 1
ATOM 6359 O O . LEU B 2 192 ? 93.829 80.498 126.378 1.00 66.53 236 LEU B O 1
ATOM 6364 N N . SER B 2 193 ? 95.872 81.440 126.490 1.00 64.11 237 SER B N 1
ATOM 6365 C CA . SER B 2 193 ? 95.957 81.614 125.043 1.00 64.11 237 SER B CA 1
ATOM 6366 C C . SER B 2 193 ? 95.989 80.274 124.320 1.00 64.11 237 SER B C 1
ATOM 6367 O O . SER B 2 193 ? 95.386 80.123 123.252 1.00 64.11 237 SER B O 1
ATOM 6370 N N . ALA B 2 194 ? 96.693 79.293 124.880 1.00 69.73 238 ALA B N 1
ATOM 6371 C CA . ALA B 2 194 ? 96.782 77.972 124.276 1.00 69.73 238 ALA B CA 1
ATOM 6372 C C . ALA B 2 194 ? 95.941 76.920 124.986 1.00 69.73 238 ALA B C 1
ATOM 6373 O O . ALA B 2 194 ? 95.577 75.920 124.359 1.00 69.73 238 ALA B O 1
ATOM 6375 N N . GLU B 2 195 ? 95.626 77.115 126.269 1.00 72.31 239 GLU B N 1
ATOM 6376 C CA . GLU B 2 195 ? 94.852 76.116 126.998 1.00 72.31 239 GLU B CA 1
ATOM 6377 C C . GLU B 2 195 ? 93.447 75.981 126.428 1.00 72.31 239 GLU B C 1
ATOM 6378 O O . GLU B 2 195 ? 92.941 74.864 126.265 1.00 72.31 239 GLU B O 1
ATOM 6384 N N . VAL B 2 196 ? 92.801 77.100 126.117 1.00 72.32 240 VAL B N 1
ATOM 6385 C CA . VAL B 2 196 ? 91.472 77.101 125.522 1.00 72.32 240 VAL B CA 1
ATOM 6386 C C . VAL B 2 196 ? 91.544 77.833 124.191 1.00 72.32 240 VAL B C 1
ATOM 6387 O O . VAL B 2 196 ? 92.004 78.978 124.129 1.00 72.32 240 VAL B O 1
ATOM 6391 N N . ASP B 2 197 ? 91.102 77.169 123.130 1.00 74.53 241 ASP B N 1
ATOM 6392 C CA . ASP B 2 197 ? 91.136 77.722 121.779 1.00 74.53 241 ASP B CA 1
ATOM 6393 C C . ASP B 2 197 ? 89.784 78.364 121.499 1.00 74.53 241 ASP B C 1
ATOM 6394 O O . ASP B 2 197 ? 88.846 77.696 121.057 1.00 74.53 241 ASP B O 1
ATOM 6399 N N . LEU B 2 198 ? 89.688 79.659 121.758 1.00 70.38 242 LEU B N 1
ATOM 6400 C CA . LEU B 2 198 ? 88.444 80.372 121.519 1.00 70.38 242 LEU B CA 1
ATOM 6401 C C . LEU B 2 198 ? 88.118 80.370 120.027 1.00 70.38 242 LEU B C 1
ATOM 6402 O O . LEU B 2 198 ? 89.020 80.499 119.194 1.00 70.38 242 LEU B O 1
ATOM 6407 N N . PRO B 2 199 ? 86.850 80.207 119.660 1.00 73.36 243 PRO B N 1
ATOM 6408 C CA . PRO B 2 199 ? 86.483 80.274 118.241 1.00 73.36 243 PRO B CA 1
ATOM 6409 C C . PRO B 2 199 ? 86.819 81.634 117.651 1.00 73.36 243 PRO B C 1
ATOM 6410 O O . PRO B 2 199 ? 86.694 82.667 118.309 1.00 73.36 243 PRO B O 1
ATOM 6414 N N . GLU B 2 200 ? 87.258 81.623 116.396 1.00 75.23 244 GLU B N 1
ATOM 6415 C CA . GLU B 2 200 ? 87.609 82.861 115.715 1.00 75.23 244 GLU B CA 1
ATOM 6416 C C . GLU B 2 200 ? 86.347 83.628 115.350 1.00 75.23 244 GLU B C 1
ATOM 6417 O O . GLU B 2 200 ? 85.765 83.408 114.284 1.00 75.23 244 GLU B O 1
ATOM 6423 N N . LYS B 2 201 ? 85.920 84.529 116.228 1.00 77.50 245 LYS B N 1
ATOM 6424 C CA . LYS B 2 201 ? 84.710 85.302 115.992 1.00 77.50 245 LYS B CA 1
ATOM 6425 C C . LYS B 2 201 ? 85.007 86.447 115.033 1.00 77.50 245 LYS B C 1
ATOM 6426 O O . LYS B 2 201 ? 86.018 87.142 115.175 1.00 77.50 245 LYS B O 1
ATOM 6432 N N . GLY B 2 202 ? 84.132 86.635 114.051 1.00 77.76 246 GLY B N 1
ATOM 6433 C CA . GLY B 2 202 ? 84.297 87.691 113.085 1.00 77.76 246 GLY B CA 1
ATOM 6434 C C . GLY B 2 202 ? 84.021 89.054 113.684 1.00 77.76 246 GLY B C 1
ATOM 6435 O O . GLY B 2 202 ? 83.202 89.201 114.596 1.00 77.76 246 GLY B O 1
ATOM 6436 N N . PRO B 2 203 ? 84.711 90.078 113.188 1.00 76.00 247 PRO B N 1
ATOM 6437 C CA . PRO B 2 203 ? 84.469 91.435 113.686 1.00 76.00 247 PRO B CA 1
ATOM 6438 C C . PRO B 2 203 ? 83.061 91.903 113.365 1.00 76.00 247 PRO B C 1
ATOM 6439 O O . PRO B 2 203 ? 82.497 91.586 112.315 1.00 76.00 247 PRO B O 1
ATOM 6443 N N . GLY B 2 204 ? 82.492 92.669 114.292 1.00 73.25 248 GLY B N 1
ATOM 6444 C CA . GLY B 2 204 ? 81.152 93.180 114.135 1.00 73.25 248 GLY B CA 1
ATOM 6445 C C . GLY B 2 204 ? 80.574 93.709 115.431 1.00 73.25 248 GLY B C 1
ATOM 6446 O O . GLY B 2 204 ? 81.258 93.795 116.455 1.00 73.25 248 GLY B O 1
ATOM 6447 N N . PRO B 2 205 ? 79.296 94.082 115.405 1.00 74.17 249 PRO B N 1
ATOM 6448 C CA . PRO B 2 205 ? 78.653 94.599 116.616 1.00 74.17 249 PRO B CA 1
ATOM 6449 C C . PRO B 2 205 ? 78.609 93.548 117.715 1.00 74.17 249 PRO B C 1
ATOM 6450 O O . PRO B 2 205 ? 78.531 92.346 117.455 1.00 74.17 249 PRO B O 1
ATOM 6454 N N . ARG B 2 206 ? 78.664 94.020 118.956 1.00 68.93 250 ARG B N 1
ATOM 6455 C CA . ARG B 2 206 ? 78.668 93.158 120.125 1.00 68.93 250 ARG B CA 1
ATOM 6456 C C . ARG B 2 206 ? 77.548 93.562 121.073 1.00 68.93 250 ARG B C 1
ATOM 6457 O O . ARG B 2 206 ? 77.003 94.665 120.995 1.00 68.93 250 ARG B O 1
ATOM 6465 N N . GLN B 2 207 ? 77.208 92.637 121.971 1.00 67.84 251 GLN B N 1
ATOM 6466 C CA . GLN B 2 207 ? 76.156 92.893 122.948 1.00 67.84 251 GLN B CA 1
ATOM 6467 C C . GLN B 2 207 ? 76.533 94.016 123.905 1.00 67.84 251 GLN B C 1
ATOM 6468 O O . GLN B 2 207 ? 75.682 94.840 124.257 1.00 67.84 251 GLN B O 1
ATOM 6474 N N . TYR B 2 208 ? 77.791 94.069 124.330 1.00 66.36 252 TYR B N 1
ATOM 6475 C CA . TYR B 2 208 ? 78.266 95.072 125.266 1.00 66.36 252 TYR B CA 1
ATOM 6476 C C . TYR B 2 208 ? 79.279 95.983 124.585 1.00 66.36 252 TYR B C 1
ATOM 6477 O O . TYR B 2 208 ? 80.012 95.571 123.682 1.00 66.36 252 TYR B O 1
ATOM 6486 N N . PHE B 2 209 ? 79.311 97.237 125.029 1.00 60.59 253 PHE B N 1
ATOM 6487 C CA . PHE B 2 209 ? 80.207 98.241 124.471 1.00 60.59 253 PHE B CA 1
ATOM 6488 C C . PHE B 2 209 ? 81.529 98.322 125.218 1.00 60.59 253 PHE B C 1
ATOM 6489 O O . PHE B 2 209 ? 82.596 98.197 124.610 1.00 60.59 253 PHE B O 1
ATOM 6497 N N . LEU B 2 210 ? 81.479 98.532 126.526 1.00 61.95 254 LEU B N 1
ATOM 6498 C CA . LEU B 2 210 ? 82.661 98.559 127.369 1.00 61.95 254 LEU B CA 1
ATOM 6499 C C . LEU B 2 210 ? 82.557 97.440 128.390 1.00 61.95 254 LEU B C 1
ATOM 6500 O O . LEU B 2 210 ? 81.464 97.127 128.870 1.00 61.95 254 LEU B O 1
ATOM 6505 N N . LEU B 2 211 ? 83.688 96.831 128.714 1.00 61.68 255 LEU B N 1
ATOM 6506 C CA . LEU B 2 211 ? 83.709 95.732 129.661 1.00 61.68 255 LEU B CA 1
ATOM 6507 C C . LEU B 2 211 ? 85.012 95.767 130.441 1.00 61.68 255 LEU B C 1
ATOM 6508 O O . LEU B 2 211 ? 86.021 96.296 129.971 1.00 61.68 255 LEU B O 1
ATOM 6513 N N . SER B 2 212 ? 84.976 95.202 131.643 1.00 63.89 256 SER B N 1
ATOM 6514 C CA . SER B 2 212 ? 86.155 95.086 132.489 1.00 63.89 256 SER B CA 1
ATOM 6515 C C . SER B 2 212 ? 86.092 93.751 133.208 1.00 63.89 256 SER B C 1
ATOM 6516 O O . SER B 2 212 ? 85.169 93.513 133.991 1.00 63.89 256 SER B O 1
ATOM 6519 N N . SER B 2 213 ? 87.063 92.884 132.945 1.00 67.30 257 SER B N 1
ATOM 6520 C CA . SER B 2 213 ? 87.134 91.570 133.578 1.00 67.30 257 SER B CA 1
ATOM 6521 C C . SER B 2 213 ? 88.493 91.430 134.250 1.00 67.30 257 SER B C 1
ATOM 6522 O O . SER B 2 213 ? 89.430 90.877 133.669 1.00 67.30 257 SER B O 1
ATOM 6525 N N . GLN B 2 214 ? 88.598 91.924 135.481 1.00 70.20 258 GLN B N 1
ATOM 6526 C CA . GLN B 2 214 ? 89.803 91.751 136.275 1.00 70.20 258 GLN B CA 1
ATOM 6527 C C . GLN B 2 214 ? 89.418 91.469 137.717 1.00 70.20 258 GLN B C 1
ATOM 6528 O O . GLN B 2 214 ? 88.386 91.937 138.204 1.00 70.20 258 GLN B O 1
ATOM 6534 N N . VAL B 2 215 ? 90.262 90.702 138.398 1.00 76.07 259 VAL B N 1
ATOM 6535 C CA . VAL B 2 215 ? 90.015 90.264 139.767 1.00 76.07 259 VAL B CA 1
ATOM 6536 C C . VAL B 2 215 ? 90.992 90.981 140.687 1.00 76.07 259 VAL B C 1
ATOM 6537 O O . VAL B 2 215 ? 92.186 91.084 140.379 1.00 76.07 259 VAL B O 1
ATOM 6541 N N . GLY B 2 216 ? 90.487 91.472 141.812 1.00 79.90 260 GLY B N 1
ATOM 6542 C CA . GLY B 2 216 ? 91.326 92.155 142.779 1.00 79.90 260 GLY B CA 1
ATOM 6543 C C . GLY B 2 216 ? 91.864 93.491 142.320 1.00 79.90 260 GLY B C 1
ATOM 6544 O O . GLY B 2 216 ? 93.032 93.807 142.580 1.00 79.90 260 GLY B O 1
ATOM 6545 N N . LEU B 2 217 ? 91.043 94.286 141.643 1.00 82.23 261 LEU B N 1
ATOM 6546 C CA . LEU B 2 217 ? 91.433 95.644 141.308 1.00 82.23 261 LEU B CA 1
ATOM 6547 C C . LEU B 2 217 ? 91.439 96.516 142.562 1.00 82.23 261 LEU B C 1
ATOM 6548 O O . LEU B 2 217 ? 90.865 96.171 143.600 1.00 82.23 261 LEU B O 1
ATOM 6553 N N . HIS B 2 218 ? 92.107 97.661 142.458 1.00 87.71 262 HIS B N 1
ATOM 6554 C CA . HIS B 2 218 ? 92.126 98.608 143.558 1.00 87.71 262 HIS B CA 1
ATOM 6555 C C . HIS B 2 218 ? 90.725 99.179 143.773 1.00 87.71 262 HIS B C 1
ATOM 6556 O O . HIS B 2 218 ? 89.961 99.341 142.818 1.00 87.71 262 HIS B O 1
ATOM 6563 N N . PRO B 2 219 ? 90.359 99.477 145.020 1.00 85.40 263 PRO B N 1
ATOM 6564 C CA . PRO B 2 219 ? 89.001 99.978 145.286 1.00 85.40 263 PRO B CA 1
ATOM 6565 C C . PRO B 2 219 ? 88.643 101.234 144.515 1.00 85.40 263 PRO B C 1
ATOM 6566 O O . PRO B 2 219 ? 87.470 101.417 144.173 1.00 85.40 263 PRO B O 1
ATOM 6570 N N . GLU B 2 220 ? 89.606 102.114 144.239 1.00 85.88 264 GLU B N 1
ATOM 6571 C CA . GLU B 2 220 ? 89.305 103.304 143.451 1.00 85.88 264 GLU B CA 1
ATOM 6572 C C . GLU B 2 220 ? 88.876 102.930 142.040 1.00 85.88 264 GLU B C 1
ATOM 6573 O O . GLU B 2 220 ? 87.926 103.508 141.494 1.00 85.88 264 GLU B O 1
ATOM 6579 N N . TYR B 2 221 ? 89.561 101.957 141.437 1.00 82.67 265 TYR B N 1
ATOM 6580 C CA . TYR B 2 221 ? 89.171 101.480 140.116 1.00 82.67 265 TYR B CA 1
ATOM 6581 C C . TYR B 2 221 ? 87.759 100.915 140.139 1.00 82.67 265 TYR B C 1
ATOM 6582 O O . TYR B 2 221 ? 86.943 101.211 139.260 1.00 82.67 265 TYR B O 1
ATOM 6591 N N . ARG B 2 222 ? 87.457 100.093 141.146 1.00 83.76 266 ARG B N 1
ATOM 6592 C CA . ARG B 2 222 ? 86.132 99.495 141.249 1.00 83.76 266 ARG B CA 1
ATOM 6593 C C . ARG B 2 222 ? 85.063 100.563 141.422 1.00 83.76 266 ARG B C 1
ATOM 6594 O O . ARG B 2 222 ? 83.989 100.479 140.818 1.00 83.76 266 ARG B O 1
ATOM 6602 N N . GLU B 2 223 ? 85.342 101.576 142.243 1.00 84.24 267 GLU B N 1
ATOM 6603 C CA . GLU B 2 223 ? 84.384 102.657 142.442 1.00 84.24 267 GLU B CA 1
ATOM 6604 C C . GLU B 2 223 ? 84.132 103.408 141.143 1.00 84.24 267 GLU B C 1
ATOM 6605 O O . GLU B 2 223 ? 82.982 103.700 140.796 1.00 84.24 267 GLU B O 1
ATOM 6611 N N . ASP B 2 224 ? 85.198 103.723 140.404 1.00 83.20 268 ASP B N 1
ATOM 6612 C CA . ASP B 2 224 ? 85.025 104.434 139.140 1.00 83.20 268 ASP B CA 1
ATOM 6613 C C . ASP B 2 224 ? 84.239 103.598 138.138 1.00 83.20 268 ASP B C 1
ATOM 6614 O O . ASP B 2 224 ? 83.354 104.114 137.443 1.00 83.20 268 ASP B O 1
ATOM 6619 N N . LEU B 2 225 ? 84.544 102.302 138.052 1.00 80.52 269 LEU B N 1
ATOM 6620 C CA . LEU B 2 225 ? 83.853 101.445 137.096 1.00 80.52 269 LEU B CA 1
ATOM 6621 C C . LEU B 2 225 ? 82.385 101.276 137.462 1.00 80.52 269 LEU B C 1
ATOM 6622 O O . LEU B 2 225 ? 81.518 101.282 136.582 1.00 80.52 269 LEU B O 1
ATOM 6627 N N . GLU B 2 226 ? 82.083 101.123 138.753 1.00 80.65 270 GLU B N 1
ATOM 6628 C CA . GLU B 2 226 ? 80.691 101.039 139.174 1.00 80.65 270 GLU B CA 1
ATOM 6629 C C . GLU B 2 226 ? 79.956 102.349 138.935 1.00 80.65 270 GLU B C 1
ATOM 6630 O O . GLU B 2 226 ? 78.772 102.336 138.585 1.00 80.65 270 GLU B O 1
ATOM 6636 N N . ALA B 2 227 ? 80.633 103.484 139.116 1.00 78.30 271 ALA B N 1
ATOM 6637 C CA . ALA B 2 227 ? 80.017 104.764 138.788 1.00 78.30 271 ALA B CA 1
ATOM 6638 C C . ALA B 2 227 ? 79.690 104.849 137.304 1.00 78.30 271 ALA B C 1
ATOM 6639 O O . ALA B 2 227 ? 78.609 105.308 136.924 1.00 78.30 271 ALA B O 1
ATOM 6641 N N . LEU B 2 228 ? 80.609 104.398 136.449 1.00 75.90 272 LEU B N 1
ATOM 6642 C CA . LEU B 2 228 ? 80.332 104.377 135.015 1.00 75.90 272 LEU B CA 1
ATOM 6643 C C . LEU B 2 228 ? 79.162 103.456 134.694 1.00 75.90 272 LEU B C 1
ATOM 6644 O O . LEU B 2 228 ? 78.306 103.787 133.863 1.00 75.90 272 LEU B O 1
ATOM 6649 N N . GLN B 2 229 ? 79.112 102.292 135.346 1.00 74.89 273 GLN B N 1
ATOM 6650 C CA . GLN B 2 229 ? 78.043 101.334 135.093 1.00 74.89 273 GLN B CA 1
ATOM 6651 C C . GLN B 2 229 ? 76.686 101.879 135.509 1.00 74.89 273 GLN B C 1
ATOM 6652 O O . GLN B 2 229 ? 75.694 101.673 134.802 1.00 74.89 273 GLN B O 1
ATOM 6658 N N . VAL B 2 230 ? 76.615 102.570 136.646 1.00 74.52 274 VAL B N 1
ATOM 6659 C CA . VAL B 2 230 ? 75.336 103.129 137.073 1.00 74.52 274 VAL B CA 1
ATOM 6660 C C . VAL B 2 230 ? 74.987 104.364 136.254 1.00 74.52 274 VAL B C 1
ATOM 6661 O O . VAL B 2 230 ? 73.809 104.700 136.094 1.00 74.52 274 VAL B O 1
ATOM 6665 N N . LYS B 2 231 ? 75.989 105.056 135.711 1.00 72.77 275 LYS B N 1
ATOM 6666 C CA . LYS B 2 231 ? 75.701 106.221 134.885 1.00 72.77 275 LYS B CA 1
ATOM 6667 C C . LYS B 2 231 ? 75.198 105.825 133.505 1.00 72.77 275 LYS B C 1
ATOM 6668 O O . LYS B 2 231 ? 74.385 106.546 132.918 1.00 72.77 275 LYS B O 1
ATOM 6674 N N . HIS B 2 232 ? 75.660 104.695 132.968 1.00 72.17 276 HIS B N 1
ATOM 6675 C CA . HIS B 2 232 ? 75.288 104.287 131.618 1.00 72.17 276 HIS B CA 1
ATOM 6676 C C . HIS B 2 232 ? 74.371 103.070 131.608 1.00 72.17 276 HIS B C 1
ATOM 6677 O O . HIS B 2 232 ? 73.269 103.134 131.056 1.00 72.17 276 HIS B O 1
ATOM 6684 N N . GLY B 2 233 ? 74.793 101.958 132.202 1.00 70.51 277 GLY B N 1
ATOM 6685 C CA . GLY B 2 233 ? 73.920 100.810 132.338 1.00 70.51 277 GLY B CA 1
ATOM 6686 C C . GLY B 2 233 ? 73.747 100.003 131.069 1.00 70.51 277 GLY B C 1
ATOM 6687 O O . GLY B 2 233 ? 73.654 100.566 129.974 1.00 70.51 277 GLY B O 1
ATOM 6688 N N . GLU B 2 234 ? 73.724 98.678 131.205 1.00 71.40 278 GLU B N 1
ATOM 6689 C CA . GLU B 2 234 ? 73.485 97.708 130.139 1.00 71.40 278 GLU B CA 1
ATOM 6690 C C . GLU B 2 234 ? 74.584 97.705 129.086 1.00 71.40 278 GLU B C 1
ATOM 6691 O O . GLU B 2 234 ? 74.546 96.868 128.176 1.00 71.40 278 GLU B O 1
ATOM 6697 N N . SER B 2 235 ? 75.561 98.606 129.173 1.00 65.47 279 SER B N 1
ATOM 6698 C CA . SER B 2 235 ? 76.686 98.629 128.246 1.00 65.47 279 SER B CA 1
ATOM 6699 C C . SER B 2 235 ? 77.999 98.354 128.963 1.00 65.47 279 SER B C 1
ATOM 6700 O O . SER B 2 235 ? 78.745 97.461 128.550 1.00 65.47 279 SER B O 1
ATOM 6703 N N . VAL B 2 236 ? 78.299 99.082 130.033 1.00 65.79 280 VAL B N 1
ATOM 6704 C CA . VAL B 2 236 ? 79.492 98.816 130.824 1.00 65.79 280 VAL B CA 1
ATOM 6705 C C . VAL B 2 236 ? 79.231 97.603 131.700 1.00 65.79 280 VAL B C 1
ATOM 6706 O O . VAL B 2 236 ? 78.544 97.697 132.722 1.00 65.79 280 VAL B O 1
ATOM 6710 N N . LEU B 2 237 ? 79.775 96.456 131.306 1.00 65.59 281 LEU B N 1
ATOM 6711 C CA . LEU B 2 237 ? 79.580 95.210 132.039 1.00 65.59 281 LEU B CA 1
ATOM 6712 C C . LEU B 2 237 ? 80.816 94.952 132.896 1.00 65.59 281 LEU B C 1
ATOM 6713 O O . LEU B 2 237 ? 81.730 94.219 132.523 1.00 65.59 281 LEU B O 1
ATOM 6718 N N . VAL B 2 238 ? 80.836 95.579 134.070 1.00 68.32 282 VAL B N 1
ATOM 6719 C CA . VAL B 2 238 ? 81.895 95.319 135.033 1.00 68.32 282 VAL B CA 1
ATOM 6720 C C . VAL B 2 238 ? 81.647 93.976 135.700 1.00 68.32 282 VAL B C 1
ATOM 6721 O O . VAL B 2 238 ? 80.524 93.666 136.118 1.00 68.32 282 VAL B O 1
ATOM 6725 N N . LEU B 2 239 ? 82.696 93.167 135.804 1.00 71.58 283 LEU B N 1
ATOM 6726 C CA . LEU B 2 239 ? 82.585 91.821 136.338 1.00 71.58 283 LEU B CA 1
ATOM 6727 C C . LEU B 2 239 ? 83.526 91.652 137.518 1.00 71.58 283 LEU B C 1
ATOM 6728 O O . LEU B 2 239 ? 84.560 92.317 137.619 1.00 71.58 283 LEU B O 1
ATOM 6733 N N . ASP B 2 240 ? 83.153 90.743 138.415 1.00 77.34 284 ASP B N 1
ATOM 6734 C CA . ASP B 2 240 ? 83.906 90.486 139.631 1.00 77.34 284 ASP B CA 1
ATOM 6735 C C . ASP B 2 240 ? 84.080 88.983 139.791 1.00 77.34 284 ASP B C 1
ATOM 6736 O O . ASP B 2 240 ? 83.660 88.193 138.941 1.00 77.34 284 ASP B O 1
ATOM 6741 N N . LYS B 2 241 ? 84.701 88.589 140.897 1.00 77.60 285 LYS B N 1
ATOM 6742 C CA . LYS B 2 241 ? 84.953 87.182 141.174 1.00 77.60 285 LYS B CA 1
ATOM 6743 C C . LYS B 2 241 ? 83.649 86.423 141.392 1.00 77.60 285 LYS B C 1
ATOM 6744 O O . LYS B 2 241 ? 83.189 86.264 142.521 1.00 77.60 285 LYS B O 1
ATOM 6746 N N . ARG B 2 253 ? 87.840 80.734 137.179 1.00 75.93 297 ARG B N 1
ATOM 6747 C CA . ARG B 2 253 ? 87.867 81.054 135.758 1.00 75.93 297 ARG B CA 1
ATOM 6748 C C . ARG B 2 253 ? 86.472 81.373 135.238 1.00 75.93 297 ARG B C 1
ATOM 6749 O O . ARG B 2 253 ? 86.173 81.171 134.062 1.00 75.93 297 ARG B O 1
ATOM 6757 N N . LYS B 2 254 ? 85.619 81.864 136.133 1.00 76.85 298 LYS B N 1
ATOM 6758 C CA . LYS B 2 254 ? 84.283 82.325 135.789 1.00 76.85 298 LYS B CA 1
ATOM 6759 C C . LYS B 2 254 ? 84.055 83.695 136.407 1.00 76.85 298 LYS B C 1
ATOM 6760 O O . LYS B 2 254 ? 84.624 84.025 137.451 1.00 76.85 298 LYS B O 1
ATOM 6766 N N . ARG B 2 255 ? 83.218 84.494 135.752 1.00 78.92 299 ARG B N 1
ATOM 6767 C CA . ARG B 2 255 ? 82.923 85.849 136.189 1.00 78.92 299 ARG B CA 1
ATOM 6768 C C . ARG B 2 255 ? 81.430 86.001 136.434 1.00 78.92 299 ARG B C 1
ATOM 6769 O O . ARG B 2 255 ? 80.605 85.462 135.691 1.00 78.92 299 ARG B O 1
ATOM 6777 N N . CYS B 2 256 ? 81.085 86.744 137.485 1.00 83.06 300 CYS B N 1
ATOM 6778 C CA . CYS B 2 256 ? 79.689 86.941 137.859 1.00 83.06 300 CYS B CA 1
ATOM 6779 C C . CYS B 2 256 ? 79.435 88.420 138.094 1.00 83.06 300 CYS B C 1
ATOM 6780 O O . CYS B 2 256 ? 80.154 89.062 138.866 1.00 83.06 300 CYS B O 1
ATOM 6783 N N . HIS B 2 257 ? 78.414 88.957 137.426 1.00 84.03 301 HIS B N 1
ATOM 6784 C CA . HIS B 2 257 ? 78.049 90.362 137.600 1.00 84.03 301 HIS B CA 1
ATOM 6785 C C . HIS B 2 257 ? 77.165 90.545 138.830 1.00 84.03 301 HIS B C 1
ATOM 6786 O O . HIS B 2 257 ? 77.562 91.183 139.810 1.00 84.03 301 HIS B O 1
ATOM 6793 N N . LYS B 2 258 ? 75.955 89.987 138.788 1.00 86.45 302 LYS B N 1
ATOM 6794 C CA . LYS B 2 258 ? 75.038 89.963 139.930 1.00 86.45 302 LYS B CA 1
ATOM 6795 C C . LYS B 2 258 ? 74.179 88.710 139.770 1.00 86.45 302 LYS B C 1
ATOM 6796 O O . LYS B 2 258 ? 73.155 88.729 139.083 1.00 86.45 302 LYS B O 1
ATOM 6802 N N . HIS B 2 259 ? 74.616 87.618 140.393 1.00 89.13 303 HIS B N 1
ATOM 6803 C CA . HIS B 2 259 ? 73.994 86.300 140.322 1.00 89.13 303 HIS B CA 1
ATOM 6804 C C . HIS B 2 259 ? 73.971 85.738 138.906 1.00 89.13 303 HIS B C 1
ATOM 6805 O O . HIS B 2 259 ? 73.414 84.654 138.694 1.00 89.13 303 HIS B O 1
ATOM 6812 N N . GLN B 2 260 ? 74.555 86.431 137.932 1.00 85.48 304 GLN B N 1
ATOM 6813 C CA . GLN B 2 260 ? 74.598 85.981 136.548 1.00 85.48 304 GLN B CA 1
ATOM 6814 C C . GLN B 2 260 ? 76.038 85.660 136.176 1.00 85.48 304 GLN B C 1
ATOM 6815 O O . GLN B 2 260 ? 76.935 86.478 136.398 1.00 85.48 304 GLN B O 1
ATOM 6821 N N . VAL B 2 261 ? 76.254 84.478 135.606 1.00 80.88 305 VAL B N 1
ATOM 6822 C CA . VAL B 2 261 ? 77.591 83.959 135.348 1.00 80.88 305 VAL B CA 1
ATOM 6823 C C . VAL B 2 261 ? 77.878 84.022 133.854 1.00 80.88 305 VAL B C 1
ATOM 6824 O O . VAL B 2 261 ? 77.031 83.652 133.033 1.00 80.88 305 VAL B O 1
ATOM 6828 N N . PHE B 2 262 ? 79.069 84.504 133.510 1.00 77.55 306 PHE B N 1
ATOM 6829 C CA . PHE B 2 262 ? 79.590 84.482 132.152 1.00 77.55 306 PHE B CA 1
ATOM 6830 C C . PHE B 2 262 ? 80.854 83.632 132.123 1.00 77.55 306 PHE B C 1
ATOM 6831 O O . PHE B 2 262 ? 81.602 83.587 133.104 1.00 77.55 306 PHE B O 1
ATOM 6839 N N . ASP B 2 263 ? 81.093 82.961 131.001 1.00 75.35 307 ASP B N 1
ATOM 6840 C CA . ASP B 2 263 ? 82.350 82.248 130.821 1.00 75.35 307 ASP B CA 1
ATOM 6841 C C . ASP B 2 263 ? 83.481 83.250 130.634 1.00 75.35 307 ASP B C 1
ATOM 6842 O O . ASP B 2 263 ? 83.455 84.052 129.696 1.00 75.35 307 ASP B O 1
ATOM 6847 N N . TYR B 2 264 ? 84.472 83.203 131.528 1.00 75.49 308 TYR B N 1
ATOM 6848 C CA . TYR B 2 264 ? 85.474 84.267 131.576 1.00 75.49 308 TYR B CA 1
ATOM 6849 C C . TYR B 2 264 ? 86.253 84.429 130.277 1.00 75.49 308 TYR B C 1
ATOM 6850 O O . TYR B 2 264 ? 86.366 85.570 129.795 1.00 75.49 308 TYR B O 1
ATOM 6859 N N . PRO B 2 265 ? 86.826 83.386 129.673 1.00 72.37 309 PRO B N 1
ATOM 6860 C CA . PRO B 2 265 ? 87.460 83.587 128.363 1.00 72.37 309 PRO B CA 1
ATOM 6861 C C . PRO B 2 265 ? 86.486 84.039 127.300 1.00 72.37 309 PRO B C 1
ATOM 6862 O O . PRO B 2 265 ? 86.865 84.833 126.432 1.00 72.37 309 PRO B O 1
ATOM 6866 N N . GLN B 2 266 ? 85.237 83.578 127.349 1.00 72.00 310 GLN B N 1
ATOM 6867 C CA . GLN B 2 266 ? 84.275 83.834 126.290 1.00 72.00 310 GLN B CA 1
ATOM 6868 C C . GLN B 2 266 ? 83.424 85.070 126.520 1.00 72.00 310 GLN B C 1
ATOM 6869 O O . GLN B 2 266 ? 82.825 85.566 125.561 1.00 72.00 310 GLN B O 1
ATOM 6875 N N . VAL B 2 267 ? 83.339 85.576 127.752 1.00 69.59 311 VAL B N 1
ATOM 6876 C CA . VAL B 2 267 ? 82.645 86.845 127.951 1.00 69.59 311 VAL B CA 1
ATOM 6877 C C . VAL B 2 267 ? 83.408 87.970 127.273 1.00 69.59 311 VAL B C 1
ATOM 6878 O O . VAL B 2 267 ? 82.803 88.911 126.747 1.00 69.59 311 VAL B O 1
ATOM 6882 N N . LEU B 2 268 ? 84.742 87.885 127.253 1.00 66.10 312 LEU B N 1
ATOM 6883 C CA . LEU B 2 268 ? 85.550 88.891 126.577 1.00 66.10 312 LEU B CA 1
ATOM 6884 C C . LEU B 2 268 ? 85.233 88.971 125.093 1.00 66.10 312 LEU B C 1
ATOM 6885 O O . LEU B 2 268 ? 85.501 90.001 124.468 1.00 66.10 312 LEU B O 1
ATOM 6890 N N . GLN B 2 269 ? 84.665 87.915 124.520 1.00 67.08 313 GLN B N 1
ATOM 6891 C CA . GLN B 2 269 ? 84.205 87.940 123.142 1.00 67.08 313 GLN B CA 1
ATOM 6892 C C . GLN B 2 269 ? 82.856 88.618 122.984 1.00 67.08 313 GLN B C 1
ATOM 6893 O O . GLN B 2 269 ? 82.439 88.872 121.851 1.00 67.08 313 GLN B O 1
ATOM 6899 N N . GLU B 2 270 ? 82.168 88.914 124.081 1.00 68.01 314 GLU B N 1
ATOM 6900 C CA . GLU B 2 270 ? 80.846 89.516 124.024 1.00 68.01 314 GLU B CA 1
ATOM 6901 C C . GLU B 2 270 ? 80.880 91.035 124.097 1.00 68.01 314 GLU B C 1
ATOM 6902 O O . GLU B 2 270 ? 79.817 91.661 124.129 1.00 68.01 314 GLU B O 1
ATOM 6908 N N . ALA B 2 271 ? 82.063 91.641 124.112 1.00 64.37 315 ALA B N 1
ATOM 6909 C CA . ALA B 2 271 ? 82.198 93.071 124.332 1.00 64.37 315 ALA B CA 1
ATOM 6910 C C . ALA B 2 271 ? 83.022 93.703 123.222 1.00 64.37 315 ALA B C 1
ATOM 6911 O O . ALA B 2 271 ? 83.819 93.041 122.554 1.00 64.37 315 ALA B O 1
ATOM 6913 N N . THR B 2 272 ? 82.816 95.005 123.037 1.00 59.58 316 THR B N 1
ATOM 6914 C CA . THR B 2 272 ? 83.547 95.767 122.038 1.00 59.58 316 THR B CA 1
ATOM 6915 C C . THR B 2 272 ? 84.877 96.298 122.552 1.00 59.58 316 THR B C 1
ATOM 6916 O O . THR B 2 272 ? 85.901 96.105 121.889 1.00 59.58 316 THR B O 1
ATOM 6920 N N . PHE B 2 273 ? 84.891 96.942 123.714 1.00 57.03 317 PHE B N 1
ATOM 6921 C CA . PHE B 2 273 ? 86.116 97.416 124.337 1.00 57.03 317 PHE B CA 1
ATOM 6922 C C . PHE B 2 273 ? 86.336 96.672 125.644 1.00 57.03 317 PHE B C 1
ATOM 6923 O O . PHE B 2 273 ? 85.388 96.264 126.319 1.00 57.03 317 PHE B O 1
ATOM 6931 N N . CYS B 2 274 ? 87.604 96.502 125.998 1.00 61.61 318 CYS B N 1
ATOM 6932 C CA . CYS B 2 274 ? 87.990 95.747 127.184 1.00 61.61 318 CYS B CA 1
ATOM 6933 C C . CYS B 2 274 ? 88.932 96.604 128.013 1.00 61.61 318 CYS B C 1
ATOM 6934 O O . CYS B 2 274 ? 89.805 97.278 127.460 1.00 61.61 318 CYS B O 1
ATOM 6937 N N . VAL B 2 275 ? 88.754 96.582 129.329 1.00 62.70 319 VAL B N 1
ATOM 6938 C CA . VAL B 2 275 ? 89.518 97.447 130.220 1.00 62.70 319 VAL B CA 1
ATOM 6939 C C . VAL B 2 275 ? 90.695 96.675 130.796 1.00 62.70 319 VAL B C 1
ATOM 6940 O O . VAL B 2 275 ? 90.527 95.594 131.371 1.00 62.70 319 VAL B O 1
ATOM 6944 N N . VAL B 2 276 ? 91.893 97.235 130.646 1.00 65.02 320 VAL B N 1
ATOM 6945 C CA . VAL B 2 276 ? 93.107 96.698 131.244 1.00 65.02 320 VAL B CA 1
ATOM 6946 C C . VAL B 2 276 ? 93.639 97.732 132.222 1.00 65.02 320 VAL B C 1
ATOM 6947 O O . VAL B 2 276 ? 93.872 98.885 131.843 1.00 65.02 320 VAL B O 1
ATOM 6951 N N . LEU B 2 277 ? 93.830 97.327 133.469 1.00 69.58 321 LEU B N 1
ATOM 6952 C CA . LEU B 2 277 ? 94.309 98.213 134.518 1.00 69.58 321 LEU B CA 1
ATOM 6953 C C . LEU B 2 277 ? 95.636 97.695 135.060 1.00 69.58 321 LEU B C 1
ATOM 6954 O O . LEU B 2 277 ? 96.149 96.658 134.637 1.00 69.58 321 LEU B O 1
ATOM 6959 N N . ARG B 2 278 ? 96.188 98.438 136.009 1.00 76.15 322 ARG B N 1
ATOM 6960 C CA . ARG B 2 278 ? 97.451 98.104 136.653 1.00 76.15 322 ARG B CA 1
ATOM 6961 C C . ARG B 2 278 ? 97.205 97.958 138.148 1.00 76.15 322 ARG B C 1
ATOM 6962 O O . ARG B 2 278 ? 96.849 98.931 138.821 1.00 76.15 322 ARG B O 1
ATOM 6970 N N . GLY B 2 279 ? 97.377 96.747 138.662 1.00 77.86 323 GLY B N 1
ATOM 6971 C CA . GLY B 2 279 ? 97.301 96.539 140.093 1.00 77.86 323 GLY B CA 1
ATOM 6972 C C . GLY B 2 279 ? 98.675 96.335 140.691 1.00 77.86 323 GLY B C 1
ATOM 6973 O O . GLY B 2 279 ? 98.993 96.860 141.762 1.00 77.86 323 GLY B O 1
ATOM 6974 N N . ALA B 2 280 ? 99.499 95.570 139.987 1.00 78.93 324 ALA B N 1
ATOM 6975 C CA . ALA B 2 280 ? 100.859 95.286 140.408 1.00 78.93 324 ALA B CA 1
ATOM 6976 C C . ALA B 2 280 ? 101.632 94.804 139.191 1.00 78.93 324 ALA B C 1
ATOM 6977 O O . ALA B 2 280 ? 101.046 94.297 138.231 1.00 78.93 324 ALA B O 1
ATOM 6979 N N . ARG B 2 281 ? 102.950 94.999 139.231 1.00 82.18 325 ARG B N 1
ATOM 6980 C CA . ARG B 2 281 ? 103.857 94.603 138.157 1.00 82.18 325 ARG B CA 1
ATOM 6981 C C . ARG B 2 281 ? 103.599 95.390 136.877 1.00 82.18 325 ARG B C 1
ATOM 6982 O O . ARG B 2 281 ? 104.300 95.196 135.878 1.00 82.18 325 ARG B O 1
ATOM 6990 N N . LEU B 2 282 ? 102.581 96.255 136.889 1.00 71.99 326 LEU B N 1
ATOM 6991 C CA . LEU B 2 282 ? 102.333 97.242 135.842 1.00 71.99 326 LEU B CA 1
ATOM 6992 C C . LEU B 2 282 ? 101.922 96.596 134.524 1.00 71.99 326 LEU B C 1
ATOM 6993 O O . LEU B 2 282 ? 101.555 97.292 133.573 1.00 71.99 326 LEU B O 1
ATOM 6998 N N . GLY B 2 283 ? 101.963 95.269 134.462 1.00 73.02 327 GLY B N 1
ATOM 6999 C CA . GLY B 2 283 ? 101.579 94.539 133.271 1.00 73.02 327 GLY B CA 1
ATOM 7000 C C . GLY B 2 283 ? 100.835 93.270 133.623 1.00 73.02 327 GLY B C 1
ATOM 7001 O O . GLY B 2 283 ? 101.361 92.412 134.338 1.00 73.02 327 GLY B O 1
ATOM 7002 N N . GLN B 2 284 ? 99.611 93.137 133.129 1.00 69.35 328 GLN B N 1
ATOM 7003 C CA . GLN B 2 284 ? 98.742 92.032 133.498 1.00 69.35 328 GLN B CA 1
ATOM 7004 C C . GLN B 2 284 ? 98.668 91.008 132.377 1.00 69.35 328 GLN B C 1
ATOM 7005 O O . GLN B 2 284 ? 98.807 91.338 131.196 1.00 69.35 328 GLN B O 1
ATOM 7011 N N . ALA B 2 285 ? 98.443 89.753 132.761 1.00 62.90 329 ALA B N 1
ATOM 7012 C CA . ALA B 2 285 ? 98.280 88.691 131.781 1.00 62.90 329 ALA B CA 1
ATOM 7013 C C . ALA B 2 285 ? 96.986 88.813 130.992 1.00 62.90 329 ALA B C 1
ATOM 7014 O O . ALA B 2 285 ? 96.821 88.104 129.994 1.00 62.90 329 ALA B O 1
ATOM 7016 N N . VAL B 2 286 ? 96.067 89.689 131.408 1.00 58.92 330 VAL B N 1
ATOM 7017 C CA . VAL B 2 286 ? 94.784 89.816 130.723 1.00 58.92 330 VAL B CA 1
ATOM 7018 C C . VAL B 2 286 ? 94.900 90.453 129.351 1.00 58.92 330 VAL B C 1
ATOM 7019 O O . VAL B 2 286 ? 93.943 90.389 128.571 1.00 58.92 330 VAL B O 1
ATOM 7023 N N . LEU B 2 287 ? 96.033 91.080 129.035 1.00 56.28 331 LEU B N 1
ATOM 7024 C CA . LEU B 2 287 ? 96.170 91.711 127.727 1.00 56.28 331 LEU B CA 1
ATOM 7025 C C . LEU B 2 287 ? 96.150 90.671 126.616 1.00 56.28 331 LEU B C 1
ATOM 7026 O O . LEU B 2 287 ? 95.524 90.880 125.570 1.00 56.28 331 LEU B O 1
ATOM 7031 N N . SER B 2 288 ? 96.820 89.538 126.829 1.00 59.15 332 SER B N 1
ATOM 7032 C CA . SER B 2 288 ? 96.816 88.479 125.826 1.00 59.15 332 SER B CA 1
ATOM 7033 C C . SER B 2 288 ? 95.414 87.920 125.620 1.00 59.15 332 SER B C 1
ATOM 7034 O O . SER B 2 288 ? 95.005 87.655 124.484 1.00 59.15 332 SER B O 1
ATOM 7037 N N . ASP B 2 289 ? 94.663 87.735 126.708 1.00 58.58 333 ASP B N 1
ATOM 7038 C CA . ASP B 2 289 ? 93.294 87.243 126.591 1.00 58.58 333 ASP B CA 1
ATOM 7039 C C . ASP B 2 289 ? 92.407 88.241 125.861 1.00 58.58 333 ASP B C 1
ATOM 7040 O O . ASP B 2 289 ? 91.568 87.852 125.042 1.00 58.58 333 ASP B O 1
ATOM 7045 N N . VAL B 2 290 ? 92.579 89.531 126.145 1.00 56.20 334 VAL B N 1
ATOM 7046 C CA . VAL B 2 290 ? 91.805 90.557 125.453 1.00 56.20 334 VAL B CA 1
ATOM 7047 C C . VAL B 2 290 ? 92.127 90.554 123.966 1.00 56.20 334 VAL B C 1
ATOM 7048 O O . VAL B 2 290 ? 91.233 90.683 123.122 1.00 56.20 334 VAL B O 1
ATOM 7052 N N . LEU B 2 291 ? 93.405 90.415 123.621 1.00 54.82 335 LEU B N 1
ATOM 7053 C CA . LEU B 2 291 ? 93.776 90.359 122.213 1.00 54.82 335 LEU B CA 1
ATOM 7054 C C . LEU B 2 291 ? 93.199 89.120 121.539 1.00 54.82 335 LEU B C 1
ATOM 7055 O O . LEU B 2 291 ? 92.734 89.190 120.396 1.00 54.82 335 LEU B O 1
ATOM 7060 N N . GLN B 2 292 ? 93.223 87.977 122.229 1.00 57.59 336 GLN B N 1
ATOM 7061 C CA . GLN B 2 292 ? 92.671 86.754 121.656 1.00 57.59 336 GLN B CA 1
ATOM 7062 C C . GLN B 2 292 ? 91.173 86.878 121.423 1.00 57.59 336 GLN B C 1
ATOM 7063 O O . GLN B 2 292 ? 90.664 86.467 120.375 1.00 57.59 336 GLN B O 1
ATOM 7069 N N . ALA B 2 293 ? 90.448 87.445 122.387 1.00 60.02 337 ALA B N 1
ATOM 7070 C CA . ALA B 2 293 ? 89.012 87.621 122.229 1.00 60.02 337 ALA B CA 1
ATOM 7071 C C . ALA B 2 293 ? 88.659 88.650 121.170 1.00 60.02 337 ALA B C 1
ATOM 7072 O O . ALA B 2 293 ? 87.510 88.680 120.721 1.00 60.02 337 ALA B O 1
ATOM 7074 N N . GLY B 2 294 ? 89.606 89.489 120.769 1.00 59.74 338 GLY B N 1
ATOM 7075 C CA . GLY B 2 294 ? 89.389 90.452 119.717 1.00 59.74 338 GLY B CA 1
ATOM 7076 C C . GLY B 2 294 ? 88.965 91.831 120.170 1.00 59.74 338 GLY B C 1
ATOM 7077 O O . GLY B 2 294 ? 88.991 92.760 119.356 1.00 59.74 338 GLY B O 1
ATOM 7078 N N . CYS B 2 295 ? 88.585 92.007 121.434 1.00 62.11 339 CYS B N 1
ATOM 7079 C CA . CYS B 2 295 ? 88.130 93.316 121.881 1.00 62.11 339 CYS B CA 1
ATOM 7080 C C . CYS B 2 295 ? 89.296 94.292 121.970 1.00 62.11 339 CYS B C 1
ATOM 7081 O O . CYS B 2 295 ? 90.424 93.912 122.294 1.00 62.11 339 CYS B O 1
ATOM 7084 N N . VAL B 2 296 ? 89.016 95.556 121.667 1.00 57.20 340 VAL B N 1
ATOM 7085 C CA . VAL B 2 296 ? 90.022 96.612 121.696 1.00 57.20 340 VAL B CA 1
ATOM 7086 C C . VAL B 2 296 ? 90.403 96.873 123.146 1.00 57.20 340 VAL B C 1
ATOM 7087 O O . VAL B 2 296 ? 89.538 97.238 123.955 1.00 57.20 340 VAL B O 1
ATOM 7091 N N . PRO B 2 297 ? 91.666 96.701 123.524 1.00 55.38 341 PRO B N 1
ATOM 7092 C CA . PRO B 2 297 ? 92.043 96.888 124.926 1.00 55.38 341 PRO B CA 1
ATOM 7093 C C . PRO B 2 297 ? 92.170 98.358 125.287 1.00 55.38 341 PRO B C 1
ATOM 7094 O O . PRO B 2 297 ? 92.632 99.180 124.492 1.00 55.38 341 PRO B O 1
ATOM 7098 N N . VAL B 2 298 ? 91.749 98.684 126.504 1.00 60.06 342 VAL B N 1
ATOM 7099 C CA . VAL B 2 298 ? 91.902 100.019 127.066 1.00 60.06 342 VAL B CA 1
ATOM 7100 C C . VAL B 2 298 ? 92.835 99.897 128.259 1.00 60.06 342 VAL B C 1
ATOM 7101 O O . VAL B 2 298 ? 92.491 99.266 129.265 1.00 60.06 342 VAL B O 1
ATOM 7105 N N . VAL B 2 299 ? 94.018 100.487 128.145 1.00 62.57 343 VAL B N 1
ATOM 7106 C CA . VAL B 2 299 ? 95.017 100.444 129.203 1.00 62.57 343 VAL B CA 1
ATOM 7107 C C . VAL B 2 299 ? 94.970 101.761 129.962 1.00 62.57 343 VAL B C 1
ATOM 7108 O O . VAL B 2 299 ? 95.171 102.832 129.379 1.00 62.57 343 VAL B O 1
ATOM 7112 N N . ILE B 2 300 ? 94.704 101.684 131.264 1.00 66.73 344 ILE B N 1
ATOM 7113 C CA . ILE B 2 300 ? 94.598 102.882 132.085 1.00 66.73 344 ILE B CA 1
ATOM 7114 C C . ILE B 2 300 ? 95.715 102.876 133.121 1.00 66.73 344 ILE B C 1
ATOM 7115 O O . ILE B 2 300 ? 95.562 103.405 134.228 1.00 66.73 344 ILE B O 1
ATOM 7120 N N . ALA B 2 301 ? 96.846 102.270 132.771 1.00 67.81 345 ALA B N 1
ATOM 7121 C CA . ALA B 2 301 ? 98.060 102.418 133.561 1.00 67.81 345 ALA B CA 1
ATOM 7122 C C . ALA B 2 301 ? 98.747 103.724 133.178 1.00 67.81 345 ALA B C 1
ATOM 7123 O O . ALA B 2 301 ? 98.954 104.000 131.992 1.00 67.81 345 ALA B O 1
ATOM 7125 N N . ASP B 2 302 ? 99.090 104.532 134.184 1.00 69.71 346 ASP B N 1
ATOM 7126 C CA . ASP B 2 302 ? 99.579 105.883 133.922 1.00 69.71 346 ASP B CA 1
ATOM 7127 C C . ASP B 2 302 ? 100.904 105.862 133.168 1.00 69.71 346 ASP B C 1
ATOM 7128 O O . ASP B 2 302 ? 101.044 106.503 132.120 1.00 69.71 346 ASP B O 1
ATOM 7133 N N . SER B 2 303 ? 101.884 105.121 133.677 1.00 66.12 347 SER B N 1
ATOM 7134 C CA . SER B 2 303 ? 103.232 105.092 133.114 1.00 66.12 347 SER B CA 1
ATOM 7135 C C . SER B 2 303 ? 103.588 103.644 132.812 1.00 66.12 347 SER B C 1
ATOM 7136 O O . SER B 2 303 ? 104.186 102.956 133.641 1.00 66.12 347 SER B O 1
ATOM 7139 N N . TYR B 2 304 ? 103.226 103.185 131.619 1.00 62.24 348 TYR B N 1
ATOM 7140 C CA . TYR B 2 304 ? 103.496 101.819 131.204 1.00 62.24 348 TYR B CA 1
ATOM 7141 C C . TYR B 2 304 ? 103.594 101.777 129.689 1.00 62.24 348 TYR B C 1
ATOM 7142 O O . TYR B 2 304 ? 102.777 102.379 128.990 1.00 62.24 348 TYR B O 1
ATOM 7151 N N . ILE B 2 305 ? 104.600 101.065 129.193 1.00 61.52 349 ILE B N 1
ATOM 7152 C CA . ILE B 2 305 ? 104.837 100.917 127.763 1.00 61.52 349 ILE B CA 1
ATOM 7153 C C . ILE B 2 305 ? 104.329 99.551 127.328 1.00 61.52 349 ILE B C 1
ATOM 7154 O O . ILE B 2 305 ? 104.646 98.531 127.953 1.00 61.52 349 ILE B O 1
ATOM 7159 N N . LEU B 2 306 ? 103.530 99.531 126.268 1.00 56.42 350 LEU B N 1
ATOM 7160 C CA . LEU B 2 306 ? 102.942 98.286 125.814 1.00 56.42 350 LEU B CA 1
ATOM 7161 C C . LEU B 2 306 ? 104.013 97.383 125.205 1.00 56.42 350 LEU B C 1
ATOM 7162 O O . LEU B 2 306 ? 104.997 97.868 124.643 1.00 56.42 350 LEU B O 1
ATOM 7167 N N . PRO B 2 307 ? 103.854 96.065 125.323 1.00 55.12 351 PRO B N 1
ATOM 7168 C CA . PRO B 2 307 ? 104.894 95.151 124.840 1.00 55.12 351 PRO B CA 1
ATOM 7169 C C . PRO B 2 307 ? 105.155 95.309 123.351 1.00 55.12 351 PRO B C 1
ATOM 7170 O O . PRO B 2 307 ? 104.238 95.527 122.558 1.00 55.12 351 PRO B O 1
ATOM 7174 N N . PHE B 2 308 ? 106.432 95.201 122.988 1.00 53.31 352 PHE B N 1
ATOM 7175 C CA . PHE B 2 308 ? 106.896 95.374 121.613 1.00 53.31 352 PHE B CA 1
ATOM 7176 C C . PHE B 2 308 ? 106.482 96.725 121.045 1.00 53.31 352 PHE B C 1
ATOM 7177 O O . PHE B 2 308 ? 106.190 96.849 119.855 1.00 53.31 352 PHE B O 1
ATOM 7185 N N . SER B 2 309 ? 106.462 97.755 121.890 1.00 53.17 353 SER B N 1
ATOM 7186 C CA . SER B 2 309 ? 106.134 99.094 121.416 1.00 53.17 353 SER B CA 1
ATOM 7187 C C . SER B 2 309 ? 107.188 99.651 120.474 1.00 53.17 353 SER B C 1
ATOM 7188 O O . SER B 2 309 ? 106.914 100.630 119.775 1.00 53.17 353 SER B O 1
ATOM 7191 N N . GLU B 2 310 ? 108.381 99.058 120.449 1.00 57.09 354 GLU B N 1
ATOM 7192 C CA . GLU B 2 310 ? 109.434 99.534 119.564 1.00 57.09 354 GLU B CA 1
ATOM 7193 C C . GLU B 2 310 ? 109.054 99.348 118.103 1.00 57.09 354 GLU B C 1
ATOM 7194 O O . GLU B 2 310 ? 109.296 100.233 117.275 1.00 57.09 354 GLU B O 1
ATOM 7200 N N . VAL B 2 311 ? 108.449 98.214 117.770 1.00 51.48 355 VAL B N 1
ATOM 7201 C CA . VAL B 2 311 ? 108.138 97.893 116.385 1.00 51.48 355 VAL B CA 1
ATOM 7202 C C . VAL B 2 311 ? 106.645 97.821 116.103 1.00 51.48 355 VAL B C 1
ATOM 7203 O O . VAL B 2 311 ? 106.249 97.936 114.932 1.00 51.48 355 VAL B O 1
ATOM 7207 N N . LEU B 2 312 ? 105.796 97.644 117.111 1.00 48.30 356 LEU B N 1
ATOM 7208 C CA . LEU B 2 312 ? 104.361 97.522 116.910 1.00 48.30 356 LEU B CA 1
ATOM 7209 C C . LEU B 2 312 ? 103.680 98.862 117.135 1.00 48.30 356 LEU B C 1
ATOM 7210 O O . LEU B 2 312 ? 104.059 99.626 118.026 1.00 48.30 356 LEU B O 1
ATOM 7215 N N . ASP B 2 313 ? 102.671 99.139 116.319 1.00 48.63 357 ASP B N 1
ATOM 7216 C CA . ASP B 2 313 ? 101.940 100.401 116.354 1.00 48.63 357 ASP B CA 1
ATOM 7217 C C . ASP B 2 313 ? 100.677 100.188 117.176 1.00 48.63 357 ASP B C 1
ATOM 7218 O O . ASP B 2 313 ? 99.626 99.835 116.639 1.00 48.63 357 ASP B O 1
ATOM 7223 N N . TRP B 2 314 ? 100.781 100.408 118.484 1.00 48.52 358 TRP B N 1
ATOM 7224 C CA . TRP B 2 314 ? 99.652 100.206 119.379 1.00 48.52 358 TRP B CA 1
ATOM 7225 C C . TRP B 2 314 ? 98.595 101.292 119.268 1.00 48.52 358 TRP B C 1
ATOM 7226 O O . TRP B 2 314 ? 97.489 101.105 119.779 1.00 48.52 358 TRP B O 1
ATOM 7237 N N . LYS B 2 315 ? 98.903 102.418 118.627 1.00 50.15 359 LYS B N 1
ATOM 7238 C CA . LYS B 2 315 ? 97.892 103.443 118.405 1.00 50.15 359 LYS B CA 1
ATOM 7239 C C . LYS B 2 315 ? 96.767 102.944 117.512 1.00 50.15 359 LYS B C 1
ATOM 7240 O O . LYS B 2 315 ? 95.664 103.500 117.549 1.00 50.15 359 LYS B O 1
ATOM 7246 N N . ARG B 2 316 ? 97.023 101.916 116.709 1.00 48.56 360 ARG B N 1
ATOM 7247 C CA . ARG B 2 316 ? 96.035 101.340 115.815 1.00 48.56 360 ARG B CA 1
ATOM 7248 C C . ARG B 2 316 ? 95.375 100.094 116.385 1.00 48.56 360 ARG B C 1
ATOM 7249 O O . ARG B 2 316 ? 94.550 99.481 115.703 1.00 48.56 360 ARG B O 1
ATOM 7257 N N . ALA B 2 317 ? 95.716 99.705 117.609 1.00 51.81 361 ALA B N 1
ATOM 7258 C CA . ALA B 2 317 ? 95.198 98.475 118.184 1.00 51.81 361 ALA B CA 1
ATOM 7259 C C . ALA B 2 317 ? 94.764 98.609 119.634 1.00 51.81 361 ALA B C 1
ATOM 7260 O O . ALA B 2 317 ? 94.389 97.600 120.237 1.00 51.81 361 ALA B O 1
ATOM 7262 N N . SER B 2 318 ? 94.802 99.804 120.213 1.00 54.23 362 SER B N 1
ATOM 7263 C CA . SER B 2 318 ? 94.462 99.987 121.615 1.00 54.23 362 SER B CA 1
ATOM 7264 C C . SER B 2 318 ? 94.078 101.439 121.837 1.00 54.23 362 SER B C 1
ATOM 7265 O O . SER B 2 318 ? 94.277 102.297 120.974 1.00 54.23 362 SER B O 1
ATOM 7268 N N . VAL B 2 319 ? 93.507 101.700 123.009 1.00 56.69 363 VAL B N 1
ATOM 7269 C CA . VAL B 2 319 ? 93.234 103.050 123.482 1.00 56.69 363 VAL B CA 1
ATOM 7270 C C . VAL B 2 319 ? 93.846 103.186 124.866 1.00 56.69 363 VAL B C 1
ATOM 7271 O O . VAL B 2 319 ? 93.616 102.342 125.736 1.00 56.69 363 VAL B O 1
ATOM 7275 N N . VAL B 2 320 ? 94.639 104.234 125.063 1.00 59.98 364 VAL B N 1
ATOM 7276 C CA . VAL B 2 320 ? 95.314 104.487 126.328 1.00 59.98 364 VAL B CA 1
ATOM 7277 C C . VAL B 2 320 ? 94.753 105.769 126.922 1.00 59.98 364 VAL B C 1
ATOM 7278 O O . VAL B 2 320 ? 94.773 106.821 126.272 1.00 59.98 364 VAL B O 1
ATOM 7282 N N . VAL B 2 321 ? 94.251 105.679 128.148 1.00 64.29 365 VAL B N 1
ATOM 7283 C CA . VAL B 2 321 ? 93.745 106.844 128.868 1.00 64.29 365 VAL B CA 1
ATOM 7284 C C . VAL B 2 321 ? 94.441 106.900 130.223 1.00 64.29 365 VAL B C 1
ATOM 7285 O O . VAL B 2 321 ? 94.761 105.849 130.796 1.00 64.29 365 VAL B O 1
ATOM 7289 N N . PRO B 2 322 ? 94.714 108.085 130.759 1.00 68.54 366 PRO B N 1
ATOM 7290 C CA . PRO B 2 322 ? 95.403 108.166 132.049 1.00 68.54 366 PRO B CA 1
ATOM 7291 C C . PRO B 2 322 ? 94.506 107.726 133.194 1.00 68.54 366 PRO B C 1
ATOM 7292 O O . PRO B 2 322 ? 93.277 107.748 133.107 1.00 68.54 366 PRO B O 1
ATOM 7296 N N . GLU B 2 323 ? 95.154 107.316 134.286 1.00 78.91 367 GLU B N 1
ATOM 7297 C CA . GLU B 2 323 ? 94.420 106.850 135.457 1.00 78.91 367 GLU B CA 1
ATOM 7298 C C . GLU B 2 323 ? 93.569 107.954 136.069 1.00 78.91 367 GLU B C 1
ATOM 7299 O O . GLU B 2 323 ? 92.448 107.693 136.522 1.00 78.91 367 GLU B O 1
ATOM 7305 N N . GLU B 2 324 ? 94.083 109.184 136.107 1.00 75.18 368 GLU B N 1
ATOM 7306 C CA . GLU B 2 324 ? 93.307 110.294 136.651 1.00 75.18 368 GLU B CA 1
ATOM 7307 C C . GLU B 2 324 ? 92.076 110.584 135.798 1.00 75.18 368 GLU B C 1
ATOM 7308 O O . GLU B 2 324 ? 91.006 110.896 136.333 1.00 75.18 368 GLU B O 1
ATOM 7314 N N . LYS B 2 325 ? 92.203 110.491 134.479 1.00 70.58 369 LYS B N 1
ATOM 7315 C CA . LYS B 2 325 ? 91.084 110.739 133.571 1.00 70.58 369 LYS B CA 1
ATOM 7316 C C . LYS B 2 325 ? 90.342 109.448 133.245 1.00 70.58 369 LYS B C 1
ATOM 7317 O O . LYS B 2 325 ? 90.156 109.079 132.087 1.00 70.58 369 LYS B O 1
ATOM 7323 N N . MET B 2 326 ? 89.915 108.740 134.287 1.00 71.88 370 MET B N 1
ATOM 7324 C CA . MET B 2 326 ? 89.181 107.496 134.107 1.00 71.88 370 MET B CA 1
ATOM 7325 C C . MET B 2 326 ? 87.677 107.705 134.072 1.00 71.88 370 MET B C 1
ATOM 7326 O O . MET B 2 326 ? 86.971 106.962 133.382 1.00 71.88 370 MET B O 1
ATOM 7331 N N . SER B 2 327 ? 87.172 108.709 134.789 1.00 68.22 371 SER B N 1
ATOM 7332 C CA . SER B 2 327 ? 85.737 108.955 134.832 1.00 68.22 371 SER B CA 1
ATOM 7333 C C . SER B 2 327 ? 85.180 109.388 133.484 1.00 68.22 371 SER B C 1
ATOM 7334 O O . SER B 2 327 ? 83.967 109.300 133.274 1.00 68.22 371 SER B O 1
ATOM 7337 N N . ASP B 2 328 ? 86.029 109.852 132.571 1.00 66.39 372 ASP B N 1
ATOM 7338 C CA . ASP B 2 328 ? 85.596 110.285 131.251 1.00 66.39 372 ASP B CA 1
ATOM 7339 C C . ASP B 2 328 ? 85.942 109.275 130.166 1.00 66.39 372 ASP B C 1
ATOM 7340 O O . ASP B 2 328 ? 86.050 109.648 128.995 1.00 66.39 372 ASP B O 1
ATOM 7345 N N . VAL B 2 329 ? 86.115 108.004 130.531 1.00 63.73 373 VAL B N 1
ATOM 7346 C CA . VAL B 2 329 ? 86.520 107.003 129.551 1.00 63.73 373 VAL B CA 1
ATOM 7347 C C . VAL B 2 329 ? 85.413 106.766 128.533 1.00 63.73 373 VAL B C 1
ATOM 7348 O O . VAL B 2 329 ? 85.683 106.541 127.349 1.00 63.73 373 VAL B O 1
ATOM 7352 N N . TYR B 2 330 ? 84.154 106.812 128.971 1.00 63.94 374 TYR B N 1
ATOM 7353 C CA . TYR B 2 330 ? 83.046 106.525 128.068 1.00 63.94 374 TYR B CA 1
ATOM 7354 C C . TYR B 2 330 ? 82.944 107.574 126.967 1.00 63.94 374 TYR B C 1
ATOM 7355 O O . TYR B 2 330 ? 82.710 107.239 125.800 1.00 63.94 374 TYR B O 1
ATOM 7364 N N . SER B 2 331 ? 83.126 108.846 127.318 1.00 62.50 375 SER B N 1
ATOM 7365 C CA . SER B 2 331 ? 83.104 109.897 126.309 1.00 62.50 375 SER B CA 1
ATOM 7366 C C . SER B 2 331 ? 84.265 109.761 125.339 1.00 62.50 375 SER B C 1
ATOM 7367 O O . SER B 2 331 ? 84.119 110.076 124.153 1.00 62.50 375 SER B O 1
ATOM 7370 N N . ILE B 2 332 ? 85.424 109.314 125.823 1.00 61.34 376 ILE B N 1
ATOM 7371 C CA . ILE B 2 332 ? 86.557 109.076 124.936 1.00 61.34 376 ILE B CA 1
ATOM 7372 C C . ILE B 2 332 ? 86.236 107.955 123.958 1.00 61.34 376 ILE B C 1
ATOM 7373 O O . ILE B 2 332 ? 86.451 108.082 122.747 1.00 61.34 376 ILE B O 1
ATOM 7378 N N . LEU B 2 333 ? 85.695 106.846 124.468 1.00 59.88 377 LEU B N 1
ATOM 7379 C CA . LEU B 2 333 ? 85.444 105.683 123.626 1.00 59.88 377 LEU B CA 1
ATOM 7380 C C . LEU B 2 333 ? 84.330 105.936 122.621 1.00 59.88 377 LEU B C 1
ATOM 7381 O O . LEU B 2 333 ? 84.368 105.395 121.512 1.00 59.88 377 LEU B O 1
ATOM 7386 N N . GLN B 2 334 ? 83.335 106.745 122.982 1.00 62.31 378 GLN B N 1
ATOM 7387 C CA . GLN B 2 334 ? 82.274 107.058 122.035 1.00 62.31 378 GLN B CA 1
ATOM 7388 C C . GLN B 2 334 ? 82.754 107.916 120.876 1.00 62.31 378 GLN B C 1
ATOM 7389 O O . GLN B 2 334 ? 82.038 108.030 119.876 1.00 62.31 378 GLN B O 1
ATOM 7395 N N . SER B 2 335 ? 83.931 108.521 120.982 1.00 60.39 379 SER B N 1
ATOM 7396 C CA . SER B 2 335 ? 84.486 109.301 119.889 1.00 60.39 379 SER B CA 1
ATOM 7397 C C . SER B 2 335 ? 85.194 108.441 118.854 1.00 60.39 379 SER B C 1
ATOM 7398 O O . SER B 2 335 ? 85.621 108.968 117.820 1.00 60.39 379 SER B O 1
ATOM 7401 N N . ILE B 2 336 ? 85.326 107.144 119.104 1.00 57.43 380 ILE B N 1
ATOM 7402 C CA . ILE B 2 336 ? 85.987 106.227 118.182 1.00 57.43 380 ILE B CA 1
ATOM 7403 C C . ILE B 2 336 ? 84.933 105.692 117.218 1.00 57.43 380 ILE B C 1
ATOM 7404 O O . ILE B 2 336 ? 83.988 105.025 117.666 1.00 57.43 380 ILE B O 1
ATOM 7409 N N . PRO B 2 337 ? 85.047 105.953 115.920 1.00 57.23 381 PRO B N 1
ATOM 7410 C CA . PRO B 2 337 ? 84.058 105.429 114.974 1.00 57.23 381 PRO B CA 1
ATOM 7411 C C . PRO B 2 337 ? 84.119 103.912 114.871 1.00 57.23 381 PRO B C 1
ATOM 7412 O O . PRO B 2 337 ? 85.112 103.273 115.225 1.00 57.23 381 PRO B O 1
ATOM 7416 N N . GLN B 2 338 ? 83.019 103.339 114.374 1.00 57.98 382 GLN B N 1
ATOM 7417 C CA . GLN B 2 338 ? 82.876 101.886 114.345 1.00 57.98 382 GLN B CA 1
ATOM 7418 C C . GLN B 2 338 ? 83.901 101.237 113.423 1.00 57.98 382 GLN B C 1
ATOM 7419 O O . GLN B 2 338 ? 84.399 100.141 113.708 1.00 57.98 382 GLN B O 1
ATOM 7425 N N . ARG B 2 339 ? 84.217 101.891 112.305 1.00 56.82 383 ARG B N 1
ATOM 7426 C CA . ARG B 2 339 ? 85.224 101.358 111.395 1.00 56.82 383 ARG B CA 1
ATOM 7427 C C . ARG B 2 339 ? 86.581 101.256 112.081 1.00 56.82 383 ARG B C 1
ATOM 7428 O O . ARG B 2 339 ? 87.295 100.255 111.927 1.00 56.82 383 ARG B O 1
ATOM 7436 N N . GLN B 2 340 ? 86.947 102.278 112.856 1.00 55.24 384 GLN B N 1
ATOM 7437 C CA . GLN B 2 340 ? 88.178 102.199 113.628 1.00 55.24 384 GLN B CA 1
ATOM 7438 C C . GLN B 2 340 ? 88.104 101.091 114.660 1.00 55.24 384 GLN B C 1
ATOM 7439 O O . GLN B 2 340 ? 89.117 100.451 114.956 1.00 55.24 384 GLN B O 1
ATOM 7445 N N . ILE B 2 341 ? 86.918 100.845 115.211 1.00 55.91 385 ILE B N 1
ATOM 7446 C CA . ILE B 2 341 ? 86.761 99.761 116.173 1.00 55.91 385 ILE B CA 1
ATOM 7447 C C . ILE B 2 341 ? 87.036 98.419 115.512 1.00 55.91 385 ILE B C 1
ATOM 7448 O O . ILE B 2 341 ? 87.735 97.566 116.070 1.00 55.91 385 ILE B O 1
ATOM 7453 N N . GLU B 2 342 ? 86.494 98.212 114.312 1.00 59.57 386 GLU B N 1
ATOM 7454 C CA . GLU B 2 342 ? 86.740 96.966 113.595 1.00 59.57 386 GLU B CA 1
ATOM 7455 C C . GLU B 2 342 ? 88.217 96.808 113.260 1.00 59.57 386 GLU B C 1
ATOM 7456 O O . GLU B 2 342 ? 88.781 95.714 113.402 1.00 59.57 386 GLU B O 1
ATOM 7462 N N . GLU B 2 343 ? 88.862 97.889 112.812 1.00 56.94 387 GLU B N 1
ATOM 7463 C CA . GLU B 2 343 ? 90.287 97.809 112.501 1.00 56.94 387 GLU B CA 1
ATOM 7464 C C . GLU B 2 343 ? 91.110 97.493 113.741 1.00 56.94 387 GLU B C 1
ATOM 7465 O O . GLU B 2 343 ? 92.050 96.692 113.684 1.00 56.94 387 GLU B O 1
ATOM 7471 N N . MET B 2 344 ? 90.775 98.110 114.872 1.00 55.67 388 MET B N 1
ATOM 7472 C CA . MET B 2 344 ? 91.491 97.828 116.108 1.00 55.67 388 MET B CA 1
ATOM 7473 C C . MET B 2 344 ? 91.281 96.388 116.553 1.00 55.67 388 MET B C 1
ATOM 7474 O O . MET B 2 344 ? 92.211 95.746 117.051 1.00 55.67 388 MET B O 1
ATOM 7479 N N . GLN B 2 345 ? 90.065 95.864 116.389 1.00 56.23 389 GLN B N 1
ATOM 7480 C CA . GLN B 2 345 ? 89.819 94.465 116.726 1.00 56.23 389 GLN B CA 1
ATOM 7481 C C . GLN B 2 345 ? 90.651 93.536 115.854 1.00 56.23 389 GLN B C 1
ATOM 7482 O O . GLN B 2 345 ? 91.238 92.562 116.345 1.00 56.23 389 GLN B O 1
ATOM 7488 N N . ARG B 2 346 ? 90.710 93.823 114.553 1.00 52.52 390 ARG B N 1
ATOM 7489 C CA . ARG B 2 346 ? 91.516 93.006 113.655 1.00 52.52 390 ARG B CA 1
ATOM 7490 C C . ARG B 2 346 ? 92.985 93.061 114.043 1.00 52.52 390 ARG B C 1
ATOM 7491 O O . ARG B 2 346 ? 93.673 92.037 114.042 1.00 52.52 390 ARG B O 1
ATOM 7499 N N . GLN B 2 347 ? 93.479 94.250 114.385 1.00 49.59 391 GLN B N 1
ATOM 7500 C CA . GLN B 2 347 ? 94.876 94.387 114.777 1.00 49.59 391 GLN B CA 1
ATOM 7501 C C . GLN B 2 347 ? 95.159 93.661 116.083 1.00 49.59 391 GLN B C 1
ATOM 7502 O O . GLN B 2 347 ? 96.238 93.088 116.254 1.00 49.59 391 GLN B O 1
ATOM 7508 N N . ALA B 2 348 ? 94.213 93.683 117.020 1.00 49.77 392 ALA B N 1
ATOM 7509 C CA . ALA B 2 348 ? 94.393 92.960 118.273 1.00 49.77 392 ALA B CA 1
ATOM 7510 C C . ALA B 2 348 ? 94.470 91.460 118.030 1.00 49.77 392 ALA B C 1
ATOM 7511 O O . ALA B 2 348 ? 95.340 90.770 118.580 1.00 49.77 392 ALA B O 1
ATOM 7513 N N . ARG B 2 349 ? 93.576 90.938 117.189 1.00 52.19 393 ARG B N 1
ATOM 7514 C CA . ARG B 2 349 ? 93.630 89.518 116.854 1.00 52.19 393 ARG B CA 1
ATOM 7515 C C . ARG B 2 349 ? 94.929 89.172 116.134 1.00 52.19 393 ARG B C 1
ATOM 7516 O O . ARG B 2 349 ? 95.532 88.122 116.393 1.00 52.19 393 ARG B O 1
ATOM 7524 N N . TRP B 2 350 ? 95.373 90.042 115.224 1.00 48.88 394 TRP B N 1
ATOM 7525 C CA . TRP B 2 350 ? 96.627 89.805 114.517 1.00 48.88 394 TRP B CA 1
ATOM 7526 C C . TRP B 2 350 ? 97.807 89.799 115.475 1.00 48.88 394 TRP B C 1
ATOM 7527 O O . TRP B 2 350 ? 98.696 88.947 115.370 1.00 48.88 394 TRP B O 1
ATOM 7538 N N . PHE B 2 351 ? 97.832 90.738 116.418 1.00 46.86 395 PHE B N 1
ATOM 7539 C CA . PHE B 2 351 ? 98.911 90.775 117.393 1.00 46.86 395 PHE B CA 1
ATOM 7540 C C . PHE B 2 351 ? 98.908 89.522 118.245 1.00 46.86 395 PHE B C 1
ATOM 7541 O O . PHE B 2 351 ? 99.972 88.989 118.574 1.00 46.86 395 PHE B O 1
ATOM 7549 N N . TRP B 2 352 ? 97.725 89.031 118.615 1.00 50.74 396 TRP B N 1
ATOM 7550 C CA . TRP B 2 352 ? 97.688 87.803 119.398 1.00 50.74 396 TRP B CA 1
ATOM 7551 C C . TRP B 2 352 ? 98.230 86.629 118.595 1.00 50.74 396 TRP B C 1
ATOM 7552 O O . TRP B 2 352 ? 99.091 85.881 119.071 1.00 50.74 396 TRP B O 1
ATOM 7563 N N . GLU B 2 353 ? 97.796 86.451 117.360 1.00 51.10 397 GLU B N 1
ATOM 7564 C CA . GLU B 2 353 ? 98.201 85.245 116.599 1.00 51.10 397 GLU B CA 1
ATOM 7565 C C . GLU B 2 353 ? 99.637 85.337 116.127 1.00 51.10 397 GLU B C 1
ATOM 7566 O O . GLU B 2 353 ? 100.182 84.295 115.748 1.00 51.10 397 GLU B O 1
ATOM 7572 N N . ALA B 2 354 ? 100.236 86.523 116.153 1.00 50.07 398 ALA B N 1
ATOM 7573 C CA . ALA B 2 354 ? 101.590 86.697 115.575 1.00 50.07 398 ALA B CA 1
ATOM 7574 C C . ALA B 2 354 ? 102.653 86.904 116.652 1.00 50.07 398 ALA B C 1
ATOM 7575 O O . ALA B 2 354 ? 103.788 86.507 116.410 1.00 50.07 398 ALA B O 1
ATOM 7577 N N . TYR B 2 355 ? 102.291 87.431 117.808 1.00 50.46 399 TYR B N 1
ATOM 7578 C CA . TYR B 2 355 ? 103.293 87.777 118.837 1.00 50.46 399 TYR B CA 1
ATOM 7579 C C . TYR B 2 355 ? 102.868 87.271 120.216 1.00 50.46 399 TYR B C 1
ATOM 7580 O O . TYR B 2 355 ? 103.772 86.868 120.940 1.00 50.46 399 TYR B O 1
ATOM 7589 N N . PHE B 2 356 ? 101.583 87.260 120.574 1.00 51.17 400 PHE B N 1
ATOM 7590 C CA . PHE B 2 356 ? 101.116 86.886 121.900 1.00 51.17 400 PHE B CA 1
ATOM 7591 C C . PHE B 2 356 ? 100.721 85.422 122.002 1.00 51.17 400 PHE B C 1
ATOM 7592 O O . PHE B 2 356 ? 100.424 84.956 123.107 1.00 51.17 400 PHE B O 1
ATOM 7600 N N . GLN B 2 357 ? 100.715 84.690 120.887 1.00 53.49 401 GLN B N 1
ATOM 7601 C CA . GLN B 2 357 ? 100.117 83.359 120.870 1.00 53.49 401 GLN B CA 1
ATOM 7602 C C . GLN B 2 357 ? 100.877 82.388 121.761 1.00 53.49 401 GLN B C 1
ATOM 7603 O O . GLN B 2 357 ? 100.284 81.729 122.621 1.00 53.49 401 GLN B O 1
ATOM 7609 N N . SER B 2 358 ? 102.188 82.294 121.581 1.00 58.98 402 SER B N 1
ATOM 7610 C CA . SER B 2 358 ? 102.978 81.282 122.259 1.00 58.98 402 SER B CA 1
ATOM 7611 C C . SER B 2 358 ? 104.314 81.873 122.674 1.00 58.98 402 SER B C 1
ATOM 7612 O O . SER B 2 358 ? 104.730 82.927 122.188 1.00 58.98 402 SER B O 1
ATOM 7615 N N . ILE B 2 359 ? 104.980 81.173 123.591 1.00 63.70 403 ILE B N 1
ATOM 7616 C CA . ILE B 2 359 ? 106.296 81.604 124.042 1.00 63.70 403 ILE B CA 1
ATOM 7617 C C . ILE B 2 359 ? 107.274 81.619 122.880 1.00 63.70 403 ILE B C 1
ATOM 7618 O O . ILE B 2 359 ? 108.212 82.427 122.852 1.00 63.70 403 ILE B O 1
ATOM 7623 N N . LYS B 2 360 ? 107.062 80.746 121.894 1.00 62.67 404 LYS B N 1
ATOM 7624 C CA . LYS B 2 360 ? 107.903 80.753 120.704 1.00 62.67 404 LYS B CA 1
ATOM 7625 C C . LYS B 2 360 ? 107.771 82.064 119.942 1.00 62.67 404 LYS B C 1
ATOM 7626 O O . LYS B 2 360 ? 108.775 82.639 119.506 1.00 62.67 404 LYS B O 1
ATOM 7632 N N . ALA B 2 361 ? 106.543 82.558 119.779 1.00 59.22 405 ALA B N 1
ATOM 7633 C CA . ALA B 2 361 ? 106.339 83.808 119.052 1.00 59.22 405 ALA B CA 1
ATOM 7634 C C . ALA B 2 361 ? 106.965 84.989 119.782 1.00 59.22 405 ALA B C 1
ATOM 7635 O O . ALA B 2 361 ? 107.585 85.854 119.153 1.00 59.22 405 ALA B O 1
ATOM 7637 N N . ILE B 2 362 ? 106.819 85.041 121.109 1.00 59.49 406 ILE B N 1
ATOM 7638 C CA . ILE B 2 362 ? 107.424 86.122 121.883 1.00 59.49 406 ILE B CA 1
ATOM 7639 C C . ILE B 2 362 ? 108.943 86.067 121.787 1.00 59.49 406 ILE B C 1
ATOM 7640 O O . ILE B 2 362 ? 109.605 87.096 121.601 1.00 59.49 406 ILE B O 1
ATOM 7645 N N . ALA B 2 363 ? 109.522 84.870 121.922 1.00 60.57 407 ALA B N 1
ATOM 7646 C CA . ALA B 2 363 ? 110.973 84.743 121.831 1.00 60.57 407 ALA B CA 1
ATOM 7647 C C . ALA B 2 363 ? 111.480 85.156 120.456 1.00 60.57 407 ALA B C 1
ATOM 7648 O O . ALA B 2 363 ? 112.493 85.859 120.343 1.00 60.57 407 ALA B O 1
ATOM 7650 N N . LEU B 2 364 ? 110.787 84.732 119.398 1.00 61.47 408 LEU B N 1
ATOM 7651 C CA . LEU B 2 364 ? 111.195 85.111 118.051 1.00 61.47 408 LEU B CA 1
ATOM 7652 C C . LEU B 2 364 ? 111.078 86.612 117.842 1.00 61.47 408 LEU B C 1
ATOM 7653 O O . LEU B 2 364 ? 111.949 87.225 117.215 1.00 61.47 408 LEU B O 1
ATOM 7658 N N . ALA B 2 365 ? 110.014 87.226 118.362 1.00 58.88 409 ALA B N 1
ATOM 7659 C CA . ALA B 2 365 ? 109.860 88.670 118.225 1.00 58.88 409 ALA B CA 1
ATOM 7660 C C . ALA B 2 365 ? 110.966 89.416 118.960 1.00 58.88 409 ALA B C 1
ATOM 7661 O O . ALA B 2 365 ? 111.503 90.407 118.450 1.00 58.88 409 ALA B O 1
ATOM 7663 N N . THR B 2 366 ? 111.323 88.954 120.158 1.00 60.10 410 THR B N 1
ATOM 7664 C CA . THR B 2 366 ? 112.398 89.597 120.903 1.00 60.10 410 THR B CA 1
ATOM 7665 C C . THR B 2 366 ? 113.723 89.477 120.166 1.00 60.10 410 THR B C 1
ATOM 7666 O O . THR B 2 366 ? 114.478 90.453 120.051 1.00 60.10 410 THR B O 1
ATOM 7670 N N . LEU B 2 367 ? 114.026 88.280 119.656 1.00 56.97 411 LEU B N 1
ATOM 7671 C CA . LEU B 2 367 ? 115.270 88.096 118.919 1.00 56.97 411 LEU B CA 1
ATOM 7672 C C . LEU B 2 367 ? 115.293 88.952 117.663 1.00 56.97 411 LEU B C 1
ATOM 7673 O O . LEU B 2 367 ? 116.331 89.519 117.312 1.00 56.97 411 LEU B O 1
ATOM 7678 N N . GLN B 2 368 ? 114.155 89.070 116.982 1.00 56.71 412 GLN B N 1
ATOM 7679 C CA . GLN B 2 368 ? 114.090 89.903 115.789 1.00 56.71 412 GLN B CA 1
ATOM 7680 C C . GLN B 2 368 ? 114.313 91.372 116.122 1.00 56.71 412 GLN B C 1
ATOM 7681 O O . GLN B 2 368 ? 115.013 92.077 115.389 1.00 56.71 412 GLN B O 1
ATOM 7687 N N . ILE B 2 369 ? 113.733 91.854 117.226 1.00 56.78 413 ILE B N 1
ATOM 7688 C CA . ILE B 2 369 ? 113.933 93.248 117.623 1.00 56.78 413 ILE B CA 1
ATOM 7689 C C . ILE B 2 369 ? 115.399 93.506 117.944 1.00 56.78 413 ILE B C 1
ATOM 7690 O O . ILE B 2 369 ? 115.981 94.514 117.521 1.00 56.78 413 ILE B O 1
ATOM 7695 N N . ILE B 2 370 ? 116.019 92.600 118.702 1.00 56.40 414 ILE B N 1
ATOM 7696 C CA . ILE B 2 370 ? 117.421 92.788 119.067 1.00 56.40 414 ILE B CA 1
ATOM 7697 C C . ILE B 2 370 ? 118.306 92.736 117.829 1.00 56.40 414 ILE B C 1
ATOM 7698 O O . ILE B 2 370 ? 119.266 93.508 117.698 1.00 56.40 414 ILE B O 1
ATOM 7703 N N . ASN B 2 371 ? 117.993 91.836 116.896 1.00 56.70 415 ASN B N 1
ATOM 7704 C CA . ASN B 2 371 ? 118.740 91.766 115.647 1.00 56.70 415 ASN B CA 1
ATOM 7705 C C . ASN B 2 371 ? 118.584 93.048 114.842 1.00 56.70 415 ASN B C 1
ATOM 7706 O O . ASN B 2 371 ? 119.543 93.518 114.218 1.00 56.70 415 ASN B O 1
ATOM 7711 N N . ASP B 2 372 ? 117.383 93.623 114.836 1.00 56.93 416 ASP B N 1
ATOM 7712 C CA . ASP B 2 372 ? 117.173 94.889 114.144 1.00 56.93 416 ASP B CA 1
ATOM 7713 C C . ASP B 2 372 ? 117.984 96.004 114.789 1.00 56.93 416 ASP B C 1
ATOM 7714 O O . ASP B 2 372 ? 118.477 96.903 114.099 1.00 56.93 416 ASP B O 1
ATOM 7719 N N . ARG B 2 373 ? 118.112 95.977 116.115 1.00 58.17 417 ARG B N 1
ATOM 7720 C CA . ARG B 2 373 ? 118.979 96.943 116.783 1.00 58.17 417 ARG B CA 1
ATOM 7721 C C . ARG B 2 373 ? 120.435 96.758 116.372 1.00 58.17 417 ARG B C 1
ATOM 7722 O O . ARG B 2 373 ? 121.147 97.738 116.126 1.00 58.17 417 ARG B O 1
ATOM 7730 N N . ILE B 2 374 ? 120.898 95.507 116.297 1.00 56.19 418 ILE B N 1
ATOM 7731 C CA . ILE B 2 374 ? 122.301 95.252 115.975 1.00 56.19 418 ILE B CA 1
ATOM 7732 C C . ILE B 2 374 ? 122.597 95.580 114.515 1.00 56.19 418 ILE B C 1
ATOM 7733 O O . ILE B 2 374 ? 123.648 96.149 114.198 1.00 56.19 418 ILE B O 1
ATOM 7738 N N . TYR B 2 375 ? 121.681 95.246 113.604 1.00 54.91 419 TYR B N 1
ATOM 7739 C CA . TYR B 2 375 ? 121.865 95.458 112.169 1.00 54.91 419 TYR B CA 1
ATOM 7740 C C . TYR B 2 375 ? 120.736 96.343 111.658 1.00 54.91 419 TYR B C 1
ATOM 7741 O O . TYR B 2 375 ? 119.811 95.859 110.991 1.00 54.91 419 TYR B O 1
ATOM 7750 N N . PRO B 2 376 ? 120.789 97.646 111.932 1.00 52.28 420 PRO B N 1
ATOM 7751 C CA . PRO B 2 376 ? 119.660 98.516 111.569 1.00 52.28 420 PRO B CA 1
ATOM 7752 C C . PRO B 2 376 ? 119.362 98.551 110.084 1.00 52.28 420 PRO B C 1
ATOM 7753 O O . PRO B 2 376 ? 118.199 98.714 109.698 1.00 52.28 420 PRO B O 1
ATOM 7757 N N . TYR B 2 377 ? 120.377 98.403 109.237 1.00 52.83 421 TYR B N 1
ATOM 7758 C CA . TYR B 2 377 ? 120.171 98.514 107.798 1.00 52.83 421 TYR B CA 1
ATOM 7759 C C . TYR B 2 377 ? 119.376 97.340 107.244 1.00 52.83 421 TYR B C 1
ATOM 7760 O O . TYR B 2 377 ? 118.839 97.429 106.134 1.00 52.83 421 TYR B O 1
ATOM 7769 N N . ALA B 2 378 ? 119.291 96.239 107.991 1.00 52.88 422 ALA B N 1
ATOM 7770 C CA . ALA B 2 378 ? 118.611 95.031 107.539 1.00 52.88 422 ALA B CA 1
ATOM 7771 C C . ALA B 2 378 ? 117.347 94.734 108.337 1.00 52.88 422 ALA B C 1
ATOM 7772 O O . ALA B 2 378 ? 116.823 93.620 108.264 1.00 52.88 422 ALA B O 1
ATOM 7774 N N . ALA B 2 379 ? 116.849 95.703 109.097 1.00 53.54 423 ALA B N 1
ATOM 7775 C CA . ALA B 2 379 ? 115.661 95.478 109.908 1.00 53.54 423 ALA B CA 1
ATOM 7776 C C . ALA B 2 379 ? 114.439 95.280 109.024 1.00 53.54 423 ALA B C 1
ATOM 7777 O O . ALA B 2 379 ? 114.316 95.892 107.960 1.00 53.54 423 ALA B O 1
ATOM 7779 N N . ILE B 2 380 ? 113.529 94.412 109.472 1.00 52.04 424 ILE B N 1
ATOM 7780 C CA . ILE B 2 380 ? 112.309 94.178 108.714 1.00 52.04 424 ILE B CA 1
ATOM 7781 C C . ILE B 2 380 ? 111.373 95.374 108.851 1.00 52.04 424 ILE B C 1
ATOM 7782 O O . ILE B 2 380 ? 111.462 96.176 109.785 1.00 52.04 424 ILE B O 1
ATOM 7787 N N . SER B 2 381 ? 110.458 95.487 107.898 1.00 53.55 425 SER B N 1
ATOM 7788 C CA . SER B 2 381 ? 109.662 96.690 107.744 1.00 53.55 425 SER B CA 1
ATOM 7789 C C . SER B 2 381 ? 108.561 96.772 108.799 1.00 53.55 425 SER B C 1
ATOM 7790 O O . SER B 2 381 ? 108.273 95.820 109.529 1.00 53.55 425 SER B O 1
ATOM 7793 N N . TYR B 2 382 ? 107.952 97.957 108.870 1.00 50.12 426 TYR B N 1
ATOM 7794 C CA . TYR B 2 382 ? 106.802 98.187 109.737 1.00 50.12 426 TYR B CA 1
ATOM 7795 C C . TYR B 2 382 ? 105.618 97.318 109.329 1.00 50.12 426 TYR B C 1
ATOM 7796 O O . TYR B 2 382 ? 104.916 96.762 110.185 1.00 50.12 426 TYR B O 1
ATOM 7805 N N . GLU B 2 383 ? 105.382 97.194 108.022 1.00 52.91 427 GLU B N 1
ATOM 7806 C CA . GLU B 2 383 ? 104.295 96.356 107.532 1.00 52.91 427 GLU B CA 1
ATOM 7807 C C . GLU B 2 383 ? 104.548 94.890 107.848 1.00 52.91 427 GLU B C 1
ATOM 7808 O O . GLU B 2 383 ? 103.615 94.149 108.176 1.00 52.91 427 GLU B O 1
ATOM 7814 N N . GLU B 2 384 ? 105.801 94.453 107.759 1.00 52.27 428 GLU B N 1
ATOM 7815 C CA . GLU B 2 384 ? 106.149 93.093 108.138 1.00 52.27 428 GLU B CA 1
ATOM 7816 C C . GLU B 2 384 ? 105.967 92.843 109.627 1.00 52.27 428 GLU B C 1
ATOM 7817 O O . GLU B 2 384 ? 105.975 91.684 110.051 1.00 52.27 428 GLU B O 1
ATOM 7823 N N . TRP B 2 385 ? 105.801 93.894 110.427 1.00 49.78 429 TRP B N 1
ATOM 7824 C CA . TRP B 2 385 ? 105.586 93.766 111.862 1.00 49.78 429 TRP B CA 1
ATOM 7825 C C . TRP B 2 385 ? 104.114 93.815 112.250 1.00 49.78 429 TRP B C 1
ATOM 7826 O O . TRP B 2 385 ? 103.655 92.977 113.026 1.00 49.78 429 TRP B O 1
ATOM 7837 N N . ASN B 2 386 ? 103.363 94.784 111.741 1.00 50.86 430 ASN B N 1
ATOM 7838 C CA . ASN B 2 386 ? 101.995 95.005 112.205 1.00 50.86 430 ASN B CA 1
ATOM 7839 C C . ASN B 2 386 ? 101.038 95.217 111.038 1.00 50.86 430 ASN B C 1
ATOM 7840 O O . ASN B 2 386 ? 100.317 96.214 110.964 1.00 50.86 430 ASN B O 1
ATOM 7845 N N . ASP B 2 387 ? 101.025 94.274 110.099 1.00 52.33 431 ASP B N 1
ATOM 7846 C CA . ASP B 2 387 ? 99.973 94.182 109.091 1.00 52.33 431 ASP B CA 1
ATOM 7847 C C . ASP B 2 387 ? 99.451 92.752 109.111 1.00 52.33 431 ASP B C 1
ATOM 7848 O O . ASP B 2 387 ? 100.246 91.804 108.953 1.00 52.33 431 ASP B O 1
ATOM 7853 N N . PRO B 2 388 ? 98.155 92.540 109.313 1.00 48.78 432 PRO B N 1
ATOM 7854 C CA . PRO B 2 388 ? 97.614 91.182 109.311 1.00 48.78 432 PRO B CA 1
ATOM 7855 C C . PRO B 2 388 ? 97.723 90.565 107.930 1.00 48.78 432 PRO B C 1
ATOM 7856 O O . PRO B 2 388 ? 97.820 91.290 106.928 1.00 48.78 432 PRO B O 1
ATOM 7860 N N . PRO B 2 389 ? 97.733 89.234 107.835 1.00 49.59 433 PRO B N 1
ATOM 7861 C CA . PRO B 2 389 ? 97.918 88.596 106.523 1.00 49.59 433 PRO B CA 1
ATOM 7862 C C . PRO B 2 389 ? 96.882 89.000 105.491 1.00 49.59 433 PRO B C 1
ATOM 7863 O O . PRO B 2 389 ? 97.224 89.117 104.308 1.00 49.59 433 PRO B O 1
ATOM 7867 N N . ALA B 2 390 ? 95.629 89.220 105.892 1.00 47.80 434 ALA B N 1
ATOM 7868 C CA . ALA B 2 390 ? 94.639 89.715 104.943 1.00 47.80 434 ALA B CA 1
ATOM 7869 C C . ALA B 2 390 ? 95.044 91.081 104.409 1.00 47.80 434 ALA B C 1
ATOM 7870 O O . ALA B 2 390 ? 94.990 91.335 103.199 1.00 47.80 434 ALA B O 1
ATOM 7872 N N . VAL B 2 391 ? 95.481 91.969 105.303 1.00 48.80 435 VAL B N 1
ATOM 7873 C CA . VAL B 2 391 ? 95.982 93.268 104.882 1.00 48.80 435 VAL B CA 1
ATOM 7874 C C . VAL B 2 391 ? 97.239 93.127 104.038 1.00 48.80 435 VAL B C 1
ATOM 7875 O O . VAL B 2 391 ? 97.404 93.862 103.061 1.00 48.80 435 VAL B O 1
ATOM 7879 N N . LYS B 2 392 ? 98.128 92.191 104.380 1.00 48.41 436 LYS B N 1
ATOM 7880 C CA . LYS B 2 392 ? 99.333 91.993 103.582 1.00 48.41 436 LYS B CA 1
ATOM 7881 C C . LYS B 2 392 ? 98.990 91.581 102.158 1.00 48.41 436 LYS B C 1
ATOM 7882 O O . LYS B 2 392 ? 99.601 92.064 101.198 1.00 48.41 436 LYS B O 1
ATOM 7888 N N . TRP B 2 393 ? 98.017 90.684 102.001 1.00 48.47 437 TRP B N 1
ATOM 7889 C CA . TRP B 2 393 ? 97.539 90.342 100.668 1.00 48.47 437 TRP B CA 1
ATOM 7890 C C . TRP B 2 393 ? 96.891 91.538 99.991 1.00 48.47 437 TRP B C 1
ATOM 7891 O O . TRP B 2 393 ? 96.981 91.679 98.769 1.00 48.47 437 TRP B O 1
ATOM 7902 N N . GLY B 2 394 ? 96.241 92.406 100.759 1.00 48.60 438 GLY B N 1
ATOM 7903 C CA . GLY B 2 394 ? 95.631 93.588 100.187 1.00 48.60 438 GLY B CA 1
ATOM 7904 C C . GLY B 2 394 ? 96.523 94.812 100.128 1.00 48.60 438 GLY B C 1
ATOM 7905 O O . GLY B 2 394 ? 96.205 95.773 99.423 1.00 48.60 438 GLY B O 1
ATOM 7906 N N . SER B 2 395 ? 97.641 94.792 100.853 1.00 48.03 439 SER B N 1
ATOM 7907 C CA . SER B 2 395 ? 98.533 95.941 100.914 1.00 48.03 439 SER B CA 1
ATOM 7908 C C . SER B 2 395 ? 99.208 96.177 99.566 1.00 48.03 439 SER B C 1
ATOM 7909 O O . SER B 2 395 ? 99.058 95.406 98.614 1.00 48.03 439 SER B O 1
ATOM 7912 N N . VAL B 2 396 ? 99.966 97.267 99.493 1.00 46.14 440 VAL B N 1
ATOM 7913 C CA . VAL B 2 396 ? 100.638 97.650 98.259 1.00 46.14 440 VAL B CA 1
ATOM 7914 C C . VAL B 2 396 ? 102.136 97.810 98.482 1.00 46.14 440 VAL B C 1
ATOM 7915 O O . VAL B 2 396 ? 102.940 97.089 97.880 1.00 46.14 440 VAL B O 1
ATOM 7919 N N . SER B 2 397 ? 102.519 98.757 99.342 1.00 47.32 441 SER B N 1
ATOM 7920 C CA . SER B 2 397 ? 103.923 99.090 99.592 1.00 47.32 441 SER B CA 1
ATOM 7921 C C . SER B 2 397 ? 104.626 99.495 98.295 1.00 47.32 441 SER B C 1
ATOM 7922 O O . SER B 2 397 ? 105.525 98.816 97.798 1.00 47.32 441 SER B O 1
ATOM 7925 N N . ASN B 2 398 ? 104.188 100.625 97.756 1.00 44.18 442 ASN B N 1
ATOM 7926 C CA . ASN B 2 398 ? 104.676 101.096 96.468 1.00 44.18 442 ASN B CA 1
ATOM 7927 C C . ASN B 2 398 ? 106.164 101.426 96.543 1.00 44.18 442 ASN B C 1
ATOM 7928 O O . ASN B 2 398 ? 106.582 102.180 97.432 1.00 44.18 442 ASN B O 1
ATOM 7933 N N . PRO B 2 399 ? 106.993 100.887 95.640 1.00 42.33 443 PRO B N 1
ATOM 7934 C CA . PRO B 2 399 ? 108.434 101.169 95.698 1.00 42.33 443 PRO B CA 1
ATOM 7935 C C . PRO B 2 399 ? 108.801 102.565 95.224 1.00 42.33 443 PRO B C 1
ATOM 7936 O O . PRO B 2 399 ? 109.706 103.193 95.781 1.00 42.33 443 PRO B O 1
ATOM 7940 N N . LEU B 2 400 ? 108.120 103.059 94.195 1.00 42.51 444 LEU B N 1
ATOM 7941 C CA . LEU B 2 400 ? 108.381 104.394 93.663 1.00 42.51 444 LEU B CA 1
ATOM 7942 C C . LEU B 2 400 ? 107.320 105.366 94.174 1.00 42.51 444 LEU B C 1
ATOM 7943 O O . LEU B 2 400 ? 106.403 105.769 93.461 1.00 42.51 444 LEU B O 1
ATOM 7948 N N . PHE B 2 401 ? 107.468 105.755 95.438 1.00 41.37 445 PHE B N 1
ATOM 7949 C CA . PHE B 2 401 ? 106.434 106.522 96.117 1.00 41.37 445 PHE B CA 1
ATOM 7950 C C . PHE B 2 401 ? 106.719 108.013 96.214 1.00 41.37 445 PHE B C 1
ATOM 7951 O O . PHE B 2 401 ? 105.790 108.781 96.479 1.00 41.37 445 PHE B O 1
ATOM 7959 N N . LEU B 2 402 ? 107.953 108.444 96.012 1.00 40.68 446 LEU B N 1
ATOM 7960 C CA . LEU B 2 402 ? 108.296 109.840 96.255 1.00 40.68 446 LEU B CA 1
ATOM 7961 C C . LEU B 2 402 ? 107.633 110.739 95.222 1.00 40.68 446 LEU B C 1
ATOM 7962 O O . LEU B 2 402 ? 107.866 110.563 94.020 1.00 40.68 446 LEU B O 1
ATOM 7967 N N . PRO B 2 403 ? 106.817 111.701 95.631 1.00 41.66 447 PRO B N 1
ATOM 7968 C CA . PRO B 2 403 ? 106.164 112.579 94.655 1.00 41.66 447 PRO B CA 1
ATOM 7969 C C . PRO B 2 403 ? 107.132 113.553 94.007 1.00 41.66 447 PRO B C 1
ATOM 7970 O O . PRO B 2 403 ? 107.151 114.739 94.349 1.00 41.66 447 PRO B O 1
ATOM 7974 N N . LEU B 2 404 ? 107.936 113.067 93.067 1.00 40.85 448 LEU B N 1
ATOM 7975 C CA . LEU B 2 404 ? 108.876 113.899 92.337 1.00 40.85 448 LEU B CA 1
ATOM 7976 C C . LEU B 2 404 ? 108.460 113.966 90.879 1.00 40.85 448 LEU B C 1
ATOM 7977 O O . LEU B 2 404 ? 107.993 112.975 90.311 1.00 40.85 448 LEU B O 1
ATOM 7982 N N . ILE B 2 405 ? 108.624 115.138 90.281 1.00 43.31 449 ILE B N 1
ATOM 7983 C CA . ILE B 2 405 ? 108.316 115.357 88.875 1.00 43.31 449 ILE B CA 1
ATOM 7984 C C . ILE B 2 405 ? 109.643 115.477 88.128 1.00 43.31 449 ILE B C 1
ATOM 7985 O O . ILE B 2 405 ? 110.316 116.513 88.224 1.00 43.31 449 ILE B O 1
ATOM 7990 N N . PRO B 2 406 ? 110.064 114.454 87.392 1.00 46.61 450 PRO B N 1
ATOM 7991 C CA . PRO B 2 406 ? 111.330 114.527 86.673 1.00 46.61 450 PRO B CA 1
ATOM 7992 C C . PRO B 2 406 ? 111.313 115.660 85.666 1.00 46.61 450 PRO B C 1
ATOM 7993 O O . PRO B 2 406 ? 110.280 115.924 85.031 1.00 46.61 450 PRO B O 1
ATOM 7997 N N . PRO B 2 407 ? 112.429 116.360 85.500 1.00 47.40 451 PRO B N 1
ATOM 7998 C CA . PRO B 2 407 ? 112.452 117.492 84.574 1.00 47.40 451 PRO B CA 1
ATOM 7999 C C . PRO B 2 407 ? 112.420 117.028 83.131 1.00 47.40 451 PRO B C 1
ATOM 8000 O O . PRO B 2 407 ? 112.880 115.936 82.792 1.00 47.40 451 PRO B O 1
ATOM 8004 N N . GLN B 2 408 ? 111.868 117.884 82.273 1.00 53.10 452 GLN B N 1
ATOM 8005 C CA . GLN B 2 408 ? 111.833 117.608 80.844 1.00 53.10 452 GLN B CA 1
ATOM 8006 C C . GLN B 2 408 ? 113.210 117.706 80.200 1.00 53.10 452 GLN B C 1
ATOM 8007 O O . GLN B 2 408 ? 113.358 117.328 79.034 1.00 53.10 452 GLN B O 1
ATOM 8013 N N . SER B 2 409 ? 114.212 118.206 80.927 1.00 53.61 453 SER B N 1
ATOM 8014 C CA . SER B 2 409 ? 115.570 118.247 80.395 1.00 53.61 453 SER B CA 1
ATOM 8015 C C . SER B 2 409 ? 116.082 116.846 80.095 1.00 53.61 453 SER B C 1
ATOM 8016 O O . SER B 2 409 ? 116.766 116.629 79.088 1.00 53.61 453 SER B O 1
ATOM 8019 N N . GLN B 2 410 ? 115.768 115.886 80.958 1.00 51.01 454 GLN B N 1
ATOM 8020 C CA . GLN B 2 410 ? 116.062 114.492 80.677 1.00 51.01 454 GLN B CA 1
ATOM 8021 C C . GLN B 2 410 ? 115.047 113.947 79.672 1.00 51.01 454 GLN 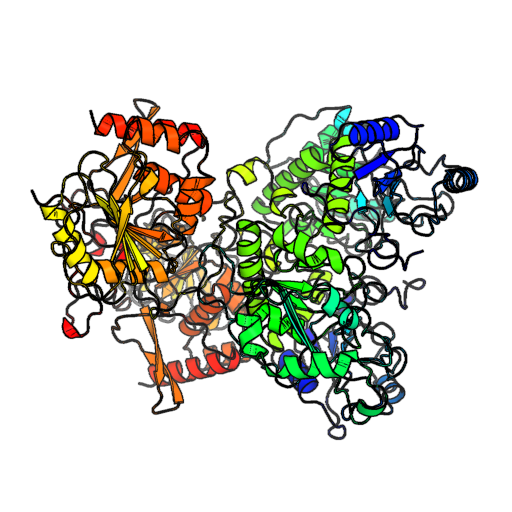B C 1
ATOM 8022 O O . GLN B 2 410 ? 114.101 114.629 79.270 1.00 51.01 454 GLN B O 1
ATOM 8028 N N . GLY B 2 411 ? 115.239 112.698 79.261 1.00 50.12 455 GLY B N 1
ATOM 8029 C CA . GLY B 2 411 ? 114.348 112.091 78.294 1.00 50.12 455 GLY B CA 1
ATOM 8030 C C . GLY B 2 411 ? 114.069 110.634 78.584 1.00 50.12 455 GLY B C 1
ATOM 8031 O O . GLY B 2 411 ? 114.170 110.195 79.733 1.00 50.12 455 GLY B O 1
ATOM 8032 N N . PHE B 2 412 ? 113.720 109.872 77.551 1.00 49.08 456 PHE B N 1
ATOM 8033 C CA . PHE B 2 412 ? 113.359 108.471 77.706 1.00 49.08 456 PHE B CA 1
ATOM 8034 C C . PHE B 2 412 ? 114.122 107.619 76.705 1.00 49.08 456 PHE B C 1
ATOM 8035 O O . PHE B 2 412 ? 114.586 108.107 75.672 1.00 49.08 456 PHE B O 1
ATOM 8043 N N . THR B 2 413 ? 114.251 106.336 77.028 1.00 49.37 457 THR B N 1
ATOM 8044 C CA . THR B 2 413 ? 114.914 105.367 76.167 1.00 49.37 457 THR B CA 1
ATOM 8045 C C . THR B 2 413 ? 113.877 104.454 75.534 1.00 49.37 457 THR B C 1
ATOM 8046 O O . THR B 2 413 ? 113.042 103.875 76.236 1.00 49.37 457 THR B O 1
ATOM 8050 N N . ALA B 2 414 ? 113.939 104.320 74.213 1.00 45.99 458 ALA B N 1
ATOM 8051 C CA . ALA B 2 414 ? 112.971 103.543 73.452 1.00 45.99 458 ALA B CA 1
ATOM 8052 C C . ALA B 2 414 ? 113.553 102.166 73.165 1.00 45.99 458 ALA B C 1
ATOM 8053 O O . ALA B 2 414 ? 114.549 102.044 72.446 1.00 45.99 458 ALA B O 1
ATOM 8055 N N . ILE B 2 415 ? 112.937 101.133 73.731 1.00 45.13 459 ILE B N 1
ATOM 8056 C CA . ILE B 2 415 ? 113.301 99.751 73.441 1.00 45.13 459 ILE B CA 1
ATOM 8057 C C . ILE B 2 415 ? 112.356 99.227 72.369 1.00 45.13 459 ILE B C 1
ATOM 8058 O O . ILE B 2 415 ? 111.139 99.173 72.577 1.00 45.13 459 ILE B O 1
ATOM 8063 N N . VAL B 2 416 ? 112.910 98.841 71.222 1.00 47.52 460 VAL B N 1
ATOM 8064 C CA . VAL B 2 416 ? 112.131 98.323 70.103 1.00 47.52 460 VAL B CA 1
ATOM 8065 C C . VAL B 2 416 ? 112.524 96.870 69.894 1.00 47.52 460 VAL B C 1
ATOM 8066 O O . VAL B 2 416 ? 113.706 96.563 69.697 1.00 47.52 460 VAL B O 1
ATOM 8070 N N . LEU B 2 417 ? 111.538 95.980 69.939 1.00 51.96 461 LEU B N 1
ATOM 8071 C CA . LEU B 2 417 ? 111.753 94.556 69.728 1.00 51.96 461 LEU B CA 1
ATOM 8072 C C . LEU B 2 417 ? 111.337 94.215 68.304 1.00 51.96 461 LEU B C 1
ATOM 8073 O O . LEU B 2 417 ? 110.166 94.371 67.942 1.00 51.96 461 LEU B O 1
ATOM 8078 N N . THR B 2 418 ? 112.293 93.752 67.503 1.00 56.06 462 THR B N 1
ATOM 8079 C CA . THR B 2 418 ? 112.077 93.508 66.087 1.00 56.06 462 THR B CA 1
ATOM 8080 C C . THR B 2 418 ? 112.296 92.040 65.759 1.00 56.06 462 THR B C 1
ATOM 8081 O O . THR B 2 418 ? 113.141 91.370 66.359 1.00 56.06 462 THR B O 1
ATOM 8085 N N . TYR B 2 419 ? 111.513 91.546 64.799 1.00 56.14 463 TYR B N 1
ATOM 8086 C CA . TYR B 2 419 ? 111.628 90.165 64.339 1.00 56.14 463 TYR B CA 1
ATOM 8087 C C . TYR B 2 419 ? 111.082 90.120 62.915 1.00 56.14 463 TYR B C 1
ATOM 8088 O O . TYR B 2 419 ? 109.868 90.006 62.720 1.00 56.14 463 TYR B O 1
ATOM 8097 N N . ASP B 2 420 ? 111.981 90.208 61.936 1.00 59.35 464 ASP B N 1
ATOM 8098 C CA . ASP B 2 420 ? 111.634 90.108 60.516 1.00 59.35 464 ASP B CA 1
ATOM 8099 C C . ASP B 2 420 ? 110.642 91.194 60.092 1.00 59.35 464 ASP B C 1
ATOM 8100 O O . ASP B 2 420 ? 109.609 90.919 59.478 1.00 59.35 464 ASP B O 1
ATOM 8105 N N . ARG B 2 421 ? 110.957 92.440 60.435 1.00 56.49 465 ARG B N 1
ATOM 8106 C CA . ARG B 2 421 ? 110.208 93.600 59.953 1.00 56.49 465 ARG B CA 1
ATOM 8107 C C . ARG B 2 421 ? 111.166 94.747 59.643 1.00 56.49 465 ARG B C 1
ATOM 8108 O O . ARG B 2 421 ? 110.942 95.896 60.022 1.00 56.49 465 ARG B O 1
ATOM 8116 N N . VAL B 2 422 ? 112.250 94.433 58.932 1.00 57.20 466 VAL B N 1
ATOM 8117 C CA . VAL B 2 422 ? 113.310 95.409 58.690 1.00 57.20 466 VAL B CA 1
ATOM 8118 C C . VAL B 2 422 ? 112.766 96.638 57.974 1.00 57.20 466 VAL B C 1
ATOM 8119 O O . VAL B 2 422 ? 113.147 97.773 58.283 1.00 57.20 466 VAL B O 1
ATOM 8123 N N . GLU B 2 423 ? 111.882 96.435 56.999 1.00 61.15 467 GLU B N 1
ATOM 8124 C CA . GLU B 2 423 ? 111.322 97.569 56.272 1.00 61.15 467 GLU B CA 1
ATOM 8125 C C . GLU B 2 423 ? 110.506 98.463 57.195 1.00 61.15 467 GLU B C 1
ATOM 8126 O O . GLU B 2 423 ? 110.569 99.693 57.094 1.00 61.15 467 GLU B O 1
ATOM 8132 N N . SER B 2 424 ? 109.729 97.860 58.099 1.00 59.23 468 SER B N 1
ATOM 8133 C CA . SER B 2 424 ? 108.919 98.635 59.032 1.00 59.23 468 SER B CA 1
ATOM 8134 C C . SER B 2 424 ? 109.718 99.100 60.242 1.00 59.23 468 SER B C 1
ATOM 8135 O O . SER B 2 424 ? 109.325 100.067 60.902 1.00 59.23 468 SER B O 1
ATOM 8138 N N . LEU B 2 425 ? 110.828 98.426 60.553 1.00 55.80 469 LEU B N 1
ATOM 8139 C CA . LEU B 2 425 ? 111.636 98.816 61.703 1.00 55.80 469 LEU B CA 1
ATOM 8140 C C . LEU B 2 425 ? 112.254 100.195 61.514 1.00 55.80 469 LEU B C 1
ATOM 8141 O O . LEU B 2 425 ? 112.278 101.006 62.447 1.00 55.80 469 LEU B O 1
ATOM 8146 N N . PHE B 2 426 ? 112.772 100.477 60.318 1.00 59.25 470 PHE B N 1
ATOM 8147 C CA . PHE B 2 426 ? 113.339 101.796 60.063 1.00 59.25 470 PHE B CA 1
ATOM 8148 C C . PHE B 2 426 ? 112.263 102.865 60.144 1.00 59.25 470 PHE B C 1
ATOM 8149 O O . PHE B 2 426 ? 112.536 104.010 60.523 1.00 59.25 470 PHE B O 1
ATOM 8157 N N . ARG B 2 427 ? 111.028 102.505 59.794 1.00 59.29 471 ARG B N 1
ATOM 8158 C CA . ARG B 2 427 ? 109.916 103.425 59.979 1.00 59.29 471 ARG B CA 1
ATOM 8159 C C . ARG B 2 427 ? 109.704 103.722 61.458 1.00 59.29 471 ARG B C 1
ATOM 8160 O O . ARG B 2 427 ? 109.474 104.875 61.842 1.00 59.29 471 ARG B O 1
ATOM 8168 N N . VAL B 2 428 ? 109.816 102.700 62.309 1.00 55.37 472 VAL B N 1
ATOM 8169 C CA . VAL B 2 428 ? 109.746 102.924 63.749 1.00 55.37 472 VAL B CA 1
ATOM 8170 C C . VAL B 2 428 ? 110.868 103.841 64.208 1.00 55.37 472 VAL B C 1
ATOM 8171 O O . VAL B 2 428 ? 110.649 104.733 65.035 1.00 55.37 472 VAL B O 1
ATOM 8175 N N . ILE B 2 429 ? 112.084 103.639 63.694 1.00 56.28 473 ILE B N 1
ATOM 8176 C CA . ILE B 2 429 ? 113.218 104.456 64.119 1.00 56.28 473 ILE B CA 1
ATOM 8177 C C . ILE B 2 429 ? 113.003 105.914 63.734 1.00 56.28 473 ILE B C 1
ATOM 8178 O O . ILE B 2 429 ? 113.184 106.824 64.552 1.00 56.28 473 ILE B O 1
ATOM 8183 N N . THR B 2 430 ? 112.597 106.160 62.489 1.00 57.09 474 THR B N 1
ATOM 8184 C CA . THR B 2 430 ? 112.404 107.531 62.041 1.00 57.09 474 THR B CA 1
ATOM 8185 C C . THR B 2 430 ? 111.134 108.154 62.601 1.00 57.09 474 THR B C 1
ATOM 8186 O O . THR B 2 430 ? 110.967 109.373 62.498 1.00 57.09 474 THR B O 1
ATOM 8190 N N . GLU B 2 431 ? 110.228 107.357 63.172 1.00 59.10 475 GLU B N 1
ATOM 8191 C CA . GLU B 2 431 ? 109.072 107.949 63.838 1.00 59.10 475 GLU B CA 1
ATOM 8192 C C . GLU B 2 431 ? 109.371 108.283 65.294 1.00 59.10 475 GLU B C 1
ATOM 8193 O O . GLU B 2 431 ? 108.981 109.350 65.780 1.00 59.10 475 GLU B O 1
ATOM 8199 N N . VAL B 2 432 ? 110.056 107.386 66.004 1.00 52.31 476 VAL B N 1
ATOM 8200 C CA . VAL B 2 432 ? 110.401 107.644 67.396 1.00 52.31 476 VAL B CA 1
ATOM 8201 C C . VAL B 2 432 ? 111.436 108.755 67.495 1.00 52.31 476 VAL B C 1
ATOM 8202 O O . VAL B 2 432 ? 111.377 109.597 68.399 1.00 52.31 476 VAL B O 1
ATOM 8206 N N . SER B 2 433 ? 112.393 108.789 66.564 1.00 56.28 477 SER B N 1
ATOM 8207 C CA . SER B 2 433 ? 113.487 109.749 66.641 1.00 56.28 477 SER B CA 1
ATOM 8208 C C . SER B 2 433 ? 113.046 111.187 66.414 1.00 56.28 477 SER B C 1
ATOM 8209 O O . SER B 2 433 ? 113.827 112.101 66.693 1.00 56.28 477 SER B O 1
ATOM 8212 N N . LYS B 2 434 ? 111.835 111.416 65.917 1.00 57.43 478 LYS B N 1
ATOM 8213 C CA . LYS B 2 434 ? 111.382 112.777 65.677 1.00 57.43 478 LYS B CA 1
ATOM 8214 C C . LYS B 2 434 ? 110.908 113.481 66.940 1.00 57.43 478 LYS B C 1
ATOM 8215 O O . LYS B 2 434 ? 110.730 114.704 66.912 1.00 57.43 478 LYS B O 1
ATOM 8221 N N . VAL B 2 435 ? 110.697 112.757 68.032 1.00 56.60 479 VAL B N 1
ATOM 8222 C CA . VAL B 2 435 ? 110.195 113.405 69.250 1.00 56.60 479 VAL B CA 1
ATOM 8223 C C . VAL B 2 435 ? 111.301 114.257 69.857 1.00 56.60 479 VAL B C 1
ATOM 8224 O O . VAL B 2 435 ? 112.490 113.909 69.728 1.00 56.60 479 VAL B O 1
ATOM 8228 N N . PRO B 2 436 ? 110.979 115.391 70.479 1.00 56.61 480 PRO B N 1
ATOM 8229 C CA . PRO B 2 436 ? 112.044 116.259 71.003 1.00 56.61 480 PRO B CA 1
ATOM 8230 C C . PRO B 2 436 ? 112.751 115.701 72.225 1.00 56.61 480 PRO B C 1
ATOM 8231 O O . PRO B 2 436 ? 113.901 116.076 72.483 1.00 56.61 480 PRO B O 1
ATOM 8235 N N . SER B 2 437 ? 112.110 114.815 72.986 1.00 51.27 481 SER B N 1
ATOM 8236 C CA . SER B 2 437 ? 112.633 114.393 74.278 1.00 51.27 481 SER B CA 1
ATOM 8237 C C . SER B 2 437 ? 113.230 112.991 74.262 1.00 51.27 481 SER B C 1
ATOM 8238 O O . SER B 2 437 ? 113.438 112.406 75.328 1.00 51.27 481 SER B O 1
ATOM 8241 N N . LEU B 2 438 ? 113.504 112.431 73.088 1.00 52.38 482 LEU B N 1
ATOM 8242 C CA . LEU B 2 438 ? 114.165 111.134 73.035 1.00 52.38 482 LEU B CA 1
ATOM 8243 C C . LEU B 2 438 ? 115.619 111.276 73.460 1.00 52.38 482 LEU B C 1
ATOM 8244 O O . LEU B 2 438 ? 116.326 112.177 73.001 1.00 52.38 482 LEU B O 1
ATOM 8249 N N . SER B 2 439 ? 116.066 110.389 74.345 1.00 52.62 483 SER B N 1
ATOM 8250 C CA . SER B 2 439 ? 117.451 110.383 74.799 1.00 52.62 483 SER B CA 1
ATOM 8251 C C . SER B 2 439 ? 118.279 109.340 74.058 1.00 52.62 483 SER B C 1
ATOM 8252 O O . SER B 2 439 ? 119.297 109.667 73.441 1.00 52.62 483 SER B O 1
ATOM 8255 N N . LYS B 2 440 ? 117.849 108.084 74.100 1.00 53.96 484 LYS B N 1
ATOM 8256 C CA . LYS B 2 440 ? 118.585 106.980 73.509 1.00 53.96 484 LYS B CA 1
ATOM 8257 C C . LYS B 2 440 ? 117.598 105.986 72.919 1.00 53.96 484 LYS B C 1
ATOM 8258 O O . LYS B 2 440 ? 116.543 105.731 73.504 1.00 53.96 484 LYS B O 1
ATOM 8264 N N . LEU B 2 441 ? 117.937 105.433 71.759 1.00 49.24 485 LEU B N 1
ATOM 8265 C CA . LEU B 2 441 ? 117.126 104.409 71.119 1.00 49.24 485 LEU B CA 1
ATOM 8266 C C . LEU B 2 441 ? 117.846 103.077 71.226 1.00 49.24 485 LEU B C 1
ATOM 8267 O O . LEU B 2 441 ? 119.039 102.985 70.924 1.00 49.24 485 LEU B O 1
ATOM 8272 N N . LEU B 2 442 ? 117.122 102.054 71.655 1.00 46.65 486 LEU B N 1
ATOM 8273 C CA . LEU B 2 442 ? 117.678 100.727 71.854 1.00 46.65 486 LEU B CA 1
ATOM 8274 C C . LEU B 2 442 ? 116.820 99.717 71.107 1.00 46.65 486 LEU B C 1
ATOM 8275 O O . LEU B 2 442 ? 115.604 99.661 71.311 1.00 46.65 486 LEU B O 1
ATOM 8280 N N . VAL B 2 443 ? 117.450 98.927 70.243 1.00 45.34 487 VAL B N 1
ATOM 8281 C CA . VAL B 2 443 ? 116.762 97.929 69.436 1.00 45.34 487 VAL B CA 1
ATOM 8282 C C . VAL B 2 443 ? 117.230 96.556 69.881 1.00 45.34 487 VAL B C 1
ATOM 8283 O O . VAL B 2 443 ? 118.435 96.284 69.916 1.00 45.34 487 VAL B O 1
ATOM 8287 N N . VAL B 2 444 ? 116.284 95.696 70.222 1.00 48.15 488 VAL B N 1
ATOM 8288 C CA . VAL B 2 444 ? 116.572 94.353 70.706 1.00 48.15 488 VAL B CA 1
ATOM 8289 C C . VAL B 2 444 ? 116.292 93.400 69.552 1.00 48.15 488 VAL B C 1
ATOM 8290 O O . VAL B 2 444 ? 115.138 93.052 69.282 1.00 48.15 488 VAL B O 1
ATOM 8294 N N . TRP B 2 445 ? 117.350 92.982 68.862 1.00 52.22 489 TRP B N 1
ATOM 8295 C CA . TRP B 2 445 ? 117.221 92.036 67.758 1.00 52.22 489 TRP B CA 1
ATOM 8296 C C . TRP B 2 445 ? 117.042 90.636 68.327 1.00 52.22 489 TRP B C 1
ATOM 8297 O O . TRP B 2 445 ? 118.005 90.028 68.804 1.00 52.22 489 TRP B O 1
ATOM 8308 N N . ASN B 2 446 ? 115.815 90.120 68.284 1.00 54.50 490 ASN B N 1
ATOM 8309 C CA . ASN B 2 446 ? 115.503 88.852 68.929 1.00 54.50 490 ASN B CA 1
ATOM 8310 C C . ASN B 2 446 ? 115.567 87.659 67.984 1.00 54.50 490 ASN B C 1
ATOM 8311 O O . ASN B 2 446 ? 115.292 86.535 68.412 1.00 54.50 490 ASN B O 1
ATOM 8316 N N . ASN B 2 447 ? 115.933 87.866 66.723 1.00 55.49 491 ASN B N 1
ATOM 8317 C CA . ASN B 2 447 ? 115.984 86.795 65.734 1.00 55.49 491 ASN B CA 1
ATOM 8318 C C . ASN B 2 447 ? 117.415 86.292 65.613 1.00 55.49 491 ASN B C 1
ATOM 8319 O O . ASN B 2 447 ? 118.322 87.065 65.288 1.00 55.49 491 ASN B O 1
ATOM 8324 N N . GLN B 2 448 ? 117.614 85.000 65.867 1.00 57.34 492 GLN B N 1
ATOM 8325 C CA . GLN B 2 448 ? 118.951 84.421 65.836 1.00 57.34 492 GLN B CA 1
ATOM 8326 C C . GLN B 2 448 ? 119.340 83.864 64.474 1.00 57.34 492 GLN B C 1
ATOM 8327 O O . GLN B 2 448 ? 120.439 83.316 64.342 1.00 57.34 492 GLN B O 1
ATOM 8333 N N . ASN B 2 449 ? 118.477 83.975 63.466 1.00 52.71 493 ASN B N 1
ATOM 8334 C CA . ASN B 2 449 ? 118.768 83.448 62.143 1.00 52.71 493 ASN B CA 1
ATOM 8335 C C . ASN B 2 449 ? 119.081 84.521 61.112 1.00 52.71 493 ASN B C 1
ATOM 8336 O O . ASN B 2 449 ? 119.608 84.191 60.045 1.00 52.71 493 ASN B O 1
ATOM 8341 N N . LYS B 2 450 ? 118.772 85.782 61.391 1.00 54.16 494 LYS B N 1
ATOM 8342 C CA . LYS B 2 450 ? 119.061 86.880 60.482 1.00 54.16 494 LYS B CA 1
ATOM 8343 C C . LYS B 2 450 ? 119.813 87.960 61.240 1.00 54.16 494 LYS B C 1
ATOM 8344 O O . LYS B 2 450 ? 119.400 88.357 62.334 1.00 54.16 494 LYS B O 1
ATOM 8350 N N . ASN B 2 451 ? 120.907 88.428 60.663 1.00 53.12 495 ASN B N 1
ATOM 8351 C CA . ASN B 2 451 ? 121.724 89.444 61.297 1.00 53.12 495 ASN B CA 1
ATOM 8352 C C . ASN B 2 451 ? 121.137 90.832 61.071 1.00 53.12 495 ASN B C 1
ATOM 8353 O O . ASN B 2 451 ? 120.386 91.053 60.118 1.00 53.12 495 ASN B O 1
ATOM 8358 N N . PRO B 2 452 ? 121.453 91.783 61.948 1.00 53.86 496 PRO B N 1
ATOM 8359 C CA . PRO B 2 452 ? 121.010 93.152 61.722 1.00 53.86 496 PRO B CA 1
ATOM 8360 C C . PRO B 2 452 ? 121.607 93.698 60.443 1.00 53.86 496 PRO B C 1
ATOM 8361 O O . PRO B 2 452 ? 122.725 93.318 60.046 1.00 53.86 496 PRO B O 1
ATOM 8365 N N . PRO B 2 453 ? 120.895 94.587 59.756 1.00 57.25 497 PRO B N 1
ATOM 8366 C CA . PRO B 2 453 ? 121.413 95.151 58.505 1.00 57.25 497 PRO B CA 1
ATOM 8367 C C . PRO B 2 453 ? 122.706 95.921 58.721 1.00 57.25 497 PRO B C 1
ATOM 8368 O O . PRO B 2 453 ? 123.157 96.154 59.844 1.00 57.25 497 PRO B O 1
ATOM 8372 N N . GLU B 2 454 ? 123.313 96.314 57.603 1.00 62.35 498 GLU B N 1
ATOM 8373 C CA . GLU B 2 454 ? 124.568 97.050 57.650 1.00 62.35 498 GLU B CA 1
ATOM 8374 C C . GLU B 2 454 ? 124.361 98.409 58.304 1.00 62.35 498 GLU B C 1
ATOM 8375 O O . GLU B 2 454 ? 123.306 99.032 58.172 1.00 62.35 498 GLU B O 1
ATOM 8381 N N . ASP B 2 455 ? 125.389 98.865 59.022 1.00 64.06 499 ASP B N 1
ATOM 8382 C CA . ASP B 2 455 ? 125.297 100.134 59.735 1.00 64.06 499 ASP B CA 1
ATOM 8383 C C . ASP B 2 455 ? 125.074 101.312 58.798 1.00 64.06 499 ASP B C 1
ATOM 8384 O O . ASP B 2 455 ? 124.596 102.361 59.244 1.00 64.06 499 ASP B O 1
ATOM 8389 N N . SER B 2 456 ? 125.412 101.171 57.516 1.00 63.28 500 SER B N 1
ATOM 8390 C CA . SER B 2 456 ? 125.027 102.189 56.546 1.00 63.28 500 SER B CA 1
ATOM 8391 C C . SER B 2 456 ? 123.529 102.157 56.275 1.00 63.28 500 SER B C 1
ATOM 8392 O O . SER B 2 456 ? 122.946 103.181 55.902 1.00 63.28 500 SER B O 1
ATOM 8395 N N . LEU B 2 457 ? 122.893 100.996 56.450 1.00 62.56 501 LEU B N 1
ATOM 8396 C CA . LEU B 2 457 ? 121.456 100.888 56.230 1.00 62.56 501 LEU B CA 1
ATOM 8397 C C . LEU B 2 457 ? 120.647 101.509 57.361 1.00 62.56 501 LEU B C 1
ATOM 8398 O O . LEU B 2 457 ? 119.508 101.929 57.129 1.00 62.56 501 LEU B O 1
ATOM 8403 N N . TRP B 2 458 ? 121.199 101.574 58.569 1.00 59.19 502 TRP B N 1
ATOM 8404 C CA . TRP B 2 458 ? 120.495 102.215 59.668 1.00 59.19 502 TRP B CA 1
ATOM 8405 C C . TRP B 2 458 ? 120.350 103.711 59.396 1.00 59.19 502 TRP B C 1
ATOM 8406 O O . TRP B 2 458 ? 121.256 104.329 58.829 1.00 59.19 502 TRP B O 1
ATOM 8417 N N . PRO B 2 459 ? 119.234 104.318 59.782 1.00 61.14 503 PRO B N 1
ATOM 8418 C CA . PRO B 2 459 ? 119.005 105.726 59.451 1.00 61.14 503 PRO B CA 1
ATOM 8419 C C . PRO B 2 459 ? 119.762 106.660 60.381 1.00 61.14 503 PRO B C 1
ATOM 8420 O O . PRO B 2 459 ? 120.168 106.299 61.487 1.00 61.14 503 PRO B O 1
ATOM 8424 N N . LYS B 2 460 ? 119.949 107.886 59.901 1.00 63.74 504 LYS B N 1
ATOM 8425 C CA . LYS B 2 460 ? 120.667 108.912 60.646 1.00 63.74 504 LYS B CA 1
ATOM 8426 C C . LYS B 2 460 ? 119.693 109.619 61.580 1.00 63.74 504 LYS B C 1
ATOM 8427 O O . LYS B 2 460 ? 118.679 110.164 61.130 1.00 63.74 504 LYS B O 1
ATOM 8433 N N . ILE B 2 461 ? 119.997 109.606 62.879 1.00 61.49 505 ILE B N 1
ATOM 8434 C CA . ILE B 2 461 ? 119.116 110.176 63.887 1.00 61.49 505 ILE B CA 1
ATOM 8435 C C . ILE B 2 461 ? 119.926 111.052 64.832 1.00 61.49 505 ILE B C 1
ATOM 8436 O O . ILE B 2 461 ? 121.153 110.962 64.910 1.00 61.49 505 ILE B O 1
ATOM 8441 N N . ARG B 2 462 ? 119.208 111.911 65.559 1.00 61.41 506 ARG B N 1
ATOM 8442 C CA . ARG B 2 462 ? 119.828 112.876 66.459 1.00 61.41 506 ARG B CA 1
ATOM 8443 C C . ARG B 2 462 ? 120.323 112.251 67.757 1.00 61.41 506 ARG B C 1
ATOM 8444 O O . ARG B 2 462 ? 121.181 112.838 68.423 1.00 61.41 506 ARG B O 1
ATOM 8452 N N . VAL B 2 463 ? 119.824 111.076 68.121 1.00 57.23 507 VAL B N 1
ATOM 8453 C CA . VAL B 2 463 ? 120.148 110.449 69.400 1.00 57.23 507 VAL B CA 1
ATOM 8454 C C . VAL B 2 463 ? 120.952 109.180 69.151 1.00 57.23 507 VAL B C 1
ATOM 8455 O O . VAL B 2 463 ? 120.937 108.653 68.032 1.00 57.23 507 VAL B O 1
ATOM 8459 N N . PRO B 2 464 ? 121.679 108.667 70.141 1.00 56.03 508 PRO B N 1
ATOM 8460 C CA . PRO B 2 464 ? 122.368 107.387 69.955 1.00 56.03 508 PRO B CA 1
ATOM 8461 C C . PRO B 2 464 ? 121.392 106.272 69.611 1.00 56.03 508 PRO B C 1
ATOM 8462 O O . PRO B 2 464 ? 120.264 106.231 70.107 1.00 56.03 508 PRO B O 1
ATOM 8466 N N . LEU B 2 465 ? 121.835 105.369 68.741 1.00 52.78 509 LEU B N 1
ATOM 8467 C CA . LEU B 2 465 ? 121.117 104.139 68.444 1.00 52.78 509 LEU B CA 1
ATOM 8468 C C . LEU B 2 465 ? 122.088 102.980 68.555 1.00 52.78 509 LEU B C 1
ATOM 8469 O O . LEU B 2 465 ? 123.177 103.024 67.976 1.00 52.78 509 LEU B O 1
ATOM 8474 N N . LYS B 2 466 ? 121.697 101.948 69.291 1.00 48.73 510 LYS B N 1
ATOM 8475 C CA . LYS B 2 466 ? 122.514 100.754 69.399 1.00 48.73 510 LYS B CA 1
ATOM 8476 C C . LYS B 2 466 ? 121.622 99.527 69.329 1.00 48.73 510 LYS B C 1
ATOM 8477 O O . LYS B 2 466 ? 120.447 99.570 69.702 1.00 48.73 510 LYS B O 1
ATOM 8483 N N . VAL B 2 467 ? 122.193 98.432 68.839 1.00 47.97 511 VAL B N 1
ATOM 8484 C CA . VAL B 2 467 ? 121.480 97.178 68.654 1.00 47.97 511 VAL B CA 1
ATOM 8485 C C . VAL B 2 467 ? 122.103 96.132 69.563 1.00 47.97 511 VAL B C 1
ATOM 8486 O O . VAL B 2 467 ? 123.329 96.069 69.702 1.00 47.97 511 VAL B O 1
ATOM 8490 N N . VAL B 2 468 ? 121.260 95.330 70.200 1.00 49.70 512 VAL B N 1
ATOM 8491 C CA . VAL B 2 468 ? 121.705 94.305 71.133 1.00 49.70 512 VAL B CA 1
ATOM 8492 C C . VAL B 2 468 ? 121.270 92.947 70.606 1.00 49.70 512 VAL B C 1
ATOM 8493 O O . VAL B 2 468 ? 120.087 92.733 70.320 1.00 49.70 512 VAL B O 1
ATOM 8497 N N . ARG B 2 469 ? 122.227 92.036 70.480 1.00 52.58 513 ARG B N 1
ATOM 8498 C CA . ARG B 2 469 ? 121.952 90.665 70.086 1.00 52.58 513 ARG B CA 1
ATOM 8499 C C . ARG B 2 469 ? 121.510 89.858 71.298 1.00 52.58 513 ARG B C 1
ATOM 8500 O O . ARG B 2 469 ? 122.031 90.028 72.404 1.00 52.58 513 ARG B O 1
ATOM 8508 N N . THR B 2 470 ? 120.542 88.976 71.084 1.00 54.68 514 THR B N 1
ATOM 8509 C CA . THR B 2 470 ? 120.013 88.123 72.138 1.00 54.68 514 THR B CA 1
ATOM 8510 C C . THR B 2 470 ? 120.402 86.675 71.874 1.00 54.68 514 THR B C 1
ATOM 8511 O O . THR B 2 470 ? 120.172 86.156 70.778 1.00 54.68 514 THR B O 1
ATOM 8515 N N . ALA B 2 471 ? 120.988 86.028 72.884 1.00 53.31 515 ALA B N 1
ATOM 8516 C CA . ALA B 2 471 ? 121.401 84.637 72.746 1.00 53.31 515 ALA B CA 1
ATOM 8517 C C . ALA B 2 471 ? 120.218 83.682 72.696 1.00 53.31 515 ALA B C 1
ATOM 8518 O O . ALA B 2 471 ? 120.361 82.566 72.190 1.00 53.31 515 ALA B O 1
ATOM 8520 N N . GLU B 2 472 ? 119.063 84.091 73.209 1.00 54.58 516 GLU B N 1
ATOM 8521 C CA . GLU B 2 472 ? 117.862 83.275 73.185 1.00 54.58 516 GLU B CA 1
ATOM 8522 C C . GLU B 2 472 ? 116.715 84.095 72.618 1.00 54.58 516 GLU B C 1
ATOM 8523 O O . GLU B 2 472 ? 116.705 85.326 72.698 1.00 54.58 516 GLU B O 1
ATOM 8529 N N . ASN B 2 473 ? 115.748 83.400 72.036 1.00 54.98 517 ASN B N 1
ATOM 8530 C CA . ASN B 2 473 ? 114.544 84.029 71.510 1.00 54.98 517 ASN B CA 1
ATOM 8531 C C . ASN B 2 473 ? 113.477 83.978 72.593 1.00 54.98 517 ASN B C 1
ATOM 8532 O O . ASN B 2 473 ? 112.845 82.939 72.805 1.00 54.98 517 ASN B O 1
ATOM 8537 N N . LYS B 2 474 ? 113.288 85.098 73.281 1.00 56.79 518 LYS B N 1
ATOM 8538 C CA . LYS B 2 474 ? 112.289 85.217 74.328 1.00 56.79 518 LYS B CA 1
ATOM 8539 C C . LYS B 2 474 ? 111.581 86.552 74.183 1.00 56.79 518 LYS B C 1
ATOM 8540 O O . LYS B 2 474 ? 112.165 87.522 73.693 1.00 56.79 518 LYS B O 1
ATOM 8546 N N . LEU B 2 475 ? 110.316 86.594 74.601 1.00 57.78 519 LEU B N 1
ATOM 8547 C CA . LEU B 2 475 ? 109.616 87.868 74.682 1.00 57.78 519 LEU B CA 1
ATOM 8548 C C . LEU B 2 475 ? 110.028 88.664 75.910 1.00 57.78 519 LEU B C 1
ATOM 8549 O O . LEU B 2 475 ? 109.685 89.847 76.012 1.00 57.78 519 LEU B O 1
ATOM 8554 N N . SER B 2 476 ? 110.753 88.046 76.838 1.00 54.95 520 SER B N 1
ATOM 8555 C CA . SER B 2 476 ? 111.256 88.752 78.004 1.00 54.95 520 SER B CA 1
ATOM 8556 C C . SER B 2 476 ? 112.496 89.580 77.705 1.00 54.95 520 SER B C 1
ATOM 8557 O O . SER B 2 476 ? 112.921 90.356 78.567 1.00 54.95 520 SER B O 1
ATOM 8560 N N . ASN B 2 477 ? 113.087 89.433 76.517 1.00 54.87 521 ASN B N 1
ATOM 8561 C CA . ASN B 2 477 ? 114.236 90.246 76.142 1.00 54.87 521 ASN B CA 1
ATOM 8562 C C . ASN B 2 477 ? 113.885 91.717 75.992 1.00 54.87 521 ASN B C 1
ATOM 8563 O O . ASN B 2 477 ? 114.791 92.555 75.991 1.00 54.87 521 ASN B O 1
ATOM 8568 N N . ARG B 2 478 ? 112.603 92.048 75.854 1.00 52.79 522 ARG B N 1
ATOM 8569 C CA . ARG B 2 478 ? 112.206 93.449 75.829 1.00 52.79 522 ARG B CA 1
ATOM 8570 C C . ARG B 2 478 ? 112.318 94.078 77.212 1.00 52.79 522 ARG B C 1
ATOM 8571 O O . ARG B 2 478 ? 112.613 95.272 77.338 1.00 52.79 522 ARG B O 1
ATOM 8579 N N . PHE B 2 479 ? 112.109 93.285 78.260 1.00 52.10 523 PHE B N 1
ATOM 8580 C CA . PHE B 2 479 ? 112.060 93.777 79.633 1.00 52.10 523 PHE B CA 1
ATOM 8581 C C . PHE B 2 479 ? 113.319 93.433 80.418 1.00 52.10 523 PHE B C 1
ATOM 8582 O O . PHE B 2 479 ? 113.247 93.037 81.583 1.00 52.10 523 PHE B O 1
ATOM 8590 N N . PHE B 2 480 ? 114.486 93.556 79.798 1.00 55.60 524 PHE B N 1
ATOM 8591 C CA . PHE B 2 480 ? 115.685 93.350 80.595 1.00 55.60 524 PHE B CA 1
ATOM 8592 C C . PHE B 2 480 ? 116.270 94.688 81.032 1.00 55.60 524 PHE B C 1
ATOM 8593 O O . PHE B 2 480 ? 116.294 95.641 80.245 1.00 55.60 524 PHE B O 1
ATOM 8601 N N . PRO B 2 481 ? 116.750 94.810 82.276 1.00 56.68 525 PRO B N 1
ATOM 8602 C CA . PRO B 2 481 ? 117.351 96.081 82.724 1.00 56.68 525 PRO B CA 1
ATOM 8603 C C . PRO B 2 481 ? 118.745 96.300 82.138 1.00 56.68 525 PRO B C 1
ATOM 8604 O O . PRO B 2 481 ? 119.782 96.041 82.750 1.00 56.68 525 PRO B O 1
ATOM 8608 N N . TYR B 2 482 ? 118.769 96.790 80.903 1.00 59.31 526 TYR B N 1
ATOM 8609 C CA . TYR B 2 482 ? 120.027 97.039 80.217 1.00 59.31 526 TYR B CA 1
ATOM 8610 C C . TYR B 2 482 ? 120.778 98.183 80.884 1.00 59.31 526 TYR B C 1
ATOM 8611 O O . TYR B 2 482 ? 120.205 99.243 81.153 1.00 59.31 526 TYR B O 1
ATOM 8620 N N . ASP B 2 483 ? 122.070 97.969 81.147 1.00 65.30 527 ASP B N 1
ATOM 8621 C CA . ASP B 2 483 ? 122.897 99.022 81.722 1.00 65.30 527 ASP B CA 1
ATOM 8622 C C . ASP B 2 483 ? 123.091 100.188 80.765 1.00 65.30 527 ASP B C 1
ATOM 8623 O O . ASP B 2 483 ? 123.479 101.275 81.202 1.00 65.30 527 ASP B O 1
ATOM 8628 N N . GLU B 2 484 ? 122.828 99.988 79.476 1.00 63.50 528 GLU B N 1
ATOM 8629 C CA . GLU B 2 484 ? 122.962 101.054 78.495 1.00 63.50 528 GLU B CA 1
ATOM 8630 C C . GLU B 2 484 ? 121.852 102.087 78.588 1.00 63.50 528 GLU B C 1
ATOM 8631 O O . GLU B 2 484 ? 121.944 103.129 77.931 1.00 63.50 528 GLU B O 1
ATOM 8637 N N . ILE B 2 485 ? 120.813 101.831 79.371 1.00 58.61 529 ILE B N 1
ATOM 8638 C CA . ILE B 2 485 ? 119.737 102.794 79.568 1.00 58.61 529 ILE B CA 1
ATOM 8639 C C . ILE B 2 485 ? 120.103 103.681 80.750 1.00 58.61 529 ILE B C 1
ATOM 8640 O O . ILE B 2 485 ? 120.268 103.196 81.874 1.00 58.61 529 ILE B O 1
ATOM 8645 N N . GLU B 2 486 ? 120.228 104.982 80.497 1.00 59.52 530 GLU B N 1
ATOM 8646 C CA . GLU B 2 486 ? 120.642 105.925 81.524 1.00 59.52 530 GLU B CA 1
ATOM 8647 C C . GLU B 2 486 ? 119.489 106.727 82.107 1.00 59.52 530 GLU B C 1
ATOM 8648 O O . GLU B 2 486 ? 119.657 107.341 83.166 1.00 59.52 530 GLU B O 1
ATOM 8654 N N . THR B 2 487 ? 118.334 106.734 81.453 1.00 51.50 531 THR B N 1
ATOM 8655 C CA . THR B 2 487 ? 117.205 107.529 81.900 1.00 51.50 531 THR B CA 1
ATOM 8656 C C . THR B 2 487 ? 116.265 106.699 82.766 1.00 51.50 531 THR B C 1
ATOM 8657 O O . THR B 2 487 ? 116.468 105.508 82.996 1.00 51.50 531 THR B O 1
ATOM 8661 N N . GLU B 2 488 ? 115.222 107.362 83.259 1.00 49.70 532 GLU B N 1
ATOM 8662 C CA . GLU B 2 488 ? 114.244 106.705 84.116 1.00 49.70 532 GLU B CA 1
ATOM 8663 C C . GLU B 2 488 ? 113.116 106.079 83.307 1.00 49.70 532 GLU B C 1
ATOM 8664 O O . GLU B 2 488 ? 112.670 104.971 83.616 1.00 49.70 532 GLU B O 1
ATOM 8670 N N . ALA B 2 489 ? 112.654 106.764 82.267 1.00 47.76 533 ALA B N 1
ATOM 8671 C CA . ALA B 2 489 ? 111.509 106.326 81.486 1.00 47.76 533 ALA B CA 1
ATOM 8672 C C . ALA B 2 489 ? 111.928 105.392 80.356 1.00 47.76 533 ALA B C 1
ATOM 8673 O O . ALA B 2 489 ? 113.022 105.509 79.797 1.00 47.76 533 ALA B O 1
ATOM 8675 N N . VAL B 2 490 ? 111.036 104.459 80.024 1.00 45.51 534 VAL B N 1
ATOM 8676 C CA . VAL B 2 490 ? 111.249 103.487 78.958 1.00 45.51 534 VAL B CA 1
ATOM 8677 C C . VAL B 2 490 ? 110.020 103.484 78.064 1.00 45.51 534 VAL B C 1
ATOM 8678 O O . VAL B 2 490 ? 108.898 103.314 78.551 1.00 45.51 534 VAL B O 1
ATOM 8682 N N . LEU B 2 491 ? 110.227 103.663 76.769 1.00 45.62 535 LEU B N 1
ATOM 8683 C CA . LEU B 2 491 ? 109.155 103.603 75.780 1.00 45.62 535 LEU B CA 1
ATOM 8684 C C . LEU B 2 491 ? 109.296 102.293 75.020 1.00 45.62 535 LEU B C 1
ATOM 8685 O O . LEU B 2 491 ? 109.997 102.221 74.008 1.00 45.62 535 LEU B O 1
ATOM 8690 N N . ALA B 2 492 ? 108.635 101.253 75.513 1.00 47.72 536 ALA B N 1
ATOM 8691 C CA . ALA B 2 492 ? 108.670 99.944 74.875 1.00 47.72 536 ALA B CA 1
ATOM 8692 C C . ALA B 2 492 ? 107.647 99.938 73.749 1.00 47.72 536 ALA B C 1
ATOM 8693 O O . ALA B 2 492 ? 106.438 99.966 73.999 1.00 47.72 536 ALA B O 1
ATOM 8695 N N . ILE B 2 493 ? 108.130 99.908 72.511 1.00 50.48 537 ILE B N 1
ATOM 8696 C CA . ILE B 2 493 ? 107.285 100.027 71.334 1.00 50.48 537 ILE B CA 1
ATOM 8697 C C . ILE B 2 493 ? 107.601 98.888 70.373 1.00 50.48 537 ILE B C 1
ATOM 8698 O O . ILE B 2 493 ? 108.771 98.587 70.114 1.00 50.48 537 ILE B O 1
ATOM 8703 N N . ASP B 2 494 ? 106.554 98.248 69.856 1.00 55.39 538 ASP B N 1
ATOM 8704 C CA . ASP B 2 494 ? 106.712 97.159 68.905 1.00 55.39 538 ASP B CA 1
ATOM 8705 C C . ASP B 2 494 ? 107.180 97.689 67.551 1.00 55.39 538 ASP B C 1
ATOM 8706 O O . ASP B 2 494 ? 107.131 98.888 67.264 1.00 55.39 538 ASP B O 1
ATOM 8711 N N . ASP B 2 495 ? 107.636 96.765 66.708 1.00 57.27 539 ASP B N 1
ATOM 8712 C CA . ASP B 2 495 ? 108.204 97.112 65.414 1.00 57.27 539 ASP B CA 1
ATOM 8713 C C . ASP B 2 495 ? 107.163 97.514 64.376 1.00 57.27 539 ASP B C 1
ATOM 8714 O O . ASP B 2 495 ? 107.544 97.991 63.301 1.00 57.27 539 ASP B O 1
ATOM 8719 N N . ASP B 2 496 ? 105.871 97.343 64.658 1.00 55.71 540 ASP B N 1
ATOM 8720 C CA . ASP B 2 496 ? 104.810 97.663 63.709 1.00 55.71 540 ASP B CA 1
ATOM 8721 C C . ASP B 2 496 ? 103.954 98.838 64.175 1.00 55.71 540 ASP B C 1
ATOM 8722 O O . ASP B 2 496 ? 102.772 98.921 63.840 1.00 55.71 540 ASP B O 1
ATOM 8727 N N . ILE B 2 497 ? 104.539 99.751 64.944 1.00 57.19 541 ILE B N 1
ATOM 8728 C CA . ILE B 2 497 ? 103.835 100.900 65.501 1.00 57.19 541 ILE B CA 1
ATOM 8729 C C . ILE B 2 497 ? 104.329 102.129 64.751 1.00 57.19 541 ILE B C 1
ATOM 8730 O O . ILE B 2 497 ? 105.426 102.633 65.015 1.00 57.19 541 ILE B O 1
ATOM 8735 N N . ILE B 2 498 ? 103.522 102.622 63.816 1.00 59.56 542 ILE B N 1
ATOM 8736 C CA . ILE B 2 498 ? 103.922 103.744 62.976 1.00 59.56 542 ILE B CA 1
ATOM 8737 C C . ILE B 2 498 ? 102.930 104.888 63.132 1.00 59.56 542 ILE B C 1
ATOM 8738 O O . ILE B 2 498 ? 103.284 106.061 62.967 1.00 59.56 542 ILE B O 1
ATOM 8743 N N . MET B 2 499 ? 101.682 104.554 63.461 1.00 63.01 543 MET B N 1
ATOM 8744 C CA . MET B 2 499 ? 100.616 105.546 63.482 1.00 63.01 543 MET B CA 1
ATOM 8745 C C . MET B 2 499 ? 100.783 106.587 64.581 1.00 63.01 543 MET B C 1
ATOM 8746 O O . MET B 2 499 ? 100.101 107.617 64.538 1.00 63.01 543 MET B O 1
ATOM 8751 N N . LEU B 2 500 ? 101.662 106.354 65.555 1.00 60.25 544 LEU B N 1
ATOM 8752 C CA . LEU B 2 500 ? 101.890 107.329 66.614 1.00 60.25 544 LEU B CA 1
ATOM 8753 C C . LEU B 2 500 ? 102.699 108.498 66.071 1.00 60.25 544 LEU B C 1
ATOM 8754 O O . LEU B 2 500 ? 103.798 108.307 65.541 1.00 60.25 544 LEU B O 1
ATOM 8759 N N . THR B 2 501 ? 102.161 109.704 66.201 1.00 60.61 545 THR B N 1
ATOM 8760 C CA . THR B 2 501 ? 102.886 110.881 65.764 1.00 60.61 545 THR B CA 1
ATOM 8761 C C . THR B 2 501 ? 103.905 111.291 66.822 1.00 60.61 545 THR B C 1
ATOM 8762 O O . THR B 2 501 ? 103.925 110.773 67.941 1.00 60.61 545 THR B O 1
ATOM 8766 N N . SER B 2 502 ? 104.772 112.234 66.448 1.00 59.93 546 SER B N 1
ATOM 8767 C CA . SER B 2 502 ? 105.752 112.749 67.398 1.00 59.93 546 SER B CA 1
ATOM 8768 C C . SER B 2 502 ? 105.068 113.428 68.578 1.00 59.93 546 SER B C 1
ATOM 8769 O O . SER B 2 502 ? 105.482 113.254 69.732 1.00 59.93 546 SER B O 1
ATOM 8772 N N . ASP B 2 503 ? 104.012 114.200 68.308 1.00 58.37 547 ASP B N 1
ATOM 8773 C CA . ASP B 2 503 ? 103.309 114.892 69.382 1.00 58.37 547 ASP B CA 1
ATOM 8774 C C . ASP B 2 503 ? 102.633 113.912 70.329 1.00 58.37 547 ASP B C 1
ATOM 8775 O O . ASP B 2 503 ? 102.593 114.145 71.540 1.00 58.37 547 ASP B O 1
ATOM 8780 N N . GLU B 2 504 ? 102.085 112.815 69.802 1.00 57.57 548 GLU B N 1
ATOM 8781 C CA . GLU B 2 504 ? 101.467 111.819 70.673 1.00 57.57 548 GLU B CA 1
ATOM 8782 C C . GLU B 2 504 ? 102.490 111.196 71.613 1.00 57.57 548 GLU B C 1
ATOM 8783 O O . GLU B 2 504 ? 102.222 111.021 72.805 1.00 57.57 548 GLU B O 1
ATOM 8789 N N . LEU B 2 505 ? 103.669 110.855 71.097 1.00 54.11 549 LEU B N 1
ATOM 8790 C CA . LEU B 2 505 ? 104.705 110.284 71.949 1.00 54.11 549 LEU B CA 1
ATOM 8791 C C . LEU B 2 505 ? 105.195 111.297 72.975 1.00 54.11 549 LEU B C 1
ATOM 8792 O O . LEU B 2 505 ? 105.452 110.946 74.136 1.00 54.11 549 LEU B O 1
ATOM 8797 N N . GLN B 2 506 ? 105.336 112.561 72.566 1.00 54.36 550 GLN B N 1
ATOM 8798 C CA . GLN B 2 506 ? 105.747 113.593 73.511 1.00 54.36 550 GLN B CA 1
ATOM 8799 C C . GLN B 2 506 ? 104.707 113.775 74.608 1.00 54.36 550 GLN B C 1
ATOM 8800 O O . GLN B 2 506 ? 105.054 113.944 75.782 1.00 54.36 550 GLN B O 1
ATOM 8806 N N . PHE B 2 507 ? 103.426 113.746 74.241 1.00 51.05 551 PHE B N 1
ATOM 8807 C CA . PHE B 2 507 ? 102.359 113.841 75.228 1.00 51.05 551 PHE B CA 1
ATOM 8808 C C . PHE B 2 507 ? 102.384 112.656 76.175 1.00 51.05 551 PHE B C 1
ATOM 8809 O O . PHE B 2 507 ? 102.151 112.808 77.378 1.00 51.05 551 PHE B O 1
ATOM 8817 N N . GLY B 2 508 ? 102.638 111.463 75.646 1.00 48.05 552 GLY B N 1
ATOM 8818 C CA . GLY B 2 508 ? 102.755 110.302 76.506 1.00 48.05 552 GLY B CA 1
ATOM 8819 C C . GLY B 2 508 ? 103.883 110.446 77.505 1.00 48.05 552 GLY B C 1
ATOM 8820 O O . GLY B 2 508 ? 103.728 110.116 78.682 1.00 48.05 552 GLY B O 1
ATOM 8821 N N . TYR B 2 509 ? 105.031 110.952 77.051 1.00 47.90 553 TYR B N 1
ATOM 8822 C CA . TYR B 2 509 ? 106.137 111.185 77.975 1.00 47.90 553 TYR B CA 1
ATOM 8823 C C . TYR B 2 509 ? 105.767 112.226 79.021 1.00 47.90 553 TYR B C 1
ATOM 8824 O O . TYR B 2 509 ? 106.062 112.062 80.211 1.00 47.90 553 TYR B O 1
ATOM 8833 N N . GLU B 2 510 ? 105.121 113.309 78.591 1.00 49.38 554 GLU B N 1
ATOM 8834 C CA . GLU B 2 510 ? 104.745 114.375 79.512 1.00 49.38 554 GLU B CA 1
ATOM 8835 C C . GLU B 2 510 ? 103.783 113.864 80.574 1.00 49.38 554 GLU B C 1
ATOM 8836 O O . GLU B 2 510 ? 103.909 114.210 81.754 1.00 49.38 554 GLU B O 1
ATOM 8842 N N . VAL B 2 511 ? 102.815 113.041 80.171 1.00 44.58 555 VAL B N 1
ATOM 8843 C CA . VAL B 2 511 ? 101.901 112.434 81.130 1.00 44.58 555 VAL B CA 1
ATOM 8844 C C . VAL B 2 511 ? 102.650 111.477 82.043 1.00 44.58 555 VAL B C 1
ATOM 8845 O O . VAL B 2 511 ? 102.340 111.364 83.234 1.00 44.58 555 VAL B O 1
ATOM 8849 N N . TRP B 2 512 ? 103.650 110.777 81.510 1.00 43.98 556 TRP B N 1
ATOM 8850 C CA . TRP B 2 512 ? 104.442 109.906 82.366 1.00 43.98 556 TRP B CA 1
ATOM 8851 C C . TRP B 2 512 ? 105.218 110.698 83.405 1.00 43.98 556 TRP B C 1
ATOM 8852 O O . TRP B 2 512 ? 105.441 110.206 84.514 1.00 43.98 556 TRP B O 1
ATOM 8863 N N . ARG B 2 513 ? 105.658 111.912 83.068 1.00 47.19 557 ARG B N 1
ATOM 8864 C CA . ARG B 2 513 ? 106.365 112.721 84.054 1.00 47.19 557 ARG B CA 1
ATOM 8865 C C . ARG B 2 513 ? 105.478 113.017 85.252 1.00 47.19 557 ARG B C 1
ATOM 8866 O O . ARG B 2 513 ? 105.933 112.969 86.400 1.00 47.19 557 ARG B O 1
ATOM 8874 N N . GLU B 2 514 ? 104.203 113.319 85.004 1.00 48.60 558 GLU B N 1
ATOM 8875 C CA . GLU B 2 514 ? 103.270 113.572 86.095 1.00 48.60 558 GLU B CA 1
ATOM 8876 C C . GLU B 2 514 ? 102.869 112.287 86.805 1.00 48.60 558 GLU B C 1
ATOM 8877 O O . GLU B 2 514 ? 102.467 112.328 87.973 1.00 48.60 558 GLU B O 1
ATOM 8883 N N . PHE B 2 515 ? 102.966 111.144 86.129 1.00 43.98 559 PHE B N 1
ATOM 8884 C CA . PHE B 2 515 ? 102.654 109.843 86.719 1.00 43.98 559 PHE B CA 1
ATOM 8885 C C . PHE B 2 515 ? 103.793 108.873 86.440 1.00 43.98 559 PHE B C 1
ATOM 8886 O O . PHE B 2 515 ? 103.651 107.939 85.642 1.00 43.98 559 PHE B O 1
ATOM 8894 N N . PRO B 2 516 ? 104.944 109.064 87.084 1.00 43.76 560 PRO B N 1
ATOM 8895 C CA . PRO B 2 516 ? 106.092 108.186 86.849 1.00 43.76 560 PRO B CA 1
ATOM 8896 C C . PRO B 2 516 ? 106.089 106.902 87.661 1.00 43.76 560 PRO B C 1
ATOM 8897 O O . PRO B 2 516 ? 107.131 106.246 87.745 1.00 43.76 560 PRO B O 1
ATOM 8901 N N . ASP B 2 517 ? 104.979 106.460 88.234 1.00 44.71 561 ASP B N 1
ATOM 8902 C CA . ASP B 2 517 ? 105.067 105.178 89.005 1.00 44.71 561 ASP B CA 1
ATOM 8903 C C . ASP B 2 517 ? 104.051 104.173 88.460 1.00 44.71 561 ASP B C 1
ATOM 8904 O O . ASP B 2 517 ? 103.835 103.162 89.085 1.00 44.71 561 ASP B O 1
ATOM 8909 N N . ARG B 2 518 ? 103.559 104.401 87.248 1.00 42.17 562 ARG B N 1
ATOM 8910 C CA . ARG B 2 518 ? 102.471 103.592 86.669 1.00 42.17 562 ARG B CA 1
ATOM 8911 C C . ARG B 2 518 ? 102.825 102.974 85.323 1.00 42.17 562 ARG B C 1
ATOM 8912 O O . ARG B 2 518 ? 103.999 102.812 85.052 1.00 42.17 562 ARG B O 1
ATOM 8920 N N . LEU B 2 519 ? 101.830 102.644 84.515 1.00 43.56 563 LEU B N 1
ATOM 8921 C CA . LEU B 2 519 ? 102.080 102.147 83.151 1.00 43.56 563 LEU B CA 1
ATOM 8922 C C . LEU B 2 519 ? 101.253 102.976 82.199 1.00 43.56 563 LEU B C 1
ATOM 8923 O O . LEU B 2 519 ? 100.066 102.718 82.071 1.00 43.56 563 LEU B O 1
ATOM 8928 N N . VAL B 2 520 ? 101.888 103.941 81.592 1.00 43.04 564 VAL B N 1
ATOM 8929 C CA . VAL B 2 520 ? 101.174 104.820 80.648 1.00 43.04 564 VAL B CA 1
ATOM 8930 C C . VAL B 2 520 ? 101.224 104.200 79.257 1.00 43.04 564 VAL B C 1
ATOM 8931 O O . VAL B 2 520 ? 102.243 104.378 78.584 1.00 43.04 564 VAL B O 1
ATOM 8935 N N . GLY B 2 521 ? 100.164 103.514 78.840 1.00 44.96 565 GLY B N 1
ATOM 8936 C CA . GLY B 2 521 ? 100.131 102.845 77.537 1.00 44.96 565 GLY B CA 1
ATOM 8937 C C . GLY B 2 521 ? 99.157 103.487 76.594 1.00 44.96 565 GLY B C 1
ATOM 8938 O O . GLY B 2 521 ? 98.242 104.138 77.083 1.00 44.96 565 GLY B O 1
ATOM 8939 N N . TYR B 2 522 ? 99.346 103.324 75.284 1.00 50.62 566 TYR B N 1
ATOM 8940 C CA . TYR B 2 522 ? 98.393 103.846 74.256 1.00 50.62 566 TYR B CA 1
ATOM 8941 C C . TYR B 2 522 ? 97.333 102.790 73.886 1.00 50.62 566 TYR B C 1
ATOM 8942 O O . TYR B 2 522 ? 96.188 103.200 73.669 1.00 50.62 566 TYR B O 1
ATOM 8951 N N . PRO B 2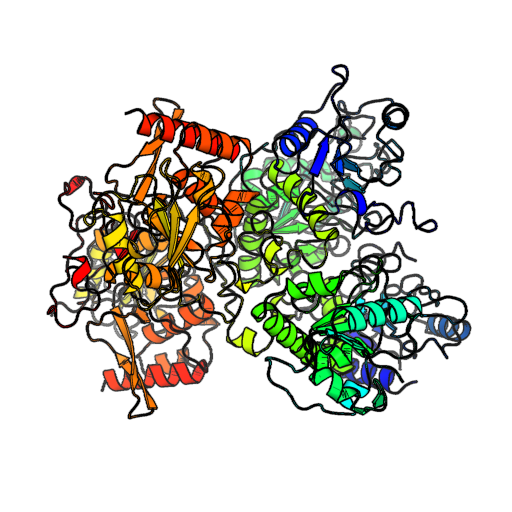 523 ? 97.620 101.472 73.770 1.00 52.72 567 PRO B N 1
ATOM 8952 C CA . PRO B 2 523 ? 96.558 100.481 73.556 1.00 52.72 567 PRO B CA 1
ATOM 8953 C C . PRO B 2 523 ? 95.567 100.464 74.710 1.00 52.72 567 PRO B C 1
ATOM 8954 O O . PRO B 2 523 ? 95.946 100.550 75.879 1.00 52.72 567 PRO B O 1
ATOM 8958 N N . GLY B 2 524 ? 94.285 100.349 74.367 1.00 52.23 568 GLY B N 1
ATOM 8959 C CA . GLY B 2 524 ? 93.229 100.280 75.347 1.00 52.23 568 GLY B CA 1
ATOM 8960 C C . GLY B 2 524 ? 92.598 98.904 75.358 1.00 52.23 568 GLY B C 1
ATOM 8961 O O . GLY B 2 524 ? 92.072 98.443 74.343 1.00 52.23 568 GLY B O 1
ATOM 8962 N N . ARG B 2 525 ? 92.655 98.251 76.512 1.00 57.71 569 ARG B N 1
ATOM 8963 C CA . ARG B 2 525 ? 92.121 96.912 76.683 1.00 57.71 569 ARG B CA 1
ATOM 8964 C C . ARG B 2 525 ? 91.184 96.889 77.879 1.00 57.71 569 ARG B C 1
ATOM 8965 O O . ARG B 2 525 ? 90.946 97.907 78.533 1.00 57.71 569 ARG B O 1
ATOM 8973 N N . LEU B 2 526 ? 90.644 95.706 78.155 1.00 55.31 570 LEU B N 1
ATOM 8974 C CA . LEU B 2 526 ? 89.771 95.499 79.298 1.00 55.31 570 LEU B CA 1
ATOM 8975 C C . LEU B 2 526 ? 89.700 94.007 79.586 1.00 55.31 570 LEU B C 1
ATOM 8976 O O . LEU B 2 526 ? 90.045 93.179 78.741 1.00 55.31 570 LEU B O 1
ATOM 8981 N N . HIS B 2 527 ? 89.274 93.668 80.797 1.00 54.44 571 HIS B N 1
ATOM 8982 C CA . HIS B 2 527 ? 88.946 92.293 81.140 1.00 54.44 571 HIS B CA 1
ATOM 8983 C C . HIS B 2 527 ? 87.608 92.262 81.866 1.00 54.44 571 HIS B C 1
ATOM 8984 O O . HIS B 2 527 ? 87.311 93.144 82.677 1.00 54.44 571 HIS B O 1
ATOM 8991 N N . LEU B 2 528 ? 86.799 91.249 81.560 1.00 58.37 572 LEU B N 1
ATOM 8992 C CA . LEU B 2 528 ? 85.468 91.109 82.128 1.00 58.37 572 LEU B CA 1
ATOM 8993 C C . LEU B 2 528 ? 85.321 89.720 82.729 1.00 58.37 572 LEU B C 1
ATOM 8994 O O . LEU B 2 528 ? 86.112 88.816 82.452 1.00 58.37 572 LEU B O 1
ATOM 8999 N N . TRP B 2 529 ? 84.299 89.559 83.562 1.00 64.05 573 TRP B N 1
ATOM 9000 C CA . TRP B 2 529 ? 84.026 88.296 84.236 1.00 64.05 573 TRP B CA 1
ATOM 9001 C C . TRP B 2 529 ? 82.892 87.577 83.518 1.00 64.05 573 TRP B C 1
ATOM 9002 O O . TRP B 2 529 ? 81.804 88.138 83.350 1.00 64.05 573 TRP B O 1
ATOM 9013 N N . ASP B 2 530 ? 83.149 86.340 83.096 1.00 68.46 574 ASP B N 1
ATOM 9014 C CA . ASP B 2 530 ? 82.151 85.517 82.417 1.00 68.46 574 ASP B CA 1
ATOM 9015 C C . ASP B 2 530 ? 81.414 84.712 83.478 1.00 68.46 574 ASP B C 1
ATOM 9016 O O . ASP B 2 530 ? 81.936 83.726 84.003 1.00 68.46 574 ASP B O 1
ATOM 9021 N N . HIS B 2 531 ? 80.192 85.141 83.799 1.00 70.69 575 HIS B N 1
ATOM 9022 C CA . HIS B 2 531 ? 79.414 84.459 84.827 1.00 70.69 575 HIS B CA 1
ATOM 9023 C C . HIS B 2 531 ? 79.056 83.042 84.401 1.00 70.69 575 HIS B C 1
ATOM 9024 O O . HIS B 2 531 ? 79.057 82.121 85.227 1.00 70.69 575 HIS B O 1
ATOM 9031 N N . GLU B 2 532 ? 78.746 82.850 83.117 1.00 71.85 576 GLU B N 1
ATOM 9032 C CA . GLU B 2 532 ? 78.313 81.540 82.642 1.00 71.85 576 GLU B CA 1
ATOM 9033 C C . GLU B 2 532 ? 79.406 80.493 82.823 1.00 71.85 576 GLU B C 1
ATOM 9034 O O . GLU B 2 532 ? 79.141 79.377 83.282 1.00 71.85 576 GLU B O 1
ATOM 9040 N N . MET B 2 533 ? 80.642 80.835 82.471 1.00 69.76 577 MET B N 1
ATOM 9041 C CA . MET B 2 533 ? 81.755 79.901 82.558 1.00 69.76 577 MET B CA 1
ATOM 9042 C C . MET B 2 533 ? 82.534 80.019 83.859 1.00 69.76 577 MET B C 1
ATOM 9043 O O . MET B 2 533 ? 83.449 79.223 84.088 1.00 69.76 577 MET B O 1
ATOM 9048 N N . ASN B 2 534 ? 82.189 80.983 84.716 1.00 70.61 578 ASN B N 1
ATOM 9049 C CA . ASN B 2 534 ? 82.877 81.206 85.989 1.00 70.61 578 ASN B CA 1
ATOM 9050 C C . ASN B 2 534 ? 84.379 81.393 85.785 1.00 70.61 578 ASN B C 1
ATOM 9051 O O . ASN B 2 534 ? 85.203 80.797 86.482 1.00 70.61 578 ASN B O 1
ATOM 9056 N N . LYS B 2 535 ? 84.735 82.232 84.813 1.00 64.73 579 LYS B N 1
ATOM 9057 C CA . LYS B 2 535 ? 86.136 82.468 84.505 1.00 64.73 579 LYS B CA 1
ATOM 9058 C C . LYS B 2 535 ? 86.306 83.872 83.948 1.00 64.73 579 LYS B C 1
ATOM 9059 O O . LYS B 2 535 ? 85.356 84.489 83.460 1.00 64.73 579 LYS B O 1
ATOM 9065 N N . TRP B 2 536 ? 87.538 84.367 84.033 1.00 58.18 580 TRP B N 1
ATOM 9066 C CA . TRP B 2 536 ? 87.875 85.663 83.464 1.00 58.18 580 TRP B CA 1
ATOM 9067 C C . TRP B 2 536 ? 87.885 85.589 81.945 1.00 58.18 580 TRP B C 1
ATOM 9068 O O . TRP B 2 536 ? 88.264 84.573 81.361 1.00 58.18 580 TRP B O 1
ATOM 9079 N N . LYS B 2 537 ? 87.471 86.674 81.303 1.00 58.54 581 LYS B N 1
ATOM 9080 C CA . LYS B 2 537 ? 87.441 86.753 79.852 1.00 58.54 581 LYS B CA 1
ATOM 9081 C C . LYS B 2 537 ? 88.221 87.972 79.389 1.00 58.54 581 LYS B C 1
ATOM 9082 O O . LYS B 2 537 ? 87.933 89.097 79.810 1.00 58.54 581 LYS B O 1
ATOM 9088 N N . TYR B 2 538 ? 89.203 87.744 78.525 1.00 62.60 582 TYR B N 1
ATOM 9089 C CA . TYR B 2 538 ? 89.928 88.836 77.895 1.00 62.60 582 TYR B CA 1
ATOM 9090 C C . TYR B 2 538 ? 88.989 89.639 77.008 1.00 62.60 582 TYR B C 1
ATOM 9091 O O . TYR B 2 538 ? 88.114 89.085 76.339 1.00 62.60 582 TYR B O 1
ATOM 9100 N N . GLU B 2 539 ? 89.170 90.950 77.005 1.00 63.79 583 GLU B N 1
ATOM 9101 C CA . GLU B 2 539 ? 88.347 91.839 76.205 1.00 63.79 583 GLU B CA 1
ATOM 9102 C C . GLU B 2 539 ? 89.244 92.771 75.412 1.00 63.79 583 GLU B C 1
ATOM 9103 O O . GLU B 2 539 ? 90.303 93.186 75.890 1.00 63.79 583 GLU B O 1
ATOM 9109 N N . SER B 2 540 ? 88.823 93.082 74.195 1.00 64.96 584 SER B N 1
ATOM 9110 C CA . SER B 2 540 ? 89.561 94.007 73.354 1.00 64.96 584 SER B CA 1
ATOM 9111 C C . SER B 2 540 ? 88.663 94.946 72.569 1.00 64.96 584 SER B C 1
ATOM 9112 O O . SER B 2 540 ? 89.183 95.784 71.827 1.00 64.96 584 SER B O 1
ATOM 9115 N N . GLU B 2 541 ? 87.345 94.828 72.690 1.00 65.46 585 GLU B N 1
ATOM 9116 C CA . GLU B 2 541 ? 86.449 95.716 71.969 1.00 65.46 585 GLU B CA 1
ATOM 9117 C C . GLU B 2 541 ? 86.456 97.097 72.607 1.00 65.46 585 GLU B C 1
ATOM 9118 O O . GLU B 2 541 ? 86.775 97.260 73.787 1.00 65.46 585 GLU B O 1
ATOM 9124 N N . TRP B 2 542 ? 86.109 98.101 71.809 1.00 64.55 586 TRP B N 1
ATOM 9125 C CA . TRP B 2 542 ? 86.100 99.470 72.300 1.00 64.55 586 TRP B CA 1
ATOM 9126 C C . TRP B 2 542 ? 85.003 99.638 73.342 1.00 64.55 586 TRP B C 1
ATOM 9127 O O . TRP B 2 542 ? 83.817 99.712 73.002 1.00 64.55 586 TRP B O 1
ATOM 9138 N N . THR B 2 543 ? 85.391 99.698 74.613 1.00 59.76 587 THR B N 1
ATOM 9139 C CA . THR B 2 543 ? 84.454 99.793 75.719 1.00 59.76 587 THR B CA 1
ATOM 9140 C C . THR B 2 543 ? 84.797 101.004 76.573 1.00 59.76 587 THR B C 1
ATOM 9141 O O . THR B 2 543 ? 85.884 101.578 76.469 1.00 59.76 587 THR B O 1
ATOM 9145 N N . ASN B 2 544 ? 83.848 101.392 77.419 1.00 57.40 588 ASN B N 1
ATOM 9146 C CA . ASN B 2 544 ? 84.040 102.515 78.334 1.00 57.40 588 ASN B CA 1
ATOM 9147 C C . ASN B 2 544 ? 84.625 102.059 79.667 1.00 57.40 588 ASN B C 1
ATOM 9148 O O . ASN B 2 544 ? 84.141 102.429 80.733 1.00 57.40 588 ASN B O 1
ATOM 9153 N N . GLU B 2 545 ? 85.696 101.270 79.603 1.00 56.35 589 GLU B N 1
ATOM 9154 C CA . GLU B 2 545 ? 86.388 100.758 80.780 1.00 56.35 589 GLU B CA 1
ATOM 9155 C C . GLU B 2 545 ? 87.737 100.170 80.378 1.00 56.35 589 GLU B C 1
ATOM 9156 O O . GLU B 2 545 ? 87.820 99.420 79.401 1.00 56.35 589 GLU B O 1
ATOM 9162 N N . VAL B 2 546 ? 88.796 100.500 81.116 1.00 52.47 590 VAL B N 1
ATOM 9163 C CA . VAL B 2 546 ? 90.150 100.045 80.815 1.00 52.47 590 VAL B CA 1
ATOM 9164 C C . VAL B 2 546 ? 90.728 99.358 82.041 1.00 52.47 590 VAL B C 1
ATOM 9165 O O . VAL B 2 546 ? 90.560 99.831 83.169 1.00 52.47 590 VAL B O 1
ATOM 9169 N N . SER B 2 547 ? 91.394 98.230 81.821 1.00 53.78 591 SER B N 1
ATOM 9170 C CA . SER B 2 547 ? 92.078 97.523 82.892 1.00 53.78 591 SER B CA 1
ATOM 9171 C C . SER B 2 547 ? 93.512 97.203 82.487 1.00 53.78 591 SER B C 1
ATOM 9172 O O . SER B 2 547 ? 94.366 96.952 83.343 1.00 53.78 591 SER B O 1
ATOM 9175 N N . MET B 2 548 ? 93.781 97.199 81.183 1.00 54.68 592 MET B N 1
ATOM 9176 C CA . MET B 2 548 ? 95.103 96.917 80.648 1.00 54.68 592 MET B CA 1
ATOM 9177 C C . MET B 2 548 ? 95.482 97.963 79.613 1.00 54.68 592 MET B C 1
ATOM 9178 O O . MET B 2 548 ? 94.635 98.471 78.876 1.00 54.68 592 MET B O 1
ATOM 9183 N N . VAL B 2 549 ? 96.768 98.285 79.571 1.00 52.02 593 VAL B N 1
ATOM 9184 C CA . VAL B 2 549 ? 97.369 99.003 78.457 1.00 52.02 593 VAL B CA 1
ATOM 9185 C C . VAL B 2 549 ? 98.521 98.152 77.949 1.00 52.02 593 VAL B C 1
ATOM 9186 O O . VAL B 2 549 ? 99.390 97.746 78.730 1.00 52.02 593 VAL B O 1
ATOM 9190 N N . LEU B 2 550 ? 98.510 97.846 76.657 1.00 57.29 594 LEU B N 1
ATOM 9191 C CA . LEU B 2 550 ? 99.484 96.905 76.134 1.00 57.29 594 LEU B CA 1
ATOM 9192 C C . LEU B 2 550 ? 100.841 97.574 75.956 1.00 57.29 594 LEU B C 1
ATOM 9193 O O . LEU B 2 550 ? 100.953 98.794 75.813 1.00 57.29 594 LEU B O 1
ATOM 9198 N N . THR B 2 551 ? 101.885 96.747 75.963 1.00 57.02 595 THR B N 1
ATOM 9199 C CA . THR B 2 551 ? 103.252 97.219 75.792 1.00 57.02 595 THR B CA 1
ATOM 9200 C C . THR B 2 551 ? 103.596 97.489 74.335 1.00 57.02 595 THR B C 1
ATOM 9201 O O . THR B 2 551 ? 104.776 97.636 74.004 1.00 57.02 595 THR B O 1
ATOM 9205 N N . GLY B 2 552 ? 102.595 97.557 73.458 1.00 54.68 596 GLY B N 1
ATOM 9206 C CA . GLY B 2 552 ? 102.839 98.035 72.111 1.00 54.68 596 GLY B CA 1
ATOM 9207 C C . GLY B 2 552 ? 103.346 99.461 72.094 1.00 54.68 596 GLY B C 1
ATOM 9208 O O . GLY B 2 552 ? 104.141 99.833 71.227 1.00 54.68 596 GLY B O 1
ATOM 9209 N N . ALA B 2 553 ? 102.879 100.281 73.033 1.00 51.12 597 ALA B N 1
ATOM 9210 C CA . ALA B 2 553 ? 103.444 101.608 73.260 1.00 51.12 597 ALA B CA 1
ATOM 9211 C C . ALA B 2 553 ? 103.195 101.940 74.727 1.00 51.12 597 ALA B C 1
ATOM 9212 O O . ALA B 2 553 ? 102.104 102.393 75.084 1.00 51.12 597 ALA B O 1
ATOM 9214 N N . ALA B 2 554 ? 104.205 101.721 75.565 1.00 46.70 598 ALA B N 1
ATOM 9215 C CA . ALA B 2 554 ? 104.048 101.855 77.005 1.00 46.70 598 ALA B CA 1
ATOM 9216 C C . ALA B 2 554 ? 105.216 102.636 77.580 1.00 46.70 598 ALA B C 1
ATOM 9217 O O . ALA B 2 554 ? 106.376 102.282 77.352 1.00 46.70 598 ALA B O 1
ATOM 9219 N N . PHE B 2 555 ? 104.906 103.696 78.320 1.00 43.77 599 PHE B N 1
ATOM 9220 C CA . PHE B 2 555 ? 105.884 104.362 79.165 1.00 43.77 599 PHE B CA 1
ATOM 9221 C C . PHE B 2 555 ? 105.837 103.751 80.553 1.00 43.77 599 PHE B C 1
ATOM 9222 O O . PHE B 2 555 ? 104.766 103.622 81.151 1.00 43.77 599 PHE B O 1
ATOM 9230 N N . TYR B 2 556 ? 107.000 103.378 81.066 1.00 45.58 600 TYR B N 1
ATOM 9231 C CA . TYR B 2 556 ? 107.064 102.804 82.396 1.00 45.58 600 TYR B CA 1
ATOM 9232 C C . TYR B 2 556 ? 108.474 102.968 82.935 1.00 45.58 600 TYR B C 1
ATOM 9233 O O . TYR B 2 556 ? 109.426 103.191 82.184 1.00 45.58 600 TYR B O 1
ATOM 9242 N N . HIS B 2 557 ? 108.589 102.862 84.251 1.00 47.38 601 HIS B N 1
ATOM 9243 C CA . HIS B 2 557 ? 109.878 102.993 84.906 1.00 47.38 601 HIS B CA 1
ATOM 9244 C C . HIS B 2 557 ? 110.761 101.800 84.568 1.00 47.38 601 HIS B C 1
ATOM 9245 O O . HIS B 2 557 ? 110.273 100.682 84.386 1.00 47.38 601 HIS B O 1
ATOM 9252 N N . LYS B 2 558 ? 112.070 102.039 84.472 1.00 48.28 602 LYS B N 1
ATOM 9253 C CA . LYS B 2 558 ? 112.996 100.930 84.277 1.00 48.28 602 LYS B CA 1
ATOM 9254 C C . LYS B 2 558 ? 112.995 99.979 85.468 1.00 48.28 602 LYS B C 1
ATOM 9255 O O . LYS B 2 558 ? 113.370 98.806 85.321 1.00 48.28 602 LYS B O 1
ATOM 9261 N N . TYR B 2 559 ? 112.564 100.455 86.637 1.00 46.58 603 TYR B N 1
ATOM 9262 C CA . TYR B 2 559 ? 112.367 99.566 87.774 1.00 46.58 603 TYR B CA 1
ATOM 9263 C C . TYR B 2 559 ? 111.364 98.473 87.446 1.00 46.58 603 TYR B C 1
ATOM 9264 O O . TYR B 2 559 ? 111.447 97.369 87.991 1.00 46.58 603 TYR B O 1
ATOM 9273 N N . PHE B 2 560 ? 110.420 98.754 86.550 1.00 48.94 604 PHE B N 1
ATOM 9274 C CA . PHE B 2 560 ? 109.483 97.725 86.119 1.00 48.94 604 PHE B CA 1
ATOM 9275 C C . PHE B 2 560 ? 110.176 96.668 85.271 1.00 48.94 604 PHE B C 1
ATOM 9276 O O . PHE B 2 560 ? 109.848 95.479 85.363 1.00 48.94 604 PHE B O 1
ATOM 9284 N N . ASN B 2 561 ? 111.137 97.078 84.441 1.00 50.08 605 ASN B N 1
ATOM 9285 C CA . ASN B 2 561 ? 111.962 96.103 83.736 1.00 50.08 605 ASN B CA 1
ATOM 9286 C C . ASN B 2 561 ? 112.737 95.238 84.719 1.00 50.08 605 ASN B C 1
ATOM 9287 O O . ASN B 2 561 ? 112.804 94.010 84.565 1.00 50.08 605 ASN B O 1
ATOM 9292 N N . TYR B 2 562 ? 113.317 95.863 85.744 1.00 48.69 606 TYR B N 1
ATOM 9293 C CA . TYR B 2 562 ? 114.025 95.104 86.768 1.00 48.69 606 TYR B CA 1
ATOM 9294 C C . TYR B 2 562 ? 113.092 94.118 87.460 1.00 48.69 606 TYR B C 1
ATOM 9295 O O . TYR B 2 562 ? 113.469 92.968 87.722 1.00 48.69 606 TYR B O 1
ATOM 9304 N N . LEU B 2 563 ? 111.866 94.552 87.759 1.00 48.72 607 LEU B N 1
ATOM 9305 C CA . LEU B 2 563 ? 110.898 93.682 88.416 1.00 48.72 607 LEU B CA 1
ATOM 9306 C C . LEU B 2 563 ? 110.509 92.506 87.533 1.00 48.72 607 LEU B C 1
ATOM 9307 O O . LEU B 2 563 ? 110.435 91.370 88.006 1.00 48.72 607 LEU B O 1
ATOM 9312 N N . TYR B 2 564 ? 110.251 92.755 86.249 1.00 50.96 608 TYR B N 1
ATOM 9313 C CA . TYR B 2 564 ? 109.931 91.656 85.345 1.00 50.96 608 TYR B CA 1
ATOM 9314 C C . TYR B 2 564 ? 111.080 90.666 85.285 1.00 50.96 608 TYR B C 1
ATOM 9315 O O . TYR B 2 564 ? 110.866 89.450 85.330 1.00 50.96 608 TYR B O 1
ATOM 9324 N N . THR B 2 565 ? 112.311 91.165 85.222 1.00 50.29 609 THR B N 1
ATOM 9325 C CA . THR B 2 565 ? 113.435 90.268 84.997 1.00 50.29 609 THR B CA 1
ATOM 9326 C C . THR B 2 565 ? 113.788 89.467 86.246 1.00 50.29 609 THR B C 1
ATOM 9327 O O . THR B 2 565 ? 114.211 88.310 86.138 1.00 50.29 609 THR B O 1
ATOM 9331 N N . TYR B 2 566 ? 113.622 90.042 87.441 1.00 51.07 610 TYR B N 1
ATOM 9332 C CA . TYR B 2 566 ? 114.139 89.386 88.634 1.00 51.07 610 TYR B CA 1
ATOM 9333 C C . TYR B 2 566 ? 113.127 89.115 89.740 1.00 51.07 610 TYR B C 1
ATOM 9334 O O . TYR B 2 566 ? 113.505 88.504 90.746 1.00 51.07 610 TYR B O 1
ATOM 9343 N N . LYS B 2 567 ? 111.870 89.536 89.607 1.00 53.07 611 LYS B N 1
ATOM 9344 C CA . LYS B 2 567 ? 110.921 89.425 90.707 1.00 53.07 611 LYS B CA 1
ATOM 9345 C C . LYS B 2 567 ? 109.520 88.982 90.303 1.00 53.07 611 LYS B C 1
ATOM 9346 O O . LYS B 2 567 ? 108.641 88.928 91.170 1.00 53.07 611 LYS B O 1
ATOM 9352 N N . MET B 2 568 ? 109.281 88.668 89.034 1.00 54.46 612 MET B N 1
ATOM 9353 C CA . MET B 2 568 ? 107.947 88.262 88.607 1.00 54.46 612 MET B CA 1
ATOM 9354 C C . MET B 2 568 ? 107.569 86.944 89.275 1.00 54.46 612 MET B C 1
ATOM 9355 O O . MET B 2 568 ? 108.354 85.987 89.235 1.00 54.46 612 MET B O 1
ATOM 9360 N N . PRO B 2 569 ? 106.400 86.855 89.902 1.00 54.73 613 PRO B N 1
ATOM 9361 C CA . PRO B 2 569 ? 106.059 85.653 90.667 1.00 54.73 613 PRO B CA 1
ATOM 9362 C C . PRO B 2 569 ? 105.833 84.437 89.786 1.00 54.73 613 PRO B C 1
ATOM 9363 O O . PRO B 2 569 ? 105.384 84.534 88.642 1.00 54.73 613 PRO B O 1
ATOM 9367 N N . GLY B 2 570 ? 106.146 83.275 90.351 1.00 56.37 614 GLY B N 1
ATOM 9368 C CA . GLY B 2 570 ? 105.915 82.022 89.667 1.00 56.37 614 GLY B CA 1
ATOM 9369 C C . GLY B 2 570 ? 106.760 81.875 88.413 1.00 56.37 614 GLY B C 1
ATOM 9370 O O . GLY B 2 570 ? 107.827 82.474 88.260 1.00 56.37 614 GLY B O 1
ATOM 9371 N N . ASP B 2 571 ? 106.254 81.051 87.500 1.00 60.01 615 ASP B N 1
ATOM 9372 C CA . ASP B 2 571 ? 106.887 80.811 86.206 1.00 60.01 615 ASP B CA 1
ATOM 9373 C C . ASP B 2 571 ? 106.215 81.603 85.096 1.00 60.01 615 ASP B C 1
ATOM 9374 O O . ASP B 2 571 ? 106.128 81.136 83.957 1.00 60.01 615 ASP B O 1
ATOM 9379 N N . ILE B 2 572 ? 105.724 82.803 85.408 1.00 58.55 616 ILE B N 1
ATOM 9380 C CA . ILE B 2 572 ? 105.042 83.614 84.403 1.00 58.55 616 ILE B CA 1
ATOM 9381 C C . ILE B 2 572 ? 106.000 83.994 83.285 1.00 58.55 616 ILE B C 1
ATOM 9382 O O . ILE B 2 572 ? 105.647 83.947 82.103 1.00 58.55 616 ILE B O 1
ATOM 9387 N N . LYS B 2 573 ? 107.227 84.374 83.638 1.00 59.28 617 LYS B N 1
ATOM 9388 C CA . LYS B 2 573 ? 108.234 84.669 82.624 1.00 59.28 617 LYS B CA 1
ATOM 9389 C C . LYS B 2 573 ? 108.508 83.443 81.760 1.00 59.28 617 LYS B C 1
ATOM 9390 O O . LYS B 2 573 ? 108.490 83.519 80.525 1.00 59.28 617 LYS B O 1
ATOM 9396 N N . ASN B 2 574 ? 108.735 82.295 82.401 1.00 60.17 618 ASN B N 1
ATOM 9397 C CA . ASN B 2 574 ? 108.990 81.063 81.664 1.00 60.17 618 ASN B CA 1
ATOM 9398 C C . ASN B 2 574 ? 107.799 80.679 80.797 1.00 60.17 618 ASN B C 1
ATOM 9399 O O . ASN B 2 574 ? 107.969 80.276 79.642 1.00 60.17 618 ASN B O 1
ATOM 9404 N N . TRP B 2 575 ? 106.586 80.794 81.337 1.00 59.98 619 TRP B N 1
ATOM 9405 C CA . TRP B 2 575 ? 105.401 80.390 80.588 1.00 59.98 619 TRP B CA 1
ATOM 9406 C C . TRP B 2 575 ? 105.165 81.295 79.384 1.00 59.98 619 TRP B C 1
ATOM 9407 O O . TRP B 2 575 ? 104.823 80.815 78.296 1.00 59.98 619 TRP B O 1
ATOM 9418 N N . VAL B 2 576 ? 105.339 82.606 79.559 1.00 59.72 620 VAL B N 1
ATOM 9419 C CA . VAL B 2 576 ? 105.157 83.538 78.452 1.00 59.72 620 VAL B CA 1
ATOM 9420 C C . VAL B 2 576 ? 106.223 83.316 77.392 1.00 59.72 620 VAL B C 1
ATOM 9421 O O . VAL B 2 576 ? 105.947 83.401 76.189 1.00 59.72 620 VAL B O 1
ATOM 9425 N N . ASP B 2 577 ? 107.458 83.031 77.812 1.00 60.62 621 ASP B N 1
ATOM 9426 C CA . ASP B 2 577 ? 108.499 82.700 76.845 1.00 60.62 621 ASP B CA 1
ATOM 9427 C C . ASP B 2 577 ? 108.160 81.421 76.090 1.00 60.62 621 ASP B C 1
ATOM 9428 O O . ASP B 2 577 ? 108.381 81.329 74.877 1.00 60.62 621 ASP B O 1
ATOM 9433 N N . ALA B 2 578 ? 107.626 80.423 76.793 1.00 59.04 622 ALA B N 1
ATOM 9434 C CA . ALA B 2 578 ? 107.287 79.159 76.153 1.00 59.04 622 ALA B CA 1
ATOM 9435 C C . ALA B 2 578 ? 106.174 79.335 75.128 1.00 59.04 622 ALA B C 1
ATOM 9436 O O . ALA B 2 578 ? 106.260 78.816 74.010 1.00 59.04 622 ALA B O 1
ATOM 9438 N N . HIS B 2 579 ? 105.125 80.068 75.485 1.00 59.82 623 HIS B N 1
ATOM 9439 C CA . HIS B 2 579 ? 103.981 80.240 74.600 1.00 59.82 623 HIS B CA 1
ATOM 9440 C C . HIS B 2 579 ? 104.123 81.432 73.670 1.00 59.82 623 HIS B C 1
ATOM 9441 O O . HIS B 2 579 ? 103.249 81.642 72.825 1.00 59.82 623 HIS B O 1
ATOM 9448 N N . MET B 2 580 ? 105.187 82.218 73.817 1.00 61.90 624 MET B N 1
ATOM 9449 C CA . MET B 2 580 ? 105.485 83.332 72.920 1.00 61.90 624 MET B CA 1
ATOM 9450 C C . MET B 2 580 ? 104.299 84.285 72.799 1.00 61.90 624 MET B C 1
ATOM 9451 O O . MET B 2 580 ? 104.060 84.884 71.750 1.00 61.90 624 MET B O 1
ATOM 9456 N N . ASN B 2 581 ? 103.557 84.440 73.893 1.00 65.24 625 ASN B N 1
ATOM 9457 C CA . ASN B 2 581 ? 102.387 85.306 73.899 1.00 65.24 625 ASN B CA 1
ATOM 9458 C C . ASN B 2 581 ? 102.144 85.803 75.316 1.00 65.24 625 ASN B C 1
ATOM 9459 O O . ASN B 2 581 ? 102.591 85.198 76.292 1.00 65.24 625 ASN B O 1
ATOM 9464 N N . CYS B 2 582 ? 101.426 86.925 75.404 1.00 66.78 626 CYS B N 1
ATOM 9465 C CA . CYS B 2 582 ? 100.936 87.476 76.667 1.00 66.78 626 CYS B CA 1
ATOM 9466 C C . CYS B 2 582 ? 102.066 88.009 77.546 1.00 66.78 626 CYS B C 1
ATOM 9467 O O . CYS B 2 582 ? 102.144 87.690 78.732 1.00 66.78 626 CYS B O 1
ATOM 9470 N N . GLU B 2 583 ? 102.944 88.830 76.972 1.00 64.32 627 GLU B N 1
ATOM 9471 C CA . GLU B 2 583 ? 103.948 89.499 77.792 1.00 64.32 627 GLU B CA 1
ATOM 9472 C C . GLU B 2 583 ? 103.428 90.834 78.319 1.00 64.32 627 GLU B C 1
ATOM 9473 O O . GLU B 2 583 ? 103.732 91.221 79.455 1.00 64.32 627 GLU B O 1
ATOM 9479 N N . ASP B 2 584 ? 102.624 91.536 77.516 1.00 61.12 628 ASP B N 1
ATOM 9480 C CA . ASP B 2 584 ? 102.052 92.806 77.950 1.00 61.12 628 ASP B CA 1
ATOM 9481 C C . ASP B 2 584 ? 101.094 92.612 79.116 1.00 61.12 628 ASP B C 1
ATOM 9482 O O . ASP B 2 584 ? 101.060 93.430 80.045 1.00 61.12 628 ASP B O 1
ATOM 9487 N N . ILE B 2 585 ? 100.305 91.539 79.083 1.00 58.92 629 ILE B N 1
ATOM 9488 C CA . ILE B 2 585 ? 99.394 91.248 80.183 1.00 58.92 629 ILE B CA 1
ATOM 9489 C C . ILE B 2 585 ? 100.175 91.003 81.465 1.00 58.92 629 ILE B C 1
ATOM 9490 O O . ILE B 2 585 ? 99.813 91.507 82.535 1.00 58.92 629 ILE B O 1
ATOM 9495 N N . ALA B 2 586 ? 101.259 90.234 81.379 1.00 55.16 630 ALA B N 1
ATOM 9496 C CA . ALA B 2 586 ? 102.075 89.977 82.559 1.00 55.16 630 ALA B CA 1
ATOM 9497 C C . ALA B 2 586 ? 102.694 91.261 83.090 1.00 55.16 630 ALA B C 1
ATOM 9498 O O . ALA B 2 586 ? 102.760 91.468 84.308 1.00 55.16 630 ALA B O 1
ATOM 9500 N N . MET B 2 587 ? 103.158 92.134 82.194 1.00 55.56 631 MET B N 1
ATOM 9501 C CA . MET B 2 587 ? 103.735 93.399 82.638 1.00 55.56 631 MET B CA 1
ATOM 9502 C C . MET B 2 587 ? 102.702 94.263 83.350 1.00 55.56 631 MET B C 1
ATOM 9503 O O . MET B 2 587 ? 102.992 94.851 84.399 1.00 55.56 631 MET B O 1
ATOM 9508 N N . ASN B 2 588 ? 101.493 94.363 82.790 1.00 51.34 632 ASN B N 1
ATOM 9509 C CA . ASN B 2 588 ? 100.448 95.148 83.440 1.00 51.34 632 ASN B CA 1
ATOM 9510 C C . ASN B 2 588 ? 100.071 94.550 84.785 1.00 51.34 632 ASN B C 1
ATOM 9511 O O . ASN B 2 588 ? 99.841 95.278 85.757 1.00 51.34 632 ASN B O 1
ATOM 9516 N N . PHE B 2 589 ? 100.003 93.223 84.858 1.00 53.07 633 PHE B N 1
ATOM 9517 C CA . PHE B 2 589 ? 99.713 92.557 86.120 1.00 53.07 633 PHE B CA 1
ATOM 9518 C C . PHE B 2 589 ? 100.764 92.886 87.168 1.00 53.07 633 PHE B C 1
ATOM 9519 O O . PHE B 2 589 ? 100.431 93.216 88.312 1.00 53.07 633 PHE B O 1
ATOM 9527 N N . LEU B 2 590 ? 102.040 92.817 86.792 1.00 49.01 634 LEU B N 1
ATOM 9528 C CA . LEU B 2 590 ? 103.105 93.117 87.741 1.00 49.01 634 LEU B CA 1
ATOM 9529 C C . LEU B 2 590 ? 103.061 94.576 88.175 1.00 49.01 634 LEU B C 1
ATOM 9530 O O . LEU B 2 590 ? 103.246 94.884 89.359 1.00 49.01 634 LEU B O 1
ATOM 9535 N N . VAL B 2 591 ? 102.817 95.488 87.232 1.00 46.79 635 VAL B N 1
ATOM 9536 C CA . VAL B 2 591 ? 102.773 96.908 87.567 1.00 46.79 635 VAL B CA 1
ATOM 9537 C C . VAL B 2 591 ? 101.628 97.199 88.526 1.00 46.79 635 VAL B C 1
ATOM 9538 O O . VAL B 2 591 ? 101.798 97.923 89.513 1.00 46.79 635 VAL B O 1
ATOM 9542 N N . ALA B 2 592 ? 100.448 96.636 88.266 1.00 45.19 636 ALA B N 1
ATOM 9543 C CA . ALA B 2 592 ? 99.319 96.842 89.161 1.00 45.19 636 ALA B CA 1
ATOM 9544 C C . ALA B 2 592 ? 99.515 96.168 90.510 1.00 45.19 636 ALA B C 1
ATOM 9545 O O . ALA B 2 592 ? 98.986 96.651 91.514 1.00 45.19 636 ALA B O 1
ATOM 9547 N N . ASN B 2 593 ? 100.251 95.065 90.558 1.00 43.08 637 ASN B N 1
ATOM 9548 C CA . ASN B 2 593 ? 100.494 94.387 91.821 1.00 43.08 637 ASN B CA 1
ATOM 9549 C C . ASN B 2 593 ? 101.475 95.161 92.689 1.00 43.08 637 ASN B C 1
ATOM 9550 O O . ASN B 2 593 ? 101.295 95.257 93.906 1.00 43.08 637 ASN B O 1
ATOM 9555 N N . VAL B 2 594 ? 102.524 95.718 92.080 1.00 43.35 638 VAL B N 1
ATOM 9556 C CA . VAL B 2 594 ? 103.567 96.349 92.881 1.00 43.35 638 VAL B CA 1
ATOM 9557 C C . VAL B 2 594 ? 103.247 97.814 93.155 1.00 43.35 638 VAL B C 1
ATOM 9558 O O . VAL B 2 594 ? 103.576 98.335 94.228 1.00 43.35 638 VAL B O 1
ATOM 9562 N N . THR B 2 595 ? 102.606 98.503 92.215 1.00 41.87 639 THR B N 1
ATOM 9563 C CA . THR B 2 595 ? 102.297 99.914 92.385 1.00 41.87 639 THR B CA 1
ATOM 9564 C C . THR B 2 595 ? 100.999 100.132 93.141 1.00 41.87 639 THR B C 1
ATOM 9565 O O . THR B 2 595 ? 100.869 101.123 93.869 1.00 41.87 639 THR B O 1
ATOM 9569 N N . GLY B 2 596 ? 100.042 99.225 92.996 1.00 40.53 640 GLY B N 1
ATOM 9570 C CA . GLY B 2 596 ? 98.800 99.313 93.719 1.00 40.53 640 GLY B CA 1
ATOM 9571 C C . GLY B 2 596 ? 97.748 100.186 93.085 1.00 40.53 640 GLY B C 1
ATOM 9572 O O . GLY B 2 596 ? 96.618 100.224 93.587 1.00 40.53 640 GLY B O 1
ATOM 9573 N N . LYS B 2 597 ? 98.067 100.879 92.002 1.00 40.02 641 LYS B N 1
ATOM 9574 C CA . LYS B 2 597 ? 97.098 101.725 91.337 1.00 40.02 641 LYS B CA 1
ATOM 9575 C C . LYS B 2 597 ? 97.071 101.383 89.860 1.00 40.02 641 LYS B C 1
ATOM 9576 O O . LYS B 2 597 ? 98.059 100.925 89.287 1.00 40.02 641 LYS B O 1
ATOM 9582 N N . ALA B 2 598 ? 95.915 101.617 89.253 1.00 41.94 642 ALA B N 1
ATOM 9583 C CA . ALA B 2 598 ? 95.675 101.176 87.894 1.00 41.94 642 ALA B CA 1
ATOM 9584 C C . ALA B 2 598 ? 96.552 101.943 86.912 1.00 41.94 642 ALA B C 1
ATOM 9585 O O . ALA B 2 598 ? 97.169 102.960 87.236 1.00 41.94 642 ALA B O 1
ATOM 9587 N N . VAL B 2 599 ? 96.598 101.428 85.688 1.00 42.76 643 VAL B N 1
ATOM 9588 C CA . VAL B 2 599 ? 97.351 102.036 84.602 1.00 42.76 643 VAL B CA 1
ATOM 9589 C C . VAL B 2 599 ? 96.680 103.340 84.205 1.00 42.76 643 VAL B C 1
ATOM 9590 O O . VAL B 2 599 ? 95.562 103.630 84.640 1.00 42.76 643 VAL B O 1
ATOM 9594 N N . ILE B 2 600 ? 97.356 104.139 83.390 1.00 43.15 644 ILE B N 1
ATOM 9595 C CA . ILE B 2 600 ? 96.779 105.349 82.829 1.00 43.15 644 ILE B CA 1
ATOM 9596 C C . ILE B 2 600 ? 96.903 105.265 81.322 1.00 43.15 644 ILE B C 1
ATOM 9597 O O . ILE B 2 600 ? 98.011 105.343 80.779 1.00 43.15 644 ILE B O 1
ATOM 9602 N N . LYS B 2 601 ? 95.774 105.112 80.648 1.00 46.96 645 LYS B N 1
ATOM 9603 C CA . LYS B 2 601 ? 95.729 105.100 79.197 1.00 46.96 645 LYS B CA 1
ATOM 9604 C C . LYS B 2 601 ? 95.692 106.530 78.680 1.00 46.96 645 LYS B C 1
ATOM 9605 O O . LYS B 2 601 ? 94.975 107.378 79.219 1.00 46.96 645 LYS B O 1
ATOM 9611 N N . VAL B 2 602 ? 96.465 106.793 77.638 1.00 46.24 646 VAL B N 1
ATOM 9612 C CA . VAL B 2 602 ? 96.549 108.118 77.047 1.00 46.24 646 VAL B CA 1
ATOM 9613 C C . VAL B 2 602 ? 96.011 108.068 75.630 1.00 46.24 646 VAL B C 1
ATOM 9614 O O . VAL B 2 602 ? 96.068 107.033 74.955 1.00 46.24 646 VAL B O 1
ATOM 9618 N N . THR B 2 603 ? 95.477 109.202 75.183 1.00 52.92 647 THR B N 1
ATOM 9619 C CA . THR B 2 603 ? 94.995 109.450 73.828 1.00 52.92 647 THR B CA 1
ATOM 9620 C C . THR B 2 603 ? 93.791 108.587 73.463 1.00 52.92 647 THR B C 1
ATOM 9621 O O . THR B 2 603 ? 93.621 107.483 73.992 1.00 52.92 647 THR B O 1
ATOM 9625 N N . PRO B 2 604 ? 92.929 109.064 72.562 1.00 58.27 648 PRO B N 1
ATOM 9626 C CA . PRO B 2 604 ? 91.800 108.250 72.100 1.00 58.27 648 PRO B CA 1
ATOM 9627 C C . PRO B 2 604 ? 92.160 107.238 71.026 1.00 58.27 648 PRO B C 1
ATOM 9628 O O . PRO B 2 604 ? 91.274 106.502 70.575 1.00 58.27 648 PRO B O 1
ATOM 9632 N N . ARG B 2 605 ? 93.419 107.188 70.603 1.00 63.78 649 ARG B N 1
ATOM 9633 C CA . ARG B 2 605 ? 93.824 106.282 69.540 1.00 63.78 649 ARG B CA 1
ATOM 9634 C C . ARG B 2 605 ? 93.671 104.832 69.985 1.00 63.78 649 ARG B C 1
ATOM 9635 O O . ARG B 2 605 ? 94.052 104.465 71.100 1.00 63.78 649 ARG B O 1
ATOM 9643 N N . LYS B 2 606 ? 93.103 104.004 69.103 1.00 63.10 650 LYS B N 1
ATOM 9644 C CA . LYS B 2 606 ? 92.845 102.602 69.410 1.00 63.10 650 LYS B CA 1
ATOM 9645 C C . LYS B 2 606 ? 93.379 101.622 68.374 1.00 63.10 650 LYS B C 1
ATOM 9646 O O . LYS B 2 606 ? 93.560 100.446 68.707 1.00 63.10 650 LYS B O 1
ATOM 9652 N N . LYS B 2 607 ? 93.638 102.057 67.143 1.00 65.93 651 LYS B N 1
ATOM 9653 C CA . LYS B 2 607 ? 94.045 101.175 66.058 1.00 65.93 651 LYS B CA 1
ATOM 9654 C C . LYS B 2 607 ? 95.562 101.177 65.930 1.00 65.93 651 LYS B C 1
ATOM 9655 O O . LYS B 2 607 ? 96.196 102.231 66.045 1.00 65.93 651 LYS B O 1
ATOM 9661 N N . PHE B 2 608 ? 96.140 99.998 65.681 1.00 63.35 652 PHE B N 1
ATOM 9662 C CA . PHE B 2 608 ? 97.588 99.851 65.637 1.00 63.35 652 PHE B CA 1
ATOM 9663 C C . PHE B 2 608 ? 98.105 99.024 64.469 1.00 63.35 652 PHE B C 1
ATOM 9664 O O . PHE B 2 608 ? 99.309 98.751 64.418 1.00 63.35 652 PHE B O 1
ATOM 9672 N N . LYS B 2 609 ? 97.248 98.620 63.535 1.00 65.12 653 LYS B N 1
ATOM 9673 C CA . LYS B 2 609 ? 97.670 97.912 62.331 1.00 65.12 653 LYS B CA 1
ATOM 9674 C C . LYS B 2 609 ? 97.096 98.642 61.127 1.00 65.12 653 LYS B C 1
ATOM 9675 O O . LYS B 2 609 ? 95.902 98.517 60.835 1.00 65.12 653 LYS B O 1
ATOM 9681 N N . CYS B 2 610 ? 97.942 99.413 60.432 1.00 70.67 654 CYS B N 1
ATOM 9682 C CA . CYS B 2 610 ? 97.469 100.104 59.232 1.00 70.67 654 CYS B CA 1
ATOM 9683 C C . CYS B 2 610 ? 97.009 99.133 58.151 1.00 70.67 654 CYS B C 1
ATOM 9684 O O . CYS B 2 610 ? 95.912 99.332 57.601 1.00 70.67 654 CYS B O 1
ATOM 9687 N N . PRO B 2 611 ? 97.768 98.080 57.790 1.00 67.94 655 PRO B N 1
ATOM 9688 C CA . PRO B 2 611 ? 97.196 97.132 56.828 1.00 67.94 655 PRO B CA 1
ATOM 9689 C C . PRO B 2 611 ? 96.050 96.324 57.428 1.00 67.94 655 PRO B C 1
ATOM 9690 O O . PRO B 2 611 ? 95.010 96.193 56.783 1.00 67.94 655 PRO B O 1
ATOM 9694 N N . THR B 2 624 ? 92.532 81.307 67.554 1.00 76.70 668 THR B N 1
ATOM 9695 C CA . THR B 2 624 ? 93.214 80.580 68.617 1.00 76.70 668 THR B CA 1
ATOM 9696 C C . THR B 2 624 ? 94.082 81.522 69.438 1.00 76.70 668 THR B C 1
ATOM 9697 O O . THR B 2 624 ? 94.575 81.159 70.506 1.00 76.70 668 THR B O 1
ATOM 9701 N N . HIS B 2 625 ? 94.273 82.738 68.922 1.00 76.28 669 HIS B N 1
ATOM 9702 C CA . HIS B 2 625 ? 95.082 83.723 69.632 1.00 76.28 669 HIS B CA 1
ATOM 9703 C C . HIS B 2 625 ? 94.334 84.300 70.828 1.00 76.28 669 HIS B C 1
ATOM 9704 O O . HIS B 2 625 ? 94.914 84.469 71.907 1.00 76.28 669 HIS B O 1
ATOM 9711 N N . MET B 2 626 ? 93.045 84.606 70.659 1.00 75.39 670 MET B N 1
ATOM 9712 C CA . MET B 2 626 ? 92.283 85.245 71.724 1.00 75.39 670 MET B CA 1
ATOM 9713 C C . MET B 2 626 ? 91.972 84.288 72.868 1.00 75.39 670 MET B C 1
ATOM 9714 O O . MET B 2 626 ? 92.013 84.695 74.037 1.00 75.39 670 MET B O 1
ATOM 9719 N N . VAL B 2 627 ? 91.655 83.028 72.562 1.00 70.02 671 VAL B N 1
ATOM 9720 C CA . VAL B 2 627 ? 91.467 82.047 73.626 1.00 70.02 671 VAL B CA 1
ATOM 9721 C C . VAL B 2 627 ? 92.768 81.852 74.388 1.00 70.02 671 VAL B C 1
ATOM 9722 O O . VAL B 2 627 ? 92.760 81.617 75.603 1.00 70.02 671 VAL B O 1
ATOM 9726 N N . GLU B 2 628 ? 93.903 81.971 73.700 1.00 69.59 672 GLU B N 1
ATOM 9727 C CA . GLU B 2 628 ? 95.183 81.944 74.391 1.00 69.59 672 GLU B CA 1
ATOM 9728 C C . GLU B 2 628 ? 95.303 83.112 75.357 1.00 69.59 672 GLU B C 1
ATOM 9729 O O . GLU B 2 628 ? 95.805 82.944 76.470 1.00 69.59 672 GLU B O 1
ATOM 9735 N N . ARG B 2 629 ? 94.839 84.300 74.959 1.00 69.15 673 ARG B N 1
ATOM 9736 C CA . ARG B 2 629 ? 94.891 85.452 75.857 1.00 69.15 673 ARG B CA 1
ATOM 9737 C C . ARG B 2 629 ? 93.986 85.254 77.067 1.00 69.15 673 ARG B C 1
ATOM 9738 O O . ARG B 2 629 ? 94.343 85.635 78.190 1.00 69.15 673 ARG B O 1
ATOM 9746 N N . SER B 2 630 ? 92.803 84.677 76.858 1.00 64.88 674 SER B N 1
ATOM 9747 C CA . SER B 2 630 ? 91.920 84.395 77.984 1.00 64.88 674 SER B CA 1
ATOM 9748 C C . SER B 2 630 ? 92.562 83.396 78.937 1.00 64.88 674 SER B C 1
ATOM 9749 O O . SER B 2 630 ? 92.500 83.557 80.163 1.00 64.88 674 SER B O 1
ATOM 9752 N N . GLU B 2 631 ? 93.195 82.358 78.385 1.00 66.34 675 GLU B N 1
ATOM 9753 C CA . GLU B 2 631 ? 93.916 81.403 79.217 1.00 66.34 675 GLU B CA 1
ATOM 9754 C C . GLU B 2 631 ? 95.053 82.082 79.962 1.00 66.34 675 GLU B C 1
ATOM 9755 O O . GLU B 2 631 ? 95.333 81.754 81.120 1.00 66.34 675 GLU B O 1
ATOM 9761 N N . CYS B 2 632 ? 95.723 83.029 79.306 1.00 66.46 676 CYS B N 1
ATOM 9762 C CA . CYS B 2 632 ? 96.783 83.791 79.952 1.00 66.46 676 CYS B CA 1
ATOM 9763 C C . CYS B 2 632 ? 96.252 84.546 81.158 1.00 66.46 676 CYS B C 1
ATOM 9764 O O . CYS B 2 632 ? 96.853 84.517 82.237 1.00 66.46 676 CYS B O 1
ATOM 9767 N N . ILE B 2 633 ? 95.130 85.246 80.984 1.00 60.01 677 ILE B N 1
ATOM 9768 C CA . ILE B 2 633 ? 94.558 86.012 82.088 1.00 60.01 677 ILE B CA 1
ATOM 9769 C C . ILE B 2 633 ? 94.165 85.081 83.224 1.00 60.01 677 ILE B C 1
ATOM 9770 O O . ILE B 2 633 ? 94.419 85.372 84.400 1.00 60.01 677 ILE B O 1
ATOM 9775 N N . ASN B 2 634 ? 93.545 83.946 82.895 1.00 59.77 678 ASN B N 1
ATOM 9776 C CA . ASN B 2 634 ? 93.130 83.008 83.934 1.00 59.77 678 ASN B CA 1
ATOM 9777 C C . ASN B 2 634 ? 94.331 82.468 84.700 1.00 59.77 678 ASN B C 1
ATOM 9778 O O . ASN B 2 634 ? 94.323 82.416 85.936 1.00 59.77 678 ASN B O 1
ATOM 9783 N N . LYS B 2 635 ? 95.386 82.079 83.982 1.00 58.21 679 LYS B N 1
ATOM 9784 C CA . LYS B 2 635 ? 96.573 81.556 84.646 1.00 58.21 679 LYS B CA 1
ATOM 9785 C C . LYS B 2 635 ? 97.240 82.618 85.504 1.00 58.21 679 LYS B C 1
ATOM 9786 O O . LYS B 2 635 ? 97.676 82.330 86.624 1.00 58.21 679 LYS B O 1
ATOM 9792 N N . PHE B 2 636 ? 97.337 83.849 84.998 1.00 58.58 680 PHE B N 1
ATOM 9793 C CA . PHE B 2 636 ? 97.979 84.910 85.765 1.00 58.58 680 PHE B CA 1
ATOM 9794 C C . PHE B 2 636 ? 97.191 85.228 87.026 1.00 58.58 680 PHE B C 1
ATOM 9795 O O . PHE B 2 636 ? 97.776 85.434 88.095 1.00 58.58 680 PHE B O 1
ATOM 9803 N N . ALA B 2 637 ? 95.862 85.268 86.922 1.00 55.39 681 ALA B N 1
ATOM 9804 C CA . ALA B 2 637 ? 95.043 85.462 88.110 1.00 55.39 681 ALA B CA 1
ATOM 9805 C C . ALA B 2 637 ? 95.207 84.309 89.086 1.00 55.39 681 ALA B C 1
ATOM 9806 O O . ALA B 2 637 ? 95.172 84.519 90.303 1.00 55.39 681 ALA B O 1
ATOM 9808 N N . SER B 2 638 ? 95.376 83.089 88.576 1.00 53.70 682 SER B N 1
ATOM 9809 C CA . SER B 2 638 ? 95.634 81.951 89.451 1.00 53.70 682 SER B CA 1
ATOM 9810 C C . SER B 2 638 ? 96.961 82.110 90.186 1.00 53.70 682 SER B C 1
ATOM 9811 O O . SER B 2 638 ? 97.058 81.818 91.383 1.00 53.70 682 SER B O 1
ATOM 9814 N N . VAL B 2 639 ? 97.995 82.570 89.480 1.00 52.68 683 VAL B N 1
ATOM 9815 C CA . VAL B 2 639 ? 99.319 82.699 90.081 1.00 52.68 683 VAL B CA 1
ATOM 9816 C C . VAL B 2 639 ? 99.309 83.743 91.186 1.00 52.68 683 VAL B C 1
ATOM 9817 O O . VAL B 2 639 ? 99.827 83.510 92.285 1.00 52.68 683 VAL B O 1
ATOM 9821 N N . PHE B 2 640 ? 98.720 84.909 90.919 1.00 52.72 684 PHE B N 1
ATOM 9822 C CA . PHE B 2 640 ? 98.663 85.959 91.927 1.00 52.72 684 PHE B CA 1
ATOM 9823 C C . PHE B 2 640 ? 97.644 85.662 93.017 1.00 52.72 684 PHE B C 1
ATOM 9824 O O . PHE B 2 640 ? 97.736 86.236 94.106 1.00 52.72 684 PHE B O 1
ATOM 9832 N N . GLY B 2 641 ? 96.680 84.785 92.752 1.00 53.81 685 GLY B N 1
ATOM 9833 C CA . GLY B 2 641 ? 95.644 84.488 93.714 1.00 53.81 685 GLY B CA 1
ATOM 9834 C C . GLY B 2 641 ? 94.510 85.484 93.750 1.00 53.81 685 GLY B C 1
ATOM 9835 O O . GLY B 2 641 ? 93.561 85.288 94.521 1.00 53.81 685 GLY B O 1
ATOM 9836 N N . THR B 2 642 ? 94.571 86.535 92.946 1.00 53.55 686 THR B N 1
ATOM 9837 C CA . THR B 2 642 ? 93.532 87.557 92.879 1.00 53.55 686 THR B CA 1
ATOM 9838 C C . THR B 2 642 ? 93.707 88.292 91.558 1.00 53.55 686 THR B C 1
ATOM 9839 O O . THR B 2 642 ? 94.558 87.929 90.738 1.00 53.55 686 THR B O 1
ATOM 9843 N N . MET B 2 643 ? 92.903 89.321 91.349 1.00 53.07 687 MET B N 1
ATOM 9844 C CA . MET B 2 643 ? 93.063 90.173 90.186 1.00 53.07 687 MET B CA 1
ATOM 9845 C C . MET B 2 643 ? 93.669 91.494 90.632 1.00 53.07 687 MET B C 1
ATOM 9846 O O . MET B 2 643 ? 92.941 92.394 91.072 1.00 53.07 687 MET B O 1
ATOM 9851 N N . PRO B 2 644 ? 94.993 91.649 90.546 1.00 52.66 688 PRO B N 1
ATOM 9852 C CA . PRO B 2 644 ? 95.608 92.922 90.940 1.00 52.66 688 PRO B CA 1
ATOM 9853 C C . PRO B 2 644 ? 95.202 94.080 90.058 1.00 52.66 688 PRO B C 1
ATOM 9854 O O . PRO B 2 644 ? 95.345 95.235 90.481 1.00 52.66 688 PRO B O 1
ATOM 9858 N N . LEU B 2 645 ? 94.708 93.814 88.855 1.00 53.34 689 LEU B N 1
ATOM 9859 C CA . LEU B 2 645 ? 94.304 94.879 87.958 1.00 53.34 689 LEU B CA 1
ATOM 9860 C C . LEU B 2 645 ? 93.096 95.624 88.512 1.00 53.34 689 LEU B C 1
ATOM 9861 O O . LEU B 2 645 ? 92.271 95.074 89.245 1.00 53.34 689 LEU B O 1
ATOM 9866 N N . LYS B 2 646 ? 93.004 96.900 88.152 1.00 53.48 690 LYS B N 1
ATOM 9867 C CA . LYS B 2 646 ? 91.903 97.756 88.558 1.00 53.48 690 LYS B CA 1
ATOM 9868 C C . LYS B 2 646 ? 91.278 98.366 87.316 1.00 53.48 690 LYS B C 1
ATOM 9869 O O . LYS B 2 646 ? 91.957 98.593 86.312 1.00 53.48 690 LYS B O 1
ATOM 9875 N N . VAL B 2 647 ? 89.978 98.632 87.388 1.00 51.26 691 VAL B N 1
ATOM 9876 C CA . VAL B 2 647 ? 89.221 99.176 86.267 1.00 51.26 691 VAL B CA 1
ATOM 9877 C C . VAL B 2 647 ? 89.077 100.6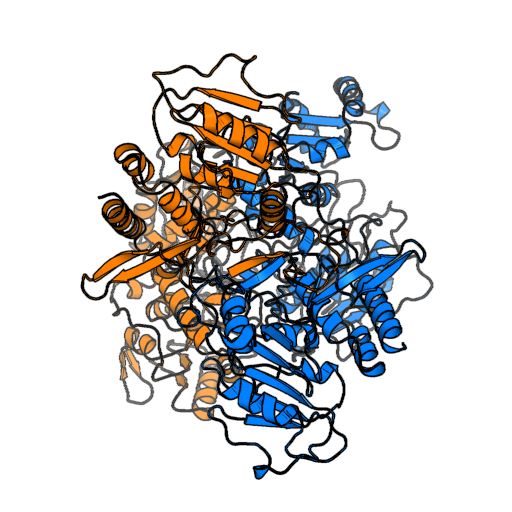76 86.463 1.00 51.26 691 VAL B C 1
ATOM 9878 O O . VAL B 2 647 ? 88.674 101.133 87.539 1.00 51.26 691 VAL B O 1
ATOM 9882 N N . VAL B 2 648 ? 89.414 101.440 85.429 1.00 50.61 692 VAL B N 1
ATOM 9883 C CA . VAL B 2 648 ? 89.303 102.887 85.430 1.00 50.61 692 VAL B CA 1
ATOM 9884 C C . VAL B 2 648 ? 88.704 103.323 84.099 1.00 50.61 692 VAL B C 1
ATOM 9885 O O . VAL B 2 648 ? 88.538 102.522 83.178 1.00 50.61 692 VAL B O 1
ATOM 9889 N N . GLU B 2 649 ? 88.377 104.606 84.003 1.00 54.02 693 GLU B N 1
ATOM 9890 C CA . GLU B 2 649 ? 87.898 105.212 82.768 1.00 54.02 693 GLU B CA 1
ATOM 9891 C C . GLU B 2 649 ? 88.727 106.444 82.442 1.00 54.02 693 GLU B C 1
ATOM 9892 O O . GLU B 2 649 ? 88.217 107.490 82.035 1.00 54.02 693 GLU B O 1
ATOM 9898 N N . HIS B 2 650 ? 90.040 106.314 82.608 1.00 54.09 694 HIS B N 1
ATOM 9899 C CA . HIS B 2 650 ? 90.982 107.427 82.509 1.00 54.09 694 HIS B CA 1
ATOM 9900 C C . HIS B 2 650 ? 91.647 107.408 81.139 1.00 54.09 694 HIS B C 1
ATOM 9901 O O . HIS B 2 650 ? 92.547 106.605 80.885 1.00 54.09 694 HIS B O 1
ATOM 9908 N N . ARG B 2 651 ? 91.213 108.303 80.270 1.00 53.45 695 ARG B N 1
ATOM 9909 C CA . ARG B 2 651 ? 91.850 108.535 78.985 1.00 53.45 695 ARG B CA 1
ATOM 9910 C C . ARG B 2 651 ? 92.489 109.913 79.085 1.00 53.45 695 ARG B C 1
ATOM 9911 O O . ARG B 2 651 ? 91.879 110.922 78.730 1.00 53.45 695 ARG B O 1
ATOM 9919 N N . ALA B 2 652 ? 93.716 109.951 79.591 1.00 49.78 696 ALA B N 1
ATOM 9920 C CA . ALA B 2 652 ? 94.416 111.215 79.748 1.00 49.78 696 ALA B CA 1
ATOM 9921 C C . ALA B 2 652 ? 94.600 111.875 78.395 1.00 49.78 696 ALA B C 1
ATOM 9922 O O . ALA B 2 652 ? 95.153 111.273 77.470 1.00 49.78 696 ALA B O 1
ATOM 9924 N N . ASP B 2 653 ? 94.138 113.107 78.278 1.00 51.03 697 ASP B N 1
ATOM 9925 C CA . ASP B 2 653 ? 94.202 113.871 77.048 1.00 51.03 697 ASP B CA 1
ATOM 9926 C C . ASP B 2 653 ? 94.940 115.174 77.294 1.00 51.03 697 ASP B C 1
ATOM 9927 O O . ASP B 2 653 ? 95.037 115.635 78.436 1.00 51.03 697 ASP B O 1
ATOM 9932 N N . PRO B 2 654 ? 95.499 115.783 76.254 1.00 52.18 698 PRO B N 1
ATOM 9933 C CA . PRO B 2 654 ? 96.018 117.141 76.410 1.00 52.18 698 PRO B CA 1
ATOM 9934 C C . PRO B 2 654 ? 94.901 118.080 76.825 1.00 52.18 698 PRO B C 1
ATOM 9935 O O . PRO B 2 654 ? 93.760 117.945 76.386 1.00 52.18 698 PRO B O 1
ATOM 9939 N N . VAL B 2 655 ? 95.232 119.032 77.693 1.00 54.27 699 VAL B N 1
ATOM 9940 C CA . VAL B 2 655 ? 94.285 120.094 77.970 1.00 54.27 699 VAL B CA 1
ATOM 9941 C C . VAL B 2 655 ? 94.117 120.948 76.719 1.00 54.27 699 VAL B C 1
ATOM 9942 O O . VAL B 2 655 ? 94.962 120.957 75.818 1.00 54.27 699 VAL B O 1
ATOM 9946 N N . LEU B 2 656 ? 92.999 121.669 76.660 1.00 61.06 700 LEU B N 1
ATOM 9947 C CA . LEU B 2 656 ? 92.589 122.388 75.451 1.00 61.06 700 LEU B CA 1
ATOM 9948 C C . LEU B 2 656 ? 92.415 121.440 74.266 1.00 61.06 700 LEU B C 1
ATOM 9949 O O . LEU B 2 656 ? 92.732 121.788 73.126 1.00 61.06 700 LEU B O 1
ATOM 9954 N N . TYR B 2 657 ? 91.909 120.236 74.526 1.00 59.78 701 TYR B N 1
ATOM 9955 C CA . TYR B 2 657 ? 91.761 119.229 73.485 1.00 59.78 701 TYR B CA 1
ATOM 9956 C C . TYR B 2 657 ? 90.495 119.488 72.681 1.00 59.78 701 TYR B C 1
ATOM 9957 O O . TYR B 2 657 ? 89.411 119.641 73.248 1.00 59.78 701 TYR B O 1
ATOM 9966 N N . LYS B 2 658 ? 90.640 119.532 71.357 1.00 64.49 702 LYS B N 1
ATOM 9967 C CA . LYS B 2 658 ? 89.526 119.763 70.437 1.00 64.49 702 LYS B CA 1
ATOM 9968 C C . LYS B 2 658 ? 88.755 121.035 70.776 1.00 64.49 702 LYS B C 1
ATOM 9969 O O . LYS B 2 658 ? 87.522 121.046 70.771 1.00 64.49 702 LYS B O 1
ATOM 9975 N N . ASP B 2 659 ? 89.471 122.112 71.077 1.00 67.59 703 ASP B N 1
ATOM 9976 C CA . ASP B 2 659 ? 88.844 123.391 71.361 1.00 67.59 703 ASP B CA 1
ATOM 9977 C C . ASP B 2 659 ? 89.015 124.352 70.188 1.00 67.59 703 ASP B C 1
ATOM 9978 O O . ASP B 2 659 ? 89.788 124.115 69.257 1.00 67.59 703 ASP B O 1
ATOM 9983 N N . ASP B 2 660 ? 88.271 125.455 70.242 1.00 71.94 704 ASP B N 1
ATOM 9984 C CA . ASP B 2 660 ? 88.344 126.488 69.209 1.00 71.94 704 ASP B CA 1
ATOM 9985 C C . ASP B 2 660 ? 89.504 127.438 69.508 1.00 71.94 704 ASP B C 1
ATOM 9986 O O . ASP B 2 660 ? 89.343 128.643 69.702 1.00 71.94 704 ASP B O 1
ATOM 9991 N N . PHE B 2 661 ? 90.697 126.856 69.539 1.00 70.22 705 PHE B N 1
ATOM 9992 C CA . PHE B 2 661 ? 91.926 127.543 69.880 1.00 70.22 705 PHE B CA 1
ATOM 9993 C C . PHE B 2 661 ? 92.902 127.474 68.713 1.00 70.22 705 PHE B C 1
ATOM 9994 O O . PHE B 2 661 ? 92.854 126.528 67.919 1.00 70.22 705 PHE B O 1
ATOM 10002 N N . PRO B 2 662 ? 93.779 128.465 68.566 1.00 69.97 706 PRO B N 1
ATOM 10003 C CA . PRO B 2 662 ? 94.795 128.392 67.509 1.00 69.97 706 PRO B CA 1
ATOM 10004 C C . PRO B 2 662 ? 95.684 127.170 67.680 1.00 69.97 706 PRO B C 1
ATOM 10005 O O . PRO B 2 662 ? 96.012 126.766 68.797 1.00 69.97 706 PRO B O 1
ATOM 10009 N N . GLU B 2 663 ? 96.067 126.577 66.547 1.00 70.63 707 GLU B N 1
ATOM 10010 C CA . GLU B 2 663 ? 96.853 125.348 66.579 1.00 70.63 707 GLU B CA 1
ATOM 10011 C C . GLU B 2 663 ? 98.277 125.593 67.062 1.00 70.63 707 GLU B C 1
ATOM 10012 O O . GLU B 2 663 ? 98.865 124.720 67.711 1.00 70.63 707 GLU B O 1
ATOM 10018 N N . LYS B 2 664 ? 98.847 126.761 66.753 1.00 69.53 708 LYS B N 1
ATOM 10019 C CA . LYS B 2 664 ? 100.234 127.029 67.120 1.00 69.53 708 LYS B CA 1
ATOM 10020 C C . LYS B 2 664 ? 100.420 127.030 68.631 1.00 69.53 708 LYS B C 1
ATOM 10021 O O . LYS B 2 664 ? 101.397 126.473 69.144 1.00 69.53 708 LYS B O 1
ATOM 10027 N N . LEU B 2 665 ? 99.490 127.645 69.361 1.00 67.51 709 LEU B N 1
ATOM 10028 C CA . LEU B 2 665 ? 99.635 127.769 70.804 1.00 67.51 709 LEU B CA 1
ATOM 10029 C C . LEU B 2 665 ? 99.414 126.451 71.531 1.00 67.51 709 LEU B C 1
ATOM 10030 O O . LEU B 2 665 ? 99.856 126.312 72.676 1.00 67.51 709 LEU B O 1
ATOM 10035 N N . LYS B 2 666 ? 98.736 125.491 70.908 1.00 65.65 710 LYS B N 1
ATOM 10036 C CA . LYS B 2 666 ? 98.498 124.208 71.553 1.00 65.65 710 LYS B CA 1
ATOM 10037 C C . LYS B 2 666 ? 99.811 123.476 71.793 1.00 65.65 710 LYS B C 1
ATOM 10038 O O . LYS B 2 666 ? 100.745 123.550 70.991 1.00 65.65 710 LYS B O 1
ATOM 10044 N N . SER B 2 667 ? 99.879 122.764 72.919 1.00 61.92 711 SER B N 1
ATOM 10045 C CA . SER B 2 667 ? 101.080 121.995 73.229 1.00 61.92 711 SER B CA 1
ATOM 10046 C C . SER B 2 667 ? 101.245 120.821 72.274 1.00 61.92 711 SER B C 1
ATOM 10047 O O . SER B 2 667 ? 102.342 120.574 71.760 1.00 61.92 711 SER B O 1
ATOM 10050 N N . PHE B 2 668 ? 100.164 120.086 72.025 1.00 57.71 712 PHE B N 1
ATOM 10051 C CA . PHE B 2 668 ? 100.187 118.891 71.184 1.00 57.71 712 PHE B CA 1
ATOM 10052 C C . PHE B 2 668 ? 99.050 118.955 70.174 1.00 57.71 712 PHE B C 1
ATOM 10053 O O . PHE B 2 668 ? 98.062 118.220 70.287 1.00 57.71 712 PHE B O 1
ATOM 10061 N N . PRO B 2 669 ? 99.155 119.823 69.165 1.00 61.51 713 PRO B N 1
ATOM 10062 C CA . PRO B 2 669 ? 98.073 119.922 68.178 1.00 61.51 713 PRO B CA 1
ATOM 10063 C C . PRO B 2 669 ? 98.192 118.896 67.064 1.00 61.51 713 PRO B C 1
ATOM 10064 O O . PRO B 2 669 ? 98.008 119.225 65.889 1.00 61.51 713 PRO B O 1
ATOM 10068 N N . ASN B 2 670 ? 98.507 117.654 67.415 1.00 61.57 714 ASN B N 1
ATOM 10069 C CA . ASN B 2 670 ? 98.621 116.583 66.434 1.00 61.57 714 ASN B CA 1
ATOM 10070 C C . ASN B 2 670 ? 98.128 115.268 67.019 1.00 61.57 714 ASN B C 1
ATOM 10071 O O . ASN B 2 670 ? 98.728 114.211 66.805 1.00 61.57 714 ASN B O 1
ATOM 10076 N N . ILE B 2 671 ? 97.034 115.310 67.774 1.00 59.25 715 ILE B N 1
ATOM 10077 C CA . ILE B 2 671 ? 96.421 114.109 68.331 1.00 59.25 715 ILE B CA 1
ATOM 10078 C C . ILE B 2 671 ? 95.012 113.993 67.769 1.00 59.25 715 ILE B C 1
ATOM 10079 O O . ILE B 2 671 ? 94.188 114.899 67.950 1.00 59.25 715 ILE B O 1
ATOM 10084 N N . GLY B 2 672 ? 94.736 112.881 67.092 1.00 63.25 716 GLY B N 1
ATOM 10085 C CA . GLY B 2 672 ? 93.423 112.631 66.535 1.00 63.25 716 GLY B CA 1
ATOM 10086 C C . GLY B 2 672 ? 93.320 111.271 65.877 1.00 63.25 716 GLY B C 1
ATOM 10087 O O . GLY B 2 672 ? 94.176 110.897 65.072 1.00 63.25 716 GLY B O 1
ATOM 10088 N N . SER B 2 673 ? 92.273 110.525 66.210 1.00 64.92 717 SER B N 1
ATOM 10089 C CA . SER B 2 673 ? 92.078 109.192 65.656 1.00 64.92 717 SER B CA 1
ATOM 10090 C C . SER B 2 673 ? 90.613 108.773 65.733 1.00 64.92 717 SER B C 1
ATOM 10091 O O . SER B 2 673 ? 90.293 107.675 66.191 1.00 64.92 717 SER B O 1
#

Foldseek 3Di:
DVVQQALQAACVHLFDLVLAVDPQAAEEEDDDDVPADEALLVVLLVVLNCQFLRYDHDLSNHRAYEYPDHLAEAEPPDPRHDPPVQVVLVPDPSCPQPRRYEAEYQAAAYQAPTDHCSPYRSRSHAYQYAWDFQVSDNQNGHFHFHHDDSPFASFAFPLFAPPDQDPLLWFQAAEEEAEEAELDHPWRPLVVCLVVQDDPRRHHYAYAQDDDDCSVVRDDDVRVVRNVCRVVDDPLVGLLGHLEYEAETHNTLHDPVVLVNLRSLRAYAYARPRTCPGRNSQEDSQQAHHDDYSVPSNCVVVVSVPDDSVSSSRNSVQSSLCCLQAVGGSSSRSLSVVLSNVCSNDVQQHEDSCQQRDAPHDLQDGSVVPNDPLLAQGCCVVDVHFAQQAEEEEEEDADDDDDLPFQQQVVLQQQQPAPRYAEYEYEYLYPDDDDDPVSRDDGPHYYHYDYDPDSFPLVSLALDPPTPHQKYWYAYRFFDDHNLRVNVQVVVCRVVALAKEFAQFWAKDADPVVRAIFTGRDDDLKGQFHFSNTIMHTSVLSVCSVRRDGPVLRVLCRVVVDCPRVVSSQSSLSRRVDGHAYAAPRHDRGVVVRRVSNRVSQRVSCVNSVHRSTDMDRDHHYDPCDVHPDPLVPDDSNPSVD/DLPAACVPLADCVQPPDDPPLAAAEEEPDADVQLVVLVVLNCPDPNYDHDPSNHREYEYHDDAADDVPRPQVVVLVVCVVVVPCPLQRHYEYEYEQQQDPVTRPQAHPHPSVHHEYAYQGHFPVRDRDLGHFHFARADPCLPVDQDDDDADDDAQAEEEEDDEPADVVVVVLLVVVCVVPHSHYQYWYDVWTDRDNDIDNVLCVLLRYAEYEDECDHSNHDNCLLSNLQSLHQYEYARATTDHGRNVQADSVQQHHYDHVVPSNCVVVVSVVQDSVSSNRNSVQSPQCNVQQRNGSSNVSVSVSLSNSCSSVVVPRDDSCVPGPHPVVVLVPAQAPPPDQDQDDLVAAEEEEEEDDPPLVLQLLVVVQQLPAPHYAEYEYEDQDPPDDDDDPVPRDDGPHYYDYDYDPHRFPLSSLALDPPTDDFKYWYAYSQFNPQHNLNLNVLRNVCSNVALAKAAAAFWDKDADPVVRAIATGRDDDQKGFFHFSNTIIYTSVLSVCSVPPQFDCLRVVCRVVVDDPRVSSQQSSLRNRVDGHAYEAPDHDGHPPVRRVVVRVSQRVSCVRSVHRSTDMDRHHDYQPVPPHPDDQVPGSRSDGDD

Nearest PDB structures (foldseek):
  7sck-assembly1_A  TM=1.002E+00  e=0.000E+00  Homo sapiens
  8og1-assembly1_A  TM=5.497E-01  e=3.089E-54  Homo sapiens
  8og4-assembly1_A  TM=5.489E-01  e=8.908E-54  Homo sapiens
  8og4-assembly1_B  TM=5.479E-01  e=1.605E-53  Homo sapiens
  7au2-assembly1_A  TM=5.351E-01  e=5.245E-54  Homo sapiens

GO terms:
  GO:0005783 endoplasmic reticulum (C, IDA)
  GO:0005794 Golgi apparatus (C, IDA)
  GO:0015012 heparan sulfate proteoglycan biosynthetic process (P, IDA)
  GO:1902494 catalytic complex (C, IDA)
  GO:0050508 glucuronosyl-N-acetylglucosaminyl-proteoglycan 4-alpha-N-acetylglucosaminyltransferase activity (F, IDA)
  GO:0050509 N-acetylglucosaminyl-proteoglycan 4-beta-glucuronosyltransferase activity (F, IDA)
  GO:0000139 Golgi membrane (C, EXP)
  GO:0005789 endoplasmic reticulum membrane (C, EXP)
  GO:0050509 N-acetylglucosaminyl-proteoglycan 4-beta-glucuronosyltransferase activity (F, EXP)
  GO:0005515 protein binding (F, IPI)
  GO:0000139 Golgi membrane (C, TAS)
  GO:0042803 protein homodimerization activity (F, IDA)
  GO:0006024 glycosaminoglycan biosynthetic process (P, IDA)
  GO:0000271 polysaccharide biosynthetic process (P, IDA)
  GO:0001503 ossification (P, IMP)
  GO:0015012 heparan sulfate proteoglycan biosynthetic process (P, IMP)
  GO:0046982 protein heterodimerization activity (F, IPI)

Sequence (1240 aa):
SSIYKGKKCRMESCFDFTLCKKNGFKVYVYPQQKGEKIAESYQNILAAIEGSRFYTSDPSQACLFVLSLDTLDRDQLSPQYVHNLRSKVQSLHLWNNGRNHLIFNLYSGTWPDYTEDVGFDIGQAMLAKASISTENFRPNFDVSIPLFSKDHPRTGGERGFLKFNTIPPLRKYMLVFKGKRYLTGIGSDTRNALYHVHNGEDVVLLTTCKHGKDWQKHKDSRCDRDNTEYEKYDYREMLHNATFCLVPRGRRLGSFRFLEALQAACVPVMLSNGWELPFSEVINWNQAAVIGDERLLLQIPSTIRSIHQDKILALRQQTQFLWEAYFSSVEKIVLTTLEIIQDRIFKHISRNSLIWNKHPGGLFVLPQYSSYLGDFPYYYANLGLKPPSKFTAVIHAVTPLVSQSQPVLKLLVAAAKSQYCAQIIVLWNCDKPLPAKHRWPATAVPVVVIEGESKVMSSRFLPYDNIITDAVLSLDEDTVLSTTEVDFAFTVWQSFPERIVGYPARSHFWDNSKERWGYTSKWTNDYSMVLTGAAIYHKYYHYLYSHYLPASLKNMVDQLANCEDILMNFLVSAVTKLPPIKVTQKKQYKEPDHFAQRQSCMNTFASWFGYMPLIHSQMRLDPVLFKDQVSILRKKYRDIERDLSCRMHTCFDVYRCGFNPKNKIKVYIYAISREYNELLMAISDSDYYTDDINRACLFVPSIDVLNQNTLRIKETAQAMAQLSRWDRGTNHLLFNMLPGGPPDYNTALDVPRDRALLAGGGFSTWTYRQGYDVSIPVYSPLSAEVDLPEKGPGPRQYFLLSSQVGLHPEYREDLEALQVKHGESVLVLDKRKRCHKHQVFDYPQVLQEATFCVVLRGARLGQAVLSDVLQAGCVPVVIADSYILPFSEVLDWKRASVVVPEEKMSDVYSILQSIPQRQIEEMQRQARWFWEAYFQSIKAIALATLQIINDRIYPYAAISYEEWNDPPAVKWGSVSNPLFLPLIPPQSQGFTAIVLTYDRVESLFRVITEVSKVPSLSKLLVVWNNQNKNPPEDSLWPKIRVPLKVVRTAENKLSNRFFPYDEIETEAVLAIDDDIIMLTSDELQFGYEVWREFPDRLVGYPGRLHLWDHEMNKWKYESEWTNEVSMVLTGAAFYHKYFNYLYTYKMPGDIKNWVDAHMNCEDIAMNFLVANVTGKAVIKVTPRKKFKCPTHMVERSECINKFASVFGTMPLKVVEHRADPVLYKDDFPEKLKSFPNIGS

Secondary structure (DSSP, 8-state):
--TTSSTT--TTTSS-GGGT-SS---EEEPPP-SSS---HHHHHHHHHHHTSTTEES-TTT-S-EE-SS--SB--TTSTT--SS-HHHHHT-TT-TTTSSEEEEE-B---SSS-----SS--TTPEEEESS-BGGG--TTT--------TTS-SS-----S-----SS---SEEEEEEEE--SSSSS-TTTTTHHHH--SSSEEEEEE---SS-TTTT--HHHHHHHHHHTTS-HHHHHTTEEEEEE---SSS--THHHHHHHTTPEEEE--TTB--TTTTT--TTTT-EE--STT-TTHHHHHHTS-HHHHHHHHHHHHHHIIIIISSHHHHHHHHHHHHHTTT-TTS---HHHHTSTT-TTT--TTT-S-GGGSTT-TTTTT-PPPS-EEEEEEE-S----TTSHHHHHHHHHHTSTTEEEEEEEE--SS-PPPGGGSPP-SS-EEEEE-SS-SGGGGGS--TT--SSEEEEEETT----HHHHHHHHHHHTT-TTS-EES-EEEEEEETTTTEEEEE-S--S-BSEE-TTEEEEETHHHHIIIIIS-HHHHHHHHHHT--HHHHHHHHHHHHH-SPPEEBSS-------HHHHHHHHHHHHHHHHHSS-----B-EEEE-TTSS-SS-TTT-S-GGGT-/--S--HHHHS-TTS----SS----EEE----HHHHHHHHHHHTSTTB-S-TTT-SEEE-SS--S--TT--HHHHHHHHHHTS--GGGSSBEEE-S----SS---SS--S--SS-EEEES---SSS--TTT-EE-----THHHHS----PPSS--SEEEEEE-SS--HHHHHHHHHHHHHH-SSEEEEB--EEESSS-EEEHHHHGGGEEEEEE--SSSS--THHHHHHHHTPEEEE--SS-PPTTTTTS-GGGT-EE--SGGGTTHHHHHHTS-HHHHHHHHHHHHHHIIIIIS-HHHHHHHHHHHHHHHHSGGGPPPSHHHH--HHHHHH----SS-------TTS-EEEEEEESS-HHHHHHHHHHHTTSTTEEEEEEEE--SSSPPPPTTTSPP-SS-EEEEE-SS--GGGGG---TT--SSEEEEEETT-----HHHHHHHHHHHHHSTTSEEESS--EEEEETTTTEEEEE-S--S-BS---TTEEEEEHHHHHHHHHH--TTHHHHHHHHT--HHHHHHHHHHHHH-S--EEESS--------HHHHHHHHHHHHHHHHSS-----B--EEEETTTT-SS-TTTSS------

Radius of gyration: 32.42 Å; Cα contacts (8 Å, |Δi|>4): 2440; chains: 2; bounding box: 96×71×93 Å

InterPro domains:
  IPR004263 Exostosin-like [PTHR48261] (72-743)
  IPR015338 Glycosyl transferase 64 domain [PF09258] (480-729)
  IPR029044 Nucleotide-diphospho-sugar transferases [G3DSA:3.90.550.10] (478-740)
  IPR029044 Nucleotide-diphospho-sugar transferases [SSF53448] (497-731)
  IPR040911 Exostosin, GT47 domain [PF03016] (111-395)